Protein 4N0P (pdb70)

InterPro domains:
  IPR011006 CheY-like superfamily [SSF52172] (165-248)
  IPR025669 AAA domain [PF13614] (258-418)
  IPR027417 P-loop containing nucleoside triphosphate hydrolase [G3DSA:3.40.50.300] (256-497)
  IPR027417 P-loop containing nucleoside triphosphate hydrolase [SSF52540] (257-498)
  IPR050625 ParA/MinD ATPase [PTHR43384] (101-501)

Radius of gyration: 34.53 Å; Cα contacts (8 Å, |Δi|>4): 2065; chains: 8; bounding box: 75×79×106 Å

Structure (mmCIF, N/CA/C/O backbone):
data_4N0P
#
_entry.id   4N0P
#
_cell.length_a   65.600
_cell.length_b   112.780
_cell.length_c   73.880
_cell.angle_alpha   90.000
_cell.angle_beta   94.120
_cell.angle_gamma   90.000
#
_symmetry.space_group_name_H-M   'P 1 21 1'
#
loop_
_entity.id
_entity.type
_entity.pdbx_description
1 polymer 'Pilus assembly protein CpaE'
2 water water
#
loop_
_atom_site.group_PDB
_atom_site.id
_atom_site.type_symbol
_atom_site.label_atom_id
_atom_site.label_alt_id
_atom_site.label_comp_id
_atom_site.label_asym_id
_atom_site.label_entity_id
_atom_site.label_seq_id
_atom_site.pdbx_PDB_ins_code
_atom_site.Cartn_x
_atom_site.Cartn_y
_atom_site.Cartn_z
_atom_site.occupancy
_atom_site.B_iso_or_equiv
_atom_site.auth_seq_id
_atom_site.auth_comp_id
_atom_site.auth_asym_id
_atom_site.auth_atom_id
_atom_site.pdbx_PDB_model_num
ATOM 1 N N . HIS A 1 12 ? 43.713 -28.768 -16.066 1.00 55.61 -7 HIS A N 1
ATOM 2 C CA . HIS A 1 12 ? 43.278 -27.391 -16.293 1.00 54.16 -7 HIS A CA 1
ATOM 3 C C . HIS A 1 12 ? 44.473 -26.545 -16.734 1.00 52.54 -7 HIS A C 1
ATOM 4 O O . HIS A 1 12 ? 45.298 -26.138 -15.913 1.00 51.54 -7 HIS A O 1
ATOM 6 N N . GLU A 1 13 ? 44.581 -26.324 -18.047 1.00 45.38 -6 GLU A N 1
ATOM 7 C CA . GLU A 1 13 ? 45.675 -25.560 -18.660 1.00 43.09 -6 GLU A CA 1
ATOM 8 C C . GLU A 1 13 ? 45.211 -24.157 -19.079 1.00 37.11 -6 GLU A C 1
ATOM 9 O O . GLU A 1 13 ? 46.049 -23.292 -19.334 1.00 35.00 -6 GLU A O 1
ATOM 15 N N . ASN A 1 14 ? 43.893 -23.971 -19.233 1.00 29.18 -5 ASN A N 1
ATOM 16 C CA . ASN A 1 14 ? 43.273 -22.732 -19.701 1.00 26.52 -5 ASN A CA 1
ATOM 17 C C . ASN A 1 14 ? 43.788 -21.519 -18.906 1.00 26.91 -5 ASN A C 1
ATOM 18 O O . ASN A 1 14 ? 43.887 -21.543 -17.673 1.00 24.86 -5 ASN A O 1
ATOM 23 N N . LEU A 1 15 ? 44.154 -20.474 -19.642 1.00 21.69 -4 LEU A N 1
ATOM 24 C CA . LEU A 1 15 ? 44.693 -19.260 -19.051 1.00 21.15 -4 LEU A CA 1
ATOM 25 C C . LEU A 1 15 ? 43.600 -18.207 -18.770 1.00 22.29 -4 LEU A C 1
ATOM 26 O O . LEU A 1 15 ? 43.879 -17.173 -18.155 1.00 22.37 -4 LEU A O 1
ATOM 31 N N . TYR A 1 16 ? 42.388 -18.470 -19.244 1.00 18.49 -3 TYR A N 1
ATOM 32 C CA . TYR A 1 16 ? 41.217 -17.605 -19.032 1.00 19.86 -3 TYR A CA 1
ATOM 33 C C . TYR A 1 16 ? 41.464 -16.141 -19.440 1.00 22.89 -3 TYR A C 1
ATOM 34 O O . TYR A 1 16 ? 41.164 -15.210 -18.677 1.00 21.31 -3 TYR A O 1
ATOM 43 N N . PHE A 1 17 ? 41.945 -15.940 -20.688 1.00 20.97 -2 PHE A N 1
ATOM 44 C CA . PHE A 1 17 ? 42.122 -14.574 -21.199 1.00 20.24 -2 PHE A CA 1
ATOM 45 C C . PHE A 1 17 ? 40.814 -13.756 -21.117 1.00 21.16 -2 PHE A C 1
ATOM 46 O O . PHE A 1 17 ? 40.882 -12.561 -20.886 1.00 22.15 -2 PHE A O 1
ATOM 54 N N . GLN A 1 18 ? 39.658 -14.388 -21.386 1.00 20.21 -1 GLN A N 1
ATOM 55 C CA . GLN A 1 18 ? 38.334 -13.734 -21.368 1.00 20.50 -1 GLN A CA 1
ATOM 56 C C . GLN A 1 18 ? 37.853 -13.426 -19.928 1.00 24.99 -1 GLN A C 1
ATOM 57 O O . GLN A 1 18 ? 36.823 -12.788 -19.750 1.00 24.96 -1 GLN A O 1
ATOM 63 N N . GLY A 1 19 ? 38.565 -13.934 -18.949 1.00 21.33 0 GLY A N 1
ATOM 64 C CA . GLY A 1 19 ? 38.259 -13.687 -17.545 1.00 21.43 0 GLY A CA 1
ATOM 65 C C . GLY A 1 19 ? 37.077 -14.474 -17.014 1.00 26.37 0 GLY A C 1
ATOM 66 O O . GLY A 1 19 ? 36.384 -15.205 -17.739 1.00 26.29 0 GLY A O 1
ATOM 67 N N . ILE A 1 20 ? 36.838 -14.327 -15.717 1.00 23.82 124 ILE A N 1
ATOM 68 C CA . ILE A 1 20 ? 35.751 -15.049 -15.081 1.00 22.04 124 ILE A CA 1
ATOM 69 C C . ILE A 1 20 ? 34.473 -14.208 -15.294 1.00 24.72 124 ILE A C 1
ATOM 70 O O . ILE A 1 20 ? 34.560 -12.970 -15.398 1.00 21.71 124 ILE A O 1
ATOM 75 N N . PRO A 1 21 ? 33.279 -14.842 -15.422 1.00 25.22 125 PRO A N 1
ATOM 76 C CA . PRO A 1 21 ? 32.068 -14.050 -15.688 1.00 25.08 125 PRO A CA 1
ATOM 77 C C . PRO A 1 21 ? 31.617 -13.215 -14.499 1.00 27.44 125 PRO A C 1
ATOM 78 O O . PRO A 1 21 ? 32.234 -13.265 -13.435 1.00 24.54 125 PRO A O 1
ATOM 82 N N . ARG A 1 22 ? 30.605 -12.371 -14.696 1.00 24.99 126 ARG A N 1
ATOM 83 C CA . ARG A 1 22 ? 30.172 -11.497 -13.612 1.00 24.14 126 ARG A CA 1
ATOM 84 C C . ARG A 1 22 ? 29.392 -12.322 -12.588 1.00 27.45 126 ARG A C 1
ATOM 85 O O . ARG A 1 22 ? 28.267 -12.723 -12.813 1.00 25.61 126 ARG A O 1
ATOM 93 N N . ILE A 1 23 ? 30.040 -12.587 -11.479 1.00 22.47 127 ILE A N 1
ATOM 94 C CA . ILE A 1 23 ? 29.505 -13.379 -10.384 1.00 22.21 127 ILE A CA 1
ATOM 95 C C . ILE A 1 23 ? 29.860 -12.701 -9.069 1.00 25.87 127 ILE A C 1
ATOM 96 O O . ILE A 1 23 ? 30.711 -11.806 -9.021 1.00 24.73 127 ILE A O 1
ATOM 101 N N . THR A 1 24 ? 29.199 -13.136 -8.004 1.00 18.83 128 THR A N 1
ATOM 102 C CA . THR A 1 24 ? 29.507 -12.698 -6.641 1.00 18.41 128 THR A CA 1
ATOM 103 C C . THR A 1 24 ? 30.102 -13.894 -5.928 1.00 22.52 128 THR A C 1
ATOM 104 O O . THR A 1 24 ? 29.552 -15.007 -6.024 1.00 21.72 128 THR A O 1
ATOM 108 N N . ILE A 1 25 ? 31.248 -13.691 -5.265 1.00 18.32 129 ILE A N 1
ATOM 109 C CA . ILE A 1 25 ? 31.941 -14.740 -4.535 1.00 17.99 129 ILE A CA 1
ATOM 110 C C . ILE A 1 25 ? 32.061 -14.338 -3.074 1.00 20.41 129 ILE A C 1
ATOM 111 O O . ILE A 1 25 ? 32.554 -13.250 -2.809 1.00 22.58 129 ILE A O 1
ATOM 116 N N . HIS A 1 26 ? 31.639 -15.186 -2.149 1.00 18.53 130 HIS A N 1
ATOM 117 C CA . HIS A 1 26 ? 31.839 -14.946 -0.714 1.00 18.18 130 HIS A CA 1
ATOM 118 C C . HIS A 1 26 ? 32.787 -16.004 -0.216 1.00 23.28 130 HIS A C 1
ATOM 119 O O . HIS A 1 26 ? 32.475 -17.195 -0.339 1.00 22.39 130 HIS A O 1
ATOM 126 N N . ALA A 1 27 ? 33.959 -15.596 0.314 1.00 18.67 131 ALA A N 1
ATOM 127 C CA . ALA A 1 27 ? 34.903 -16.577 0.808 1.00 18.57 131 ALA A CA 1
ATOM 128 C C . ALA A 1 27 ? 34.957 -16.459 2.335 1.00 21.97 131 ALA A C 1
ATOM 129 O O . ALA A 1 27 ? 35.232 -15.394 2.862 1.00 23.44 131 ALA A O 1
ATOM 131 N N . PHE A 1 28 ? 34.629 -17.518 3.035 1.00 17.85 132 PHE A N 1
ATOM 132 C CA . PHE A 1 28 ? 34.683 -17.558 4.511 1.00 19.17 132 PHE A CA 1
ATOM 133 C C . PHE A 1 28 ? 35.873 -18.372 4.862 1.00 25.36 132 PHE A C 1
ATOM 134 O O . PHE A 1 28 ? 35.799 -19.602 4.812 1.00 23.40 132 PHE A O 1
ATOM 142 N N . CYS A 1 29 ? 37.005 -17.697 5.133 1.00 26.68 133 CYS A N 1
ATOM 143 C CA . CYS A 1 29 ? 38.286 -18.362 5.428 1.00 27.53 133 CYS A CA 1
ATOM 144 C C . CYS A 1 29 ? 38.471 -18.577 6.908 1.00 31.56 133 CYS A C 1
ATOM 145 O O . CYS A 1 29 ? 37.940 -17.831 7.727 1.00 31.61 133 CYS A O 1
ATOM 148 N N . ALA A 1 30 ? 39.290 -19.549 7.236 1.00 28.03 134 ALA A N 1
ATOM 149 C CA . ALA A 1 30 ? 39.620 -19.859 8.633 1.00 28.24 134 ALA A CA 1
ATOM 150 C C . ALA A 1 30 ? 41.115 -19.686 8.876 1.00 33.25 134 ALA A C 1
ATOM 151 O O . ALA A 1 30 ? 41.542 -19.627 10.041 1.00 33.71 134 ALA A O 1
ATOM 153 N N . ARG A 1 31 ? 41.926 -19.629 7.788 1.00 27.74 135 ARG A N 1
ATOM 154 C CA . ARG A 1 31 ? 43.381 -19.488 7.884 1.00 26.15 135 ARG A CA 1
ATOM 155 C C . ARG A 1 31 ? 43.848 -18.208 7.203 1.00 28.58 135 ARG A C 1
ATOM 156 O O . ARG A 1 31 ? 43.388 -17.912 6.093 1.00 25.03 135 ARG A O 1
ATOM 164 N N . PRO A 1 32 ? 44.797 -17.465 7.810 1.00 27.28 136 PRO A N 1
ATOM 165 C CA . PRO A 1 32 ? 45.276 -16.218 7.183 1.00 27.38 136 PRO A CA 1
ATOM 166 C C . PRO A 1 32 ? 45.910 -16.430 5.809 1.00 28.49 136 PRO A C 1
ATOM 167 O O . PRO A 1 32 ? 45.760 -15.574 4.937 1.00 25.86 136 PRO A O 1
ATOM 171 N N . GLU A 1 33 ? 46.592 -17.567 5.593 1.00 23.74 137 GLU A N 1
ATOM 172 C CA . GLU A 1 33 ? 47.217 -17.870 4.295 1.00 24.76 137 GLU A CA 1
ATOM 173 C C . GLU A 1 33 ? 46.147 -18.038 3.200 1.00 25.15 137 GLU A C 1
ATOM 174 O O . GLU A 1 33 ? 46.382 -17.651 2.057 1.00 24.04 137 GLU A O 1
ATOM 180 N N . THR A 1 34 ? 44.978 -18.604 3.557 1.00 22.38 138 THR A N 1
ATOM 181 C CA . THR A 1 34 ? 43.898 -18.793 2.587 1.00 21.93 138 THR A CA 1
ATOM 182 C C . THR A 1 34 ? 43.290 -17.431 2.230 1.00 23.99 138 THR A C 1
ATOM 183 O O . THR A 1 34 ? 43.063 -17.169 1.054 1.00 22.76 138 THR A O 1
ATOM 187 N N . ALA A 1 35 ? 43.037 -16.566 3.248 1.00 23.02 139 ALA A N 1
ATOM 188 C CA . ALA A 1 35 ? 42.470 -15.231 3.012 1.00 23.56 139 ALA A CA 1
ATOM 189 C C . ALA A 1 35 ? 43.380 -14.437 2.088 1.00 24.35 139 ALA A C 1
ATOM 190 O O . ALA A 1 35 ? 42.894 -13.875 1.123 1.00 24.10 139 ALA A O 1
ATOM 192 N N . ALA A 1 36 ? 44.700 -14.473 2.330 1.00 21.69 140 ALA A N 1
ATOM 193 C CA . ALA A 1 36 ? 45.695 -13.755 1.512 1.00 22.57 140 ALA A CA 1
ATOM 194 C C . ALA A 1 36 ? 45.722 -14.261 0.063 1.00 24.97 140 ALA A C 1
ATOM 195 O O . ALA A 1 36 ? 45.773 -13.458 -0.861 1.00 24.39 140 ALA A O 1
ATOM 197 N N . LEU A 1 37 ? 45.623 -15.580 -0.130 1.00 21.96 141 LEU A N 1
ATOM 198 C CA . LEU A 1 37 ? 45.609 -16.214 -1.440 1.00 22.55 141 LEU A CA 1
ATOM 199 C C . LEU A 1 37 ? 44.369 -15.801 -2.227 1.00 23.65 141 LEU A C 1
ATOM 200 O O . LEU A 1 37 ? 44.472 -15.490 -3.397 1.00 25.02 141 LEU A O 1
ATOM 205 N N . ILE A 1 38 ? 43.188 -15.826 -1.581 1.00 20.61 142 ILE A N 1
ATOM 206 C CA . ILE A 1 38 ? 41.941 -15.486 -2.275 1.00 19.59 142 ILE A CA 1
ATOM 207 C C . ILE A 1 38 ? 41.951 -13.990 -2.617 1.00 24.68 142 ILE A C 1
ATOM 208 O O . ILE A 1 38 ? 41.583 -13.623 -3.734 1.00 25.73 142 ILE A O 1
ATOM 213 N N . GLU A 1 39 ? 42.461 -13.145 -1.702 1.00 22.75 143 GLU A N 1
ATOM 214 C CA . GLU A 1 39 ? 42.563 -11.700 -1.975 1.00 22.85 143 GLU A CA 1
ATOM 215 C C . GLU A 1 39 ? 43.510 -11.431 -3.161 1.00 26.94 143 GLU A C 1
ATOM 216 O O . GLU A 1 39 ? 43.203 -10.606 -4.028 1.00 24.58 143 GLU A O 1
ATOM 222 N N . LYS A 1 40 ? 44.598 -12.202 -3.265 1.00 24.39 144 LYS A N 1
ATOM 223 C CA . LYS A 1 40 ? 45.540 -12.100 -4.386 1.00 23.74 144 LYS A CA 1
ATOM 224 C C . LYS A 1 40 ? 44.860 -12.520 -5.687 1.00 25.36 144 LYS A C 1
ATOM 225 O O . LYS A 1 40 ? 44.989 -11.829 -6.691 1.00 25.39 144 LYS A O 1
ATOM 231 N N . ALA A 1 41 ? 44.116 -13.642 -5.673 1.00 22.14 145 ALA A N 1
ATOM 232 C CA . ALA A 1 41 ? 43.358 -14.104 -6.839 1.00 22.07 145 ALA A CA 1
ATOM 233 C C . ALA A 1 41 ? 42.299 -13.049 -7.231 1.00 25.23 145 ALA A C 1
ATOM 234 O O . ALA A 1 41 ? 42.172 -12.724 -8.402 1.00 23.95 145 ALA A O 1
ATOM 236 N N . ALA A 1 42 ? 41.577 -12.482 -6.253 1.00 23.14 146 ALA A N 1
ATOM 237 C CA . ALA A 1 42 ? 40.527 -11.474 -6.506 1.00 23.10 146 ALA A CA 1
ATOM 238 C C . ALA A 1 42 ? 41.092 -10.207 -7.167 1.00 25.86 146 ALA A C 1
ATOM 239 O O . ALA A 1 42 ? 40.351 -9.523 -7.869 1.00 26.34 146 ALA A O 1
ATOM 241 N N . ALA A 1 43 ? 42.375 -9.866 -6.912 1.00 23.09 147 ALA A N 1
ATOM 242 C CA . ALA A 1 43 ? 43.039 -8.681 -7.481 1.00 23.91 147 ALA A CA 1
ATOM 243 C C . ALA A 1 43 ? 43.581 -8.936 -8.906 1.00 26.00 147 ALA A C 1
ATOM 244 O O . ALA A 1 43 ? 44.021 -7.986 -9.551 1.00 26.94 147 ALA A O 1
ATOM 246 N N . ASP A 1 44 ? 43.572 -10.207 -9.394 1.00 20.57 148 ASP A N 1
ATOM 247 C CA . ASP A 1 44 ? 44.021 -10.525 -10.754 1.00 19.16 148 ASP A CA 1
ATOM 248 C C . ASP A 1 44 ? 43.104 -9.843 -11.778 1.00 21.48 148 ASP A C 1
ATOM 249 O O . ASP A 1 44 ? 41.890 -9.772 -11.564 1.00 19.99 148 ASP A O 1
ATOM 254 N N . ARG A 1 45 ? 43.670 -9.322 -12.899 1.00 20.46 149 ARG A N 1
ATOM 255 C CA . ARG A 1 45 ? 42.828 -8.638 -13.884 1.00 20.04 149 ARG A CA 1
ATOM 256 C C . ARG A 1 45 ? 41.745 -9.534 -14.492 1.00 19.63 149 ARG A C 1
ATOM 257 O O . ARG A 1 45 ? 40.670 -9.040 -14.821 1.00 19.45 149 ARG A O 1
ATOM 265 N N . ARG A 1 46 ? 41.976 -10.858 -14.523 1.00 16.92 150 ARG A N 1
ATOM 266 C CA . ARG A 1 46 ? 40.968 -11.818 -15.029 1.00 16.07 150 ARG A CA 1
ATOM 267 C C . ARG A 1 46 ? 39.736 -11.925 -14.115 1.00 21.47 150 ARG A C 1
ATOM 268 O O . ARG A 1 46 ? 38.701 -12.464 -14.523 1.00 21.66 150 ARG A O 1
ATOM 276 N N . MET A 1 47 ? 39.865 -11.453 -12.871 1.00 19.38 151 MET A N 1
ATOM 277 C CA . MET A 1 47 ? 38.781 -11.578 -11.878 1.00 19.64 151 MET A CA 1
ATOM 278 C C . MET A 1 47 ? 38.046 -10.274 -11.654 1.00 21.66 151 MET A C 1
ATOM 279 O O . MET A 1 47 ? 37.219 -10.199 -10.713 1.00 22.37 151 MET A O 1
ATOM 284 N N . SER A 1 48 ? 38.303 -9.237 -12.504 1.00 20.10 152 SER A N 1
ATOM 285 C CA . SER A 1 48 ? 37.715 -7.928 -12.258 1.00 20.66 152 SER A CA 1
ATOM 286 C C . SER A 1 48 ? 36.176 -7.872 -12.407 1.00 26.74 152 SER A C 1
ATOM 287 O O . SER A 1 48 ? 35.595 -6.953 -11.831 1.00 27.99 152 SER A O 1
ATOM 290 N N . ARG A 1 49 ? 35.518 -8.820 -13.090 1.00 22.95 153 ARG A N 1
ATOM 291 C CA . ARG A 1 49 ? 34.026 -8.817 -13.150 1.00 23.61 153 ARG A CA 1
ATOM 292 C C . ARG A 1 49 ? 33.442 -9.570 -11.936 1.00 30.66 153 ARG A C 1
ATOM 293 O O . ARG A 1 49 ? 32.226 -9.541 -11.730 1.00 32.14 153 ARG A O 1
ATOM 301 N N . ALA A 1 50 ? 34.274 -10.323 -11.194 1.00 27.05 154 ALA A N 1
ATOM 302 C CA . ALA A 1 50 ? 33.785 -11.034 -10.012 1.00 27.87 154 ALA A CA 1
ATOM 303 C C . ALA A 1 50 ? 33.859 -10.128 -8.802 1.00 34.18 154 ALA A C 1
ATOM 304 O O . ALA A 1 50 ? 34.909 -9.530 -8.530 1.00 37.38 154 ALA A O 1
ATOM 306 N N . ALA A 1 51 ? 32.759 -9.992 -8.085 1.00 26.60 155 ALA A N 1
ATOM 307 C CA . ALA A 1 51 ? 32.785 -9.219 -6.842 1.00 25.25 155 ALA A CA 1
ATOM 308 C C . ALA A 1 51 ? 33.135 -10.221 -5.749 1.00 24.76 155 ALA A C 1
ATOM 309 O O . ALA A 1 51 ? 32.309 -11.085 -5.455 1.00 26.11 155 ALA A O 1
ATOM 311 N N . THR A 1 52 ? 34.371 -10.184 -5.216 1.00 18.54 156 THR A N 1
ATOM 312 C CA . THR A 1 52 ? 34.801 -11.173 -4.216 1.00 18.44 156 THR A CA 1
ATOM 313 C C . THR A 1 52 ? 34.926 -10.539 -2.845 1.00 23.06 156 THR A C 1
ATOM 314 O O . THR A 1 52 ? 35.670 -9.566 -2.700 1.00 24.81 156 THR A O 1
ATOM 318 N N . ILE A 1 53 ? 34.245 -11.099 -1.853 1.00 19.02 157 ILE A N 1
ATOM 319 C CA . ILE A 1 53 ? 34.288 -10.616 -0.470 1.00 17.87 157 ILE A CA 1
ATOM 320 C C . ILE A 1 53 ? 34.874 -11.706 0.390 1.00 23.40 157 ILE A C 1
ATOM 321 O O . ILE A 1 53 ? 34.347 -12.822 0.440 1.00 22.33 157 ILE A O 1
ATOM 326 N N . VAL A 1 54 ? 35.983 -11.374 1.094 1.00 21.35 158 VAL A N 1
ATOM 327 C CA . VAL A 1 54 ? 36.616 -12.334 1.978 1.00 23.86 158 VAL A CA 1
ATOM 328 C C . VAL A 1 54 ? 36.128 -12.040 3.440 1.00 29.72 158 VAL A C 1
ATOM 329 O O . VAL A 1 54 ? 36.099 -10.876 3.879 1.00 28.35 158 VAL A O 1
ATOM 333 N N . ARG A 1 55 ? 35.583 -13.065 4.105 1.00 25.31 159 ARG A N 1
ATOM 334 C CA . ARG A 1 55 ? 35.067 -12.935 5.474 1.00 27.23 159 ARG A CA 1
ATOM 335 C C . ARG A 1 55 ? 35.784 -13.920 6.404 1.00 33.49 159 ARG A C 1
ATOM 336 O O . ARG A 1 55 ? 36.394 -14.886 5.941 1.00 32.65 159 ARG A O 1
ATOM 344 N N . ASP A 1 56 ? 35.735 -13.647 7.725 1.00 33.54 160 ASP A N 1
ATOM 345 C CA A ASP A 1 56 ? 36.397 -14.505 8.707 0.50 33.67 160 ASP A CA 1
ATOM 346 C CA B ASP A 1 56 ? 36.391 -14.481 8.734 0.50 33.08 160 ASP A CA 1
ATOM 347 C C . ASP A 1 56 ? 35.379 -15.422 9.360 1.00 34.17 160 ASP A C 1
ATOM 348 O O . ASP A 1 56 ? 34.172 -15.245 9.169 1.00 33.18 160 ASP A O 1
ATOM 357 N N . GLY A 1 57 ? 35.870 -16.365 10.147 1.00 28.40 161 GLY A N 1
ATOM 358 C CA . GLY A 1 57 ? 35.014 -17.275 10.892 1.00 26.84 161 GLY A CA 1
ATOM 359 C C . GLY A 1 57 ? 34.710 -18.583 10.214 1.00 27.92 161 GLY A C 1
ATOM 360 O O . GLY A 1 57 ? 33.917 -19.364 10.751 1.00 25.87 161 GLY A O 1
ATOM 361 N N . GLY A 1 58 ? 35.294 -18.790 9.026 1.00 25.20 162 GLY A N 1
ATOM 362 C CA . GLY A 1 58 ? 35.165 -20.017 8.244 1.00 25.23 162 GLY A CA 1
ATOM 363 C C . GLY A 1 58 ? 33.762 -20.512 7.966 1.00 24.79 162 GLY A C 1
ATOM 364 O O . GLY A 1 58 ? 32.805 -19.735 7.988 1.00 22.78 162 GLY A O 1
ATOM 365 N N . LEU A 1 59 ? 33.633 -21.825 7.712 1.00 22.63 163 LEU A N 1
ATOM 366 C CA . LEU A 1 59 ? 32.353 -22.454 7.389 1.00 21.30 163 LEU A CA 1
ATOM 367 C C . LEU A 1 59 ? 31.297 -22.213 8.492 1.00 25.58 163 LEU A C 1
ATOM 368 O O . LEU A 1 59 ? 30.119 -22.002 8.188 1.00 25.25 163 LEU A O 1
ATOM 373 N N . GLU A 1 60 ? 31.721 -22.199 9.772 1.00 25.23 164 GLU A N 1
ATOM 374 C CA . GLU A 1 60 ? 30.792 -21.945 10.889 1.00 26.38 164 GLU A CA 1
ATOM 375 C C . GLU A 1 60 ? 30.113 -20.577 10.732 1.00 27.97 164 GLU A C 1
ATOM 376 O O . GLU A 1 60 ? 28.895 -20.486 10.848 1.00 27.15 164 GLU A O 1
ATOM 382 N N . ALA A 1 61 ? 30.898 -19.530 10.371 1.00 24.03 165 ALA A N 1
ATOM 383 C CA . ALA A 1 61 ? 30.336 -18.192 10.160 1.00 23.86 165 ALA A CA 1
ATOM 384 C C . ALA A 1 61 ? 29.482 -18.163 8.903 1.00 26.51 165 ALA A C 1
ATOM 385 O O . ALA A 1 61 ? 28.509 -17.417 8.848 1.00 26.32 165 ALA A O 1
ATOM 387 N N . ALA A 1 62 ? 29.842 -18.982 7.899 1.00 22.27 166 ALA A N 1
ATOM 388 C CA . ALA A 1 62 ? 29.060 -19.048 6.652 1.00 21.22 166 ALA A CA 1
ATOM 389 C C . ALA A 1 62 ? 27.650 -19.554 6.945 1.00 23.34 166 ALA A C 1
ATOM 390 O O . ALA A 1 62 ? 26.680 -18.941 6.512 1.00 23.06 166 ALA A O 1
ATOM 392 N N . VAL A 1 63 ? 27.530 -20.652 7.715 1.00 21.52 167 VAL A N 1
ATOM 393 C CA . VAL A 1 63 ? 26.232 -21.235 8.076 1.00 23.15 167 VAL A CA 1
ATOM 394 C C . VAL A 1 63 ? 25.377 -20.171 8.805 1.00 29.47 167 VAL A C 1
ATOM 395 O O . VAL A 1 63 ? 24.187 -20.021 8.499 1.00 30.00 167 VAL A O 1
ATOM 399 N N . ASP A 1 64 ? 25.992 -19.423 9.734 1.00 27.19 168 ASP A N 1
ATOM 400 C CA A ASP A 1 64 ? 25.290 -18.379 10.475 0.50 26.78 168 ASP A CA 1
ATOM 401 C CA B ASP A 1 64 ? 25.286 -18.382 10.474 0.50 27.15 168 ASP A CA 1
ATOM 402 C C . ASP A 1 64 ? 24.850 -17.236 9.548 1.00 30.43 168 ASP A C 1
ATOM 403 O O . ASP A 1 64 ? 23.699 -16.797 9.636 1.00 31.32 168 ASP A O 1
ATOM 412 N N . TYR A 1 65 ? 25.762 -16.766 8.655 1.00 25.92 169 TYR A N 1
ATOM 413 C CA . TYR A 1 65 ? 25.537 -15.658 7.702 1.00 24.30 169 TYR A CA 1
ATOM 414 C C . TYR A 1 65 ? 24.289 -15.886 6.831 1.00 27.81 169 TYR A C 1
ATOM 415 O O . TYR A 1 65 ? 23.535 -14.944 6.581 1.00 27.79 169 TYR A O 1
ATOM 424 N N . TYR A 1 66 ? 24.133 -17.113 6.301 1.00 23.53 170 TYR A N 1
ATOM 425 C CA . TYR A 1 66 ? 23.075 -17.402 5.330 1.00 23.55 170 TYR A CA 1
ATOM 426 C C . TYR A 1 66 ? 21.735 -17.807 5.945 1.00 29.64 170 TYR A C 1
ATOM 427 O O . TYR A 1 66 ? 20.788 -18.093 5.216 1.00 27.04 170 TYR A O 1
ATOM 436 N N . GLN A 1 67 ? 21.626 -17.747 7.289 1.00 31.09 171 GLN A N 1
ATOM 437 C CA . GLN A 1 67 ? 20.335 -17.989 7.937 1.00 32.65 171 GLN A CA 1
ATOM 438 C C . GLN A 1 67 ? 19.383 -16.873 7.540 1.00 42.47 171 GLN A C 1
ATOM 439 O O . GLN A 1 67 ? 18.213 -17.137 7.266 1.00 45.26 171 GLN A O 1
ATOM 445 N N . ASN A 1 68 ? 19.925 -15.643 7.445 1.00 39.93 172 ASN A N 1
ATOM 446 C CA . ASN A 1 68 ? 19.206 -14.418 7.111 1.00 41.34 172 ASN A CA 1
ATOM 447 C C . ASN A 1 68 ? 19.550 -13.796 5.723 1.00 43.27 172 ASN A C 1
ATOM 448 O O . ASN A 1 68 ? 18.698 -13.082 5.186 1.00 45.22 172 ASN A O 1
ATOM 453 N N . GLN A 1 69 ? 20.752 -14.040 5.147 1.00 34.04 173 GLN A N 1
ATOM 454 C CA . GLN A 1 69 ? 21.086 -13.491 3.826 1.00 31.38 173 GLN A CA 1
ATOM 455 C C . GLN A 1 69 ? 21.024 -14.577 2.724 1.00 28.46 173 GLN A C 1
ATOM 456 O O . GLN A 1 69 ? 21.351 -15.741 2.989 1.00 26.58 173 GLN A O 1
ATOM 462 N N . PRO A 1 70 ? 20.654 -14.218 1.480 1.00 24.59 174 PRO A N 1
ATOM 463 C CA . PRO A 1 70 ? 20.694 -15.228 0.398 1.00 24.86 174 PRO A CA 1
ATOM 464 C C . PRO A 1 70 ? 22.135 -15.539 -0.028 1.00 24.88 174 PRO A C 1
ATOM 465 O O . PRO A 1 70 ? 23.045 -14.716 0.193 1.00 23.66 174 PRO A O 1
ATOM 469 N N . THR A 1 71 ? 22.359 -16.756 -0.591 1.00 19.09 175 THR A N 1
ATOM 470 C CA . THR A 1 71 ? 23.711 -17.130 -0.994 1.00 19.28 175 THR A CA 1
ATOM 471 C C . THR A 1 71 ? 24.080 -16.485 -2.360 1.00 22.30 175 THR A C 1
ATOM 472 O O . THR A 1 71 ? 23.200 -16.354 -3.236 1.00 20.91 175 THR A O 1
ATOM 476 N N . PRO A 1 72 ? 25.392 -16.124 -2.548 1.00 21.56 176 PRO A N 1
ATOM 477 C CA . PRO A 1 72 ? 25.843 -15.541 -3.822 1.00 20.77 176 PRO A CA 1
ATOM 478 C C . PRO A 1 72 ? 26.057 -16.643 -4.882 1.00 21.78 176 PRO A C 1
ATOM 479 O O . PRO A 1 72 ? 25.805 -17.815 -4.610 1.00 19.84 176 PRO A O 1
ATOM 483 N N . SER A 1 73 ? 26.658 -16.293 -6.047 1.00 18.98 177 SER A N 1
ATOM 484 C CA . SER A 1 73 ? 26.938 -17.274 -7.095 1.00 18.78 177 SER A CA 1
ATOM 485 C C . SER A 1 73 ? 27.856 -18.394 -6.601 1.00 21.26 177 SER A C 1
ATOM 486 O O . SER A 1 73 ? 27.637 -19.562 -6.913 1.00 20.56 177 SER A O 1
ATOM 489 N N . LEU A 1 74 ? 28.877 -18.023 -5.791 1.00 17.47 178 LEU A N 1
ATOM 490 C CA . LEU A 1 74 ? 29.880 -18.955 -5.334 1.00 18.13 178 LEU A CA 1
ATOM 491 C C . LEU A 1 74 ? 30.236 -18.692 -3.877 1.00 20.36 178 LEU A C 1
ATOM 492 O O . LEU A 1 74 ? 30.483 -17.540 -3.506 1.00 20.52 178 LEU A O 1
ATOM 497 N N . VAL A 1 75 ? 30.199 -19.737 -3.066 1.00 17.00 179 VAL A N 1
ATOM 498 C CA . VAL A 1 75 ? 30.555 -19.697 -1.641 1.00 17.94 179 VAL A CA 1
ATOM 499 C C . VAL A 1 75 ? 31.826 -20.527 -1.477 1.00 22.77 179 VAL A C 1
ATOM 500 O O . VAL A 1 75 ? 31.835 -21.717 -1.816 1.00 21.04 179 VAL A O 1
ATOM 504 N N . MET A 1 76 ? 32.899 -19.913 -0.981 1.00 19.05 180 MET A N 1
ATOM 505 C CA . MET A 1 76 ? 34.152 -20.632 -0.719 1.00 18.49 180 MET A CA 1
ATOM 506 C C . MET A 1 76 ? 34.295 -20.759 0.787 1.00 21.94 180 MET A C 1
ATOM 507 O O . MET A 1 76 ? 34.096 -19.770 1.503 1.00 21.26 180 MET A O 1
ATOM 512 N N . VAL A 1 77 ? 34.517 -21.979 1.293 1.00 19.20 181 VAL A N 1
ATOM 513 C CA . VAL A 1 77 ? 34.552 -22.173 2.746 1.00 19.35 181 VAL A CA 1
ATOM 514 C C . VAL A 1 77 ? 35.774 -22.972 3.183 1.00 23.89 181 VAL A C 1
ATOM 515 O O . VAL A 1 77 ? 36.318 -23.787 2.441 1.00 23.27 181 VAL A O 1
ATOM 519 N N . GLU A 1 78 ? 36.132 -22.802 4.461 1.00 21.79 182 GLU A N 1
ATOM 520 C CA . GLU A 1 78 ? 37.258 -23.498 5.054 1.00 21.17 182 GLU A CA 1
ATOM 521 C C . GLU A 1 78 ? 36.950 -23.698 6.535 1.00 26.29 182 GLU A C 1
ATOM 522 O O . GLU A 1 78 ? 36.223 -22.896 7.123 1.00 26.04 182 GLU A O 1
ATOM 528 N N . THR A 1 79 ? 37.485 -24.752 7.137 1.00 26.55 183 THR A N 1
ATOM 529 C CA . THR A 1 79 ? 37.309 -24.965 8.586 1.00 28.18 183 THR A CA 1
ATOM 530 C C . THR A 1 79 ? 38.645 -25.400 9.202 1.00 33.96 183 THR A C 1
ATOM 531 O O . THR A 1 79 ? 39.450 -26.015 8.509 1.00 32.94 183 THR A O 1
ATOM 535 N N . LEU A 1 80 ? 38.861 -25.118 10.493 1.00 34.65 184 LEU A N 1
ATOM 536 C CA . LEU A 1 80 ? 40.051 -25.607 11.208 1.00 36.28 184 LEU A CA 1
ATOM 537 C C . LEU A 1 80 ? 39.755 -26.911 11.980 1.00 43.03 184 LEU A C 1
ATOM 538 O O . LEU A 1 80 ? 40.659 -27.472 12.600 1.00 43.34 184 LEU A O 1
ATOM 543 N N . ASP A 1 81 ? 38.489 -27.367 11.976 1.00 41.43 185 ASP A N 1
ATOM 544 C CA . ASP A 1 81 ? 38.051 -28.442 12.860 1.00 43.05 185 ASP A CA 1
ATOM 545 C C . ASP A 1 81 ? 38.048 -29.919 12.354 1.00 49.00 185 ASP A C 1
ATOM 546 O O . ASP A 1 81 ? 37.700 -30.801 13.145 1.00 50.15 185 ASP A O 1
ATOM 551 N N . GLY A 1 82 ? 38.492 -30.203 11.134 1.00 44.75 186 GLY A N 1
ATOM 552 C CA . GLY A 1 82 ? 38.577 -31.588 10.678 1.00 44.24 186 GLY A CA 1
ATOM 553 C C . GLY A 1 82 ? 37.424 -32.060 9.824 1.00 48.08 186 GLY A C 1
ATOM 554 O O . GLY A 1 82 ? 36.373 -31.416 9.775 1.00 46.57 186 GLY A O 1
ATOM 555 N N . ALA A 1 83 ? 37.611 -33.224 9.187 1.00 44.81 187 ALA A N 1
ATOM 556 C CA . ALA A 1 83 ? 36.674 -33.825 8.254 1.00 44.05 187 ALA A CA 1
ATOM 557 C C . ALA A 1 83 ? 35.256 -34.043 8.800 1.00 46.00 187 ALA A C 1
ATOM 558 O O . ALA A 1 83 ? 34.302 -33.666 8.111 1.00 44.59 187 ALA A O 1
ATOM 560 N N . GLN A 1 84 ? 35.096 -34.632 10.005 1.00 41.83 188 GLN A N 1
ATOM 561 C CA A GLN A 1 84 ? 33.758 -34.910 10.548 0.60 41.15 188 GLN A CA 1
ATOM 562 C CA B GLN A 1 84 ? 33.760 -34.914 10.543 0.40 40.94 188 GLN A CA 1
ATOM 563 C C . GLN A 1 84 ? 32.951 -33.624 10.776 1.00 42.18 188 GLN A C 1
ATOM 564 O O . GLN A 1 84 ? 31.781 -33.567 10.408 1.00 41.35 188 GLN A O 1
ATOM 575 N N . ARG A 1 85 ? 33.578 -32.589 11.356 1.00 36.41 189 ARG A N 1
ATOM 576 C CA . ARG A 1 85 ? 32.909 -31.316 11.617 1.00 34.48 189 ARG A CA 1
ATOM 577 C C . ARG A 1 85 ? 32.597 -30.596 10.286 1.00 33.81 189 ARG A C 1
ATOM 578 O O . ARG A 1 85 ? 31.522 -30.008 10.141 1.00 31.55 189 ARG A O 1
ATOM 586 N N . LEU A 1 86 ? 33.515 -30.699 9.309 1.00 29.01 190 LEU A N 1
ATOM 587 C CA . LEU A 1 86 ? 33.323 -30.110 7.978 1.00 27.75 190 LEU A CA 1
ATOM 588 C C . LEU A 1 86 ? 32.060 -30.700 7.332 1.00 31.44 190 LEU A C 1
ATOM 589 O O . LEU A 1 86 ? 31.190 -29.957 6.881 1.00 29.87 190 LEU A O 1
ATOM 594 N N . LEU A 1 87 ? 31.931 -32.022 7.325 1.00 31.26 191 LEU A N 1
ATOM 595 C CA . LEU A 1 87 ? 30.769 -32.639 6.685 1.00 30.80 191 LEU A CA 1
ATOM 596 C C . LEU A 1 87 ? 29.459 -32.287 7.374 1.00 37.59 191 LEU A C 1
ATOM 597 O O . LEU A 1 87 ? 28.494 -31.942 6.685 1.00 37.71 191 LEU A O 1
ATOM 602 N N . HIS A 1 88 ? 29.436 -32.279 8.715 1.00 37.01 192 HIS A N 1
ATOM 603 C CA . HIS A 1 88 ? 28.232 -31.899 9.455 1.00 38.73 192 HIS A CA 1
ATOM 604 C C . HIS A 1 88 ? 27.813 -30.438 9.139 1.00 39.27 192 HIS A C 1
ATOM 605 O O . HIS A 1 88 ? 26.638 -30.140 8.904 1.00 40.14 192 HIS A O 1
ATOM 612 N N . LEU A 1 89 ? 28.791 -29.536 9.104 1.00 33.03 193 LEU A N 1
ATOM 613 C CA . LEU A 1 89 ? 28.516 -28.132 8.814 1.00 31.03 193 LEU A CA 1
ATOM 614 C C . LEU A 1 89 ? 28.085 -27.939 7.364 1.00 31.95 193 LEU A C 1
ATOM 615 O O . LEU A 1 89 ? 27.264 -27.064 7.100 1.00 30.29 193 LEU A O 1
ATOM 620 N N . LEU A 1 90 ? 28.587 -28.777 6.433 1.00 29.11 194 LEU A N 1
ATOM 621 C CA . LEU A 1 90 ? 28.166 -28.689 5.021 1.00 29.28 194 LEU A CA 1
ATOM 622 C C . LEU A 1 90 ? 26.692 -29.080 4.866 1.00 34.72 194 LEU A C 1
ATOM 623 O O . LEU A 1 90 ? 25.985 -28.478 4.051 1.00 34.53 194 LEU A O 1
ATOM 628 N N . ASP A 1 91 ? 26.216 -30.037 5.691 1.00 33.29 195 ASP A N 1
ATOM 629 C CA . ASP A 1 91 ? 24.794 -30.425 5.730 1.00 33.32 195 ASP A CA 1
ATOM 630 C C . ASP A 1 91 ? 23.944 -29.200 6.151 1.00 36.47 195 ASP A C 1
ATOM 631 O O . ASP A 1 91 ? 22.938 -28.887 5.514 1.00 36.01 195 ASP A O 1
ATOM 636 N N . SER A 1 92 ? 24.402 -28.457 7.184 1.00 33.35 196 SER A N 1
ATOM 637 C CA . SER A 1 92 ? 23.733 -27.237 7.661 1.00 32.63 196 SER A CA 1
ATOM 638 C C . SER A 1 92 ? 23.771 -26.132 6.588 1.00 34.39 196 SER A C 1
ATOM 639 O O . SER A 1 92 ? 22.782 -25.420 6.396 1.00 33.84 196 SER A O 1
ATOM 642 N N . LEU A 1 93 ? 24.901 -26.004 5.876 1.00 29.47 197 LEU A N 1
ATOM 643 C CA . LEU A 1 93 ? 25.036 -25.004 4.810 1.00 29.03 197 LEU A CA 1
ATOM 644 C C . LEU A 1 93 ? 24.081 -25.320 3.665 1.00 32.49 197 LEU A C 1
ATOM 645 O O . LEU A 1 93 ? 23.417 -24.411 3.167 1.00 31.60 197 LEU A O 1
ATOM 650 N N . ALA A 1 94 ? 23.980 -26.598 3.281 1.00 31.22 198 ALA A N 1
ATOM 651 C CA . ALA A 1 94 ? 23.106 -27.030 2.168 1.00 32.24 198 ALA A CA 1
ATOM 652 C C . ALA A 1 94 ? 21.659 -26.630 2.406 1.00 36.15 198 ALA A C 1
ATOM 653 O O . ALA A 1 94 ? 20.965 -26.303 1.451 1.00 36.76 198 ALA A O 1
ATOM 655 N N . GLN A 1 95 ? 21.226 -26.577 3.678 1.00 32.87 199 GLN A N 1
ATOM 656 C CA . GLN A 1 95 ? 19.850 -26.200 4.030 1.00 33.64 199 GLN A CA 1
ATOM 657 C C . GLN A 1 95 ? 19.543 -24.727 3.735 1.00 37.42 199 GLN A C 1
ATOM 658 O O . GLN A 1 95 ? 18.376 -24.383 3.586 1.00 37.59 199 GLN A O 1
ATOM 664 N N . VAL A 1 96 ? 20.567 -23.861 3.657 1.00 31.26 200 VAL A N 1
ATOM 665 C CA . VAL A 1 96 ? 20.366 -22.423 3.433 1.00 31.42 200 VAL A CA 1
ATOM 666 C C . VAL A 1 96 ? 20.981 -21.975 2.082 1.00 37.83 200 VAL A C 1
ATOM 667 O O . VAL A 1 96 ? 21.184 -20.777 1.865 1.00 39.45 200 VAL A O 1
ATOM 671 N N . CYS A 1 97 ? 21.251 -22.939 1.193 1.00 34.50 201 CYS A N 1
ATOM 672 C CA A CYS A 1 97 ? 21.825 -22.628 -0.111 0.70 34.80 201 CYS A CA 1
ATOM 673 C CA B CYS A 1 97 ? 21.851 -22.741 -0.122 0.30 34.31 201 CYS A CA 1
ATOM 674 C C . CYS A 1 97 ? 20.760 -22.488 -1.141 1.00 37.36 201 CYS A C 1
ATOM 675 O O . CYS A 1 97 ? 19.862 -23.328 -1.281 1.00 37.99 201 CYS A O 1
ATOM 680 N N . ASP A 1 98 ? 20.856 -21.412 -1.868 1.00 30.26 202 ASP A N 1
ATOM 681 C CA . ASP A 1 98 ? 19.897 -21.111 -2.887 1.00 28.89 202 ASP A CA 1
ATOM 682 C C . ASP A 1 98 ? 20.262 -21.963 -4.134 1.00 25.60 202 ASP A C 1
ATOM 683 O O . ASP A 1 98 ? 21.448 -22.286 -4.295 1.00 22.82 202 ASP A O 1
ATOM 688 N N A PRO A 1 99 ? 19.268 -22.099 -5.051 0.50 22.30 203 PRO A N 1
ATOM 689 N N B PRO A 1 99 ? 19.309 -22.644 -4.837 0.50 22.22 203 PRO A N 1
ATOM 690 C CA A PRO A 1 99 ? 19.553 -22.666 -6.366 0.50 22.35 203 PRO A CA 1
ATOM 691 C CA B PRO A 1 99 ? 19.690 -23.711 -5.812 0.50 22.14 203 PRO A CA 1
ATOM 692 C C A PRO A 1 99 ? 20.507 -21.738 -7.086 0.50 26.62 203 PRO A C 1
ATOM 693 C C B PRO A 1 99 ? 20.833 -23.477 -6.833 0.50 26.18 203 PRO A C 1
ATOM 694 O O A PRO A 1 99 ? 20.458 -20.504 -6.902 0.50 24.40 203 PRO A O 1
ATOM 695 O O B PRO A 1 99 ? 21.474 -24.453 -7.248 0.50 26.91 203 PRO A O 1
ATOM 702 N N A GLY A 1 100 ? 21.409 -22.345 -7.838 0.50 24.48 204 GLY A N 1
ATOM 703 N N B GLY A 1 100 ? 21.065 -22.236 -7.240 0.50 22.08 204 GLY A N 1
ATOM 704 C CA A GLY A 1 100 ? 22.411 -21.619 -8.589 0.50 24.08 204 GLY A CA 1
ATOM 705 C CA B GLY A 1 100 ? 22.067 -21.901 -8.255 0.50 21.91 204 GLY A CA 1
ATOM 706 C C A GLY A 1 100 ? 23.680 -21.394 -7.799 0.50 26.75 204 GLY A C 1
ATOM 707 C C B GLY A 1 100 ? 23.494 -21.750 -7.760 0.50 25.71 204 GLY A C 1
ATOM 708 O O A GLY A 1 100 ? 24.693 -21.023 -8.400 0.50 27.40 204 GLY A O 1
ATOM 709 O O B GLY A 1 100 ? 24.434 -21.747 -8.559 0.50 27.27 204 GLY A O 1
ATOM 710 N N . THR A 1 101 ? 23.649 -21.575 -6.443 1.00 21.06 205 THR A N 1
ATOM 711 C CA . THR A 1 101 ? 24.889 -21.379 -5.691 1.00 18.96 205 THR A CA 1
ATOM 712 C C . THR A 1 101 ? 25.823 -22.597 -5.797 1.00 21.31 205 THR A C 1
ATOM 713 O O . THR A 1 101 ? 25.420 -23.740 -5.564 1.00 22.32 205 THR A O 1
ATOM 717 N N . LYS A 1 102 ? 27.081 -22.324 -6.091 1.00 17.79 206 LYS A N 1
ATOM 718 C CA . LYS A 1 102 ? 28.132 -23.359 -6.112 1.00 17.85 206 LYS A CA 1
ATOM 719 C C . LYS A 1 102 ? 28.933 -23.258 -4.824 1.00 22.47 206 LYS A C 1
ATOM 720 O O . LYS A 1 102 ? 29.112 -22.154 -4.297 1.00 21.13 206 LYS A O 1
ATOM 726 N N . VAL A 1 103 ? 29.427 -24.390 -4.331 1.00 20.18 207 VAL A N 1
ATOM 727 C CA . VAL A 1 103 ? 30.223 -24.392 -3.106 1.00 19.41 207 VAL A CA 1
ATOM 728 C C . VAL A 1 103 ? 31.600 -24.983 -3.396 1.00 22.69 207 VAL A C 1
ATOM 729 O O . VAL A 1 103 ? 31.720 -26.056 -3.998 1.00 22.84 207 VAL A O 1
ATOM 733 N N . VAL A 1 104 ? 32.646 -24.273 -2.952 1.00 19.68 208 VAL A N 1
ATOM 734 C CA . VAL A 1 104 ? 34.025 -24.730 -3.107 1.00 19.09 208 VAL A CA 1
ATOM 735 C C . VAL A 1 104 ? 34.600 -24.827 -1.692 1.00 22.68 208 VAL A C 1
ATOM 736 O O . VAL A 1 104 ? 34.448 -23.893 -0.916 1.00 20.34 208 VAL A O 1
ATOM 740 N N . VAL A 1 105 ? 35.283 -25.918 -1.387 1.00 19.45 209 VAL A N 1
ATOM 741 C CA . VAL A 1 105 ? 35.889 -26.106 -0.074 1.00 18.70 209 VAL A CA 1
ATOM 742 C C . VAL A 1 105 ? 37.398 -25.974 -0.215 1.00 22.63 209 VAL A C 1
ATOM 743 O O . VAL A 1 105 ? 37.976 -26.540 -1.129 1.00 21.21 209 VAL A O 1
ATOM 747 N N . VAL A 1 106 ? 38.031 -25.238 0.710 1.00 19.99 210 VAL A N 1
ATOM 748 C CA . VAL A 1 106 ? 39.485 -25.135 0.770 1.00 19.77 210 VAL A CA 1
ATOM 749 C C . VAL A 1 106 ? 39.897 -25.897 2.028 1.00 25.30 210 VAL A C 1
ATOM 750 O O . VAL A 1 106 ? 39.384 -25.607 3.100 1.00 26.19 210 VAL A O 1
ATOM 754 N N . GLY A 1 107 ? 40.767 -26.882 1.891 1.00 24.80 211 GLY A N 1
ATOM 755 C CA . GLY A 1 107 ? 41.195 -27.670 3.046 1.00 25.43 211 GLY A CA 1
ATOM 756 C C . GLY A 1 107 ? 42.691 -27.903 3.085 1.00 30.33 211 GLY A C 1
ATOM 757 O O . GLY A 1 107 ? 43.381 -27.575 2.131 1.00 28.75 211 GLY A O 1
ATOM 758 N N . GLN A 1 108 ? 43.217 -28.480 4.163 1.00 32.43 212 GLN A N 1
ATOM 759 C CA . GLN A 1 108 ? 44.667 -28.744 4.195 1.00 34.00 212 GLN A CA 1
ATOM 760 C C . GLN A 1 108 ? 44.941 -30.231 4.070 1.00 36.64 212 GLN A C 1
ATOM 761 O O . GLN A 1 108 ? 46.112 -30.619 4.051 1.00 37.73 212 GLN A O 1
ATOM 767 N N . THR A 1 109 ? 43.881 -31.062 3.996 1.00 30.13 213 THR A N 1
ATOM 768 C CA A THR A 1 109 ? 44.089 -32.503 3.939 0.50 30.05 213 THR A CA 1
ATOM 769 C CA B THR A 1 109 ? 43.971 -32.517 3.962 0.50 29.88 213 THR A CA 1
ATOM 770 C C . THR A 1 109 ? 43.949 -33.049 2.532 1.00 32.72 213 THR A C 1
ATOM 771 O O . THR A 1 109 ? 42.986 -32.783 1.798 1.00 31.02 213 THR A O 1
ATOM 778 N N . ASN A 1 110 ? 44.954 -33.846 2.173 1.00 27.82 214 ASN A N 1
ATOM 779 C CA . ASN A 1 110 ? 45.026 -34.506 0.887 1.00 27.05 214 ASN A CA 1
ATOM 780 C C . ASN A 1 110 ? 44.497 -35.917 1.115 1.00 30.37 214 ASN A C 1
ATOM 781 O O . ASN A 1 110 ? 45.284 -36.823 1.383 1.00 30.30 214 ASN A O 1
ATOM 786 N N . ASP A 1 111 ? 43.164 -36.077 1.129 1.00 27.21 215 ASP A N 1
ATOM 787 C CA . ASP A 1 111 ? 42.506 -37.338 1.464 1.00 26.73 215 ASP A CA 1
ATOM 788 C C . ASP A 1 111 ? 41.411 -37.682 0.476 1.00 27.81 215 ASP A C 1
ATOM 789 O O . ASP A 1 111 ? 40.442 -36.939 0.325 1.00 25.55 215 ASP A O 1
ATOM 794 N N . ILE A 1 112 ? 41.554 -38.839 -0.176 1.00 24.18 216 ILE A N 1
ATOM 795 C CA . ILE A 1 112 ? 40.582 -39.258 -1.205 1.00 22.53 216 ILE A CA 1
ATOM 796 C C . ILE A 1 112 ? 39.204 -39.536 -0.582 1.00 24.94 216 ILE A C 1
ATOM 797 O O . ILE A 1 112 ? 38.211 -39.160 -1.199 1.00 25.73 216 ILE A O 1
ATOM 802 N N . ALA A 1 113 ? 39.125 -40.143 0.616 1.00 24.49 217 ALA A N 1
ATOM 803 C CA . ALA A 1 113 ? 37.824 -40.454 1.232 1.00 24.86 217 ALA A CA 1
ATOM 804 C C . ALA A 1 113 ? 37.000 -39.160 1.448 1.00 28.03 217 ALA A C 1
ATOM 805 O O . ALA A 1 113 ? 35.815 -39.113 1.098 1.00 25.97 217 ALA A O 1
ATOM 807 N N . LEU A 1 114 ? 37.664 -38.099 1.922 1.00 26.58 218 LEU A N 1
ATOM 808 C CA . LEU A 1 114 ? 37.017 -36.802 2.111 1.00 26.04 218 LEU A CA 1
ATOM 809 C C . LEU A 1 114 ? 36.595 -36.234 0.755 1.00 26.40 218 LEU A C 1
ATOM 810 O O . LEU A 1 114 ? 35.466 -35.792 0.607 1.00 27.28 218 LEU A O 1
ATOM 815 N N . TYR A 1 115 ? 37.518 -36.222 -0.217 1.00 21.79 219 TYR A N 1
ATOM 816 C CA . TYR A 1 115 ? 37.266 -35.705 -1.553 1.00 21.27 219 TYR A CA 1
ATOM 817 C C . TYR A 1 115 ? 36.039 -36.395 -2.183 1.00 25.27 219 TYR A C 1
ATOM 818 O O . TYR A 1 115 ? 35.126 -35.720 -2.675 1.00 22.86 219 TYR A O 1
ATOM 827 N N . ARG A 1 116 ? 36.005 -37.731 -2.134 1.00 23.70 220 ARG A N 1
ATOM 828 C CA . ARG A 1 116 ? 34.904 -38.509 -2.700 1.00 24.83 220 ARG A CA 1
ATOM 829 C C . ARG A 1 116 ? 33.563 -38.111 -2.076 1.00 27.48 220 ARG A C 1
ATOM 830 O O . ARG A 1 116 ? 32.579 -37.921 -2.800 1.00 27.37 220 ARG A O 1
ATOM 838 N N . GLU A 1 117 ? 33.531 -37.993 -0.745 1.00 24.09 221 GLU A N 1
ATOM 839 C CA . GLU A 1 117 ? 32.328 -37.652 0.004 1.00 23.38 221 GLU A CA 1
ATOM 840 C C . GLU A 1 117 ? 31.845 -36.249 -0.388 1.00 26.79 221 GLU A C 1
ATOM 841 O O . GLU A 1 117 ? 30.651 -36.068 -0.628 1.00 27.08 221 GLU A O 1
ATOM 847 N N . LEU A 1 118 ? 32.772 -35.276 -0.473 1.00 22.32 222 LEU A N 1
ATOM 848 C CA . LEU A 1 118 ? 32.425 -33.901 -0.864 1.00 21.15 222 LEU A CA 1
ATOM 849 C C . LEU A 1 118 ? 31.807 -33.877 -2.265 1.00 25.32 222 LEU A C 1
ATOM 850 O O . LEU A 1 118 ? 30.776 -33.232 -2.464 1.00 25.85 222 LEU A O 1
ATOM 855 N N . MET A 1 119 ? 32.404 -34.612 -3.220 1.00 22.52 223 MET A N 1
ATOM 856 C CA . MET A 1 119 ? 31.917 -34.653 -4.605 1.00 23.58 223 MET A CA 1
ATOM 857 C C . MET A 1 119 ? 30.517 -35.281 -4.652 1.00 29.33 223 MET A C 1
ATOM 858 O O . MET A 1 119 ? 29.648 -34.762 -5.345 1.00 29.95 223 MET A O 1
ATOM 863 N N . ARG A 1 120 ? 30.284 -36.342 -3.857 1.00 28.11 224 ARG A N 1
ATOM 864 C CA . ARG A 1 120 ? 28.983 -37.007 -3.751 1.00 29.06 224 ARG A CA 1
ATOM 865 C C . ARG A 1 120 ? 27.907 -36.041 -3.201 1.00 34.86 224 ARG A C 1
ATOM 866 O O . ARG A 1 120 ? 26.742 -36.122 -3.626 1.00 34.42 224 ARG A O 1
ATOM 874 N N . ARG A 1 121 ? 28.298 -35.135 -2.274 1.00 31.02 225 ARG A N 1
ATOM 875 C CA . ARG A 1 121 ? 27.389 -34.152 -1.683 1.00 32.63 225 ARG A CA 1
ATOM 876 C C . ARG A 1 121 ? 27.093 -32.968 -2.620 1.00 37.42 225 ARG A C 1
ATOM 877 O O . ARG A 1 121 ? 26.254 -32.119 -2.283 1.00 38.91 225 ARG A O 1
ATOM 885 N N . GLY A 1 122 ? 27.764 -32.904 -3.771 1.00 31.33 226 GLY A N 1
ATOM 886 C CA . GLY A 1 122 ? 27.533 -31.827 -4.727 1.00 30.02 226 GLY A CA 1
ATOM 887 C C . GLY A 1 122 ? 28.451 -30.629 -4.596 1.00 32.09 226 GLY A C 1
ATOM 888 O O . GLY A 1 122 ? 28.217 -29.614 -5.252 1.00 31.19 226 GLY A O 1
ATOM 889 N N . VAL A 1 123 ? 29.517 -30.736 -3.764 1.00 26.25 227 VAL A N 1
ATOM 890 C CA . VAL A 1 123 ? 30.552 -29.697 -3.656 1.00 24.52 227 VAL A CA 1
ATOM 891 C C . VAL A 1 123 ? 31.221 -29.611 -5.038 1.00 27.16 227 VAL A C 1
ATOM 892 O O . VAL A 1 123 ? 31.548 -30.647 -5.631 1.00 24.83 227 VAL A O 1
ATOM 896 N N . SER A 1 124 ? 31.365 -28.369 -5.576 1.00 22.77 228 SER A N 1
ATOM 897 C CA . SER A 1 124 ? 31.879 -28.149 -6.922 1.00 23.03 228 SER A CA 1
ATOM 898 C C . SER A 1 124 ? 33.342 -28.450 -7.057 1.00 26.93 228 SER A C 1
ATOM 899 O O . SER A 1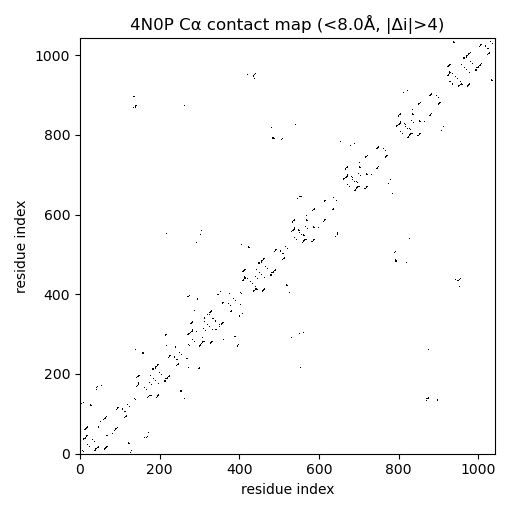 124 ? 33.745 -29.026 -8.066 1.00 24.68 228 SER A O 1
ATOM 902 N N . GLU A 1 125 ? 34.142 -28.104 -6.032 1.00 23.84 229 GLU A N 1
ATOM 903 C CA . GLU A 1 125 ? 35.575 -28.332 -6.086 1.00 22.93 229 GLU A CA 1
ATOM 904 C C . GLU A 1 125 ? 36.122 -28.369 -4.672 1.00 24.83 229 GLU A C 1
ATOM 905 O O . GLU A 1 125 ? 35.557 -27.761 -3.760 1.00 21.34 229 GLU A O 1
ATOM 911 N N . TYR A 1 126 ? 37.235 -29.061 -4.505 1.00 21.82 230 TYR A N 1
ATOM 912 C CA . TYR A 1 126 ? 37.946 -29.113 -3.233 1.00 22.10 230 TYR A CA 1
ATOM 913 C C . TYR A 1 126 ? 39.389 -28.718 -3.526 1.00 27.36 230 TYR A C 1
ATOM 914 O O . TYR A 1 126 ? 40.018 -29.350 -4.373 1.00 27.24 230 TYR A O 1
ATOM 923 N N . LEU A 1 127 ? 39.870 -27.620 -2.907 1.00 23.04 231 LEU A N 1
ATOM 924 C CA . LEU A 1 127 ? 41.222 -27.130 -3.152 1.00 24.30 231 LEU A CA 1
ATOM 925 C C . LEU A 1 127 ? 42.099 -27.403 -1.965 1.00 26.90 231 LEU A C 1
ATOM 926 O O . LEU A 1 127 ? 41.692 -27.148 -0.834 1.00 27.34 231 LEU A O 1
ATOM 931 N N . THR A 1 128 ? 43.290 -27.989 -2.221 1.00 25.85 232 THR A N 1
ATOM 932 C CA . THR A 1 128 ? 44.187 -28.353 -1.133 1.00 26.11 232 THR A CA 1
ATOM 933 C C . THR A 1 128 ? 45.351 -27.409 -1.107 1.00 32.37 232 THR A C 1
ATOM 934 O O . THR A 1 128 ? 46.099 -27.294 -2.085 1.00 30.57 232 THR A O 1
ATOM 938 N N . GLN A 1 129 ? 45.487 -26.728 0.009 1.00 33.44 233 GLN A N 1
ATOM 939 C CA . GLN A 1 129 ? 46.586 -25.825 0.245 1.00 36.08 233 GLN A CA 1
ATOM 940 C C . GLN A 1 129 ? 47.870 -26.657 0.401 1.00 44.47 233 GLN A C 1
ATOM 941 O O . GLN A 1 129 ? 47.785 -27.803 0.859 1.00 44.81 233 GLN A O 1
ATOM 947 N N . PRO A 1 130 ? 49.046 -26.165 -0.032 1.00 43.31 234 PRO A N 1
ATOM 948 C CA . PRO A 1 130 ? 49.316 -24.842 -0.622 1.00 43.30 234 PRO A CA 1
ATOM 949 C C . PRO A 1 130 ? 48.919 -24.760 -2.098 1.00 45.49 234 PRO A C 1
ATOM 950 O O . PRO A 1 130 ? 49.195 -25.649 -2.903 1.00 45.22 234 PRO A O 1
ATOM 954 N N . LEU A 1 131 ? 48.258 -23.657 -2.424 1.00 40.91 235 LEU A N 1
ATOM 955 C CA . LEU A 1 131 ? 47.763 -23.270 -3.743 1.00 39.86 235 LEU A CA 1
ATOM 956 C C . LEU A 1 131 ? 48.372 -21.966 -4.169 1.00 36.19 235 LEU A C 1
ATOM 957 O O . LEU A 1 131 ? 48.726 -21.162 -3.312 1.00 33.18 235 LEU A O 1
ATOM 962 N N . GLY A 1 132 ? 48.357 -21.702 -5.469 1.00 31.54 236 GLY A N 1
ATOM 963 C CA . GLY A 1 132 ? 48.742 -20.406 -6.008 1.00 30.34 236 GLY A CA 1
ATOM 964 C C . GLY A 1 132 ? 47.496 -19.674 -6.510 1.00 30.14 236 GLY A C 1
ATOM 965 O O . GLY A 1 132 ? 46.475 -20.311 -6.815 1.00 26.21 236 GLY A O 1
ATOM 966 N N . PRO A 1 133 ? 47.523 -18.330 -6.635 1.00 28.41 237 PRO A N 1
ATOM 967 C CA . PRO A 1 133 ? 46.331 -17.603 -7.124 1.00 27.54 237 PRO A CA 1
ATOM 968 C C . PRO A 1 133 ? 45.818 -18.100 -8.480 1.00 28.72 237 PRO A C 1
ATOM 969 O O . PRO A 1 133 ? 44.603 -18.150 -8.667 1.00 27.34 237 PRO A O 1
ATOM 973 N N . LEU A 1 134 ? 46.728 -18.489 -9.423 1.00 25.28 238 LEU A N 1
ATOM 974 C CA . LEU A 1 134 ? 46.303 -19.014 -10.737 1.00 26.55 238 LEU A CA 1
ATOM 975 C C . LEU A 1 134 ? 45.466 -20.305 -10.563 1.00 28.44 238 LEU A C 1
ATOM 976 O O . LEU A 1 134 ? 44.492 -20.512 -11.283 1.00 27.48 238 LEU A O 1
ATOM 981 N N . GLN A 1 135 ? 45.804 -21.142 -9.562 1.00 26.12 239 GLN A N 1
ATOM 982 C CA . GLN A 1 135 ? 45.027 -22.358 -9.328 1.00 26.07 239 GLN A CA 1
ATOM 983 C C . GLN A 1 135 ? 43.602 -22.008 -8.896 1.00 26.73 239 GLN A C 1
ATOM 984 O O . GLN A 1 135 ? 42.671 -22.684 -9.316 1.00 24.33 239 GLN A O 1
ATOM 990 N N . VAL A 1 136 ? 43.420 -20.938 -8.084 1.00 24.27 240 VAL A N 1
ATOM 991 C CA . VAL A 1 136 ? 42.097 -20.478 -7.646 1.00 22.46 240 VAL A CA 1
ATOM 992 C C . VAL A 1 136 ? 41.312 -19.945 -8.859 1.00 24.50 240 VAL A C 1
ATOM 993 O O . VAL A 1 136 ? 40.145 -20.299 -9.016 1.00 22.73 240 VAL A O 1
ATOM 997 N N . ILE A 1 137 ? 41.957 -19.099 -9.718 1.00 21.58 241 ILE A N 1
ATOM 998 C CA . ILE A 1 137 ? 41.330 -18.537 -10.904 1.00 21.55 241 ILE A CA 1
ATOM 999 C C . ILE A 1 137 ? 40.860 -19.678 -11.820 1.00 25.18 241 ILE A C 1
ATOM 1000 O O . ILE A 1 137 ? 39.728 -19.629 -12.308 1.00 22.33 241 ILE A O 1
ATOM 1005 N N . ARG A 1 138 ? 41.709 -20.700 -12.030 1.00 24.81 242 ARG A N 1
ATOM 1006 C CA . ARG A 1 138 ? 41.357 -21.847 -12.886 1.00 25.54 242 ARG A CA 1
ATOM 1007 C C . ARG A 1 138 ? 40.211 -22.657 -12.277 1.00 28.66 242 ARG A C 1
ATOM 1008 O O . ARG A 1 138 ? 39.341 -23.116 -13.003 1.00 27.81 242 ARG A O 1
ATOM 1016 N N . ALA A 1 139 ? 40.182 -22.825 -10.944 1.00 25.91 243 ALA A N 1
ATOM 1017 C CA . ALA A 1 139 ? 39.085 -23.551 -10.275 1.00 26.97 243 ALA A CA 1
ATOM 1018 C C . ALA A 1 139 ? 37.746 -22.833 -10.486 1.00 28.86 243 ALA A C 1
ATOM 1019 O O . ALA A 1 139 ? 36.757 -23.474 -10.861 1.00 30.63 243 ALA A O 1
ATOM 1021 N N . VAL A 1 140 ? 37.737 -21.497 -10.309 1.00 21.60 244 VAL A N 1
ATOM 1022 C CA . VAL A 1 140 ? 36.537 -20.676 -10.521 1.00 21.57 244 VAL A CA 1
ATOM 1023 C C . VAL A 1 140 ? 36.135 -20.702 -12.020 1.00 26.15 244 VAL A C 1
ATOM 1024 O O . VAL A 1 140 ? 34.973 -20.969 -12.341 1.00 25.82 244 VAL A O 1
ATOM 1028 N N . GLY A 1 141 ? 37.109 -20.474 -12.901 1.00 24.74 245 GLY A N 1
ATOM 1029 C CA . GLY A 1 141 ? 36.892 -20.477 -14.348 1.00 25.45 245 GLY A CA 1
ATOM 1030 C C . GLY A 1 141 ? 36.280 -21.767 -14.857 1.00 27.66 245 GLY A C 1
ATOM 1031 O O . GLY A 1 141 ? 35.334 -21.717 -15.633 1.00 27.27 245 GLY A O 1
ATOM 1032 N N . ALA A 1 142 ? 36.768 -22.922 -14.366 1.00 26.53 246 ALA A N 1
ATOM 1033 C CA . ALA A 1 142 ? 36.305 -24.271 -14.753 1.00 27.03 246 ALA A CA 1
ATOM 1034 C C . ALA A 1 142 ? 34.845 -24.529 -14.383 1.00 34.53 246 ALA A C 1
ATOM 1035 O O . ALA A 1 142 ? 34.186 -25.330 -15.047 1.00 36.09 246 ALA A O 1
ATOM 1037 N N . LEU A 1 143 ? 34.318 -23.839 -13.365 1.00 30.81 247 LEU A N 1
ATOM 1038 C CA . LEU A 1 143 ? 32.932 -24.027 -12.929 1.00 31.67 247 LEU A CA 1
ATOM 1039 C C . LEU A 1 143 ? 31.926 -23.391 -13.886 1.00 37.91 247 LEU A C 1
ATOM 1040 O O . LEU A 1 143 ? 30.746 -23.749 -13.857 1.00 37.54 247 LEU A O 1
ATOM 1045 N N . TYR A 1 144 ? 32.379 -22.450 -14.721 1.00 34.40 248 TYR A N 1
ATOM 1046 C CA . TYR A 1 144 ? 31.488 -21.741 -15.626 1.00 35.06 248 TYR A CA 1
ATOM 1047 C C . TYR A 1 144 ? 31.785 -22.053 -17.097 1.00 43.41 248 TYR A C 1
ATOM 1048 O O . TYR A 1 144 ? 30.986 -21.687 -17.956 1.00 44.53 248 TYR A O 1
ATOM 1057 N N . ALA A 1 145 ? 32.871 -22.803 -17.375 1.00 42.08 249 ALA A N 1
ATOM 1058 C CA . ALA A 1 145 ? 33.264 -23.211 -18.727 1.00 77.99 249 ALA A CA 1
ATOM 1059 C C . ALA A 1 145 ? 32.259 -24.200 -19.338 1.00 120.93 249 ALA A C 1
ATOM 1060 O O . ALA A 1 145 ? 31.742 -25.085 -18.654 1.00 87.73 249 ALA A O 1
ATOM 1062 N N . TYR B 1 16 ? 48.741 0.841 3.255 1.00 38.19 -3 TYR B N 1
ATOM 1063 C CA . TYR B 1 16 ? 49.721 0.411 4.271 1.00 36.08 -3 TYR B CA 1
ATOM 1064 C C . TYR B 1 16 ? 49.196 0.815 5.676 1.00 35.76 -3 TYR B C 1
ATOM 1065 O O . TYR B 1 16 ? 48.036 0.494 5.955 1.00 36.09 -3 TYR B O 1
ATOM 1074 N N . PHE B 1 17 ? 49.994 1.531 6.545 1.00 26.28 -2 PHE B N 1
ATOM 1075 C CA . PHE B 1 17 ? 49.507 1.955 7.865 1.00 26.40 -2 PHE B CA 1
ATOM 1076 C C . PHE B 1 17 ? 48.668 3.251 7.794 1.00 37.40 -2 PHE B C 1
ATOM 1077 O O . PHE B 1 17 ? 48.779 4.123 8.656 1.00 40.64 -2 PHE B O 1
ATOM 1085 N N . GLN B 1 18 ? 47.884 3.388 6.742 1.00 34.74 -1 GLN B N 1
ATOM 1086 C CA . GLN B 1 18 ? 46.972 4.504 6.440 1.00 36.08 -1 GLN B CA 1
ATOM 1087 C C . GLN B 1 18 ? 45.730 3.924 5.784 1.00 42.24 -1 GLN B C 1
ATOM 1088 O O . GLN B 1 18 ? 45.743 2.757 5.384 1.00 41.44 -1 GLN B O 1
ATOM 1094 N N . GLY B 1 19 ? 44.684 4.736 5.631 1.00 39.16 0 GLY B N 1
ATOM 1095 C CA . GLY B 1 19 ? 43.449 4.289 4.985 1.00 38.73 0 GLY B CA 1
ATOM 1096 C C . GLY B 1 19 ? 42.533 3.485 5.896 1.00 39.62 0 GLY B C 1
ATOM 1097 O O . GLY B 1 19 ? 42.274 3.910 7.026 1.00 41.52 0 GLY B O 1
ATOM 1098 N N . ILE B 1 20 ? 42.005 2.332 5.402 1.00 29.51 124 ILE B N 1
ATOM 1099 C CA . ILE B 1 20 ? 41.048 1.532 6.158 1.00 25.45 124 ILE B CA 1
ATOM 1100 C C . ILE B 1 20 ? 41.770 0.369 6.863 1.00 25.58 124 ILE B C 1
ATOM 1101 O O . ILE B 1 20 ? 42.198 -0.597 6.237 1.00 24.45 124 ILE B O 1
ATOM 1106 N N . PRO B 1 21 ? 41.856 0.465 8.194 1.00 22.82 125 PRO B N 1
ATOM 1107 C CA . PRO B 1 21 ? 42.528 -0.588 8.975 1.00 22.25 125 PRO B CA 1
ATOM 1108 C C . PRO B 1 21 ? 41.634 -1.823 9.161 1.00 22.66 125 PRO B C 1
ATOM 1109 O O . PRO B 1 21 ? 40.533 -1.901 8.610 1.00 21.16 125 PRO B O 1
ATOM 1113 N N . ARG B 1 22 ? 42.119 -2.814 9.966 1.00 19.42 126 ARG B N 1
ATOM 1114 C CA . ARG B 1 22 ? 41.331 -4.019 10.222 1.00 16.96 126 ARG B CA 1
ATOM 1115 C C . ARG B 1 22 ? 40.164 -3.639 11.134 1.00 19.95 126 ARG B C 1
ATOM 1116 O O . ARG B 1 22 ? 40.354 -3.224 12.296 1.00 20.37 126 ARG B O 1
ATOM 1124 N N . ILE B 1 23 ? 38.961 -3.674 10.574 1.00 17.15 127 ILE B N 1
ATOM 1125 C CA . ILE B 1 23 ? 37.762 -3.327 11.310 1.00 17.93 127 ILE B CA 1
ATOM 1126 C C . ILE B 1 23 ? 36.651 -4.317 10.969 1.00 20.76 127 ILE B C 1
ATOM 1127 O O . ILE B 1 23 ? 36.746 -5.081 9.989 1.00 20.57 127 ILE B O 1
ATOM 1132 N N . THR B 1 24 ? 35.613 -4.282 11.762 1.00 17.50 128 THR B N 1
ATOM 1133 C CA A THR B 1 24 ? 34.393 -5.036 11.492 0.50 17.40 128 THR B CA 1
ATOM 1134 C CA B THR B 1 24 ? 34.406 -5.048 11.478 0.50 17.76 128 THR B CA 1
ATOM 1135 C C . THR B 1 24 ? 33.311 -4.026 11.155 1.00 20.39 128 THR B C 1
ATOM 1136 O O . THR B 1 24 ? 33.174 -3.000 11.862 1.00 19.03 128 THR B O 1
ATOM 1143 N N . ILE B 1 25 ? 32.565 -4.283 10.073 1.00 15.95 129 ILE B N 1
ATOM 1144 C CA . ILE B 1 25 ? 31.457 -3.407 9.663 1.00 15.24 129 ILE B CA 1
ATOM 1145 C C . ILE B 1 25 ? 30.179 -4.226 9.631 1.00 20.34 129 ILE B C 1
ATOM 1146 O O . ILE B 1 25 ? 30.169 -5.287 9.012 1.00 19.35 129 ILE B O 1
ATOM 1151 N N . HIS B 1 26 ? 29.107 -3.731 10.264 1.00 16.28 130 HIS B N 1
ATOM 1152 C CA . HIS B 1 26 ? 27.789 -4.364 10.140 1.00 17.26 130 HIS B CA 1
ATOM 1153 C C . HIS B 1 26 ? 26.900 -3.357 9.441 1.00 21.63 130 HIS B C 1
ATOM 1154 O O . HIS B 1 26 ? 26.779 -2.220 9.915 1.00 19.21 130 HIS B O 1
ATOM 1161 N N . ALA B 1 27 ? 26.317 -3.742 8.308 1.00 18.77 131 ALA B N 1
ATOM 1162 C CA . ALA B 1 27 ? 25.443 -2.830 7.581 1.00 18.97 131 ALA B CA 1
ATOM 1163 C C . ALA B 1 27 ? 24.010 -3.396 7.657 1.00 23.40 131 ALA B C 1
ATOM 1164 O O . ALA B 1 27 ? 23.813 -4.575 7.352 1.00 25.23 131 ALA B O 1
ATOM 1166 N N . PHE B 1 28 ? 23.035 -2.589 8.134 1.00 17.45 132 PHE B N 1
ATOM 1167 C CA . PHE B 1 28 ? 21.606 -2.968 8.242 1.00 19.06 132 PHE B CA 1
ATOM 1168 C C . PHE B 1 28 ? 20.845 -2.154 7.218 1.00 24.92 132 PHE B C 1
ATOM 1169 O O . PHE B 1 28 ? 20.639 -0.948 7.418 1.00 21.47 132 PHE B O 1
ATOM 1177 N N . CYS B 1 29 ? 20.550 -2.790 6.079 1.00 24.79 133 CYS B N 1
ATOM 1178 C CA . CYS B 1 29 ? 19.934 -2.115 4.935 1.00 26.39 133 CYS B CA 1
ATOM 1179 C C . CYS B 1 29 ? 18.408 -2.204 4.961 1.00 30.06 133 CYS B C 1
ATOM 1180 O O . CYS B 1 29 ? 17.837 -3.137 5.529 1.00 30.53 133 CYS B O 1
ATOM 1183 N N . ALA B 1 30 ? 17.753 -1.182 4.375 1.00 26.48 134 ALA B N 1
ATOM 1184 C CA . ALA B 1 30 ? 16.284 -1.105 4.305 1.00 27.80 134 ALA B CA 1
ATOM 1185 C C . ALA B 1 30 ? 15.813 -1.239 2.844 1.00 32.75 134 ALA B C 1
ATOM 1186 O O . ALA B 1 30 ? 14.634 -1.505 2.605 1.00 31.65 134 ALA B O 1
ATOM 1188 N N . ARG B 1 31 ? 16.725 -1.002 1.888 1.00 30.29 135 ARG B N 1
ATOM 1189 C CA . ARG B 1 31 ? 16.469 -1.086 0.453 1.00 32.08 135 ARG B CA 1
ATOM 1190 C C . ARG B 1 31 ? 17.415 -2.088 -0.218 1.00 39.00 135 ARG B C 1
ATOM 1191 O O . ARG B 1 31 ? 18.623 -2.060 0.041 1.00 37.31 135 ARG B O 1
ATOM 1199 N N . PRO B 1 32 ? 16.909 -2.918 -1.153 1.00 40.15 136 PRO B N 1
ATOM 1200 C CA . PRO B 1 32 ? 17.801 -3.883 -1.838 1.00 40.41 136 PRO B CA 1
ATOM 1201 C C . PRO B 1 32 ? 18.930 -3.212 -2.631 1.00 41.32 136 PRO B C 1
ATOM 1202 O O . PRO B 1 32 ? 20.029 -3.767 -2.700 1.00 41.02 136 PRO B O 1
ATOM 1206 N N . GLU B 1 33 ? 18.686 -2.000 -3.179 1.00 35.29 137 GLU B N 1
ATOM 1207 C CA . GLU B 1 33 ? 19.725 -1.268 -3.923 1.00 34.83 137 GLU B CA 1
ATOM 1208 C C . GLU B 1 33 ? 20.889 -0.844 -2.995 1.00 35.59 137 GLU B C 1
ATOM 1209 O O . GLU B 1 33 ? 22.041 -0.786 -3.436 1.00 34.53 137 GLU B O 1
ATOM 1215 N N . THR B 1 34 ? 20.583 -0.542 -1.724 1.00 29.46 138 THR B N 1
ATOM 1216 C CA . THR B 1 34 ? 21.619 -0.162 -0.749 1.00 28.50 138 THR B CA 1
ATOM 1217 C C . THR B 1 34 ? 22.445 -1.386 -0.391 1.00 31.13 138 THR B C 1
ATOM 1218 O O . THR B 1 34 ? 23.669 -1.283 -0.338 1.00 28.26 138 THR B O 1
ATOM 1222 N N . ALA B 1 35 ? 21.795 -2.550 -0.160 1.00 29.29 139 ALA B N 1
ATOM 1223 C CA . ALA B 1 35 ? 22.511 -3.794 0.139 1.00 29.37 139 ALA B CA 1
ATOM 1224 C C . ALA B 1 35 ? 23.493 -4.133 -0.988 1.00 32.23 139 ALA B C 1
ATOM 1225 O O . ALA B 1 35 ? 24.653 -4.430 -0.715 1.00 29.60 139 ALA B O 1
ATOM 1227 N N . ALA B 1 36 ? 23.060 -3.993 -2.256 1.00 31.48 140 ALA B N 1
ATOM 1228 C CA . ALA B 1 36 ? 23.904 -4.260 -3.430 1.00 30.68 140 ALA B CA 1
ATOM 1229 C C . ALA B 1 36 ? 25.109 -3.312 -3.486 1.00 30.02 140 ALA B C 1
ATOM 1230 O O . ALA B 1 36 ? 26.216 -3.746 -3.777 1.00 26.52 140 ALA B O 1
ATOM 1232 N N . LEU B 1 37 ? 24.899 -2.032 -3.179 1.00 27.51 141 LEU B N 1
ATOM 1233 C CA . LEU B 1 37 ? 25.936 -1.005 -3.164 1.00 27.94 141 LEU B CA 1
ATOM 1234 C C . LEU B 1 37 ? 26.992 -1.316 -2.092 1.00 26.02 141 LEU B C 1
ATOM 1235 O O . LEU B 1 37 ? 28.195 -1.204 -2.365 1.00 25.75 141 LEU B O 1
ATOM 1240 N N . ILE B 1 38 ? 26.539 -1.670 -0.876 1.00 21.07 142 ILE B N 1
ATOM 1241 C CA A ILE B 1 38 ? 27.450 -2.005 0.229 0.50 20.66 142 ILE B CA 1
ATOM 1242 C CA B ILE B 1 38 ? 27.468 -1.976 0.215 0.50 20.23 142 ILE B CA 1
ATOM 1243 C C . ILE B 1 38 ? 28.240 -3.263 -0.125 1.00 24.29 142 ILE B C 1
ATOM 1244 O O . ILE B 1 38 ? 29.459 -3.307 0.082 1.00 24.70 142 ILE B O 1
ATOM 1253 N N . GLU B 1 39 ? 27.561 -4.271 -0.680 1.00 24.79 143 GLU B N 1
ATOM 1254 C CA . GLU B 1 39 ? 28.260 -5.516 -1.081 1.00 26.25 143 GLU B CA 1
ATOM 1255 C C . GLU B 1 39 ? 29.328 -5.218 -2.160 1.00 29.96 143 GLU B C 1
ATOM 1256 O O . GLU B 1 39 ? 30.442 -5.731 -2.090 1.00 29.33 143 GLU B O 1
ATOM 1262 N N . LYS B 1 40 ? 29.022 -4.294 -3.099 1.00 26.60 144 LYS B N 1
ATOM 1263 C CA . LYS B 1 40 ? 29.969 -3.889 -4.125 1.00 25.20 144 LYS B CA 1
ATOM 1264 C C . LYS B 1 40 ? 31.177 -3.168 -3.488 1.00 27.85 144 LYS B C 1
ATOM 1265 O O . LYS B 1 40 ? 32.329 -3.463 -3.829 1.00 26.89 144 LYS B O 1
ATOM 1271 N N . ALA B 1 41 ? 30.915 -2.243 -2.543 1.00 24.35 145 ALA B N 1
ATOM 1272 C CA . ALA B 1 41 ? 31.968 -1.543 -1.826 1.00 23.98 145 ALA B CA 1
ATOM 1273 C C . ALA B 1 41 ? 32.807 -2.537 -0.997 1.00 25.33 145 ALA B C 1
ATOM 1274 O O . ALA B 1 41 ? 34.030 -2.448 -1.025 1.00 25.26 145 ALA B O 1
ATOM 1276 N N . ALA B 1 42 ? 32.172 -3.516 -0.347 1.00 21.50 146 ALA B N 1
ATOM 1277 C CA . ALA B 1 42 ? 32.874 -4.509 0.499 1.00 21.63 146 ALA B CA 1
ATOM 1278 C C . ALA B 1 42 ? 33.838 -5.373 -0.329 1.00 26.37 146 ALA B C 1
ATOM 1279 O O . ALA B 1 42 ? 34.854 -5.820 0.195 1.00 26.56 146 ALA B O 1
ATOM 1281 N N . ALA B 1 43 ? 33.520 -5.589 -1.633 1.00 22.62 147 ALA B N 1
ATOM 1282 C CA . ALA B 1 43 ? 34.342 -6.388 -2.555 1.00 23.37 147 ALA B CA 1
ATOM 1283 C C . ALA B 1 43 ? 35.548 -5.598 -3.132 1.00 29.32 147 ALA B C 1
ATOM 1284 O O . ALA B 1 43 ? 36.447 -6.197 -3.713 1.00 30.55 147 ALA B O 1
ATOM 1286 N N . ASP B 1 44 ? 35.573 -4.261 -2.966 1.00 25.04 148 ASP B N 1
ATOM 1287 C CA . ASP B 1 44 ? 36.677 -3.444 -3.479 1.00 25.80 148 ASP B CA 1
ATOM 1288 C C . ASP B 1 44 ? 37.986 -3.748 -2.735 1.00 31.70 148 ASP B C 1
ATOM 1289 O O . ASP B 1 44 ? 37.953 -3.961 -1.518 1.00 31.69 148 ASP B O 1
ATOM 1294 N N . ARG B 1 45 ? 39.132 -3.778 -3.458 1.00 28.69 149 ARG B N 1
ATOM 1295 C CA . ARG B 1 45 ? 40.445 -4.058 -2.850 1.00 29.27 149 ARG B CA 1
ATOM 1296 C C . ARG B 1 45 ? 40.751 -3.099 -1.674 1.00 30.85 149 ARG B C 1
ATOM 1297 O O . ARG B 1 45 ? 41.393 -3.498 -0.707 1.00 28.96 149 ARG B O 1
ATOM 1305 N N . ARG B 1 46 ? 40.282 -1.849 -1.746 1.00 27.54 150 ARG B N 1
ATOM 1306 C CA . ARG B 1 46 ? 40.539 -0.869 -0.685 1.00 27.31 150 ARG B CA 1
ATOM 1307 C C . ARG B 1 46 ? 39.814 -1.202 0.615 1.00 28.02 150 ARG B C 1
ATOM 1308 O O . ARG B 1 46 ? 40.166 -0.644 1.647 1.00 27.90 150 ARG B O 1
ATOM 1316 N N . MET B 1 47 ? 38.814 -2.101 0.570 1.00 23.34 151 MET B N 1
ATOM 1317 C CA . MET B 1 47 ? 38.055 -2.531 1.758 1.00 22.45 151 MET B CA 1
ATOM 1318 C C . MET B 1 47 ? 38.465 -3.921 2.258 1.00 22.47 151 MET B C 1
ATOM 1319 O O . MET B 1 47 ? 37.769 -4.489 3.125 1.00 22.42 151 MET B O 1
ATOM 1324 N N . SER B 1 48 ? 39.604 -4.456 1.756 1.00 21.98 152 SER B N 1
ATOM 1325 C CA . SER B 1 48 ? 40.043 -5.825 2.099 1.00 22.36 152 SER B CA 1
ATOM 1326 C C . SER B 1 48 ? 40.330 -6.055 3.592 1.00 24.83 152 SER B C 1
ATOM 1327 O O . SER B 1 48 ? 40.225 -7.191 4.045 1.00 25.50 152 SER B O 1
ATOM 1330 N N . ARG B 1 49 ? 40.672 -4.999 4.365 1.00 20.92 153 ARG B N 1
ATOM 1331 C CA A ARG B 1 49 ? 40.954 -5.206 5.779 0.50 19.89 153 ARG B CA 1
ATOM 1332 C CA B ARG B 1 49 ? 40.947 -5.191 5.785 0.50 20.03 153 ARG B CA 1
ATOM 1333 C C . ARG B 1 49 ? 39.659 -5.165 6.609 1.00 23.78 153 ARG B C 1
ATOM 1334 O O . ARG B 1 49 ? 39.660 -5.551 7.774 1.00 24.58 153 ARG B O 1
ATOM 1349 N N . ALA B 1 50 ? 38.534 -4.739 5.998 1.00 20.50 154 ALA B N 1
ATOM 1350 C CA . ALA B 1 50 ? 37.267 -4.711 6.687 1.00 21.04 154 ALA B CA 1
ATOM 1351 C C . ALA B 1 50 ? 36.476 -6.013 6.513 1.00 26.50 154 ALA B C 1
ATOM 1352 O O . ALA B 1 50 ? 36.359 -6.492 5.388 1.00 26.21 154 ALA B O 1
ATOM 1354 N N . ALA B 1 51 ? 35.977 -6.591 7.614 1.00 23.78 155 ALA B N 1
ATOM 1355 C CA . ALA B 1 51 ? 35.102 -7.771 7.620 1.00 24.55 155 ALA B CA 1
ATOM 1356 C C . ALA B 1 51 ? 33.707 -7.208 7.655 1.00 25.72 155 ALA B C 1
ATOM 1357 O O . ALA B 1 51 ? 33.314 -6.611 8.660 1.00 27.81 155 ALA B O 1
ATOM 1359 N N A THR B 1 52 ? 32.950 -7.294 6.529 0.50 21.14 156 THR B N 1
ATOM 1360 N N B THR B 1 52 ? 32.975 -7.376 6.579 0.50 21.10 156 THR B N 1
ATOM 1361 C CA A THR B 1 52 ? 31.624 -6.666 6.403 0.50 20.01 156 THR B CA 1
ATOM 1362 C CA B THR B 1 52 ? 31.650 -6.826 6.533 0.50 20.05 156 THR B CA 1
ATOM 1363 C C A THR B 1 52 ? 30.452 -7.646 6.324 0.50 25.25 156 THR B C 1
ATOM 1364 C C B THR B 1 52 ? 30.619 -7.920 6.735 0.50 24.75 156 THR B C 1
ATOM 1365 O O A THR B 1 52 ? 30.367 -8.416 5.368 0.50 23.96 156 THR B O 1
ATOM 1366 O O B THR B 1 52 ? 30.846 -9.115 6.459 0.50 22.51 156 THR B O 1
ATOM 1373 N N . ILE B 1 53 ? 29.485 -7.504 7.250 1.00 21.40 157 ILE B N 1
ATOM 1374 C CA . ILE B 1 53 ? 28.303 -8.342 7.340 1.00 20.86 157 ILE B CA 1
ATOM 1375 C C . ILE B 1 53 ? 27.141 -7.471 6.913 1.00 24.84 157 ILE B C 1
ATOM 1376 O O . ILE B 1 53 ? 26.875 -6.439 7.534 1.00 23.19 157 ILE B O 1
ATOM 1381 N N . VAL B 1 54 ? 26.420 -7.899 5.884 1.00 22.19 158 VAL B N 1
ATOM 1382 C CA . VAL B 1 54 ? 25.242 -7.155 5.409 1.00 21.81 158 VAL B CA 1
ATOM 1383 C C . VAL B 1 54 ? 23.997 -7.881 5.946 1.00 27.60 158 VAL B C 1
ATOM 1384 O O . VAL B 1 54 ? 23.947 -9.128 5.985 1.00 27.15 158 VAL B O 1
ATOM 1388 N N . ARG B 1 55 ? 23.042 -7.112 6.480 1.00 22.93 159 ARG B N 1
ATOM 1389 C CA . ARG B 1 55 ? 21.786 -7.641 7.006 1.00 23.10 159 ARG B CA 1
ATOM 1390 C C . ARG B 1 55 ? 20.634 -6.752 6.533 1.00 27.31 159 ARG B C 1
ATOM 1391 O O . ARG B 1 55 ? 20.876 -5.618 6.106 1.00 27.56 159 ARG B O 1
ATOM 1399 N N . ASP B 1 56 ? 19.394 -7.263 6.584 1.00 27.02 160 ASP B N 1
ATOM 1400 C CA . ASP B 1 56 ? 18.227 -6.455 6.211 1.00 28.00 160 ASP B CA 1
ATOM 1401 C C . ASP B 1 56 ? 17.563 -5.895 7.467 1.00 29.51 160 ASP B C 1
ATOM 1402 O O . ASP B 1 56 ? 17.984 -6.223 8.577 1.00 29.74 160 ASP B O 1
ATOM 1407 N N . GLY B 1 57 ? 16.508 -5.104 7.295 1.00 25.24 161 GLY B N 1
ATOM 1408 C CA . GLY B 1 57 ? 15.693 -4.612 8.408 1.00 26.13 161 GLY B CA 1
ATOM 1409 C C . GLY B 1 57 ? 16.029 -3.234 8.935 1.00 28.98 161 GLY B C 1
ATOM 1410 O O . GLY B 1 57 ? 15.384 -2.756 9.874 1.00 26.78 161 GLY B O 1
ATOM 1411 N N . GLY B 1 58 ? 17.039 -2.617 8.341 1.00 25.56 162 GLY B N 1
ATOM 1412 C CA . GLY B 1 58 ? 17.475 -1.257 8.637 1.00 24.75 162 GLY B CA 1
ATOM 1413 C C . GLY B 1 58 ? 17.797 -0.961 10.080 1.00 26.46 162 GLY B C 1
ATOM 1414 O O . GLY B 1 58 ? 18.078 -1.857 10.881 1.00 22.59 162 GLY B O 1
ATOM 1415 N N . LEU B 1 59 ? 17.672 0.316 10.436 1.00 25.31 163 LEU B N 1
ATOM 1416 C CA . LEU B 1 59 ? 17.988 0.784 11.778 1.00 26.13 163 LEU B CA 1
ATOM 1417 C C . LEU B 1 59 ? 17.175 0.042 12.882 1.00 30.11 163 LEU B C 1
ATOM 1418 O O . LEU B 1 59 ? 17.725 -0.312 13.941 1.00 29.07 163 LEU B O 1
ATOM 1423 N N . GLU B 1 60 ? 15.897 -0.250 12.608 1.00 27.88 164 GLU B N 1
ATOM 1424 C CA A GLU B 1 60 ? 15.024 -0.967 13.537 0.70 28.47 164 GLU B CA 1
ATOM 1425 C CA B GLU B 1 60 ? 15.045 -0.973 13.562 0.30 27.64 164 GLU B CA 1
ATOM 1426 C C . GLU B 1 60 ? 15.627 -2.343 13.893 1.00 29.09 164 GLU B C 1
ATOM 1427 O O . GLU B 1 60 ? 15.680 -2.716 15.062 1.00 28.38 164 GLU B O 1
ATOM 1438 N N . ALA B 1 61 ? 16.110 -3.082 12.883 1.00 24.17 165 ALA B N 1
ATOM 1439 C CA . ALA B 1 61 ? 16.726 -4.397 13.108 1.00 25.13 165 ALA B CA 1
ATOM 1440 C C . ALA B 1 61 ? 18.047 -4.278 13.853 1.00 26.60 165 ALA B C 1
ATOM 1441 O O . ALA B 1 61 ? 18.374 -5.184 14.637 1.00 26.19 165 ALA B O 1
ATOM 1443 N N . ALA B 1 62 ? 18.813 -3.172 13.622 1.00 21.97 166 ALA B N 1
ATOM 1444 C CA . ALA B 1 62 ? 20.092 -2.974 14.314 1.00 21.38 166 ALA B CA 1
ATOM 1445 C C . ALA B 1 62 ? 19.849 -2.806 15.810 1.00 23.60 166 ALA B C 1
ATOM 1446 O O . ALA B 1 62 ? 20.523 -3.428 16.621 1.00 23.31 166 ALA B O 1
ATOM 1448 N N . VAL B 1 63 ? 18.859 -1.975 16.168 1.00 22.20 167 VAL B N 1
ATOM 1449 C CA . VAL B 1 63 ? 18.518 -1.736 17.579 1.00 22.62 167 VAL B CA 1
ATOM 1450 C C . VAL B 1 63 ? 18.170 -3.089 18.256 1.00 28.64 167 VAL B C 1
ATOM 1451 O O . VAL B 1 63 ? 18.673 -3.362 19.343 1.00 26.82 167 VAL B O 1
ATOM 1455 N N . ASP B 1 64 ? 17.349 -3.939 17.595 1.00 27.47 168 ASP B N 1
ATOM 1456 C CA A ASP B 1 64 ? 16.975 -5.251 18.134 0.50 27.41 168 ASP B CA 1
ATOM 1457 C CA B ASP B 1 64 ? 16.976 -5.244 18.144 0.50 26.82 168 ASP B CA 1
ATOM 1458 C C . ASP B 1 64 ? 18.190 -6.170 18.256 1.00 29.64 168 ASP B C 1
ATOM 1459 O O . ASP B 1 64 ? 18.382 -6.810 19.292 1.00 29.98 168 ASP B O 1
ATOM 1468 N N . TYR B 1 65 ? 19.017 -6.223 17.218 1.00 24.98 169 TYR B N 1
ATOM 1469 C CA . TYR B 1 65 ? 20.188 -7.079 17.188 1.00 23.58 169 TYR B CA 1
ATOM 1470 C C . TYR B 1 65 ? 21.184 -6.818 18.332 1.00 25.80 169 TYR B C 1
ATOM 1471 O O . TYR B 1 65 ? 21.662 -7.785 18.946 1.00 24.64 169 TYR B O 1
ATOM 1480 N N . TYR B 1 66 ? 21.499 -5.541 18.609 1.00 20.77 170 TYR B N 1
ATOM 1481 C CA . TYR B 1 66 ? 22.518 -5.207 19.602 1.00 19.75 170 TYR B CA 1
ATOM 1482 C C . TYR B 1 66 ? 22.012 -5.227 21.042 1.00 26.42 170 TYR B C 1
ATOM 1483 O O . TYR B 1 66 ? 22.801 -4.976 21.956 1.00 24.54 170 TYR B O 1
ATOM 1492 N N . GLN B 1 67 ? 20.749 -5.635 21.266 1.00 26.04 171 GLN B N 1
ATOM 1493 C CA . GLN B 1 67 ? 20.258 -5.774 22.646 1.00 26.30 171 GLN B CA 1
ATOM 1494 C C . GLN B 1 67 ? 21.103 -6.816 23.386 1.00 32.80 171 GLN B C 1
ATOM 1495 O O . GLN B 1 67 ? 21.433 -6.616 24.556 1.00 33.95 171 GLN B O 1
ATOM 1501 N N . ASN B 1 68 ? 21.527 -7.887 22.682 1.00 30.99 172 ASN B N 1
ATOM 1502 C CA . ASN B 1 68 ? 22.310 -8.978 23.287 1.00 31.53 172 ASN B CA 1
ATOM 1503 C C . ASN B 1 68 ? 23.589 -9.290 22.514 1.00 33.73 172 ASN B C 1
ATOM 1504 O O . ASN B 1 68 ? 24.148 -10.372 22.676 1.00 34.08 172 ASN B O 1
ATOM 1509 N N . GLN B 1 69 ? 24.070 -8.352 21.674 1.00 26.99 173 GLN B N 1
ATOM 1510 C CA . GLN B 1 69 ? 25.290 -8.578 20.898 1.00 24.02 173 GLN B CA 1
ATOM 1511 C C . GLN B 1 69 ? 26.187 -7.338 20.975 1.00 24.52 173 GLN B C 1
ATOM 1512 O O . GLN B 1 69 ? 25.652 -6.235 21.048 1.00 21.92 173 GLN B O 1
ATOM 1518 N N . PRO B 1 70 ? 27.533 -7.492 20.951 1.00 23.16 174 PRO B N 1
ATOM 1519 C CA . PRO B 1 70 ? 28.405 -6.302 20.976 1.00 24.00 174 PRO B CA 1
ATOM 1520 C C . PRO B 1 70 ? 28.368 -5.571 19.635 1.00 25.86 174 PRO B C 1
ATOM 1521 O O . PRO B 1 70 ? 28.122 -6.213 18.601 1.00 22.18 174 PRO B O 1
ATOM 1525 N N . THR B 1 71 ? 28.621 -4.254 19.636 1.00 20.17 175 THR B N 1
ATOM 1526 C CA . THR B 1 71 ? 28.642 -3.528 18.362 1.00 19.10 175 THR B CA 1
ATOM 1527 C C . THR B 1 71 ? 30.044 -3.673 17.749 1.00 22.84 175 THR B C 1
ATOM 1528 O O . THR B 1 71 ? 31.061 -3.731 18.468 1.00 25.18 175 THR B O 1
ATOM 1532 N N . PRO B 1 72 ? 30.125 -3.673 16.421 1.00 19.54 176 PRO B N 1
ATOM 1533 C CA . PRO B 1 72 ? 31.425 -3.763 15.758 1.00 19.76 176 PRO B CA 1
ATOM 1534 C C . PRO B 1 72 ? 32.093 -2.380 15.691 1.00 21.96 176 PRO B C 1
ATOM 1535 O O . PRO B 1 72 ? 31.532 -1.403 16.238 1.00 20.78 176 PRO B O 1
ATOM 1539 N N . SER B 1 73 ? 33.195 -2.259 14.922 1.00 17.63 177 SER B N 1
ATOM 1540 C CA . SER B 1 73 ? 33.894 -0.980 14.766 1.00 17.56 177 SER B CA 1
ATOM 1541 C C . SER B 1 73 ? 32.991 0.080 14.169 1.00 20.33 177 SER B C 1
ATOM 1542 O O . SER B 1 73 ? 33.004 1.239 14.588 1.00 17.95 177 SER B O 1
ATOM 1545 N N . LEU B 1 74 ? 32.219 -0.336 13.158 1.00 16.37 178 LEU B N 1
ATOM 1546 C CA . LEU B 1 74 ? 31.371 0.559 12.390 1.00 17.53 178 LEU B CA 1
ATOM 1547 C C . LEU B 1 74 ? 30.016 -0.073 12.129 1.00 19.75 178 LEU B C 1
ATOM 1548 O O . LEU B 1 74 ? 29.945 -1.199 11.662 1.00 17.79 178 LEU B O 1
ATOM 1553 N N . VAL B 1 75 ? 28.957 0.643 12.503 1.00 17.95 179 VAL B N 1
ATOM 1554 C CA . VAL B 1 75 ? 27.575 0.219 12.249 1.00 17.22 179 VAL B CA 1
ATOM 1555 C C . VAL B 1 75 ? 27.040 1.133 11.146 1.00 20.22 179 VAL B C 1
ATOM 1556 O O . VAL B 1 75 ? 27.043 2.351 11.325 1.00 19.65 179 VAL B O 1
ATOM 1560 N N . MET B 1 76 ? 26.572 0.564 10.026 1.00 17.89 180 MET B N 1
ATOM 1561 C CA . MET B 1 76 ? 25.949 1.353 8.952 1.00 16.89 180 MET B CA 1
ATOM 1562 C C . MET B 1 76 ? 24.469 1.038 8.984 1.00 19.90 180 MET B C 1
ATOM 1563 O O . MET B 1 76 ? 24.078 -0.147 8.981 1.00 20.88 180 MET B O 1
ATOM 1568 N N . VAL B 1 77 ? 23.635 2.051 9.087 1.00 16.63 181 VAL B N 1
ATOM 1569 C CA . VAL B 1 77 ? 22.199 1.782 9.215 1.00 17.47 181 VAL B CA 1
ATOM 1570 C C . VAL B 1 77 ? 21.419 2.578 8.192 1.00 24.03 181 VAL B C 1
ATOM 1571 O O . VAL B 1 77 ? 21.690 3.760 7.975 1.00 21.92 181 VAL B O 1
ATOM 1575 N N . GLU B 1 78 ? 20.451 1.939 7.569 1.00 21.43 182 GLU B N 1
ATOM 1576 C CA . GLU B 1 78 ? 19.646 2.648 6.606 1.00 21.50 182 GLU B CA 1
ATOM 1577 C C . GLU B 1 78 ? 18.256 2.859 7.165 1.00 26.54 182 GLU B C 1
ATOM 1578 O O . GLU B 1 78 ? 17.682 2.006 7.871 1.00 24.08 182 GLU B O 1
ATOM 1584 N N . THR B 1 79 ? 17.773 4.071 6.896 1.00 26.42 183 THR B N 1
ATOM 1585 C CA . THR B 1 79 ? 16.464 4.525 7.321 1.00 27.19 183 THR B CA 1
ATOM 1586 C C . THR B 1 79 ? 15.629 5.051 6.122 1.00 30.12 183 THR B C 1
ATOM 1587 O O . THR B 1 79 ? 16.161 5.664 5.193 1.00 27.09 183 THR B O 1
ATOM 1591 N N . LEU B 1 80 ? 14.329 4.780 6.168 1.00 27.90 184 LEU B N 1
ATOM 1592 C CA . LEU B 1 80 ? 13.383 5.299 5.176 1.00 29.25 184 LEU B CA 1
ATOM 1593 C C . LEU B 1 80 ? 12.444 6.290 5.886 1.00 30.66 184 LEU B C 1
ATOM 1594 O O . LEU B 1 80 ? 11.472 6.748 5.305 1.00 31.34 184 LEU B O 1
ATOM 1599 N N . ASP B 1 81 ? 12.721 6.597 7.161 1.00 25.44 185 ASP B N 1
ATOM 1600 C CA . ASP B 1 81 ? 11.872 7.434 8.010 1.00 25.74 185 ASP B CA 1
ATOM 1601 C C . ASP B 1 81 ? 12.189 8.922 7.936 1.00 29.93 185 ASP B C 1
ATOM 1602 O O . ASP B 1 81 ? 13.267 9.321 7.488 1.00 30.00 185 ASP B O 1
ATOM 1607 N N . GLY B 1 82 ? 11.268 9.719 8.462 1.00 25.90 186 GLY B N 1
ATOM 1608 C CA . GLY B 1 82 ? 11.466 11.150 8.647 1.00 26.64 186 GLY B CA 1
ATOM 1609 C C . GLY B 1 82 ? 12.367 11.395 9.850 1.00 32.46 186 GLY B C 1
ATOM 1610 O O . GLY B 1 82 ? 12.709 10.457 10.576 1.00 30.87 186 GLY B O 1
ATOM 1611 N N . ALA B 1 83 ? 12.744 12.657 10.082 1.00 31.87 187 ALA B N 1
ATOM 1612 C CA . ALA B 1 83 ? 13.693 13.052 11.122 1.00 33.09 187 ALA B CA 1
ATOM 1613 C C . ALA B 1 83 ? 13.301 12.594 12.520 1.00 38.58 187 ALA B C 1
ATOM 1614 O O . ALA B 1 83 ? 14.166 12.078 13.225 1.00 39.31 187 ALA B O 1
ATOM 1616 N N . GLN B 1 84 ? 12.033 12.762 12.927 1.00 35.51 188 GLN B N 1
ATOM 1617 C CA . GLN B 1 84 ? 11.558 12.412 14.269 1.00 35.93 188 GLN B CA 1
ATOM 1618 C C . GLN B 1 84 ? 11.761 10.923 14.589 1.00 37.83 188 GLN B C 1
ATOM 1619 O O . GLN B 1 84 ? 12.321 10.607 15.646 1.00 36.60 188 GLN B O 1
ATOM 1625 N N . ARG B 1 85 ? 11.300 10.014 13.710 1.00 32.31 189 ARG B N 1
ATOM 1626 C CA . ARG B 1 85 ? 11.445 8.577 13.949 1.00 31.66 189 ARG B CA 1
ATOM 1627 C C . ARG B 1 85 ? 12.924 8.165 13.857 1.00 32.21 189 ARG B C 1
ATOM 1628 O O . ARG B 1 85 ? 13.363 7.306 14.631 1.00 29.80 189 ARG B O 1
ATOM 1636 N N . LEU B 1 86 ? 13.683 8.768 12.913 1.00 26.22 190 LEU B N 1
ATOM 1637 C CA . LEU B 1 86 ? 15.111 8.480 12.781 1.00 25.73 190 LEU B CA 1
ATOM 1638 C C . LEU B 1 86 ? 15.841 8.830 14.088 1.00 28.10 190 LEU B C 1
ATOM 1639 O O . LEU B 1 86 ? 16.606 8.004 14.608 1.00 24.36 190 LEU B O 1
ATOM 1644 N N . LEU B 1 87 ? 15.588 10.044 14.624 1.00 25.82 191 LEU B N 1
ATOM 1645 C CA . LEU B 1 87 ? 16.252 10.484 15.857 1.00 27.76 191 LEU B CA 1
ATOM 1646 C C . LEU B 1 87 ? 15.857 9.622 17.071 1.00 31.36 191 LEU B C 1
ATOM 1647 O O . LEU B 1 87 ? 16.722 9.325 17.911 1.00 29.76 191 LEU B O 1
ATOM 1652 N N . HIS B 1 88 ? 14.592 9.177 17.145 1.00 26.17 192 HIS B N 1
ATOM 1653 C CA . HIS B 1 88 ? 14.134 8.281 18.202 1.00 27.85 192 HIS B CA 1
ATOM 1654 C C . HIS B 1 88 ? 14.898 6.944 18.140 1.00 29.92 192 HIS B C 1
ATOM 1655 O O . HIS B 1 88 ? 15.380 6.463 19.157 1.00 28.01 192 HIS B O 1
ATOM 1662 N N . LEU B 1 89 ? 15.011 6.355 16.942 1.00 23.89 193 LEU B N 1
ATOM 1663 C CA . LEU B 1 89 ? 15.699 5.087 16.773 1.00 22.18 193 LEU B CA 1
ATOM 1664 C C . LEU B 1 89 ? 17.205 5.234 17.035 1.00 23.62 193 LEU B C 1
ATOM 1665 O O . LEU B 1 89 ? 17.808 4.328 17.615 1.00 23.91 193 LEU B O 1
ATOM 1670 N N . LEU B 1 90 ? 17.798 6.382 16.670 1.00 20.48 194 LEU B N 1
ATOM 1671 C CA . LEU B 1 90 ? 19.235 6.593 16.939 1.00 20.96 194 LEU B CA 1
ATOM 1672 C C . LEU B 1 90 ? 19.501 6.686 18.440 1.00 24.74 194 LEU B C 1
ATOM 1673 O O . LEU B 1 90 ? 20.530 6.194 18.904 1.00 23.38 194 LEU B O 1
ATOM 1678 N N . ASP B 1 91 ? 18.558 7.276 19.196 1.00 22.32 195 ASP B N 1
ATOM 1679 C CA . ASP B 1 91 ? 18.643 7.336 20.665 1.00 23.59 195 ASP B CA 1
ATOM 1680 C C . ASP B 1 91 ? 18.673 5.893 21.222 1.00 27.77 195 ASP B C 1
ATOM 1681 O O . ASP B 1 91 ? 19.492 5.595 22.086 1.00 27.93 195 ASP B O 1
ATOM 1686 N N . SER B 1 92 ? 17.805 4.997 20.692 1.00 24.12 196 SER B N 1
ATOM 1687 C CA . SER B 1 92 ? 17.754 3.588 21.111 1.00 23.58 196 SER B CA 1
ATOM 1688 C C . SER B 1 92 ? 19.042 2.863 20.729 1.00 25.51 196 SER B C 1
ATOM 1689 O O . SER B 1 92 ? 19.557 2.061 21.513 1.00 24.04 196 SER B O 1
ATOM 1692 N N . LEU B 1 93 ? 19.578 3.160 19.532 1.00 20.16 197 LEU B N 1
ATOM 1693 C CA . LEU B 1 93 ? 20.825 2.516 19.100 1.00 19.68 197 LEU B CA 1
ATOM 1694 C C . LEU B 1 93 ? 21.989 2.931 20.009 1.00 22.58 197 LEU B C 1
ATOM 1695 O O . LEU B 1 93 ? 22.813 2.089 20.384 1.00 23.17 197 LEU B O 1
ATOM 1700 N N . ALA B 1 94 ? 22.051 4.243 20.359 1.00 20.78 198 ALA B N 1
ATOM 1701 C CA . ALA B 1 94 ? 23.152 4.773 21.185 1.00 21.06 198 ALA B CA 1
ATOM 1702 C C . ALA B 1 94 ? 23.223 4.058 22.539 1.00 23.72 198 ALA B C 1
ATOM 1703 O O . ALA B 1 94 ? 24.320 3.863 23.048 1.00 23.94 198 ALA B O 1
ATOM 1705 N N . GLN B 1 95 ? 22.087 3.592 23.059 1.00 22.46 199 GLN B N 1
ATOM 1706 C CA . GLN B 1 95 ? 22.012 2.899 24.344 1.00 24.75 199 GLN B CA 1
ATOM 1707 C C . GLN B 1 95 ? 22.690 1.521 24.309 1.00 30.76 199 GLN B C 1
ATOM 1708 O O . GLN B 1 95 ? 23.088 1.021 25.356 1.00 30.68 199 GLN B O 1
ATOM 1714 N N . VAL B 1 96 ? 22.825 0.918 23.110 1.00 24.99 200 VAL B N 1
ATOM 1715 C CA . VAL B 1 96 ? 23.429 -0.415 22.979 1.00 24.08 200 VAL B CA 1
ATOM 1716 C C . VAL B 1 96 ? 24.765 -0.363 22.203 1.00 27.53 200 VAL B C 1
ATOM 1717 O O . VAL B 1 96 ? 25.245 -1.380 21.710 1.00 29.24 200 VAL B O 1
ATOM 1721 N N . CYS B 1 97 ? 25.370 0.826 22.137 1.00 22.64 201 CYS B N 1
ATOM 1722 C CA A CYS B 1 97 ? 26.648 0.994 21.458 0.70 21.21 201 CYS B CA 1
ATOM 1723 C CA B CYS B 1 97 ? 26.624 1.103 21.456 0.30 22.57 201 CYS B CA 1
ATOM 1724 C C . CYS B 1 97 ? 27.787 0.855 22.425 1.00 26.24 201 CYS B C 1
ATOM 1725 O O . CYS B 1 97 ? 27.804 1.497 23.470 1.00 26.25 201 CYS B O 1
ATOM 1730 N N . ASP B 1 98 ? 28.750 0.001 22.066 1.00 21.02 202 ASP B N 1
ATOM 1731 C CA . ASP B 1 98 ? 29.928 -0.229 22.911 1.00 22.55 202 ASP B CA 1
ATOM 1732 C C . ASP B 1 98 ? 30.992 0.821 22.606 1.00 28.00 202 ASP B C 1
ATOM 1733 O O . ASP B 1 98 ? 30.993 1.388 21.518 1.00 26.39 202 ASP B O 1
ATOM 1738 N N . PRO B 1 99 ? 31.863 1.183 23.564 1.00 26.17 203 PRO B N 1
ATOM 1739 C CA . PRO B 1 99 ? 32.848 2.248 23.290 1.00 25.43 203 PRO B CA 1
ATOM 1740 C C . PRO B 1 99 ? 33.711 1.992 22.052 1.00 25.67 203 PRO B C 1
ATOM 1741 O O . PRO B 1 99 ? 34.096 0.858 21.791 1.00 23.21 203 PRO B O 1
ATOM 1745 N N . GLY B 1 100 ? 33.965 3.049 21.287 1.00 23.78 204 GLY B N 1
ATOM 1746 C CA . GLY B 1 100 ? 34.755 2.949 20.064 1.00 24.41 204 GLY B CA 1
ATOM 1747 C C . GLY B 1 100 ? 33.927 2.792 18.787 1.00 25.27 204 GLY B C 1
ATOM 1748 O O . GLY B 1 100 ? 34.425 3.068 17.702 1.00 27.14 204 GLY B O 1
ATOM 1749 N N . THR B 1 101 ? 32.658 2.411 18.909 1.00 20.33 205 THR B N 1
ATOM 1750 C CA . THR B 1 101 ? 31.798 2.195 17.732 1.00 20.12 205 THR B CA 1
ATOM 1751 C C . THR B 1 101 ? 31.441 3.534 17.041 1.00 24.77 205 THR B C 1
ATOM 1752 O O . THR B 1 101 ? 31.089 4.537 17.699 1.00 24.50 205 THR B O 1
ATOM 1756 N N . LYS B 1 102 ? 31.554 3.538 15.688 1.00 18.25 206 LYS B N 1
ATOM 1757 C CA . LYS B 1 102 ? 31.166 4.666 14.866 1.00 18.51 206 LYS B CA 1
ATOM 1758 C C . LYS B 1 102 ? 29.864 4.302 14.176 1.00 21.84 206 LYS B C 1
ATOM 1759 O O . LYS B 1 102 ? 29.647 3.127 13.855 1.00 20.32 206 LYS B O 1
ATOM 1765 N N . VAL B 1 103 ? 29.013 5.293 13.954 1.00 18.85 207 VAL B N 1
ATOM 1766 C CA . VAL B 1 103 ? 27.718 5.050 13.298 1.00 18.39 207 VAL B CA 1
ATOM 1767 C C . VAL B 1 103 ? 27.614 5.891 12.035 1.00 21.04 207 VAL B C 1
ATOM 1768 O O . VAL B 1 103 ? 27.829 7.123 12.077 1.00 18.64 207 VAL B O 1
ATOM 1772 N N . VAL B 1 104 ? 27.284 5.226 10.920 1.00 16.01 208 VAL B N 1
ATOM 1773 C CA . VAL B 1 104 ? 27.055 5.878 9.623 1.00 16.30 208 VAL B CA 1
ATOM 1774 C C . VAL B 1 104 ? 25.605 5.634 9.231 1.00 20.22 208 VAL B C 1
ATOM 1775 O O . VAL B 1 104 ? 25.147 4.498 9.310 1.00 18.55 208 VAL B O 1
ATOM 1779 N N . VAL B 1 105 ? 24.868 6.704 8.860 1.00 16.47 209 VAL B N 1
ATOM 1780 C CA . VAL B 1 105 ? 23.474 6.576 8.480 1.00 16.34 209 VAL B CA 1
ATOM 1781 C C . VAL B 1 105 ? 23.385 6.723 6.958 1.00 20.78 209 VAL B C 1
ATOM 1782 O O . VAL B 1 105 ? 24.011 7.603 6.380 1.00 20.04 209 VAL B O 1
ATOM 1786 N N . VAL B 1 106 ? 22.580 5.869 6.319 1.00 17.69 210 VAL B N 1
ATOM 1787 C CA . VAL B 1 106 ? 22.267 5.953 4.897 1.00 18.43 210 VAL B CA 1
ATOM 1788 C C . VAL B 1 106 ? 20.785 6.354 4.854 1.00 21.30 210 VAL B C 1
ATOM 1789 O O . VAL B 1 106 ? 19.943 5.685 5.462 1.00 21.25 210 VAL B O 1
ATOM 1793 N N . GLY B 1 107 ? 20.481 7.479 4.232 1.00 20.96 211 GLY B N 1
ATOM 1794 C CA . GLY B 1 107 ? 19.092 7.934 4.223 1.00 22.72 211 GLY B CA 1
ATOM 1795 C C . GLY B 1 107 ? 18.623 8.361 2.856 1.00 27.02 211 GLY B C 1
ATOM 1796 O O . GLY B 1 107 ? 19.401 8.392 1.893 1.00 27.11 211 GLY B O 1
ATOM 1797 N N . GLN B 1 108 ? 17.319 8.623 2.777 1.00 24.35 212 GLN B N 1
ATOM 1798 C CA . GLN B 1 108 ? 16.666 9.002 1.522 1.00 25.08 212 GLN B CA 1
ATOM 1799 C C . GLN B 1 108 ? 16.670 10.533 1.310 1.00 30.01 212 GLN B C 1
ATOM 1800 O O . GLN B 1 108 ? 16.568 10.981 0.171 1.00 32.67 212 GLN B O 1
ATOM 1806 N N . THR B 1 109 ? 16.739 11.329 2.388 1.00 25.79 213 THR B N 1
ATOM 1807 C CA . THR B 1 109 ? 16.611 12.800 2.295 1.00 25.49 213 THR B CA 1
ATOM 1808 C C . THR B 1 109 ? 17.957 13.497 2.084 1.00 28.39 213 THR B C 1
ATOM 1809 O O . THR B 1 109 ? 18.865 13.372 2.922 1.00 28.94 213 THR B O 1
ATOM 1813 N N . ASN B 1 110 ? 18.084 14.225 0.974 1.00 22.30 214 ASN B N 1
ATOM 1814 C CA . ASN B 1 110 ? 19.297 14.978 0.675 1.00 22.30 214 ASN B CA 1
ATOM 1815 C C . ASN B 1 110 ? 19.074 16.400 1.174 1.00 27.36 214 ASN B C 1
ATOM 1816 O O . ASN B 1 110 ? 18.522 17.229 0.442 1.00 29.59 214 ASN B O 1
ATOM 1821 N N . ASP B 1 111 ? 19.433 16.659 2.443 1.00 21.96 215 ASP B N 1
ATOM 1822 C CA . ASP B 1 111 ? 19.159 17.937 3.102 1.00 21.75 215 ASP B CA 1
ATOM 1823 C C . ASP B 1 111 ? 20.306 18.311 4.049 1.00 24.43 215 ASP B C 1
ATOM 1824 O O . ASP B 1 111 ? 20.635 17.535 4.954 1.00 22.41 215 ASP B O 1
ATOM 1829 N N . ILE B 1 112 ? 20.911 19.491 3.826 1.00 20.59 216 ILE B N 1
ATOM 1830 C CA . ILE B 1 112 ? 22.037 19.933 4.662 1.00 20.95 216 ILE B CA 1
ATOM 1831 C C . ILE B 1 112 ? 21.612 20.135 6.156 1.00 24.56 216 ILE B C 1
ATOM 1832 O O . ILE B 1 112 ? 22.379 19.754 7.054 1.00 22.48 216 ILE B O 1
ATOM 1837 N N . ALA B 1 113 ? 20.405 20.692 6.430 1.00 21.85 217 ALA B N 1
ATOM 1838 C CA . ALA B 1 113 ? 19.954 20.903 7.817 1.00 22.47 217 ALA B CA 1
ATOM 1839 C C . ALA B 1 113 ? 19.869 19.551 8.581 1.00 25.19 217 ALA B C 1
ATOM 1840 O O . ALA B 1 113 ? 20.304 19.470 9.735 1.00 24.33 217 ALA B O 1
ATOM 1842 N N . LEU B 1 114 ? 19.404 18.485 7.903 1.00 20.93 218 LEU B N 1
ATOM 1843 C CA . LEU B 1 114 ? 19.339 17.155 8.516 1.00 20.68 218 LEU B CA 1
ATOM 1844 C C . LEU B 1 114 ? 20.755 16.629 8.765 1.00 21.56 218 LEU B C 1
ATOM 1845 O O . LEU B 1 114 ? 21.031 16.112 9.845 1.00 21.41 218 LEU B O 1
ATOM 1850 N N . TYR B 1 115 ? 21.635 16.778 7.773 1.00 19.48 219 TYR B N 1
ATOM 1851 C CA . TYR B 1 115 ? 23.049 16.382 7.873 1.00 18.80 219 TYR B CA 1
ATOM 1852 C C . TYR B 1 115 ? 23.685 17.032 9.108 1.00 21.73 219 TYR B C 1
ATOM 1853 O O . TYR B 1 115 ? 24.305 16.353 9.923 1.00 19.54 219 TYR B O 1
ATOM 1862 N N . ARG B 1 116 ? 23.546 18.359 9.233 1.00 19.80 220 ARG B N 1
ATOM 1863 C CA . ARG B 1 116 ? 24.109 19.102 10.368 1.00 20.73 220 ARG B CA 1
ATOM 1864 C C . ARG B 1 116 ? 23.560 18.587 11.720 1.00 22.10 220 ARG B C 1
ATOM 1865 O O . ARG B 1 116 ? 24.334 18.434 12.678 1.00 23.90 220 ARG B O 1
ATOM 1873 N N . GLU B 1 117 ? 22.261 18.321 11.805 1.00 18.77 221 GLU B N 1
ATOM 1874 C CA . GLU B 1 117 ? 21.630 17.818 13.033 1.00 20.96 221 GLU B CA 1
ATOM 1875 C C . GLU B 1 117 ? 22.196 16.437 13.405 1.00 23.83 221 GLU B C 1
ATOM 1876 O O . GLU B 1 117 ? 22.550 16.218 14.564 1.00 22.18 221 GLU B O 1
ATOM 1882 N N . LEU B 1 118 ? 22.349 15.547 12.405 1.00 19.14 222 LEU B N 1
ATOM 1883 C CA . LEU B 1 118 ? 22.933 14.212 12.645 1.00 18.77 222 LEU B CA 1
ATOM 1884 C C . LEU B 1 118 ? 24.381 14.318 13.127 1.00 21.54 222 LEU B C 1
ATOM 1885 O O . LEU B 1 118 ? 24.744 13.613 14.069 1.00 22.88 222 LEU B O 1
ATOM 1890 N N . MET B 1 119 ? 25.183 15.225 12.550 1.00 20.00 223 MET B N 1
ATOM 1891 C CA . MET B 1 119 ? 26.583 15.444 12.984 1.00 20.80 223 MET B CA 1
ATOM 1892 C C . MET B 1 119 ? 26.604 15.919 14.430 1.00 22.72 223 MET B C 1
ATOM 1893 O O . MET B 1 119 ? 27.409 15.429 15.212 1.00 21.84 223 MET B O 1
ATOM 1898 N N . ARG B 1 120 ? 25.696 16.830 14.801 1.00 20.78 224 ARG B N 1
ATOM 1899 C CA . ARG B 1 120 ? 25.588 17.328 16.180 1.00 21.00 224 ARG B CA 1
ATOM 1900 C C . ARG B 1 120 ? 25.220 16.198 17.168 1.00 25.65 224 ARG B C 1
ATOM 1901 O O . ARG B 1 120 ? 25.651 16.212 18.331 1.00 25.59 224 ARG B O 1
ATOM 1909 N N . ARG B 1 121 ? 24.420 15.220 16.715 1.00 23.40 225 ARG B N 1
ATOM 1910 C CA . ARG B 1 121 ? 24.000 14.075 17.535 1.00 23.14 225 ARG B CA 1
ATOM 1911 C C . ARG B 1 121 ? 25.098 13.003 17.664 1.00 24.62 225 ARG B C 1
ATOM 1912 O O . ARG B 1 121 ? 24.881 12.031 18.377 1.00 26.12 225 ARG B O 1
ATOM 1920 N N . GLY B 1 122 ? 26.231 13.183 17.003 1.00 18.91 226 GLY B N 1
ATOM 1921 C CA . GLY B 1 122 ? 27.336 12.230 17.103 1.00 20.64 226 GLY B CA 1
ATOM 1922 C C . GLY B 1 122 ? 27.431 11.178 16.008 1.00 24.13 226 GLY B C 1
ATOM 1923 O O . GLY B 1 122 ? 28.320 10.315 16.047 1.00 23.86 226 GLY B O 1
ATOM 1924 N N . VAL B 1 123 ? 26.563 11.270 14.983 1.00 20.43 227 VAL B N 1
ATOM 1925 C CA . VAL B 1 123 ? 26.615 10.361 13.822 1.00 19.15 227 VAL B CA 1
ATOM 1926 C C . VAL B 1 123 ? 27.902 10.687 13.058 1.00 21.35 227 VAL B C 1
ATOM 1927 O O . VAL B 1 123 ? 28.205 11.858 12.865 1.00 22.25 227 VAL B O 1
ATOM 1931 N N . SER B 1 124 ? 28.692 9.686 12.649 1.00 17.61 228 SER B N 1
ATOM 1932 C CA . SER B 1 124 ? 29.980 9.953 12.008 1.00 18.21 228 SER B CA 1
ATOM 1933 C C . SER B 1 124 ? 29.849 10.443 10.579 1.00 21.91 228 SER B C 1
ATOM 1934 O O . SER B 1 124 ? 30.654 11.240 10.139 1.00 22.61 228 SER B O 1
ATOM 1937 N N . GLU B 1 125 ? 28.859 9.939 9.839 1.00 18.77 229 GLU B N 1
ATOM 1938 C CA . GLU B 1 125 ? 28.640 10.350 8.449 1.00 19.49 229 GLU B CA 1
ATOM 1939 C C . GLU B 1 125 ? 27.219 10.045 8.069 1.00 20.58 229 GLU B C 1
ATOM 1940 O O . GLU B 1 125 ? 26.613 9.129 8.623 1.00 19.94 229 GLU B O 1
ATOM 1946 N N . TYR B 1 126 ? 26.699 10.794 7.118 1.00 17.67 230 TYR B N 1
ATOM 1947 C CA . TYR B 1 126 ? 25.351 10.597 6.606 1.00 18.62 230 TYR B CA 1
ATOM 1948 C C . TYR B 1 126 ? 25.459 10.571 5.105 1.00 23.13 230 TYR B C 1
ATOM 1949 O O . TYR B 1 126 ? 25.982 11.517 4.516 1.00 22.94 230 TYR B O 1
ATOM 1958 N N . LEU B 1 127 ? 25.052 9.451 4.492 1.00 19.48 231 LEU B N 1
ATOM 1959 C CA . LEU B 1 127 ? 25.140 9.258 3.050 1.00 19.84 231 LEU B CA 1
ATOM 1960 C C . LEU B 1 127 ? 23.753 9.214 2.438 1.00 24.54 231 LEU B C 1
ATOM 1961 O O . LEU B 1 127 ? 22.841 8.639 3.028 1.00 25.84 231 LEU B O 1
ATOM 1966 N N . THR B 1 128 ? 23.601 9.755 1.235 1.00 22.74 232 THR B N 1
ATOM 1967 C CA . THR B 1 128 ? 22.311 9.707 0.566 1.00 23.77 232 THR B CA 1
ATOM 1968 C C . THR B 1 128 ? 22.515 9.468 -0.955 1.00 34.04 232 THR B C 1
ATOM 1969 O O . THR B 1 128 ? 23.633 9.651 -1.453 1.00 35.59 232 THR B O 1
ATOM 1973 N N . GLN B 1 129 ? 21.431 9.115 -1.689 1.00 34.21 233 GLN B N 1
ATOM 1974 C CA A GLN B 1 129 ? 21.502 8.913 -3.146 0.50 35.30 233 GLN B CA 1
ATOM 1975 C CA B GLN B 1 129 ? 21.525 8.906 -3.141 0.50 34.99 233 GLN B CA 1
ATOM 1976 C C . GLN B 1 129 ? 21.734 10.265 -3.866 1.00 41.84 233 GLN B C 1
ATOM 1977 O O . GLN B 1 129 ? 21.259 11.285 -3.373 1.00 41.71 233 GLN B O 1
ATOM 1988 N N . PRO B 1 130 ? 22.465 10.354 -5.019 1.00 41.98 234 PRO B N 1
ATOM 1989 C CA . PRO B 1 130 ? 23.145 9.294 -5.797 1.00 42.52 234 PRO B CA 1
ATOM 1990 C C . PRO B 1 130 ? 24.371 8.783 -5.047 1.00 45.55 234 PRO B C 1
ATOM 1991 O O . PRO B 1 130 ? 25.265 9.553 -4.677 1.00 43.95 234 PRO B O 1
ATOM 1995 N N . LEU B 1 131 ? 24.347 7.477 -4.758 1.00 43.19 235 LEU B N 1
ATOM 1996 C CA . LEU B 1 131 ? 25.369 6.772 -3.992 1.00 43.31 235 LEU B CA 1
ATOM 1997 C C . LEU B 1 131 ? 26.004 5.680 -4.827 1.00 45.36 235 LEU B C 1
ATOM 1998 O O . LEU B 1 131 ? 25.318 4.865 -5.450 1.00 43.84 235 LEU B O 1
ATOM 2003 N N . GLY B 1 132 ? 27.319 5.702 -4.838 1.00 40.64 236 GLY B N 1
ATOM 2004 C CA . GLY B 1 132 ? 28.160 4.752 -5.546 1.00 39.56 236 GLY B CA 1
ATOM 2005 C C . GLY B 1 132 ? 29.153 4.113 -4.593 1.00 39.81 236 GLY B C 1
ATOM 2006 O O . GLY B 1 132 ? 29.391 4.635 -3.499 1.00 37.05 236 GLY B O 1
ATOM 2007 N N . PRO B 1 133 ? 29.717 2.945 -4.951 1.00 35.28 237 PRO B N 1
ATOM 2008 C CA . PRO B 1 133 ? 30.656 2.266 -4.034 1.00 33.77 237 PRO B CA 1
ATOM 2009 C C . PRO B 1 133 ? 31.847 3.123 -3.609 1.00 33.88 237 PRO B C 1
ATOM 2010 O O . PRO B 1 133 ? 32.250 3.043 -2.450 1.00 29.03 237 PRO B O 1
ATOM 2014 N N . LEU B 1 134 ? 32.379 3.980 -4.508 1.00 32.16 238 LEU B N 1
ATOM 2015 C CA . LEU B 1 134 ? 33.514 4.852 -4.187 1.00 33.60 238 LEU B CA 1
ATOM 2016 C C . LEU B 1 134 ? 33.171 5.851 -3.060 1.00 33.29 238 LEU B C 1
ATOM 2017 O O . LEU B 1 134 ? 34.020 6.110 -2.207 1.00 31.74 238 LEU B O 1
ATOM 2022 N N . GLN B 1 135 ? 31.922 6.350 -3.013 1.00 27.93 239 GLN B N 1
ATOM 2023 C CA . GLN B 1 135 ? 31.492 7.275 -1.961 1.00 28.42 239 GLN B CA 1
ATOM 2024 C C . GLN B 1 135 ? 31.472 6.562 -0.610 1.00 29.26 239 GLN B C 1
ATOM 2025 O O . GLN B 1 135 ? 31.819 7.165 0.403 1.00 29.68 239 GLN B O 1
ATOM 2031 N N . VAL B 1 136 ? 31.102 5.273 -0.598 1.00 23.35 240 VAL B N 1
ATOM 2032 C CA . VAL B 1 136 ? 31.097 4.475 0.634 1.00 23.28 240 VAL B CA 1
ATOM 2033 C C . VAL B 1 136 ? 32.550 4.285 1.088 1.00 26.10 240 VAL B C 1
ATOM 2034 O O . VAL B 1 136 ? 32.848 4.485 2.265 1.00 25.34 240 VAL B O 1
ATOM 2038 N N . ILE B 1 137 ? 33.455 3.913 0.152 1.00 22.70 241 ILE B N 1
ATOM 2039 C CA . ILE B 1 137 ? 34.865 3.658 0.486 1.00 22.46 241 ILE B CA 1
ATOM 2040 C C . ILE B 1 137 ? 35.517 4.931 1.054 1.00 26.89 241 ILE B C 1
ATOM 2041 O O . ILE B 1 137 ? 36.212 4.872 2.082 1.00 26.15 241 ILE B O 1
ATOM 2046 N N . ARG B 1 138 ? 35.262 6.078 0.401 1.00 24.15 242 ARG B N 1
ATOM 2047 C CA . ARG B 1 138 ? 35.797 7.369 0.867 1.00 24.60 242 ARG B CA 1
ATOM 2048 C C . ARG B 1 138 ? 35.243 7.743 2.236 1.00 26.96 242 ARG B C 1
ATOM 2049 O O . ARG B 1 138 ? 36.004 8.231 3.074 1.00 27.39 242 ARG B O 1
ATOM 2057 N N . ALA B 1 139 ? 33.933 7.486 2.481 1.00 24.26 243 ALA B N 1
ATOM 2058 C CA . ALA B 1 139 ? 33.301 7.766 3.783 1.00 25.33 243 ALA B CA 1
ATOM 2059 C C . ALA B 1 139 ? 33.953 6.935 4.893 1.00 27.30 243 ALA B C 1
ATOM 2060 O O . ALA B 1 139 ? 34.279 7.467 5.953 1.00 26.43 243 ALA B O 1
ATOM 2062 N N . VAL B 1 140 ? 34.199 5.637 4.626 1.00 21.44 244 VAL B N 1
ATOM 2063 C CA . VAL B 1 140 ? 34.838 4.755 5.612 1.00 20.53 244 VAL B CA 1
ATOM 2064 C C . VAL B 1 140 ? 36.297 5.210 5.838 1.00 24.20 244 VAL B C 1
ATOM 2065 O O . VAL B 1 140 ? 36.709 5.346 6.982 1.00 24.01 244 VAL B O 1
ATOM 2069 N N . GLY B 1 141 ? 37.024 5.478 4.755 1.00 24.58 245 GLY B N 1
ATOM 2070 C CA . GLY B 1 141 ? 38.410 5.961 4.815 1.00 24.86 245 GLY B CA 1
ATOM 2071 C C . GLY B 1 141 ? 38.587 7.221 5.650 1.00 29.34 245 GLY B C 1
ATOM 2072 O O . GLY B 1 141 ? 39.489 7.296 6.496 1.00 27.82 245 GLY B O 1
ATOM 2073 N N . ALA B 1 142 ? 37.672 8.192 5.474 1.00 26.21 246 ALA B N 1
ATOM 2074 C CA . ALA B 1 142 ? 37.683 9.474 6.200 1.00 26.52 246 ALA B CA 1
ATOM 2075 C C . ALA B 1 142 ? 37.498 9.312 7.723 1.00 32.26 246 ALA B C 1
ATOM 2076 O O . ALA B 1 142 ? 38.016 10.125 8.500 1.00 32.68 246 ALA B O 1
ATOM 2078 N N . LEU B 1 143 ? 36.801 8.249 8.159 1.00 27.39 247 LEU B N 1
ATOM 2079 C CA . LEU B 1 143 ? 36.577 8.007 9.585 1.00 27.94 247 LEU B CA 1
ATOM 2080 C C . LEU B 1 143 ? 37.843 7.537 10.320 1.00 29.69 247 LEU B C 1
ATOM 2081 O O . LEU B 1 143 ? 37.940 7.720 11.541 1.00 28.93 247 LEU B O 1
ATOM 2086 N N . TYR B 1 144 ? 38.803 6.962 9.590 1.00 27.24 248 TYR B N 1
ATOM 2087 C CA . TYR B 1 144 ? 40.020 6.421 10.208 1.00 28.59 248 TYR B CA 1
ATOM 2088 C C . TYR B 1 144 ? 41.275 7.209 9.843 1.00 37.41 248 TYR B C 1
ATOM 2089 O O . TYR B 1 144 ? 42.348 6.909 10.380 1.00 37.67 248 TYR B O 1
ATOM 2098 N N . ALA B 1 145 ? 41.127 8.268 9.042 1.00 38.19 249 ALA B N 1
ATOM 2099 C CA . ALA B 1 145 ? 42.245 9.143 8.668 1.00 41.41 249 ALA B CA 1
ATOM 2100 C C . ALA B 1 145 ? 42.689 9.954 9.898 1.00 52.46 249 ALA B C 1
ATOM 2101 O O . ALA B 1 145 ? 41.841 10.579 10.546 1.00 53.69 249 ALA B O 1
ATOM 2103 N N . ASP B 1 146 ? 43.983 9.859 10.277 1.00 51.29 250 ASP B N 1
ATOM 2104 C CA . ASP B 1 146 ? 44.523 10.581 11.437 1.00 83.72 250 ASP B CA 1
ATOM 2105 C C . ASP B 1 146 ? 45.158 11.902 11.002 1.00 116.97 250 ASP B C 1
ATOM 2106 O O . ASP B 1 146 ? 44.688 12.534 10.056 1.00 79.74 250 ASP B O 1
ATOM 2108 N N . HIS C 1 12 ? 23.335 20.488 24.418 1.00 48.80 -7 HIS C N 1
ATOM 2109 C CA . HIS C 1 12 ? 23.964 19.169 24.424 1.00 47.55 -7 HIS C CA 1
ATOM 2110 C C . HIS C 1 12 ? 23.087 18.167 23.660 1.00 45.99 -7 HIS C C 1
ATOM 2111 O O . HIS C 1 12 ? 22.102 17.658 24.203 1.00 46.81 -7 HIS C O 1
ATOM 2113 N N . GLU C 1 13 ? 23.402 17.938 22.378 1.00 37.27 -6 GLU C N 1
ATOM 2114 C CA . GLU C 1 13 ? 22.615 17.026 21.536 1.00 35.54 -6 GLU C CA 1
ATOM 2115 C C . GLU C 1 13 ? 23.341 15.708 21.273 1.00 32.04 -6 GLU C C 1
ATOM 2116 O O . GLU C 1 13 ? 22.720 14.743 20.829 1.00 31.41 -6 GLU C O 1
ATOM 2118 N N . ASN C 1 14 ? 24.648 15.679 21.526 1.00 26.60 -5 ASN C N 1
ATOM 2119 C CA . ASN C 1 14 ? 25.489 14.512 21.255 1.00 26.69 -5 ASN C CA 1
ATOM 2120 C C . ASN C 1 14 ? 24.940 13.244 21.957 1.00 31.77 -5 ASN C C 1
ATOM 2121 O O . ASN C 1 14 ? 24.511 13.302 23.120 1.00 31.15 -5 ASN C O 1
ATOM 2126 N N . LEU C 1 15 ? 24.876 12.126 21.208 1.00 25.22 -4 LEU C N 1
ATOM 2127 C CA . LEU C 1 15 ? 24.395 10.859 21.765 1.00 25.17 -4 LEU C CA 1
ATOM 2128 C C . LEU C 1 15 ? 25.549 9.989 22.306 1.00 28.50 -4 LEU C C 1
ATOM 2129 O O . LEU C 1 15 ? 25.300 8.920 22.876 1.00 27.57 -4 LEU C O 1
ATOM 2134 N N . TYR C 1 16 ? 26.793 10.431 22.096 1.00 26.32 -3 TYR C N 1
ATOM 2135 C CA . TYR C 1 16 ? 28.019 9.776 22.570 1.00 26.53 -3 TYR C CA 1
ATOM 2136 C C . TYR C 1 16 ? 28.089 8.301 22.140 1.00 28.47 -3 TYR C C 1
ATOM 2137 O O . TYR C 1 16 ? 28.351 7.422 22.975 1.00 26.33 -3 TYR C O 1
ATOM 2146 N N . PHE C 1 17 ? 27.910 8.011 20.820 1.00 23.04 -2 PHE C N 1
ATOM 2147 C CA . PHE C 1 17 ? 28.020 6.614 20.358 1.00 22.18 -2 PHE C CA 1
ATOM 2148 C C . PHE C 1 17 ? 29.399 5.988 20.698 1.00 27.02 -2 PHE C C 1
ATOM 2149 O O . PHE C 1 17 ? 29.471 4.806 21.001 1.00 27.49 -2 PHE C O 1
ATOM 2157 N N . GLN C 1 18 ? 30.466 6.790 20.621 1.00 25.16 -1 GLN C N 1
ATOM 2158 C CA . GLN C 1 18 ? 31.857 6.393 20.897 1.00 26.43 -1 GLN C CA 1
ATOM 2159 C C . GLN C 1 18 ? 32.083 6.102 22.394 1.00 30.50 -1 GLN C C 1
ATOM 2160 O O . GLN C 1 18 ? 33.111 5.507 22.749 1.00 30.66 -1 GLN C O 1
ATOM 2166 N N . GLY C 1 19 ? 31.153 6.565 23.235 1.00 25.77 0 GLY C N 1
ATOM 2167 C CA . GLY C 1 19 ? 31.214 6.372 24.688 1.00 25.84 0 GLY C CA 1
ATOM 2168 C C . GLY C 1 19 ? 32.049 7.402 25.432 1.00 28.48 0 GLY C C 1
ATOM 2169 O O . GLY C 1 19 ? 32.814 8.169 24.840 1.00 29.77 0 GLY C O 1
ATOM 2170 N N . ILE C 1 20 ? 31.882 7.438 26.753 1.00 24.11 124 ILE C N 1
ATOM 2171 C CA . ILE C 1 20 ? 32.590 8.362 27.644 1.00 24.52 124 ILE C CA 1
ATOM 2172 C C . ILE C 1 20 ? 34.056 7.859 27.784 1.00 27.42 124 ILE C C 1
ATOM 2173 O O . ILE C 1 20 ? 34.264 6.648 27.679 1.00 24.65 124 ILE C O 1
ATOM 2178 N N . PRO C 1 21 ? 35.077 8.737 27.981 1.00 27.29 125 PRO C N 1
ATOM 2179 C CA . PRO C 1 21 ? 36.458 8.224 28.113 1.00 28.06 125 PRO C CA 1
ATOM 2180 C C . PRO C 1 21 ? 36.697 7.438 29.407 1.00 30.78 125 PRO C C 1
ATOM 2181 O O . PRO C 1 21 ? 35.803 7.339 30.257 1.00 29.02 125 PRO C O 1
ATOM 2185 N N . ARG C 1 22 ? 37.893 6.849 29.534 1.00 27.35 126 ARG C N 1
ATOM 2186 C CA . ARG C 1 22 ? 38.238 6.039 30.691 1.00 27.39 126 ARG C CA 1
ATOM 2187 C C . ARG C 1 22 ? 38.468 6.953 31.885 1.00 31.47 126 ARG C C 1
ATOM 2188 O O . ARG C 1 22 ? 39.434 7.714 31.927 1.00 32.08 126 ARG C O 1
ATOM 2196 N N . ILE C 1 23 ? 37.508 6.947 32.799 1.00 25.04 127 ILE C N 1
ATOM 2197 C CA . ILE C 1 23 ? 37.511 7.785 34.005 1.00 23.33 127 ILE C CA 1
ATOM 2198 C C . ILE C 1 23 ? 36.947 6.996 35.172 1.00 25.25 127 ILE C C 1
ATOM 2199 O O . ILE C 1 23 ? 36.371 5.923 34.983 1.00 23.42 127 ILE C O 1
ATOM 2204 N N . THR C 1 24 ? 37.137 7.523 36.393 1.00 20.89 128 THR C N 1
ATOM 2205 C CA A THR C 1 24 ? 36.559 6.954 37.606 0.50 19.99 128 THR C CA 1
ATOM 2206 C CA B THR C 1 24 ? 36.556 6.937 37.595 0.50 19.99 128 THR C CA 1
ATOM 2207 C C . THR C 1 24 ? 35.526 7.932 38.111 1.00 20.78 128 THR C C 1
ATOM 2208 O O . THR C 1 24 ? 35.798 9.141 38.173 1.00 19.87 128 THR C O 1
ATOM 2215 N N . ILE C 1 25 ? 34.331 7.436 38.409 1.00 18.33 129 ILE C N 1
ATOM 2216 C CA . ILE C 1 25 ? 33.233 8.258 38.923 1.00 18.85 129 ILE C CA 1
ATOM 2217 C C . ILE C 1 25 ? 32.807 7.732 40.280 1.00 20.81 129 ILE C C 1
ATOM 2218 O O . ILE C 1 25 ? 32.535 6.548 40.404 1.00 20.03 129 ILE C O 1
ATOM 2223 N N . HIS C 1 26 ? 32.693 8.601 41.283 1.00 18.33 130 HIS C N 1
ATOM 2224 C CA . HIS C 1 26 ? 32.118 8.215 42.574 1.00 17.16 130 HIS C CA 1
ATOM 2225 C C . HIS C 1 26 ? 30.849 9.031 42.746 1.00 21.97 130 HIS C C 1
ATOM 2226 O O . HIS C 1 26 ? 30.911 10.266 42.702 1.00 20.67 130 HIS C O 1
ATOM 2233 N N . ALA C 1 27 ? 29.705 8.371 42.927 1.00 19.08 131 ALA C N 1
ATOM 2234 C CA . ALA C 1 27 ? 28.457 9.109 43.165 1.00 20.64 131 ALA C CA 1
ATOM 2235 C C . ALA C 1 27 ? 27.996 8.854 44.595 1.00 25.80 131 ALA C C 1
ATOM 2236 O O . ALA C 1 27 ? 27.962 7.689 45.027 1.00 27.12 131 ALA C O 1
ATOM 2238 N N . PHE C 1 28 ? 27.711 9.926 45.352 1.00 20.18 132 PHE C N 1
ATOM 2239 C CA . PHE C 1 28 ? 27.234 9.818 46.747 1.00 19.46 132 PHE C C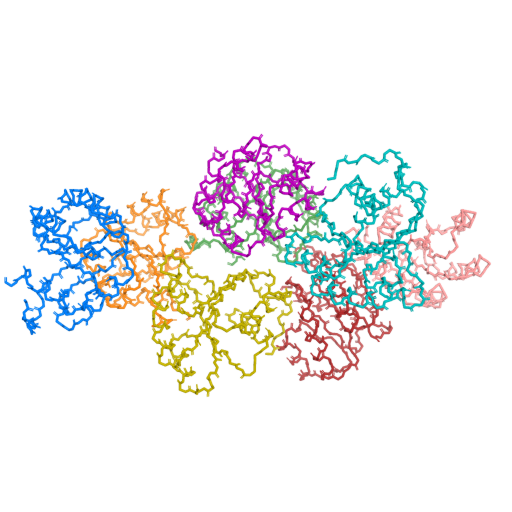A 1
ATOM 2240 C C . PHE C 1 28 ? 25.813 10.341 46.790 1.00 26.00 132 PHE C C 1
ATOM 2241 O O . PHE C 1 28 ? 25.600 11.558 46.760 1.00 25.36 132 PHE C O 1
ATOM 2249 N N . CYS C 1 29 ? 24.856 9.428 46.753 1.00 24.39 133 CYS C N 1
ATOM 2250 C CA . CYS C 1 29 ? 23.432 9.786 46.678 1.00 26.11 133 CYS C CA 1
ATOM 2251 C C . CYS C 1 29 ? 22.789 9.875 48.046 1.00 30.14 133 CYS C C 1
ATOM 2252 O O . CYS C 1 29 ? 23.213 9.205 48.986 1.00 29.59 133 CYS C O 1
ATOM 2255 N N . ALA C 1 30 ? 21.738 10.686 48.137 1.00 27.63 134 ALA C N 1
ATOM 2256 C CA . ALA C 1 30 ? 20.981 10.865 49.376 1.00 27.51 134 ALA C CA 1
ATOM 2257 C C . ALA C 1 30 ? 19.545 10.348 49.212 1.00 30.58 134 ALA C C 1
ATOM 2258 O O . ALA C 1 30 ? 18.878 10.108 50.212 1.00 32.11 134 ALA C O 1
ATOM 2260 N N . ARG C 1 31 ? 19.069 10.207 47.972 1.00 27.41 135 ARG C N 1
ATOM 2261 C CA . ARG C 1 31 ? 17.685 9.777 47.688 1.00 26.88 135 ARG C CA 1
ATOM 2262 C C . ARG C 1 31 ? 17.672 8.501 46.858 1.00 31.30 135 ARG C C 1
ATOM 2263 O O . ARG C 1 31 ? 18.480 8.392 45.920 1.00 28.81 135 ARG C O 1
ATOM 2271 N N . PRO C 1 32 ? 16.734 7.559 47.137 1.00 30.36 136 PRO C N 1
ATOM 2272 C CA . PRO C 1 32 ? 16.694 6.309 46.353 1.00 30.49 136 PRO C CA 1
ATOM 2273 C C . PRO C 1 32 ? 16.453 6.531 44.860 1.00 32.04 136 PRO C C 1
ATOM 2274 O O . PRO C 1 32 ? 17.009 5.788 44.065 1.00 31.10 136 PRO C O 1
ATOM 2278 N N . GLU C 1 33 ? 15.647 7.527 44.475 1.00 28.13 137 GLU C N 1
ATOM 2279 C CA . GLU C 1 33 ? 15.379 7.816 43.061 1.00 29.10 137 GLU C CA 1
ATOM 2280 C C . GLU C 1 33 ? 16.663 8.248 42.323 1.00 30.01 137 GLU C C 1
ATOM 2281 O O . GLU C 1 33 ? 16.852 7.895 41.150 1.00 28.31 137 GLU C O 1
ATOM 2287 N N . THR C 1 34 ? 17.533 9.011 43.014 1.00 25.07 138 THR C N 1
ATOM 2288 C CA . THR C 1 34 ? 18.797 9.469 42.424 1.00 24.10 138 THR C CA 1
ATOM 2289 C C . THR C 1 34 ? 19.753 8.297 42.255 1.00 26.95 138 THR C C 1
ATOM 2290 O O . THR C 1 34 ? 20.364 8.187 41.193 1.00 27.37 138 THR C O 1
ATOM 2294 N N . ALA C 1 35 ? 19.876 7.431 43.280 1.00 24.51 139 ALA C N 1
ATOM 2295 C CA . ALA C 1 35 ? 20.755 6.248 43.220 1.00 25.62 139 ALA C CA 1
ATOM 2296 C C . ALA C 1 35 ? 20.322 5.362 42.066 1.00 29.43 139 ALA C C 1
ATOM 2297 O O . ALA C 1 35 ? 21.170 4.963 41.274 1.00 26.76 139 ALA C O 1
ATOM 2299 N N . ALA C 1 36 ? 18.993 5.157 41.888 1.00 27.62 140 ALA C N 1
ATOM 2300 C CA . ALA C 1 36 ? 18.461 4.313 40.806 1.00 27.72 140 ALA C CA 1
ATOM 2301 C C . ALA C 1 36 ? 18.769 4.885 39.423 1.00 28.52 140 ALA C C 1
ATOM 2302 O O . ALA C 1 36 ? 19.149 4.135 38.531 1.00 27.03 140 ALA C O 1
ATOM 2304 N N . LEU C 1 37 ? 18.639 6.205 39.259 1.00 21.64 141 LEU C N 1
ATOM 2305 C CA . LEU C 1 37 ? 18.928 6.928 38.020 1.00 23.42 141 LEU C CA 1
ATOM 2306 C C . LEU C 1 37 ? 20.418 6.818 37.659 1.00 24.95 141 LEU C C 1
ATOM 2307 O O . LEU C 1 37 ? 20.767 6.538 36.506 1.00 24.18 141 LEU C O 1
ATOM 2312 N N . ILE C 1 38 ? 21.294 7.065 38.644 1.00 20.57 142 ILE C N 1
ATOM 2313 C CA . ILE C 1 38 ? 22.741 7.000 38.399 1.00 20.30 142 ILE C CA 1
ATOM 2314 C C . ILE C 1 38 ? 23.149 5.544 38.109 1.00 22.89 142 ILE C C 1
ATOM 2315 O O . ILE C 1 38 ? 23.957 5.317 37.214 1.00 22.36 142 ILE C O 1
ATOM 2320 N N . GLU C 1 39 ? 22.550 4.562 38.805 1.00 22.34 143 GLU C N 1
ATOM 2321 C CA . GLU C 1 39 ? 22.859 3.147 38.539 1.00 23.25 143 GLU C CA 1
ATOM 2322 C C . GLU C 1 39 ? 22.454 2.779 37.117 1.00 26.62 143 GLU C C 1
ATOM 2323 O O . GLU C 1 39 ? 23.207 2.091 36.428 1.00 26.63 143 GLU C O 1
ATOM 2329 N N . LYS C 1 40 ? 21.327 3.320 36.645 1.00 23.43 144 LYS C N 1
ATOM 2330 C CA . LYS C 1 40 ? 20.867 3.086 35.286 1.00 23.06 144 LYS C CA 1
ATOM 2331 C C . LYS C 1 40 ? 21.839 3.697 34.282 1.00 25.56 144 LYS C C 1
ATOM 2332 O O . LYS C 1 40 ? 22.203 3.019 33.321 1.00 24.63 144 LYS C O 1
ATOM 2338 N N . ALA C 1 41 ? 22.292 4.961 34.513 1.00 21.17 145 ALA C N 1
ATOM 2339 C CA . ALA C 1 41 ? 23.276 5.634 33.670 1.00 20.50 145 ALA C CA 1
ATOM 2340 C C . ALA C 1 41 ? 24.601 4.865 33.671 1.00 25.33 145 ALA C C 1
ATOM 2341 O O . ALA C 1 41 ? 25.180 4.652 32.619 1.00 25.65 145 ALA C O 1
ATOM 2343 N N . ALA C 1 42 ? 25.055 4.412 34.840 1.00 21.95 146 ALA C N 1
ATOM 2344 C CA . ALA C 1 42 ? 26.332 3.703 34.973 1.00 22.30 146 ALA C CA 1
ATOM 2345 C C . ALA C 1 42 ? 26.350 2.391 34.191 1.00 25.78 146 ALA C C 1
ATOM 2346 O O . ALA C 1 42 ? 27.410 1.982 33.724 1.00 26.02 146 ALA C O 1
ATOM 2348 N N . ALA C 1 43 ? 25.171 1.738 34.067 1.00 23.47 147 ALA C N 1
ATOM 2349 C CA . ALA C 1 43 ? 25.026 0.450 33.383 1.00 23.62 147 ALA C CA 1
ATOM 2350 C C . ALA C 1 43 ? 24.849 0.621 31.854 1.00 25.60 147 ALA C C 1
ATOM 2351 O O . ALA C 1 43 ? 24.816 -0.376 31.143 1.00 24.88 147 ALA C O 1
ATOM 2353 N N . ASP C 1 44 ? 24.756 1.867 31.349 1.00 21.27 148 ASP C N 1
ATOM 2354 C CA . ASP C 1 44 ? 24.594 2.132 29.916 1.00 21.49 148 ASP C CA 1
ATOM 2355 C C . ASP C 1 44 ? 25.888 1.735 29.206 1.00 24.46 148 ASP C C 1
ATOM 2356 O O . ASP C 1 44 ? 26.971 1.958 29.734 1.00 21.63 148 ASP C O 1
ATOM 2361 N N . ARG C 1 45 ? 25.798 1.125 28.033 1.00 22.31 149 ARG C N 1
ATOM 2362 C CA . ARG C 1 45 ? 27.019 0.683 27.349 1.00 21.46 149 ARG C CA 1
ATOM 2363 C C . ARG C 1 45 ? 27.923 1.846 26.933 1.00 20.99 149 ARG C C 1
ATOM 2364 O O . ARG C 1 45 ? 29.138 1.649 26.806 1.00 21.77 149 ARG C O 1
ATOM 2372 N N . ARG C 1 46 ? 27.387 3.087 26.835 1.00 18.23 150 ARG C N 1
ATOM 2373 C CA . ARG C 1 46 ? 28.229 4.248 26.539 1.00 18.72 150 ARG C CA 1
ATOM 2374 C C . ARG C 1 46 ? 29.139 4.592 27.731 1.00 22.87 150 ARG C C 1
ATOM 2375 O O . ARG C 1 46 ? 30.097 5.373 27.575 1.00 21.48 150 ARG C O 1
ATOM 2383 N N . MET C 1 47 ? 28.826 4.031 28.905 1.00 19.24 151 MET C N 1
ATOM 2384 C CA . MET C 1 47 ? 29.606 4.313 30.136 1.00 20.49 151 MET C CA 1
ATOM 2385 C C . MET C 1 47 ? 30.556 3.148 30.492 1.00 23.49 151 MET C C 1
ATOM 2386 O O . MET C 1 47 ? 31.141 3.142 31.594 1.00 20.94 151 MET C O 1
ATOM 2391 N N . SER C 1 48 ? 30.732 2.176 29.571 1.00 20.60 152 SER C N 1
ATOM 2392 C CA . SER C 1 48 ? 31.561 0.983 29.834 1.00 20.17 152 SER C CA 1
ATOM 2393 C C . SER C 1 48 ? 33.052 1.272 30.107 1.00 24.85 152 SER C C 1
ATOM 2394 O O . SER C 1 48 ? 33.687 0.438 30.769 1.00 24.86 152 SER C O 1
ATOM 2397 N N . ARG C 1 49 ? 33.610 2.397 29.634 1.00 22.29 153 ARG C N 1
ATOM 2398 C CA . ARG C 1 49 ? 35.022 2.718 29.953 1.00 23.39 153 ARG C CA 1
ATOM 2399 C C . ARG C 1 49 ? 35.142 3.374 31.352 1.00 29.92 153 ARG C C 1
ATOM 2400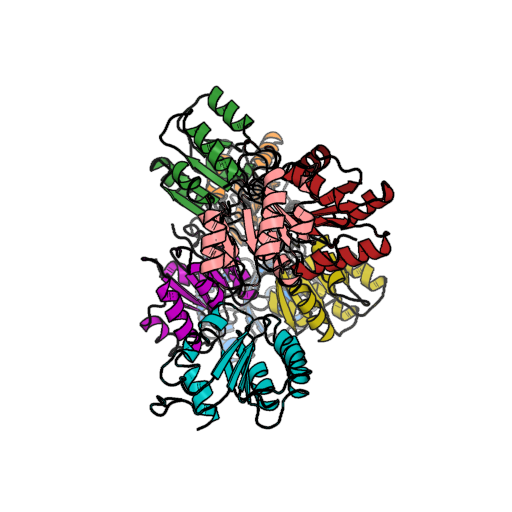 O O . ARG C 1 49 ? 36.259 3.501 31.874 1.00 32.76 153 ARG C O 1
ATOM 2408 N N . ALA C 1 50 ? 34.016 3.834 31.919 1.00 24.08 154 ALA C N 1
ATOM 2409 C CA . ALA C 1 50 ? 34.013 4.498 33.234 1.00 25.31 154 ALA C CA 1
ATOM 2410 C C . ALA C 1 50 ? 33.838 3.490 34.361 1.00 29.93 154 ALA C C 1
ATOM 2411 O O . ALA C 1 50 ? 32.978 2.593 34.287 1.00 29.94 154 ALA C O 1
ATOM 2413 N N . ALA C 1 51 ? 34.655 3.622 35.412 1.00 24.28 155 ALA C N 1
ATOM 2414 C CA . ALA C 1 51 ? 34.461 2.793 36.602 1.00 23.13 155 ALA C CA 1
ATOM 2415 C C . ALA C 1 51 ? 33.593 3.623 37.525 1.00 25.26 155 ALA C C 1
ATOM 2416 O O . ALA C 1 51 ? 34.070 4.648 38.032 1.00 24.04 155 ALA C O 1
ATOM 2418 N N . THR C 1 52 ? 32.284 3.290 37.613 1.00 20.21 156 THR C N 1
ATOM 2419 C CA . THR C 1 52 ? 31.331 4.107 38.392 1.00 19.51 156 THR C CA 1
ATOM 2420 C C . THR C 1 52 ? 30.895 3.400 39.677 1.00 23.18 156 THR C C 1
ATOM 2421 O O . THR C 1 52 ? 30.318 2.308 39.607 1.00 22.93 156 THR C O 1
ATOM 2425 N N . ILE C 1 53 ? 31.139 4.027 40.834 1.00 20.25 157 ILE C N 1
ATOM 2426 C CA . ILE C 1 53 ? 30.774 3.480 42.139 1.00 20.83 157 ILE C CA 1
ATOM 2427 C C . ILE C 1 53 ? 29.686 4.365 42.704 1.00 23.53 157 ILE C C 1
ATOM 2428 O O . ILE C 1 53 ? 29.908 5.571 42.894 1.00 21.01 157 ILE C O 1
ATOM 2433 N N . VAL C 1 54 ? 28.535 3.773 42.985 1.00 21.18 158 VAL C N 1
ATOM 2434 C CA . VAL C 1 54 ? 27.397 4.496 43.549 1.00 22.63 158 VAL C CA 1
ATOM 2435 C C . VAL C 1 54 ? 27.292 4.114 45.025 1.00 28.74 158 VAL C C 1
ATOM 2436 O O . VAL C 1 54 ? 27.207 2.924 45.347 1.00 27.83 158 VAL C O 1
ATOM 2440 N N . ARG C 1 55 ? 27.359 5.115 45.901 1.00 24.32 159 ARG C N 1
ATOM 2441 C CA . ARG C 1 55 ? 27.320 4.981 47.354 1.00 25.75 159 ARG C CA 1
ATOM 2442 C C . ARG C 1 55 ? 26.175 5.822 47.912 1.00 31.55 159 ARG C C 1
ATOM 2443 O O . ARG C 1 55 ? 25.690 6.745 47.249 1.00 31.42 159 ARG C O 1
ATOM 2451 N N . ASP C 1 56 ? 25.745 5.510 49.126 1.00 28.49 160 ASP C N 1
ATOM 2452 C CA . ASP C 1 56 ? 24.714 6.301 49.777 1.00 28.41 160 ASP C CA 1
ATOM 2453 C C . ASP C 1 56 ? 25.413 7.268 50.742 1.00 29.48 160 ASP C C 1
ATOM 2454 O O . ASP C 1 56 ? 26.648 7.292 50.822 1.00 29.79 160 ASP C O 1
ATOM 2459 N N . GLY C 1 57 ? 24.634 8.033 51.489 1.00 26.66 161 GLY C N 1
ATOM 2460 C CA . GLY C 1 57 ? 25.184 8.944 52.494 1.00 26.96 161 GLY C CA 1
ATOM 2461 C C . GLY C 1 57 ? 25.385 10.370 52.037 1.00 27.98 161 GLY C C 1
ATOM 2462 O O . GLY C 1 57 ? 25.756 11.230 52.855 1.00 26.28 161 GLY C O 1
ATOM 2463 N N . GLY C 1 58 ? 25.160 10.599 50.742 1.00 23.56 162 GLY C N 1
ATOM 2464 C CA . GLY C 1 58 ? 25.211 11.930 50.144 1.00 22.74 162 GLY C CA 1
ATOM 2465 C C . GLY C 1 58 ? 26.508 12.682 50.272 1.00 22.34 162 GLY C C 1
ATOM 2466 O O . GLY C 1 58 ? 27.555 12.090 50.548 1.00 21.19 162 GLY C O 1
ATOM 2467 N N . LEU C 1 59 ? 26.439 14.004 50.107 1.00 20.42 163 LEU C N 1
ATOM 2468 C CA . LEU C 1 59 ? 27.592 14.883 50.175 1.00 19.39 163 LEU C CA 1
ATOM 2469 C C . LEU C 1 59 ? 28.303 14.777 51.548 1.00 23.20 163 LEU C C 1
ATOM 2470 O O . LEU C 1 59 ? 29.530 14.794 51.589 1.00 21.79 163 LEU C O 1
ATOM 2475 N N . GLU C 1 60 ? 27.556 14.589 52.650 1.00 22.21 164 GLU C N 1
ATOM 2476 C CA . GLU C 1 60 ? 28.152 14.420 53.976 1.00 21.56 164 GLU C CA 1
ATOM 2477 C C . GLU C 1 60 ? 29.102 13.216 53.997 1.00 23.28 164 GLU C C 1
ATOM 2478 O O . GLU C 1 60 ? 30.218 13.338 54.499 1.00 23.87 164 GLU C O 1
ATOM 2484 N N . ALA C 1 61 ? 28.686 12.064 53.420 1.00 21.11 165 ALA C N 1
ATOM 2485 C CA . ALA C 1 61 ? 29.556 10.881 53.344 1.00 22.22 165 ALA C CA 1
ATOM 2486 C C . ALA C 1 61 ? 30.772 11.143 52.432 1.00 24.45 165 ALA C C 1
ATOM 2487 O O . ALA C 1 61 ? 31.857 10.641 52.710 1.00 23.90 165 ALA C O 1
ATOM 2489 N N . ALA C 1 62 ? 30.595 11.934 51.336 1.00 21.37 166 ALA C N 1
ATOM 2490 C CA . ALA C 1 62 ? 31.702 12.232 50.418 1.00 19.28 166 ALA C CA 1
ATOM 2491 C C . ALA C 1 62 ? 32.782 13.038 51.142 1.00 22.99 166 ALA C C 1
ATOM 2492 O O . ALA C 1 62 ? 33.956 12.705 51.048 1.00 21.96 166 ALA C O 1
ATOM 2494 N N . VAL C 1 63 ? 32.379 14.077 51.888 1.00 22.30 167 VAL C N 1
ATOM 2495 C CA . VAL C 1 63 ? 33.316 14.927 52.632 1.00 21.88 167 VAL C CA 1
ATOM 2496 C C . VAL C 1 63 ? 34.139 14.054 53.593 1.00 26.51 167 VAL C C 1
ATOM 2497 O O . VAL C 1 63 ? 35.359 14.215 53.646 1.00 26.51 167 VAL C O 1
ATOM 2501 N N . ASP C 1 64 ? 33.474 13.128 54.316 1.00 24.25 168 ASP C N 1
ATOM 2502 C CA A ASP C 1 64 ? 34.147 12.227 55.264 0.50 24.16 168 ASP C CA 1
ATOM 2503 C CA B ASP C 1 64 ? 34.152 12.235 55.264 0.50 23.83 168 ASP C CA 1
ATOM 2504 C C . ASP C 1 64 ? 35.097 11.288 54.530 1.00 27.74 168 ASP C C 1
ATOM 2505 O O . ASP C 1 64 ? 36.248 11.115 54.941 1.00 25.81 168 ASP C O 1
ATOM 2514 N N . TYR C 1 65 ? 34.617 10.679 53.433 1.00 25.12 169 TYR C N 1
ATOM 2515 C CA . TYR C 1 65 ? 35.388 9.715 52.664 1.00 23.88 169 TYR C CA 1
ATOM 2516 C C . TYR C 1 65 ? 36.721 10.283 52.151 1.00 25.20 169 TYR C C 1
ATOM 2517 O O . TYR C 1 65 ? 37.735 9.610 52.277 1.00 25.96 169 TYR C O 1
ATOM 2526 N N . TYR C 1 66 ? 36.726 11.501 51.594 1.00 19.56 170 TYR C N 1
ATOM 2527 C CA . TYR C 1 66 ? 37.924 12.074 50.962 1.00 19.15 170 TYR C CA 1
ATOM 2528 C C . TYR C 1 66 ? 38.884 12.750 51.941 1.00 23.64 170 TYR C C 1
ATOM 2529 O O . TYR C 1 66 ? 39.939 13.222 51.521 1.00 23.08 170 TYR C O 1
ATOM 2538 N N . GLN C 1 67 ? 38.607 12.669 53.257 1.00 22.81 171 GLN C N 1
ATOM 2539 C CA . GLN C 1 67 ? 39.574 13.202 54.220 1.00 23.71 171 GLN C CA 1
ATOM 2540 C C . GLN C 1 67 ? 40.894 12.431 54.112 1.00 29.21 171 GLN C C 1
ATOM 2541 O O . GLN C 1 67 ? 41.954 13.057 54.150 1.00 30.79 171 GLN C O 1
ATOM 2547 N N . ASN C 1 68 ? 40.825 11.098 53.894 1.00 25.69 172 ASN C N 1
ATOM 2548 C CA . ASN C 1 68 ? 42.008 10.240 53.799 1.00 26.91 172 ASN C CA 1
ATOM 2549 C C . ASN C 1 68 ? 42.063 9.421 52.510 1.00 32.60 172 ASN C C 1
ATOM 2550 O O . ASN C 1 68 ? 42.829 8.450 52.443 1.00 32.87 172 ASN C O 1
ATOM 2555 N N . GLN C 1 69 ? 41.264 9.793 51.488 1.00 26.82 173 GLN C N 1
ATOM 2556 C CA . GLN C 1 69 ? 41.258 9.069 50.214 1.00 24.52 173 GLN C CA 1
ATOM 2557 C C . GLN C 1 69 ? 41.367 10.069 49.081 1.00 23.24 173 GLN C C 1
ATOM 2558 O O . GLN C 1 69 ? 40.813 11.168 49.211 1.00 21.48 173 GLN C O 1
ATOM 2564 N N . PRO C 1 70 ? 42.050 9.730 47.968 1.00 21.61 174 PRO C N 1
ATOM 2565 C CA . PRO C 1 70 ? 42.135 10.700 46.848 1.00 21.27 174 PRO C CA 1
ATOM 2566 C C . PRO C 1 70 ? 40.813 10.789 46.089 1.00 23.32 174 PRO C C 1
ATOM 2567 O O . PRO C 1 70 ? 40.047 9.829 46.076 1.00 21.71 174 PRO C O 1
ATOM 2571 N N . THR C 1 71 ? 40.530 11.944 45.471 1.00 19.45 175 THR C N 1
ATOM 2572 C CA . THR C 1 71 ? 39.288 12.078 44.707 1.00 18.76 175 THR C CA 1
ATOM 2573 C C . THR C 1 71 ? 39.471 11.463 43.287 1.00 23.67 175 THR C C 1
ATOM 2574 O O . THR C 1 71 ? 40.556 11.569 42.684 1.00 22.14 175 THR C O 1
ATOM 2578 N N . PRO C 1 72 ? 38.385 10.886 42.722 1.00 20.13 176 PRO C N 1
ATOM 2579 C CA . PRO C 1 72 ? 38.454 10.320 41.367 1.00 19.83 176 PRO C CA 1
ATOM 2580 C C . PRO C 1 72 ? 38.314 11.420 40.301 1.00 21.39 176 PRO C C 1
ATOM 2581 O O . PRO C 1 72 ? 38.230 12.608 40.653 1.00 19.71 176 PRO C O 1
ATOM 2585 N N . SER C 1 73 ? 38.146 11.035 39.014 1.00 17.08 177 SER C N 1
ATOM 2586 C CA . SER C 1 73 ? 37.981 12.007 37.933 1.00 16.16 177 SER C CA 1
ATOM 2587 C C . SER C 1 73 ? 36.730 12.874 38.155 1.00 19.69 177 SER C C 1
ATOM 2588 O O . SER C 1 73 ? 36.749 14.080 37.938 1.00 20.95 177 SER C O 1
ATOM 2591 N N . LEU C 1 74 ? 35.652 12.241 38.602 1.00 16.04 178 LEU C N 1
ATOM 2592 C CA . LEU C 1 74 ? 34.382 12.903 38.764 1.00 16.59 178 LEU C CA 1
ATOM 2593 C C . LEU C 1 74 ? 33.687 12.459 40.058 1.00 18.95 178 LEU C C 1
ATOM 2594 O O . LEU C 1 74 ? 33.568 11.261 40.328 1.00 19.48 178 LEU C O 1
ATOM 2599 N N . VAL C 1 75 ? 33.276 13.423 40.861 1.00 17.32 179 VAL C N 1
ATOM 2600 C CA . VAL C 1 75 ? 32.523 13.197 42.096 1.00 16.31 179 VAL C CA 1
ATOM 2601 C C . VAL C 1 75 ? 31.101 13.735 41.878 1.00 20.62 179 VAL C C 1
ATOM 2602 O O . VAL C 1 75 ? 30.930 14.923 41.547 1.00 21.12 179 VAL C O 1
ATOM 2606 N N . MET C 1 76 ? 30.094 12.874 42.029 1.00 16.96 180 MET C N 1
ATOM 2607 C CA . MET C 1 76 ? 28.683 13.287 41.909 1.00 16.19 180 MET C CA 1
ATOM 2608 C C . MET C 1 76 ? 28.093 13.288 43.321 1.00 21.04 180 MET C C 1
ATOM 2609 O O . MET C 1 76 ? 28.260 12.311 44.051 1.00 19.85 180 MET C O 1
ATOM 2614 N N . VAL C 1 77 ? 27.458 14.377 43.728 1.00 16.52 181 VAL C N 1
ATOM 2615 C CA . VAL C 1 77 ? 26.966 14.452 45.104 1.00 16.76 181 VAL C CA 1
ATOM 2616 C C . VAL C 1 77 ? 25.521 14.963 45.171 1.00 21.69 181 VAL C C 1
ATOM 2617 O O . VAL C 1 77 ? 25.066 15.739 44.319 1.00 19.53 181 VAL C O 1
ATOM 2621 N N . GLU C 1 78 ? 24.839 14.578 46.259 1.00 20.22 182 GLU C N 1
ATOM 2622 C CA . GLU C 1 78 ? 23.452 14.974 46.519 1.00 19.63 182 GLU C CA 1
ATOM 2623 C C . GLU C 1 78 ? 23.299 15.212 48.028 1.00 24.59 182 GLU C C 1
ATOM 2624 O O . GLU C 1 78 ? 23.951 14.513 48.778 1.00 22.88 182 GLU C O 1
ATOM 2630 N N . THR C 1 79 ? 22.389 16.087 48.486 1.00 23.23 183 THR C N 1
ATOM 2631 C CA . THR C 1 79 ? 22.116 16.226 49.930 1.00 24.14 183 THR C CA 1
ATOM 2632 C C . THR C 1 79 ? 20.604 16.333 50.159 1.00 29.32 183 THR C C 1
ATOM 2633 O O . THR C 1 79 ? 19.905 16.822 49.273 1.00 28.63 183 THR C O 1
ATOM 2637 N N . LEU C 1 80 ? 20.116 15.952 51.346 1.00 28.70 184 LEU C N 1
ATOM 2638 C CA . LEU C 1 80 ? 18.700 16.148 51.719 1.00 30.84 184 LEU C CA 1
ATOM 2639 C C . LEU C 1 80 ? 18.460 17.458 52.486 1.00 37.26 184 LEU C C 1
ATOM 2640 O O . LEU C 1 80 ? 17.303 17.839 52.707 1.00 38.22 184 LEU C O 1
ATOM 2645 N N A ASP C 1 81 ? 19.538 18.146 52.852 0.50 33.88 185 ASP C N 1
ATOM 2646 N N B ASP C 1 81 ? 19.541 18.124 52.937 0.50 34.06 185 ASP C N 1
ATOM 2647 C CA A ASP C 1 81 ? 19.412 19.426 53.528 0.50 33.92 185 ASP C CA 1
ATOM 2648 C CA B ASP C 1 81 ? 19.498 19.224 53.905 0.50 34.08 185 ASP C CA 1
ATOM 2649 C C A ASP C 1 81 ? 19.217 20.511 52.474 0.50 36.18 185 ASP C C 1
ATOM 2650 C C B ASP C 1 81 ? 19.318 20.713 53.436 0.50 37.02 185 ASP C C 1
ATOM 2651 O O A ASP C 1 81 ? 19.279 20.229 51.276 0.50 35.82 185 ASP C O 1
ATOM 2652 O O B ASP C 1 81 ? 19.297 21.586 54.313 0.50 36.87 185 ASP C O 1
ATOM 2661 N N A GLY C 1 82 ? 18.941 21.729 52.919 0.50 32.38 186 GLY C N 1
ATOM 2662 N N B GLY C 1 82 ? 19.121 20.997 52.143 0.50 32.39 186 GLY C N 1
ATOM 2663 C CA A GLY C 1 82 ? 18.729 22.845 52.014 0.50 32.00 186 GLY C CA 1
ATOM 2664 C CA B GLY C 1 82 ? 18.880 22.376 51.689 0.50 32.12 186 GLY C CA 1
ATOM 2665 C C A GLY C 1 82 ? 20.006 23.391 51.414 0.50 36.05 186 GLY C C 1
ATOM 2666 C C B GLY C 1 82 ? 20.069 23.127 51.109 0.50 36.12 186 GLY C C 1
ATOM 2667 O O A GLY C 1 82 ? 21.111 22.937 51.737 0.50 34.62 186 GLY C O 1
ATOM 2668 O O B GLY C 1 82 ? 21.198 22.649 51.248 0.50 34.66 186 GLY C O 1
ATOM 2669 N N . ALA C 1 83 ? 19.828 24.340 50.490 1.00 33.60 187 ALA C N 1
ATOM 2670 C CA . ALA C 1 83 ? 20.855 25.152 49.792 1.00 33.14 187 ALA C CA 1
ATOM 2671 C C . ALA C 1 83 ? 22.011 25.654 50.697 1.00 35.51 187 ALA C C 1
ATOM 2672 O O . ALA C 1 83 ? 23.178 25.529 50.314 1.00 32.73 187 ALA C O 1
ATOM 2674 N N . GLN C 1 84 ? 21.674 26.195 51.891 1.00 31.24 188 GLN C N 1
ATOM 2675 C CA A GLN C 1 84 ? 22.665 26.706 52.839 0.50 30.95 188 GLN C CA 1
ATOM 2676 C CA B GLN C 1 84 ? 22.634 26.705 52.863 0.50 30.75 188 GLN C CA 1
ATOM 2677 C C . GLN C 1 84 ? 23.618 25.603 53.304 1.00 31.75 188 GLN C C 1
ATOM 2678 O O . GLN C 1 84 ? 24.822 25.812 53.275 1.00 31.14 188 GLN C O 1
ATOM 2689 N N . ARG C 1 85 ? 23.095 24.435 53.708 1.00 28.47 189 ARG C N 1
ATOM 2690 C CA . ARG C 1 85 ? 23.916 23.324 54.160 1.00 27.66 189 ARG C CA 1
ATOM 2691 C C . ARG C 1 85 ? 24.694 22.740 52.961 1.00 27.96 189 ARG C C 1
ATOM 2692 O O . ARG C 1 85 ? 25.851 22.371 53.135 1.00 25.36 189 ARG C O 1
ATOM 2700 N N . LEU C 1 86 ? 24.086 22.678 51.760 1.00 24.33 190 LEU C N 1
ATOM 2701 C CA . LEU C 1 86 ? 24.780 22.213 50.546 1.00 23.05 190 LEU C CA 1
ATOM 2702 C C . LEU C 1 86 ? 26.034 23.075 50.304 1.00 26.85 190 LEU C C 1
ATOM 2703 O O . LEU C 1 86 ? 27.121 22.527 50.114 1.00 25.45 190 LEU C O 1
ATOM 2708 N N . LEU C 1 87 ? 25.886 24.408 50.348 1.00 24.10 191 LEU C N 1
ATOM 2709 C CA . LEU C 1 87 ? 27.007 25.317 50.092 1.00 25.29 191 LEU C CA 1
ATOM 2710 C C . LEU C 1 87 ? 28.127 25.196 51.154 1.00 28.00 191 LEU C C 1
ATOM 2711 O O . LEU C 1 87 ? 29.311 25.214 50.783 1.00 26.82 191 LEU C O 1
ATOM 2716 N N . HIS C 1 88 ? 27.769 24.990 52.441 1.00 26.16 192 HIS C N 1
ATOM 2717 C CA . HIS C 1 88 ? 28.759 24.786 53.512 1.00 27.18 192 HIS C CA 1
ATOM 2718 C C . HIS C 1 88 ? 29.508 23.471 53.286 1.00 28.57 192 HIS C C 1
ATOM 2719 O O . HIS C 1 88 ? 30.727 23.440 53.373 1.00 28.00 192 HIS C O 1
ATOM 2726 N N . LEU C 1 89 ? 28.784 22.389 52.976 1.00 22.83 193 LEU C N 1
ATOM 2727 C CA . LEU C 1 89 ? 29.423 21.102 52.725 1.00 22.58 193 LEU C CA 1
ATOM 2728 C C . LEU C 1 89 ? 30.299 21.120 51.455 1.00 23.99 193 LEU C C 1
ATOM 2729 O O . LEU C 1 89 ? 31.340 20.463 51.441 1.00 22.08 193 LEU C O 1
ATOM 2734 N N . LEU C 1 90 ? 29.916 21.898 50.430 1.00 21.48 194 LEU C N 1
ATOM 2735 C CA . LEU C 1 90 ? 30.731 22.008 49.213 1.00 21.65 194 LEU C CA 1
ATOM 2736 C C . LEU C 1 90 ? 32.049 22.721 49.517 1.00 26.56 194 LEU C C 1
ATOM 2737 O O . LEU C 1 90 ? 33.087 22.366 48.939 1.00 26.05 194 LEU C O 1
ATOM 2742 N N . ASP C 1 91 ? 32.018 23.677 50.458 1.00 24.86 195 ASP C N 1
ATOM 2743 C CA . ASP C 1 91 ? 33.257 24.355 50.892 1.00 26.83 195 ASP C CA 1
ATOM 2744 C C . ASP C 1 91 ? 34.213 23.296 51.531 1.00 27.89 195 ASP C C 1
ATOM 2745 O O . ASP C 1 91 ? 35.400 23.273 51.206 1.00 28.37 195 ASP C O 1
ATOM 2750 N N . SER C 1 92 ? 33.665 22.384 52.369 1.00 23.12 196 SER C N 1
ATOM 2751 C CA . SER C 1 92 ? 34.430 21.299 53.001 1.00 22.60 196 SER C CA 1
ATOM 2752 C C . SER C 1 92 ? 34.951 20.310 51.956 1.00 23.97 196 SER C C 1
ATOM 2753 O O . SER C 1 92 ? 36.089 19.856 52.043 1.00 25.10 196 SER C O 1
ATOM 2756 N N . LEU C 1 93 ? 34.116 19.982 50.957 1.00 19.38 197 LEU C N 1
ATOM 2757 C CA . LEU C 1 93 ? 34.533 19.072 49.884 1.00 17.36 197 LEU C CA 1
ATOM 2758 C C . LEU C 1 93 ? 35.697 19.693 49.062 1.00 21.15 197 LEU C C 1
ATOM 2759 O O . LEU C 1 93 ? 36.657 19.001 48.720 1.00 21.49 197 LEU C O 1
ATOM 2764 N N . ALA C 1 94 ? 35.600 20.997 48.755 1.00 18.72 198 ALA C N 1
ATOM 2765 C CA . ALA C 1 94 ? 36.632 21.673 47.955 1.00 19.69 198 ALA C CA 1
ATOM 2766 C C . ALA C 1 94 ? 38.014 21.582 48.625 1.00 22.98 198 ALA C C 1
ATOM 2767 O O . ALA C 1 94 ? 39.031 21.557 47.923 1.00 24.69 198 ALA C O 1
ATOM 2769 N N . GLN C 1 95 ? 38.048 21.509 49.961 1.00 20.66 199 GLN C N 1
ATOM 2770 C CA . GLN C 1 95 ? 39.319 21.409 50.696 1.00 22.45 199 GLN C CA 1
ATOM 2771 C C . GLN C 1 95 ? 40.034 20.077 50.441 1.00 26.31 199 GLN C C 1
ATOM 2772 O O . GLN C 1 95 ? 41.257 20.026 50.586 1.00 26.24 199 GLN C O 1
ATOM 2778 N N . VAL C 1 96 ? 39.287 19.019 50.030 1.00 21.80 200 VAL C N 1
ATOM 2779 C CA . VAL C 1 96 ? 39.861 17.686 49.875 1.00 21.34 200 VAL C CA 1
ATOM 2780 C C . VAL C 1 96 ? 39.819 17.212 48.417 1.00 26.48 200 VAL C C 1
ATOM 2781 O O . VAL C 1 96 ? 39.995 16.005 48.179 1.00 26.56 200 VAL C O 1
ATOM 2785 N N . CYS C 1 97 ? 39.638 18.143 47.447 1.00 24.27 201 CYS C N 1
ATOM 2786 C CA . CYS C 1 97 ? 39.619 17.783 46.031 1.00 23.63 201 CYS C CA 1
ATOM 2787 C C . CYS C 1 97 ? 41.005 17.881 45.427 1.00 25.49 201 CYS C C 1
ATOM 2788 O O . CYS C 1 97 ? 41.601 18.935 45.513 1.00 22.13 201 CYS C O 1
ATOM 2791 N N . ASP C 1 98 ? 41.465 16.789 44.797 1.00 22.09 202 ASP C N 1
ATOM 2792 C CA . ASP C 1 98 ? 42.781 16.668 44.187 1.00 20.69 202 ASP C CA 1
ATOM 2793 C C . ASP C 1 98 ? 42.783 17.229 42.743 1.00 24.55 202 ASP C C 1
ATOM 2794 O O . ASP C 1 98 ? 41.714 17.426 42.162 1.00 23.70 202 ASP C O 1
ATOM 2799 N N . PRO C 1 99 ? 43.967 17.478 42.125 1.00 22.18 203 PRO C N 1
ATOM 2800 C CA . PRO C 1 99 ? 43.979 18.006 40.752 1.00 22.00 203 PRO C CA 1
ATOM 2801 C C . PRO C 1 99 ? 43.197 17.150 39.763 1.00 26.44 203 PRO C C 1
ATOM 2802 O O . PRO C 1 99 ? 43.244 15.911 39.816 1.00 25.58 203 PRO C O 1
ATOM 2806 N N . GLY C 1 100 ? 42.475 17.827 38.887 1.00 24.33 204 GLY C N 1
ATOM 2807 C CA . GLY C 1 100 ? 41.734 17.184 37.808 1.00 24.91 204 GLY C CA 1
ATOM 2808 C C . GLY C 1 100 ? 40.322 16.784 38.171 1.00 27.93 204 GLY C C 1
ATOM 2809 O O . GLY C 1 100 ? 39.527 16.492 37.278 1.00 27.99 204 GLY C O 1
ATOM 2810 N N . THR C 1 101 ? 39.990 16.749 39.467 1.00 21.35 205 THR C N 1
ATOM 2811 C CA . THR C 1 101 ? 38.644 16.317 39.884 1.00 20.37 205 THR C CA 1
ATOM 2812 C C . THR C 1 101 ? 37.581 17.350 39.540 1.00 22.66 205 THR C C 1
ATOM 2813 O O . THR C 1 101 ? 37.757 18.544 39.800 1.00 21.40 205 THR C O 1
ATOM 2817 N N . LYS C 1 102 ? 36.473 16.868 38.941 1.00 19.58 206 LYS C N 1
ATOM 2818 C CA . LYS C 1 102 ? 35.296 17.652 38.610 1.00 19.73 206 LYS C CA 1
ATOM 2819 C C . LYS C 1 102 ? 34.184 17.254 39.569 1.00 20.47 206 LYS C C 1
ATOM 2820 O O . LYS C 1 102 ? 34.113 16.087 39.989 1.00 19.08 206 LYS C O 1
ATOM 2826 N N . VAL C 1 103 ? 33.333 18.207 39.912 1.00 18.57 207 VAL C N 1
ATOM 2827 C CA . VAL C 1 103 ? 32.220 17.957 40.836 1.00 17.48 207 VAL C CA 1
ATOM 2828 C C . VAL C 1 103 ? 30.899 18.275 40.141 1.00 20.85 207 VAL C C 1
ATOM 2829 O O . VAL C 1 103 ? 30.737 19.344 39.533 1.00 20.60 207 VAL C O 1
ATOM 2833 N N . VAL C 1 104 ? 29.959 17.342 40.252 1.00 16.98 208 VAL C N 1
ATOM 2834 C CA . VAL C 1 104 ? 28.601 17.495 39.686 1.00 17.52 208 VAL C CA 1
ATOM 2835 C C . VAL C 1 104 ? 27.620 17.366 40.865 1.00 21.38 208 VAL C C 1
ATOM 2836 O O . VAL C 1 104 ? 27.721 16.420 41.652 1.00 20.98 208 VAL C O 1
ATOM 2840 N N . VAL C 1 105 ? 26.692 18.314 40.984 1.00 17.39 209 VAL C N 1
ATOM 2841 C CA . VAL C 1 105 ? 25.703 18.290 42.067 1.00 16.78 209 VAL C CA 1
ATOM 2842 C C . VAL C 1 105 ? 24.351 17.882 41.491 1.00 20.12 209 VAL C C 1
ATOM 2843 O O . VAL C 1 105 ? 23.957 18.384 40.438 1.00 18.04 209 VAL C O 1
ATOM 2847 N N . VAL C 1 106 ? 23.646 16.978 42.198 1.00 18.41 210 VAL C N 1
ATOM 2848 C CA . VAL C 1 106 ? 22.280 16.582 41.857 1.00 19.51 210 VAL C CA 1
ATOM 2849 C C . VAL C 1 106 ? 21.398 17.178 42.943 1.00 24.42 210 VAL C C 1
ATOM 2850 O O . VAL C 1 106 ? 21.654 16.980 44.129 1.00 22.58 210 VAL C O 1
ATOM 2854 N N . GLY C 1 107 ? 20.399 17.956 42.548 1.00 23.01 211 GLY C N 1
ATOM 2855 C CA . GLY C 1 107 ? 19.547 18.562 43.556 1.00 22.90 211 GLY C CA 1
ATOM 2856 C C . GLY C 1 107 ? 18.084 18.561 43.199 1.00 24.10 211 GLY C C 1
ATOM 2857 O O . GLY C 1 107 ? 17.716 18.230 42.078 1.00 24.47 211 GLY C O 1
ATOM 2858 N N . GLN C 1 108 ? 17.251 18.929 44.163 1.00 21.91 212 GLN C N 1
ATOM 2859 C CA . GLN C 1 108 ? 15.800 18.997 43.928 1.00 22.36 212 GLN C CA 1
ATOM 2860 C C . GLN C 1 108 ? 15.379 20.382 43.505 1.00 28.10 212 GLN C C 1
ATOM 2861 O O . GLN C 1 108 ? 14.396 20.542 42.775 1.00 30.76 212 GLN C O 1
ATOM 2867 N N . THR C 1 109 ? 16.110 21.384 43.983 1.00 24.36 213 THR C N 1
ATOM 2868 C CA . THR C 1 109 ? 15.748 22.795 43.899 1.00 25.14 213 THR C CA 1
ATOM 2869 C C . THR C 1 109 ? 15.993 23.396 42.509 1.00 27.27 213 THR C C 1
ATOM 2870 O O . THR C 1 109 ? 17.090 23.346 41.953 1.00 28.88 213 THR C O 1
ATOM 2874 N N . ASN C 1 110 ? 14.946 24.004 41.986 1.00 21.40 214 ASN C N 1
ATOM 2875 C CA . ASN C 1 110 ? 14.986 24.673 40.695 1.00 22.58 214 ASN C CA 1
ATOM 2876 C C . ASN C 1 110 ? 15.121 26.166 40.981 1.00 27.69 214 ASN C C 1
ATOM 2877 O O . ASN C 1 110 ? 14.127 26.871 41.016 1.00 31.16 214 ASN C O 1
ATOM 2882 N N . ASP C 1 111 ? 16.327 26.620 41.314 1.00 22.70 215 ASP C N 1
ATOM 2883 C CA . ASP C 1 111 ? 16.545 28.003 41.754 1.00 21.94 215 ASP C CA 1
ATOM 2884 C C . ASP C 1 111 ? 17.765 28.593 41.072 1.00 23.47 215 ASP C C 1
ATOM 2885 O O . ASP C 1 111 ? 18.861 28.060 41.213 1.00 21.19 215 ASP C O 1
ATOM 2890 N N . ILE C 1 112 ? 17.571 29.706 40.347 1.00 21.12 216 ILE C N 1
ATOM 2891 C CA . ILE C 1 112 ? 18.679 30.320 39.613 1.00 20.72 216 ILE C CA 1
ATOM 2892 C C . ILE C 1 112 ? 19.768 30.843 40.557 1.00 22.40 216 ILE C C 1
ATOM 2893 O O . ILE C 1 112 ? 20.951 30.714 40.221 1.00 23.08 216 ILE C O 1
ATOM 2898 N N . ALA C 1 113 ? 19.402 31.413 41.730 1.00 21.98 217 ALA C N 1
ATOM 2899 C CA . ALA C 1 113 ? 20.425 31.942 42.657 1.00 23.28 217 ALA C CA 1
ATOM 2900 C C . ALA C 1 113 ? 21.365 30.818 43.116 1.00 25.39 217 ALA C C 1
ATOM 2901 O O . ALA C 1 113 ? 22.573 31.015 43.131 1.00 24.82 217 ALA C O 1
ATOM 2903 N N . LEU C 1 114 ? 20.817 29.615 43.398 1.00 20.89 218 LEU C N 1
ATOM 2904 C CA . LEU C 1 114 ? 21.644 28.467 43.788 1.00 19.78 218 LEU C CA 1
ATOM 2905 C C . LEU C 1 114 ? 22.527 28.057 42.627 1.00 22.60 218 LEU C C 1
ATOM 2906 O O . LEU C 1 114 ? 23.732 27.865 42.792 1.00 21.48 218 LEU C O 1
ATOM 2911 N N . TYR C 1 115 ? 21.927 27.906 41.448 1.00 20.20 219 TYR C N 1
ATOM 2912 C CA . TYR C 1 115 ? 22.658 27.519 40.237 1.00 19.61 219 TYR C CA 1
ATOM 2913 C C . TYR C 1 115 ? 23.840 28.477 39.978 1.00 22.14 219 TYR C C 1
ATOM 2914 O O . TYR C 1 115 ? 24.963 28.041 39.762 1.00 21.20 219 TYR C O 1
ATOM 2923 N N . ARG C 1 116 ? 23.583 29.784 40.023 1.00 18.92 220 ARG C N 1
ATOM 2924 C CA . ARG C 1 116 ? 24.636 30.780 39.793 1.00 20.12 220 ARG C CA 1
ATOM 2925 C C . ARG C 1 116 ? 25.785 30.626 40.800 1.00 23.93 220 ARG C C 1
ATOM 2926 O O . ARG C 1 116 ? 26.952 30.672 40.388 1.00 23.06 220 ARG C O 1
ATOM 2934 N N . GLU C 1 117 ? 25.460 30.432 42.086 1.00 19.46 221 GLU C N 1
ATOM 2935 C CA . GLU C 1 117 ? 26.442 30.292 43.162 1.00 20.35 221 GLU C CA 1
ATOM 2936 C C . GLU C 1 117 ? 27.290 29.049 42.928 1.00 23.51 221 GLU C C 1
ATOM 2937 O O . GLU C 1 117 ? 28.521 29.138 43.008 1.00 23.17 221 GLU C O 1
ATOM 2943 N N . LEU C 1 118 ? 26.649 27.917 42.557 1.00 19.07 222 LEU C N 1
ATOM 2944 C CA . LEU C 1 118 ? 27.394 26.679 42.297 1.00 18.96 222 LEU C CA 1
ATOM 2945 C C . LEU C 1 118 ? 28.370 26.872 41.137 1.00 20.83 222 LEU C C 1
ATOM 2946 O O . LEU C 1 118 ? 29.529 26.478 41.251 1.00 22.91 222 LEU C O 1
ATOM 2951 N N . MET C 1 119 ? 27.924 27.503 40.044 1.00 19.20 223 MET C N 1
ATOM 2952 C CA . MET C 1 119 ? 28.787 27.736 38.869 1.00 20.92 223 MET C CA 1
ATOM 2953 C C . MET C 1 119 ? 29.956 28.654 39.239 1.00 26.35 223 MET C C 1
ATOM 2954 O O . MET C 1 119 ? 31.091 28.381 38.831 1.00 26.50 223 MET C O 1
ATOM 2959 N N . ARG C 1 120 ? 29.695 29.681 40.055 1.00 24.23 224 ARG C N 1
ATOM 2960 C CA . ARG C 1 120 ? 30.718 30.623 40.518 1.00 25.40 224 ARG C CA 1
ATOM 2961 C C . ARG C 1 120 ? 31.795 29.904 41.339 1.00 28.74 224 ARG C C 1
ATOM 2962 O O . ARG C 1 120 ? 32.972 30.269 41.222 1.00 29.04 224 ARG C O 1
ATOM 2970 N N . ARG C 1 121 ? 31.398 28.879 42.125 1.00 23.11 225 ARG C N 1
ATOM 2971 C CA . ARG C 1 121 ? 32.300 28.086 42.963 1.00 23.68 225 ARG C CA 1
ATOM 2972 C C . ARG C 1 121 ? 33.083 27.042 42.164 1.00 26.75 225 ARG C C 1
ATOM 2973 O O . ARG C 1 121 ? 33.913 26.364 42.739 1.00 28.49 225 ARG C O 1
ATOM 2981 N N . GLY C 1 122 ? 32.803 26.899 40.870 1.00 22.90 226 GLY C N 1
ATOM 2982 C CA . GLY C 1 122 ? 33.511 25.940 40.031 1.00 22.46 226 GLY C CA 1
ATOM 2983 C C . GLY C 1 122 ? 32.903 24.554 39.973 1.00 23.37 226 GLY C C 1
ATOM 2984 O O . GLY C 1 122 ? 33.552 23.615 39.505 1.00 20.62 226 GLY C O 1
ATOM 2985 N N . VAL C 1 123 ? 31.628 24.407 40.422 1.00 19.51 227 VAL C N 1
ATOM 2986 C CA . VAL C 1 123 ? 30.895 23.143 40.239 1.00 18.18 227 VAL C CA 1
ATOM 2987 C C . VAL C 1 123 ? 30.697 22.993 38.724 1.00 22.59 227 VAL C C 1
ATOM 2988 O O . VAL C 1 123 ? 30.348 23.971 38.056 1.00 24.07 227 VAL C O 1
ATOM 2992 N N . SER C 1 124 ? 30.971 21.785 38.175 1.00 18.04 228 SER C N 1
ATOM 2993 C CA . SER C 1 124 ? 30.948 21.557 36.721 1.00 19.70 228 SER C CA 1
ATOM 2994 C C . SER C 1 124 ? 29.548 21.543 36.146 1.00 25.70 228 SER C C 1
ATOM 2995 O O . SER C 1 124 ? 29.348 21.990 35.019 1.00 25.15 228 SER C O 1
ATOM 2998 N N . GLU C 1 125 ? 28.580 21.015 36.895 1.00 22.11 229 GLU C N 1
ATOM 2999 C CA . GLU C 1 125 ? 27.215 20.936 36.420 1.00 22.34 229 GLU C CA 1
ATOM 3000 C C . GLU C 1 125 ? 26.290 20.767 37.607 1.00 24.46 229 GLU C C 1
ATOM 3001 O O . GLU C 1 125 ? 26.685 20.200 38.629 1.00 22.17 229 GLU C O 1
ATOM 3007 N N . TYR C 1 126 ? 25.045 21.238 37.444 1.00 21.40 230 TYR C N 1
ATOM 3008 C CA . TYR C 1 126 ? 24.000 21.036 38.442 1.00 20.96 230 TYR C CA 1
ATOM 3009 C C . TYR C 1 126 ? 22.827 20.383 37.746 1.00 25.10 230 TYR C C 1
ATOM 3010 O O . TYR C 1 126 ? 22.325 20.928 36.766 1.00 25.29 230 TYR C O 1
ATOM 3019 N N . LEU C 1 127 ? 22.446 19.186 38.193 1.00 19.82 231 LEU C N 1
ATOM 3020 C CA . LEU C 1 127 ? 21.350 18.435 37.579 1.00 20.38 231 LEU C CA 1
ATOM 3021 C C . LEU C 1 127 ? 20.125 18.432 38.481 1.00 22.84 231 LEU C C 1
ATOM 3022 O O . LEU C 1 127 ? 20.243 18.195 39.680 1.00 22.74 231 LEU C O 1
ATOM 3027 N N . THR C 1 128 ? 18.946 18.697 37.899 1.00 22.19 232 THR C N 1
ATOM 3028 C CA . THR C 1 128 ? 17.693 18.657 38.669 1.00 22.22 232 THR C CA 1
ATOM 3029 C C . THR C 1 128 ? 16.600 18.034 37.788 1.00 27.20 232 THR C C 1
ATOM 3030 O O . THR C 1 128 ? 16.775 17.890 36.572 1.00 24.03 232 THR C O 1
ATOM 3034 N N . GLN C 1 129 ? 15.460 17.716 38.401 1.00 27.77 233 GLN C N 1
ATOM 3035 C CA . GLN C 1 129 ? 14.315 17.090 37.724 1.00 30.01 233 GLN C CA 1
ATOM 3036 C C . GLN C 1 129 ? 13.674 18.057 36.686 1.00 33.39 233 GLN C C 1
ATOM 3037 O O . GLN C 1 129 ? 13.692 19.271 36.923 1.00 31.32 233 GLN C O 1
ATOM 3043 N N . PRO C 1 130 ? 13.186 17.581 35.504 1.00 32.63 234 PRO C N 1
ATOM 3044 C CA . PRO C 1 130 ? 13.134 16.172 35.042 1.00 32.70 234 PRO C CA 1
ATOM 3045 C C . PRO C 1 130 ? 14.528 15.674 34.619 1.00 35.94 234 PRO C C 1
ATOM 3046 O O . PRO C 1 130 ? 15.236 16.322 33.830 1.00 32.88 234 PRO C O 1
ATOM 3050 N N . LEU C 1 131 ? 14.901 14.517 35.155 1.00 33.04 235 LEU C N 1
ATOM 3051 C CA . LEU C 1 131 ? 16.198 13.932 34.924 1.00 33.48 235 LEU C CA 1
ATOM 3052 C C . LEU C 1 131 ? 16.070 12.468 34.557 1.00 34.57 235 LEU C C 1
ATOM 3053 O O . LEU C 1 131 ? 15.424 11.703 35.260 1.00 33.96 235 LEU C O 1
ATOM 3058 N N . GLY C 1 132 ? 16.668 12.118 33.441 1.00 27.87 236 GLY C N 1
ATOM 3059 C CA . GLY C 1 132 ? 16.767 10.750 32.964 1.00 27.53 236 GLY C CA 1
ATOM 3060 C C . GLY C 1 132 ? 18.228 10.322 32.812 1.00 29.05 236 GLY C C 1
ATOM 3061 O O . GLY C 1 132 ? 19.146 11.155 32.892 1.00 25.97 236 GLY C O 1
ATOM 3062 N N . PRO C 1 133 ? 18.491 9.010 32.623 1.00 27.47 237 PRO C N 1
ATOM 3063 C CA . PRO C 1 133 ? 19.891 8.553 32.492 1.00 26.69 237 PRO C CA 1
ATOM 3064 C C . PRO C 1 133 ? 20.657 9.231 31.350 1.00 28.40 237 PRO C C 1
ATOM 3065 O O . PRO C 1 133 ? 21.842 9.501 31.513 1.00 27.96 237 PRO C O 1
ATOM 3069 N N . LEU C 1 134 ? 19.993 9.564 30.220 1.00 26.29 238 LEU C N 1
ATOM 3070 C CA . LEU C 1 134 ? 20.657 10.223 29.097 1.00 26.64 238 LEU C CA 1
ATOM 3071 C C . LEU C 1 134 ? 21.210 11.594 29.499 1.00 29.41 238 LEU C C 1
ATOM 3072 O O . LEU C 1 134 ? 22.305 11.945 29.067 1.00 25.12 238 LEU C O 1
ATOM 3077 N N . GLN C 1 135 ? 20.482 12.363 30.344 1.00 26.11 239 GLN C N 1
ATOM 3078 C CA . GLN C 1 135 ? 20.978 13.657 30.826 1.00 26.14 239 GLN C CA 1
ATOM 3079 C C . GLN C 1 135 ? 22.235 13.494 31.672 1.00 26.65 239 GLN C C 1
ATOM 3080 O O . GLN C 1 135 ? 23.128 14.343 31.612 1.00 26.46 239 GLN C O 1
ATOM 3086 N N . VAL C 1 136 ? 22.329 12.401 32.437 1.00 22.19 240 VAL C N 1
ATOM 3087 C CA . VAL C 1 136 ? 23.519 12.143 33.247 1.00 21.61 240 VAL C CA 1
ATOM 3088 C C . VAL C 1 136 ? 24.698 11.812 32.289 1.00 24.68 240 VAL C C 1
ATOM 3089 O O . VAL C 1 136 ? 25.785 12.372 32.446 1.00 24.06 240 VAL C O 1
ATOM 3093 N N . ILE C 1 137 ? 24.459 10.944 31.289 1.00 21.55 241 ILE C N 1
ATOM 3094 C CA . ILE C 1 137 ? 25.495 10.540 30.320 1.00 22.23 241 ILE C CA 1
ATOM 3095 C C . ILE C 1 137 ? 25.981 11.776 29.552 1.00 28.20 241 ILE C C 1
ATOM 3096 O O . ILE C 1 137 ? 27.187 11.969 29.419 1.00 27.77 241 ILE C O 1
ATOM 3101 N N . ARG C 1 138 ? 25.053 12.648 29.106 1.00 25.52 242 ARG C N 1
ATOM 3102 C CA . ARG C 1 138 ? 25.427 13.870 28.390 1.00 26.85 242 ARG C CA 1
ATOM 3103 C C . ARG C 1 138 ? 26.199 14.834 29.283 1.00 32.44 242 ARG C C 1
ATOM 3104 O O . ARG C 1 138 ? 27.149 15.447 28.804 1.00 32.84 242 ARG C O 1
ATOM 3112 N N . ALA C 1 139 ? 25.836 14.948 30.580 1.00 27.57 243 ALA C N 1
ATOM 3113 C CA . ALA C 1 139 ? 26.542 15.821 31.522 1.00 28.31 243 ALA C CA 1
ATOM 3114 C C . ALA C 1 139 ? 27.980 15.335 31.686 1.00 31.84 243 ALA C C 1
ATOM 3115 O O . ALA C 1 139 ? 28.891 16.145 31.600 1.00 32.49 243 ALA C O 1
ATOM 3117 N N . VAL C 1 140 ? 28.193 14.005 31.854 1.00 25.40 244 VAL C N 1
ATOM 3118 C CA . VAL C 1 140 ? 29.537 13.434 31.985 1.00 24.45 244 VAL C CA 1
ATOM 3119 C C . VAL C 1 140 ? 30.316 13.618 30.662 1.00 28.02 244 VAL C C 1
ATOM 3120 O O . VAL C 1 140 ? 31.437 14.123 30.684 1.00 27.12 244 VAL C O 1
ATOM 3124 N N . GLY C 1 141 ? 29.699 13.246 29.540 1.00 26.76 245 GLY C N 1
ATOM 3125 C CA . GLY C 1 141 ? 30.305 13.373 28.217 1.00 27.25 245 GLY C CA 1
ATOM 3126 C C . GLY C 1 141 ? 30.765 14.778 27.878 1.00 32.83 245 GLY C C 1
ATOM 3127 O O . GLY C 1 141 ? 31.876 14.961 27.374 1.00 31.63 245 GLY C O 1
ATOM 3128 N N . ALA C 1 142 ? 29.935 15.786 28.202 1.00 32.37 246 ALA C N 1
ATOM 3129 C CA . ALA C 1 142 ? 30.213 17.205 27.940 1.00 34.00 246 ALA C CA 1
ATOM 3130 C C . ALA C 1 142 ? 31.424 17.731 28.703 1.00 39.86 246 ALA C C 1
ATOM 3131 O O . ALA C 1 142 ? 32.093 18.653 28.232 1.00 39.00 246 ALA C O 1
ATOM 3133 N N . LEU C 1 143 ? 31.728 17.136 29.862 1.00 36.69 247 LEU C N 1
ATOM 3134 C CA . LEU C 1 143 ? 32.847 17.584 30.685 1.00 37.22 247 LEU C CA 1
ATOM 3135 C C . LEU C 1 143 ? 34.191 17.197 30.096 1.00 42.11 247 LEU C C 1
ATOM 3136 O O . LEU C 1 143 ? 35.198 17.796 30.461 1.00 43.08 247 LEU C O 1
ATOM 3141 N N . TYR C 1 144 ? 34.217 16.220 29.171 1.00 39.58 248 TYR C N 1
ATOM 3142 C CA . TYR C 1 144 ? 35.473 15.751 28.565 1.00 49.70 248 TYR C CA 1
ATOM 3143 C C . TYR C 1 144 ? 35.549 16.019 27.059 1.00 88.53 248 TYR C C 1
ATOM 3144 O O . TYR C 1 144 ? 34.631 15.695 26.317 1.00 56.50 248 TYR C O 1
ATOM 3153 N N . ASN D 1 14 ? 43.218 27.746 49.617 1.00 57.25 -5 ASN D N 1
ATOM 3154 C CA . ASN D 1 14 ? 42.426 28.426 48.590 1.00 56.59 -5 ASN D CA 1
ATOM 3155 C C . ASN D 1 14 ? 40.959 28.043 48.702 1.00 59.88 -5 ASN D C 1
ATOM 3156 O O . ASN D 1 14 ? 40.657 27.008 49.292 1.00 58.95 -5 ASN D O 1
ATOM 3161 N N . LEU D 1 15 ? 40.042 28.896 48.204 1.00 55.95 -4 LEU D N 1
ATOM 3162 C CA . LEU D 1 15 ? 38.604 28.647 48.300 1.00 55.32 -4 LEU D CA 1
ATOM 3163 C C . LEU D 1 15 ? 38.007 28.214 46.962 1.00 56.02 -4 LEU D C 1
ATOM 3164 O O . LEU D 1 15 ? 38.419 28.701 45.911 1.00 58.14 -4 LEU D O 1
ATOM 3169 N N . TYR D 1 16 ? 36.995 27.317 47.036 1.00 46.05 -3 TYR D N 1
ATOM 3170 C CA . TYR D 1 16 ? 36.138 26.749 45.997 1.00 41.53 -3 TYR D CA 1
ATOM 3171 C C . TYR D 1 16 ? 36.889 25.803 45.054 1.00 37.94 -3 TYR D C 1
ATOM 3172 O O . TYR D 1 16 ? 38.030 25.419 45.327 1.00 38.00 -3 TYR D O 1
ATOM 3181 N N . PHE D 1 17 ? 36.198 25.302 44.011 1.00 26.68 -2 PHE D N 1
ATOM 3182 C CA . PHE D 1 17 ? 36.762 24.256 43.163 1.00 26.06 -2 PHE D CA 1
ATOM 3183 C C . PHE D 1 17 ? 37.814 24.803 42.165 1.00 36.81 -2 PHE D C 1
ATOM 3184 O O . PHE D 1 17 ? 38.509 24.023 41.533 1.00 40.05 -2 PHE D O 1
ATOM 3192 N N . GLN D 1 18 ? 38.010 26.116 42.117 1.00 37.35 -1 GLN D N 1
ATOM 3193 C CA . GLN D 1 18 ? 39.076 26.749 41.322 1.00 38.36 -1 GLN D CA 1
ATOM 3194 C C . GLN D 1 18 ? 40.335 26.890 42.202 1.00 43.42 -1 GLN D C 1
ATOM 3195 O O . GLN D 1 18 ? 40.341 26.480 43.366 1.00 43.17 -1 GLN D O 1
ATOM 3201 N N . GLY D 1 19 ? 41.379 27.520 41.660 1.00 40.60 0 GLY D N 1
ATOM 3202 C CA . GLY D 1 19 ? 42.604 27.774 42.414 1.00 39.53 0 GLY D CA 1
ATOM 3203 C C . GLY D 1 19 ? 43.456 26.545 42.643 1.00 41.13 0 GLY D C 1
ATOM 3204 O O . GLY D 1 19 ? 43.407 25.602 41.844 1.00 43.23 0 GLY D O 1
ATOM 3205 N N . ILE D 1 20 ? 44.232 26.553 43.740 1.00 31.94 124 ILE D N 1
ATOM 3206 C CA . ILE D 1 20 ? 45.177 25.511 44.108 1.00 29.07 124 ILE D CA 1
ATOM 3207 C C . ILE D 1 20 ? 44.447 24.398 44.895 1.00 28.36 124 ILE D C 1
ATOM 3208 O O . ILE D 1 20 ? 44.056 24.540 46.059 1.00 27.35 124 ILE D O 1
ATOM 3213 N N . PRO D 1 21 ? 44.389 23.229 44.263 1.00 25.02 125 PRO D N 1
ATOM 3214 C CA . PRO D 1 21 ? 43.734 22.073 44.882 1.00 24.19 125 PRO D CA 1
ATOM 3215 C C . PRO D 1 21 ? 44.617 21.404 45.929 1.00 26.69 125 PRO D C 1
ATOM 3216 O O . PRO D 1 21 ? 45.726 21.869 46.222 1.00 26.53 125 PRO D O 1
ATOM 3220 N N . ARG D 1 22 ? 44.119 20.279 46.492 1.00 22.91 126 ARG D N 1
ATOM 3221 C CA . ARG D 1 22 ? 44.878 19.524 47.489 1.00 21.21 126 ARG D CA 1
ATOM 3222 C C . ARG D 1 22 ? 46.080 18.854 46.790 1.00 23.47 126 ARG D C 1
ATOM 3223 O O . ARG D 1 22 ? 45.901 18.000 45.914 1.00 23.03 126 ARG D O 1
ATOM 3231 N N . ILE D 1 23 ? 47.288 19.339 47.102 1.00 18.33 127 ILE D N 1
ATOM 3232 C CA . ILE D 1 23 ? 48.501 18.811 46.474 1.00 18.28 127 ILE D CA 1
ATOM 3233 C C . ILE D 1 23 ? 49.596 18.707 47.514 1.00 23.20 127 ILE D C 1
ATOM 3234 O O . ILE D 1 23 ? 49.492 19.301 48.597 1.00 21.94 127 ILE D O 1
ATOM 3239 N N . THR D 1 24 ? 50.654 17.977 47.160 1.00 19.17 128 THR D N 1
ATOM 3240 C CA . THR D 1 24 ? 51.868 17.908 47.958 1.00 18.46 128 THR D CA 1
ATOM 3241 C C . THR D 1 24 ? 52.973 18.627 47.162 1.00 19.94 128 THR D C 1
ATOM 3242 O O . THR D 1 24 ? 53.095 18.410 45.952 1.00 19.20 128 THR D O 1
ATOM 3246 N N . ILE D 1 25 ? 53.760 19.485 47.837 1.00 17.30 129 ILE D N 1
ATOM 3247 C CA . ILE D 1 25 ? 54.879 20.213 47.246 1.00 16.78 129 ILE D CA 1
ATOM 3248 C C . ILE D 1 25 ? 56.158 19.877 47.994 1.00 20.96 129 ILE D C 1
ATOM 3249 O O . ILE D 1 25 ? 56.191 19.973 49.225 1.00 20.49 129 ILE D O 1
ATOM 3254 N N . HIS D 1 26 ? 57.201 19.483 47.262 1.00 16.14 130 HIS D N 1
ATOM 3255 C CA . HIS D 1 26 ? 58.527 19.291 47.865 1.00 15.63 130 HIS D CA 1
ATOM 3256 C C . HIS D 1 26 ? 59.436 20.331 47.230 1.00 19.17 130 HIS D C 1
ATOM 3257 O O . HIS D 1 26 ? 59.583 20.325 45.997 1.00 17.05 130 HIS D O 1
ATOM 3264 N N . ALA D 1 27 ? 60.050 21.206 48.028 1.00 15.94 131 ALA D N 1
ATOM 3265 C CA . ALA D 1 27 ? 60.978 22.202 47.475 1.00 15.89 131 ALA D CA 1
ATOM 3266 C C . ALA D 1 27 ? 62.410 21.907 47.950 1.00 19.78 131 ALA D C 1
ATOM 3267 O O . ALA D 1 27 ? 62.621 21.584 49.112 1.00 18.45 131 ALA D O 1
ATOM 3269 N N . PHE D 1 28 ? 63.380 21.925 47.022 1.00 16.75 132 PHE D N 1
ATOM 3270 C CA . PHE D 1 28 ? 64.796 21.638 47.330 1.00 17.95 132 PHE D CA 1
ATOM 3271 C C . PHE D 1 28 ? 65.570 22.924 46.999 1.00 21.22 132 PHE D C 1
ATOM 3272 O O . PHE D 1 28 ? 65.740 23.269 45.835 1.00 20.53 132 PHE D O 1
ATOM 3280 N N . CYS D 1 29 ? 65.916 23.693 48.026 1.00 19.94 133 CYS D N 1
ATOM 3281 C CA . CYS D 1 29 ? 66.535 25.014 47.907 1.00 22.32 133 CYS D CA 1
ATOM 3282 C C . CYS D 1 29 ? 68.072 24.972 47.805 1.00 23.09 133 CYS D C 1
ATOM 3283 O O . CYS D 1 29 ? 68.697 24.000 48.177 1.00 21.91 133 CYS D O 1
ATOM 3286 N N . ALA D 1 30 ? 68.660 26.037 47.268 1.00 20.80 134 ALA D N 1
ATOM 3287 C CA . ALA D 1 30 ? 70.114 26.144 47.109 1.00 22.30 134 ALA D CA 1
ATOM 3288 C C . ALA D 1 30 ? 70.643 27.398 47.810 1.00 27.79 134 ALA D C 1
ATOM 3289 O O . ALA D 1 30 ? 71.850 27.538 47.984 1.00 29.67 134 ALA D O 1
ATOM 3291 N N . ARG D 1 31 ? 69.750 28.332 48.169 1.00 24.55 135 ARG D N 1
ATOM 3292 C CA . ARG D 1 31 ? 70.071 29.569 48.898 1.00 25.21 135 ARG D CA 1
ATOM 3293 C C . ARG D 1 31 ? 69.268 29.615 50.204 1.00 30.97 135 ARG D C 1
ATOM 3294 O O . ARG D 1 31 ? 68.068 29.297 50.198 1.00 27.55 135 ARG D O 1
ATOM 3302 N N . PRO D 1 32 ? 69.875 30.060 51.321 1.00 32.91 136 PRO D N 1
ATOM 3303 C CA . PRO D 1 32 ? 69.126 30.074 52.597 1.00 34.01 136 PRO D CA 1
ATOM 3304 C C . PRO D 1 32 ? 67.874 30.946 52.566 1.00 37.01 136 PRO D C 1
ATOM 3305 O O . PRO D 1 32 ? 66.874 30.581 53.196 1.00 38.70 136 PRO D O 1
ATOM 3309 N N . GLU D 1 33 ? 67.893 32.040 51.788 1.00 29.58 137 GLU D N 1
ATOM 3310 C CA . GLU D 1 33 ? 66.759 32.966 51.716 1.00 30.67 137 GLU D CA 1
ATOM 3311 C C . GLU D 1 33 ? 65.551 32.353 51.028 1.00 32.97 137 GLU D C 1
ATOM 3312 O O . GLU D 1 33 ? 64.424 32.750 51.317 1.00 31.31 137 GLU D O 1
ATOM 3318 N N . THR D 1 34 ? 65.797 31.415 50.092 1.00 27.82 138 THR D N 1
ATOM 3319 C CA . THR D 1 34 ? 64.758 30.808 49.264 1.00 26.40 138 THR D CA 1
ATOM 3320 C C . THR D 1 34 ? 63.783 30.012 50.118 1.00 29.59 138 THR D C 1
ATOM 3321 O O . THR D 1 34 ? 62.574 30.098 49.851 1.00 26.38 138 THR D O 1
ATOM 3325 N N . ALA D 1 35 ? 64.258 29.249 51.139 1.00 29.06 139 ALA D N 1
ATOM 3326 C CA . ALA D 1 35 ? 63.333 28.469 51.973 1.00 29.14 139 ALA D CA 1
ATOM 3327 C C . ALA D 1 35 ? 62.325 29.382 52.620 1.00 32.67 139 ALA D C 1
ATOM 3328 O O . ALA D 1 35 ? 61.135 29.071 52.591 1.00 29.89 139 ALA D O 1
ATOM 3330 N N . ALA D 1 36 ? 62.776 30.546 53.168 1.00 29.82 140 ALA D N 1
ATOM 3331 C CA . ALA D 1 36 ? 61.885 31.503 53.821 1.00 30.42 140 ALA D CA 1
ATOM 3332 C C . ALA D 1 36 ? 60.839 32.063 52.850 1.00 34.20 140 ALA D C 1
ATOM 3333 O O . ALA D 1 36 ? 59.682 32.230 53.240 1.00 35.12 140 ALA D O 1
ATOM 3335 N N . LEU D 1 37 ? 61.222 32.319 51.592 1.00 26.89 141 LEU D N 1
ATOM 3336 C CA . LEU D 1 37 ? 60.294 32.838 50.587 1.00 27.22 141 LEU D CA 1
ATOM 3337 C C . LEU D 1 37 ? 59.214 31.795 50.222 1.00 28.31 141 LEU D C 1
ATOM 3338 O O . LEU D 1 37 ? 58.024 32.124 50.108 1.00 28.45 141 LEU D O 1
ATOM 3343 N N . ILE D 1 38 ? 59.639 30.533 50.018 1.00 24.35 142 ILE D N 1
ATOM 3344 C CA . ILE D 1 38 ? 58.699 29.459 49.674 1.00 26.42 142 ILE D CA 1
ATOM 3345 C C . ILE D 1 38 ? 57.814 29.188 50.898 1.00 37.52 142 ILE D C 1
ATOM 3346 O O . ILE D 1 38 ? 56.604 29.035 50.724 1.00 35.08 142 ILE D O 1
ATOM 3351 N N . GLU D 1 39 ? 58.401 29.195 52.128 1.00 39.89 143 GLU D N 1
ATOM 3352 C CA . GLU D 1 39 ? 57.620 29.021 53.360 1.00 42.18 143 GLU D CA 1
ATOM 3353 C C . GLU D 1 39 ? 56.603 30.112 53.498 1.00 51.00 143 GLU D C 1
ATOM 3354 O O . GLU D 1 39 ? 55.498 29.816 53.906 1.00 53.25 143 GLU D O 1
ATOM 3360 N N . LYS D 1 40 ? 56.941 31.363 53.141 1.00 49.03 144 LYS D N 1
ATOM 3361 C CA . LYS D 1 40 ? 56.008 32.483 53.200 1.00 49.97 144 LYS D CA 1
ATOM 3362 C C . LYS D 1 40 ? 54.840 32.213 52.270 1.00 55.18 144 LYS D C 1
ATOM 3363 O O . LYS D 1 40 ? 53.699 32.340 52.699 1.00 56.60 144 LYS D O 1
ATOM 3369 N N . ALA D 1 41 ? 55.119 31.778 51.030 1.00 50.32 145 ALA D N 1
ATOM 3370 C CA . ALA D 1 41 ? 54.078 31.426 50.074 1.00 49.63 145 ALA D CA 1
ATOM 3371 C C . ALA D 1 41 ? 53.244 30.228 50.599 1.00 51.26 145 ALA D C 1
ATOM 3372 O O . ALA D 1 41 ? 52.029 30.294 50.617 1.00 51.34 145 ALA D O 1
ATOM 3374 N N . ALA D 1 42 ? 53.913 29.167 51.071 1.00 48.52 146 ALA D N 1
ATOM 3375 C CA . ALA D 1 42 ? 53.281 27.933 51.564 1.00 48.99 146 ALA D CA 1
ATOM 3376 C C . ALA D 1 42 ? 52.419 28.148 52.799 1.00 56.18 146 ALA D C 1
ATOM 3377 O O . ALA D 1 42 ? 51.445 27.424 52.990 1.00 55.85 146 ALA D O 1
ATOM 3379 N N . ALA D 1 43 ? 52.801 29.108 53.651 1.00 54.47 147 ALA D N 1
ATOM 3380 C CA . ALA D 1 43 ? 52.105 29.423 54.895 1.00 54.70 147 ALA D CA 1
ATOM 3381 C C . ALA D 1 43 ? 50.905 30.338 54.673 1.00 58.11 147 ALA D C 1
ATOM 3382 O O . ALA D 1 43 ? 50.112 30.513 55.603 1.00 59.09 147 ALA D O 1
ATOM 3384 N N . ASP D 1 44 ? 50.752 30.895 53.455 1.00 52.31 148 ASP D N 1
ATOM 3385 C CA . ASP D 1 44 ? 49.641 31.786 53.126 1.00 51.24 148 ASP D CA 1
ATOM 3386 C C . ASP D 1 44 ? 48.329 31.025 53.111 1.00 55.85 148 ASP D C 1
ATOM 3387 O O . ASP D 1 44 ? 48.294 29.862 52.694 1.00 54.71 148 ASP D O 1
ATOM 3392 N N . ARG D 1 45 ? 47.239 31.686 53.545 1.00 53.51 149 ARG D N 1
ATOM 3393 C CA . ARG D 1 45 ? 45.894 31.102 53.542 1.00 53.53 149 ARG D CA 1
ATOM 3394 C C . ARG D 1 45 ? 45.471 30.640 52.112 1.00 56.25 149 ARG D C 1
ATOM 3395 O O . ARG D 1 45 ? 44.721 29.671 52.013 1.00 57.35 149 ARG D O 1
ATOM 3397 N N . ARG D 1 46 ? 45.985 31.291 51.026 1.00 49.39 150 ARG D N 1
ATOM 3398 C CA A ARG D 1 46 ? 45.676 30.936 49.630 0.50 47.97 150 ARG D CA 1
ATOM 3399 C CA B ARG D 1 46 ? 45.693 30.944 49.623 0.50 47.77 150 ARG D CA 1
ATOM 3400 C C . ARG D 1 46 ? 46.295 29.574 49.216 1.00 49.04 150 ARG D C 1
ATOM 3401 O O . ARG D 1 46 ? 45.898 28.985 48.206 1.00 47.49 150 ARG D O 1
ATOM 3416 N N . MET D 1 47 ? 47.259 29.080 49.972 1.00 43.47 151 MET D N 1
ATOM 3417 C CA . MET D 1 47 ? 47.944 27.816 49.682 1.00 41.31 151 MET D CA 1
ATOM 3418 C C . MET D 1 47 ? 47.596 26.734 50.685 1.00 39.56 151 MET D C 1
ATOM 3419 O O . MET D 1 47 ? 48.303 25.728 50.764 1.00 36.79 151 MET D O 1
ATOM 3424 N N . SER D 1 48 ? 46.489 26.934 51.471 1.00 35.28 152 SER D N 1
ATOM 3425 C CA . SER D 1 48 ? 46.096 26.043 52.575 1.00 34.61 152 SER D CA 1
ATOM 3426 C C . SER D 1 48 ? 45.849 24.622 52.177 1.00 32.41 152 SER D C 1
ATOM 3427 O O . SER D 1 48 ? 45.979 23.748 53.039 1.00 33.12 152 SER D O 1
ATOM 3430 N N . ARG D 1 49 ? 45.502 24.369 50.895 1.00 28.10 153 ARG D N 1
ATOM 3431 C CA A ARG D 1 49 ? 45.237 22.992 50.465 0.50 26.13 153 ARG D CA 1
ATOM 3432 C CA B ARG D 1 49 ? 45.244 22.993 50.449 0.50 26.22 153 ARG D CA 1
ATOM 3433 C C . ARG D 1 49 ? 46.540 22.277 50.098 1.00 29.38 153 ARG D C 1
ATOM 3434 O O . ARG D 1 49 ? 46.549 21.060 49.952 1.00 27.00 153 ARG D O 1
ATOM 3449 N N . ALA D 1 50 ? 47.655 23.018 50.010 1.00 26.62 154 ALA D N 1
ATOM 3450 C CA . ALA D 1 50 ? 48.962 22.397 49.701 1.00 27.11 154 ALA D CA 1
ATOM 3451 C C . ALA D 1 50 ? 49.766 22.016 50.962 1.00 31.04 154 ALA D C 1
ATOM 3452 O O . ALA D 1 50 ? 49.855 22.813 51.894 1.00 32.99 154 ALA D O 1
ATOM 3454 N N . ALA D 1 51 ? 50.285 20.789 51.010 1.00 25.47 155 ALA D N 1
ATOM 3455 C CA . ALA D 1 51 ? 51.195 20.284 52.049 1.00 25.54 155 ALA D CA 1
ATOM 3456 C C . ALA D 1 51 ? 52.595 20.507 51.505 1.00 29.25 155 ALA D C 1
ATOM 3457 O O . ALA D 1 51 ? 52.935 19.930 50.465 1.00 30.53 155 ALA D O 1
ATOM 3459 N N . THR D 1 52 ? 53.417 21.309 52.187 1.00 22.64 156 THR D N 1
ATOM 3460 C CA A THR D 1 52 ? 54.738 21.629 51.642 0.60 21.12 156 THR D CA 1
ATOM 3461 C CA B THR D 1 52 ? 54.750 21.606 51.667 0.40 21.80 156 THR D CA 1
ATOM 3462 C C . THR D 1 52 ? 55.863 21.117 52.566 1.00 24.08 156 THR D C 1
ATOM 3463 O O . THR D 1 52 ? 55.759 21.143 53.798 1.00 22.05 156 THR D O 1
ATOM 3470 N N . ILE D 1 53 ? 56.934 20.644 51.952 1.00 17.45 157 ILE D N 1
ATOM 3471 C CA . ILE D 1 53 ? 58.146 20.230 52.672 1.00 16.65 157 ILE D CA 1
ATOM 3472 C C . ILE D 1 53 ? 59.290 20.963 51.974 1.00 20.32 157 ILE D C 1
ATOM 3473 O O . ILE D 1 53 ? 59.504 20.733 50.792 1.00 19.19 157 ILE D O 1
ATOM 3478 N N . VAL D 1 54 ? 59.973 21.848 52.671 1.00 15.95 158 VAL D N 1
ATOM 3479 C CA . VAL D 1 54 ? 61.086 22.584 52.099 1.00 16.05 158 VAL D CA 1
ATOM 3480 C C . VAL D 1 54 ? 62.381 22.083 52.754 1.00 19.37 158 VAL D C 1
ATOM 3481 O O . VAL D 1 54 ? 62.450 21.958 53.993 1.00 19.69 158 VAL D O 1
ATOM 3485 N N . ARG D 1 55 ? 63.404 21.821 51.936 1.00 17.35 159 ARG D N 1
ATOM 3486 C CA . ARG D 1 55 ? 64.714 21.384 52.456 1.00 18.16 159 ARG D CA 1
ATOM 3487 C C . ARG D 1 55 ? 65.832 21.943 51.577 1.00 22.83 159 ARG D C 1
ATOM 3488 O O . ARG D 1 55 ? 65.537 22.494 50.527 1.00 22.84 159 ARG D O 1
ATOM 3496 N N . ASP D 1 56 ? 67.093 21.884 52.034 1.00 23.42 160 ASP D N 1
ATOM 3497 C CA . ASP D 1 56 ? 68.226 22.376 51.231 1.00 24.97 160 ASP D CA 1
ATOM 3498 C C . ASP D 1 56 ? 68.794 21.269 50.286 1.00 26.54 160 ASP D C 1
ATOM 3499 O O . ASP D 1 56 ? 68.323 20.118 50.283 1.00 26.36 160 ASP D O 1
ATOM 3504 N N . GLY D 1 57 ? 69.823 21.621 49.515 1.00 21.06 161 GLY D N 1
ATOM 3505 C CA . GLY D 1 57 ? 70.520 20.646 48.693 1.00 21.67 161 GLY D CA 1
ATOM 3506 C C . GLY D 1 57 ? 70.221 20.652 47.212 1.00 25.74 161 GLY D C 1
ATOM 3507 O O . GLY D 1 57 ? 70.824 19.858 46.474 1.00 24.12 161 GLY D O 1
ATOM 3508 N N . GLY D 1 58 ? 69.281 21.498 46.789 1.00 21.59 162 GLY D N 1
ATOM 3509 C CA . GLY D 1 58 ? 68.924 21.695 45.378 1.00 20.71 162 GLY D CA 1
ATOM 3510 C C . GLY D 1 58 ? 68.632 20.430 44.580 1.00 22.33 162 GLY D C 1
ATOM 3511 O O . GLY D 1 58 ? 68.138 19.437 45.130 1.00 21.88 162 GLY D O 1
ATOM 3512 N N . LEU D 1 59 ? 68.913 20.482 43.249 1.00 19.78 163 LEU D N 1
ATOM 3513 C CA A LEU D 1 59 ? 68.630 19.376 42.341 0.50 20.78 163 LEU D CA 1
ATOM 3514 C CA B LEU D 1 59 ? 68.620 19.365 42.358 0.50 19.64 163 LEU D CA 1
ATOM 3515 C C . LEU D 1 59 ? 69.310 18.093 42.771 1.00 23.87 163 LEU D C 1
ATOM 3516 O O . LEU D 1 59 ? 68.698 17.056 42.662 1.00 22.37 163 LEU D O 1
ATOM 3525 N N . GLU D 1 60 ? 70.589 18.152 43.231 1.00 21.80 164 GLU D N 1
ATOM 3526 C CA . GLU D 1 60 ? 71.303 16.916 43.640 1.00 22.69 164 GLU D CA 1
ATOM 3527 C C . GLU D 1 60 ? 70.583 16.207 44.776 1.00 26.52 164 GLU D C 1
ATOM 3528 O O . GLU D 1 60 ? 70.456 14.978 44.726 1.00 25.28 164 GLU D O 1
ATOM 3534 N N . ALA D 1 61 ? 70.054 16.958 45.769 1.00 20.47 165 ALA D N 1
ATOM 3535 C CA . ALA D 1 61 ? 69.341 16.328 46.866 1.00 21.97 165 ALA D CA 1
ATOM 3536 C C . ALA D 1 61 ? 68.017 15.708 46.362 1.00 25.50 165 ALA D C 1
ATOM 3537 O O . ALA D 1 61 ? 67.635 14.610 46.811 1.00 24.34 165 ALA D O 1
ATOM 3539 N N . ALA D 1 62 ? 67.339 16.388 45.401 1.00 21.84 166 ALA D N 1
ATOM 3540 C CA . ALA D 1 62 ? 66.071 15.881 44.860 1.00 21.46 166 ALA D CA 1
ATOM 3541 C C . ALA D 1 62 ? 66.295 14.545 44.130 1.00 23.71 166 ALA D C 1
ATOM 3542 O O . ALA D 1 62 ? 65.605 13.562 44.400 1.00 22.36 166 ALA D O 1
ATOM 3544 N N . VAL D 1 63 ? 67.323 14.499 43.276 1.00 22.49 167 VAL D N 1
ATOM 3545 C CA . VAL D 1 63 ? 67.697 13.297 42.515 1.00 22.32 167 VAL D CA 1
ATOM 3546 C C . VAL D 1 63 ? 67.984 12.141 43.487 1.00 26.39 167 VAL D C 1
ATOM 3547 O O . VAL D 1 63 ? 67.483 11.047 43.276 1.00 26.94 167 VAL D O 1
ATOM 3551 N N . ASP D 1 64 ? 68.747 12.384 44.554 1.00 23.95 168 ASP D N 1
ATOM 3552 C CA . ASP D 1 64 ? 69.061 11.336 45.539 1.00 25.15 168 ASP D CA 1
ATOM 3553 C C . ASP D 1 64 ? 67.821 10.877 46.277 1.00 28.13 168 ASP D C 1
ATOM 3554 O O . ASP D 1 64 ? 67.604 9.672 46.399 1.00 29.51 168 ASP D O 1
ATOM 3559 N N . TYR D 1 65 ? 67.005 11.828 46.751 1.00 22.91 169 TYR D N 1
ATOM 3560 C CA . TYR D 1 65 ? 65.812 11.542 47.528 1.00 23.23 169 TYR D CA 1
ATOM 3561 C C . TYR D 1 65 ? 64.830 10.627 46.766 1.00 25.13 169 TYR D C 1
ATOM 3562 O O . TYR D 1 65 ? 64.338 9.660 47.338 1.00 25.78 169 TYR D O 1
ATOM 3571 N N . TYR D 1 66 ? 64.558 10.924 45.484 1.00 20.13 170 TYR D N 1
ATOM 3572 C CA . TYR D 1 66 ? 63.537 10.193 44.731 1.00 19.50 170 TYR D CA 1
ATOM 3573 C C . TYR D 1 66 ? 64.029 8.852 44.151 1.00 25.99 170 TYR D C 1
ATOM 3574 O O . TYR D 1 66 ? 63.235 8.147 43.528 1.00 24.40 170 TYR D O 1
ATOM 3583 N N . GLN D 1 67 ? 65.269 8.451 44.441 1.00 26.36 171 GLN D N 1
ATOM 3584 C CA . GLN D 1 67 ? 65.732 7.126 43.986 1.00 27.90 171 GLN D CA 1
ATOM 3585 C C . GLN D 1 67 ? 64.853 6.027 44.599 1.00 34.42 171 GLN D C 1
ATOM 3586 O O . GLN D 1 67 ? 64.480 5.093 43.892 1.00 35.60 171 GLN D O 1
ATOM 3592 N N . ASN D 1 68 ? 64.440 6.192 45.871 1.00 31.95 172 ASN D N 1
ATOM 3593 C CA . ASN D 1 68 ? 63.619 5.197 46.580 1.00 32.78 172 ASN D CA 1
ATOM 3594 C C . ASN D 1 68 ? 62.348 5.789 47.190 1.00 34.13 172 ASN D C 1
ATOM 3595 O O . ASN D 1 68 ? 61.737 5.161 48.054 1.00 33.68 172 ASN D O 1
ATOM 3600 N N . GLN D 1 69 ? 61.946 7.000 46.768 1.00 28.46 173 GLN D N 1
ATOM 3601 C CA . GLN D 1 69 ? 60.743 7.634 47.284 1.00 25.56 173 GLN D CA 1
ATOM 3602 C C . GLN D 1 69 ? 59.884 8.146 46.151 1.00 27.11 173 GLN D C 1
ATOM 3603 O O . GLN D 1 69 ? 60.442 8.591 45.142 1.00 26.25 173 GLN D O 1
ATOM 3609 N N . PRO D 1 70 ? 58.541 8.108 46.275 1.00 24.56 174 PRO D N 1
ATOM 3610 C CA . PRO D 1 70 ? 57.707 8.617 45.177 1.00 24.23 174 PRO D CA 1
ATOM 3611 C C . PRO D 1 70 ? 57.731 10.138 45.105 1.00 25.24 174 PRO D C 1
ATOM 3612 O O . PRO D 1 70 ? 57.953 10.791 46.129 1.00 23.37 174 PRO D O 1
ATOM 3616 N N . THR D 1 71 ? 57.518 10.703 43.897 1.00 21.72 175 THR D N 1
ATOM 3617 C CA . THR D 1 71 ? 57.497 12.159 43.752 1.00 19.48 175 THR D CA 1
ATOM 3618 C C . THR D 1 71 ? 56.114 12.678 44.136 1.00 23.88 175 THR D C 1
ATOM 3619 O O . THR D 1 71 ? 55.092 12.011 43.939 1.00 23.48 175 THR D O 1
ATOM 3623 N N . PRO D 1 72 ? 56.067 13.909 44.676 1.00 19.31 176 PRO D N 1
ATOM 3624 C CA . PRO D 1 72 ? 54.775 14.506 45.040 1.00 19.83 176 PRO D CA 1
ATOM 3625 C C . PRO D 1 72 ? 54.105 15.145 43.817 1.00 18.92 176 PRO D C 1
ATOM 3626 O O . PRO D 1 72 ? 54.631 15.035 42.693 1.00 19.44 176 PRO D O 1
ATOM 3630 N N . SER D 1 73 ? 53.021 15.908 44.039 1.00 16.97 177 SER D N 1
ATOM 3631 C CA . SER D 1 73 ? 52.335 16.581 42.923 1.00 16.96 177 SER D CA 1
ATOM 3632 C C . SER D 1 73 ? 53.234 17.577 42.210 1.00 17.14 177 SER D C 1
ATOM 3633 O O . SER D 1 73 ? 53.222 17.688 40.983 1.00 18.21 177 SER D O 1
ATOM 3636 N N . LEU D 1 74 ? 54.056 18.297 43.017 1.00 15.04 178 LEU D N 1
ATOM 3637 C CA A LEU D 1 74 ? 54.912 19.353 42.506 0.50 14.71 178 LEU D CA 1
ATOM 3638 C CA B LEU D 1 74 ? 54.914 19.335 42.487 0.50 16.55 178 LEU D CA 1
ATOM 3639 C C . LEU D 1 74 ? 56.293 19.321 43.175 1.00 17.86 178 LEU D C 1
ATOM 3640 O O . LEU D 1 74 ? 56.388 19.298 44.398 1.00 17.62 178 LEU D O 1
ATOM 3649 N N . VAL D 1 75 ? 57.348 19.294 42.364 1.00 16.32 179 VAL D N 1
ATOM 3650 C CA . VAL D 1 75 ? 58.743 19.324 42.831 1.00 14.86 179 VAL D CA 1
ATOM 3651 C C . VAL D 1 75 ? 59.297 20.702 42.459 1.00 19.45 179 VAL D C 1
ATOM 3652 O O . VAL D 1 75 ? 59.269 21.061 41.286 1.00 18.28 179 VAL D O 1
ATOM 3656 N N . MET D 1 76 ? 59.792 21.475 43.449 1.00 16.94 180 MET D N 1
ATOM 3657 C CA . MET D 1 76 ? 60.392 22.794 43.157 1.00 16.25 180 MET D CA 1
ATOM 3658 C C . MET D 1 76 ? 61.866 22.634 43.413 1.00 18.56 180 MET D C 1
ATOM 3659 O O . MET D 1 76 ? 62.234 22.140 44.482 1.00 18.81 180 MET D O 1
ATOM 3664 N N . VAL D 1 77 ? 62.710 22.963 42.450 1.00 14.72 181 VAL D N 1
ATOM 3665 C CA . VAL D 1 77 ? 64.152 22.780 42.646 1.00 15.09 181 VAL D CA 1
ATOM 3666 C C . VAL D 1 77 ? 64.866 24.091 42.343 1.00 20.27 181 VAL D C 1
ATOM 3667 O O . VAL D 1 77 ? 64.525 24.772 41.376 1.00 20.10 181 VAL D O 1
ATOM 3671 N N . GLU D 1 78 ? 65.816 24.482 43.194 1.00 16.94 182 GLU D N 1
ATOM 3672 C CA . GLU D 1 78 ? 66.555 25.718 42.941 1.00 17.15 182 GLU D CA 1
ATOM 3673 C C . GLU D 1 78 ? 67.919 25.362 42.455 1.00 22.70 182 GLU D C 1
ATOM 3674 O O . GLU D 1 78 ? 68.518 24.410 42.955 1.00 21.32 182 GLU D O 1
ATOM 3680 N N . THR D 1 79 ? 68.416 26.141 41.478 1.00 20.99 183 THR D N 1
ATOM 3681 C CA . THR D 1 79 ? 69.724 25.895 40.894 1.00 21.12 183 THR D CA 1
ATOM 3682 C C . THR D 1 79 ? 70.561 27.180 40.891 1.00 23.67 183 THR D C 1
ATOM 3683 O O . THR D 1 79 ? 70.026 28.288 40.748 1.00 21.72 183 THR D O 1
ATOM 3687 N N . LEU D 1 80 ? 71.871 27.012 41.078 1.00 22.00 184 LEU D N 1
ATOM 3688 C CA . LEU D 1 80 ? 72.808 28.112 41.011 1.00 23.51 184 LEU D CA 1
ATOM 3689 C C . LEU D 1 80 ? 73.725 27.868 39.808 1.00 27.62 184 LEU D C 1
ATOM 3690 O O . LEU D 1 80 ? 74.663 28.637 39.600 1.00 25.84 184 LEU D O 1
ATOM 3695 N N . ASP D 1 81 ? 73.468 26.776 39.033 1.00 23.44 185 ASP D N 1
ATOM 3696 C CA . ASP D 1 81 ? 74.319 26.319 37.930 1.00 23.40 185 ASP D CA 1
ATOM 3697 C C . ASP D 1 81 ? 74.006 26.937 36.576 1.00 26.58 185 ASP D C 1
ATOM 3698 O O . ASP D 1 81 ? 72.933 27.519 36.372 1.00 27.55 185 ASP D O 1
ATOM 3703 N N . GLY D 1 82 ? 74.950 26.785 35.658 1.00 21.25 186 GLY D N 1
ATOM 3704 C CA . GLY D 1 82 ? 74.781 27.147 34.254 1.00 23.76 186 GLY D CA 1
ATOM 3705 C C . GLY D 1 82 ? 73.955 26.074 33.571 1.00 30.87 186 GLY D C 1
ATOM 3706 O O . GLY D 1 82 ? 73.639 25.040 34.178 1.00 28.53 186 GLY D O 1
ATOM 3707 N N . ALA D 1 83 ? 73.583 26.330 32.308 1.00 31.25 187 ALA D N 1
ATOM 3708 C CA . ALA D 1 83 ? 72.696 25.489 31.531 1.00 32.22 187 ALA D CA 1
ATOM 3709 C C . ALA D 1 83 ? 73.131 24.026 31.470 1.00 37.97 187 ALA D C 1
ATOM 3710 O O . ALA D 1 83 ? 72.285 23.168 31.682 1.00 36.47 187 ALA D O 1
ATOM 3712 N N . GLN D 1 84 ? 74.411 23.729 31.181 1.00 36.43 188 GLN D N 1
ATOM 3713 C CA . GLN D 1 84 ? 74.907 22.357 31.013 1.00 36.81 188 GLN D CA 1
ATOM 3714 C C . GLN D 1 84 ? 74.670 21.479 32.247 1.00 37.50 188 GLN D C 1
ATOM 3715 O O . GLN D 1 84 ? 74.083 20.396 32.124 1.00 36.60 188 GLN D O 1
ATOM 3721 N N . ARG D 1 85 ? 75.093 21.940 33.431 1.00 32.01 189 ARG D N 1
ATOM 3722 C CA . ARG D 1 85 ? 74.899 21.176 34.659 1.00 29.42 189 ARG D CA 1
ATOM 3723 C C . ARG D 1 85 ? 73.407 21.086 35.025 1.00 27.12 189 ARG D C 1
ATOM 3724 O O . ARG D 1 85 ? 72.954 20.023 35.470 1.00 24.97 189 ARG D O 1
ATOM 3732 N N . LEU D 1 86 ? 72.671 22.195 34.860 1.00 21.77 190 LEU D N 1
ATOM 3733 C CA . LEU D 1 86 ? 71.235 22.211 35.151 1.00 20.04 190 LEU D CA 1
ATOM 3734 C C . LEU D 1 86 ? 70.518 21.140 34.288 1.00 22.69 190 LEU D C 1
ATOM 3735 O O . LEU D 1 86 ? 69.766 20.324 34.815 1.00 22.52 190 LEU D O 1
ATOM 3740 N N . LEU D 1 87 ? 70.780 21.136 32.971 1.00 21.44 191 LEU D N 1
ATOM 3741 C CA . LEU D 1 87 ? 70.136 20.194 32.055 1.00 23.44 191 LEU D CA 1
ATOM 3742 C C . LEU D 1 87 ? 70.512 18.739 32.345 1.00 26.23 191 LEU D C 1
ATOM 3743 O O . LEU D 1 87 ? 69.644 17.869 32.239 1.00 25.47 191 LEU D O 1
ATOM 3748 N N . HIS D 1 88 ? 71.758 18.482 32.781 1.00 23.33 192 HIS D N 1
ATOM 3749 C CA . HIS D 1 88 ? 72.191 17.147 33.171 1.00 25.04 192 HIS D CA 1
ATOM 3750 C C . HIS D 1 88 ? 71.417 16.669 34.409 1.00 26.83 192 HIS D C 1
ATOM 3751 O O . HIS D 1 88 ? 70.924 15.537 34.444 1.00 24.82 192 HIS D O 1
ATOM 3758 N N . LEU D 1 89 ? 71.281 17.530 35.418 1.00 21.63 193 LEU D N 1
ATOM 3759 C CA . LEU D 1 89 ? 70.584 17.163 36.646 1.00 21.46 193 LEU D CA 1
ATOM 3760 C C . LEU D 1 89 ? 69.085 17.000 36.415 1.00 22.52 193 LEU D C 1
ATOM 3761 O O . LEU D 1 89 ? 68.466 16.103 37.010 1.00 20.51 193 LEU D O 1
ATOM 3766 N N . LEU D 1 90 ? 68.511 17.811 35.499 1.00 20.93 194 LEU D N 1
ATOM 3767 C CA . LEU D 1 90 ? 67.064 17.675 35.191 1.00 20.39 194 LEU D CA 1
ATOM 3768 C C . LEU D 1 90 ? 66.789 16.347 34.491 1.00 24.27 194 LEU D C 1
ATOM 3769 O O . LEU D 1 90 ? 65.745 15.742 34.723 1.00 22.61 194 LEU D O 1
ATOM 3774 N N . ASP D 1 91 ? 67.735 15.886 33.653 1.00 23.30 195 ASP D N 1
ATOM 3775 C CA . ASP D 1 91 ? 67.643 14.577 32.999 1.00 24.28 195 ASP D CA 1
ATOM 3776 C C . ASP D 1 91 ? 67.604 13.482 34.083 1.00 27.74 195 ASP D C 1
ATOM 3777 O O . ASP D 1 91 ? 66.771 12.587 34.001 1.00 29.26 195 ASP D O 1
ATOM 3782 N N . SER D 1 92 ? 68.473 13.577 35.110 1.00 23.83 196 SER D N 1
ATOM 3783 C CA . SER D 1 92 ? 68.540 12.609 36.214 1.00 23.91 196 SER D CA 1
ATOM 3784 C C . SER D 1 92 ? 67.248 12.637 37.027 1.00 26.09 196 SER D C 1
ATOM 3785 O O . SER D 1 92 ? 66.729 11.579 37.406 1.00 26.01 196 SER D O 1
ATOM 3788 N N . LEU D 1 93 ? 66.709 13.848 37.265 1.00 21.69 197 LEU D N 1
ATOM 3789 C CA . LEU D 1 93 ? 65.454 13.970 38.019 1.00 21.20 197 LEU D CA 1
ATOM 3790 C C . LEU D 1 93 ? 64.292 13.335 37.260 1.00 22.55 197 LEU D C 1
ATOM 3791 O O . LEU D 1 93 ? 63.467 12.629 37.866 1.00 22.66 197 LEU D O 1
ATOM 3796 N N . ALA D 1 94 ? 64.226 13.586 35.942 1.00 20.06 198 ALA D N 1
ATOM 3797 C CA . ALA D 1 94 ? 63.135 13.075 35.093 1.00 19.64 198 ALA D CA 1
ATOM 3798 C C . ALA D 1 94 ? 63.058 11.548 35.156 1.00 25.42 198 ALA D C 1
ATOM 3799 O O . ALA D 1 94 ? 61.951 11.009 35.124 1.00 25.34 198 ALA D O 1
ATOM 3801 N N . GLN D 1 95 ? 64.201 10.874 35.335 1.00 25.52 199 GLN D N 1
ATOM 3802 C CA . GLN D 1 95 ? 64.271 9.406 35.420 1.00 27.57 199 GLN D CA 1
ATOM 3803 C C . GLN D 1 95 ? 63.562 8.851 36.662 1.00 31.99 199 GLN D C 1
ATOM 3804 O O . GLN D 1 95 ? 63.137 7.690 36.656 1.00 32.43 199 GLN D O 1
ATOM 3810 N N . VAL D 1 96 ? 63.421 9.669 37.721 1.00 25.47 200 VAL D N 1
ATOM 3811 C CA . VAL D 1 96 ? 62.790 9.207 38.961 1.00 24.14 200 VAL D CA 1
ATOM 3812 C C . VAL D 1 96 ? 61.461 9.953 39.256 1.00 27.20 200 VAL D C 1
ATOM 3813 O O . VAL D 1 96 ? 60.967 9.965 40.389 1.00 28.19 200 VAL D O 1
ATOM 3817 N N . CYS D 1 97 ? 60.880 10.527 38.219 1.00 22.81 201 CYS D N 1
ATOM 3818 C CA A CYS D 1 97 ? 59.614 11.216 38.365 0.70 21.78 201 CYS D CA 1
ATOM 3819 C CA B CYS D 1 97 ? 59.632 11.257 38.269 0.30 23.09 201 CYS D CA 1
ATOM 3820 C C . CYS D 1 97 ? 58.462 10.281 38.071 1.00 27.50 201 CYS D C 1
ATOM 3821 O O . CYS D 1 97 ? 58.438 9.609 37.032 1.00 28.53 201 CYS D O 1
ATOM 3826 N N . ASP D 1 98 ? 57.500 10.236 39.005 1.00 22.45 202 ASP D N 1
ATOM 3827 C CA . ASP D 1 98 ? 56.318 9.398 38.866 1.00 21.60 202 ASP D CA 1
ATOM 3828 C C . ASP D 1 98 ? 55.261 10.145 38.045 1.00 27.71 202 ASP D C 1
ATOM 3829 O O . ASP D 1 98 ? 55.246 11.373 38.042 1.00 25.22 202 ASP D O 1
ATOM 3834 N N . PRO D 1 99 ? 54.380 9.439 37.304 1.00 25.99 203 PRO D N 1
ATOM 3835 C CA . PRO D 1 99 ? 53.401 10.140 36.466 1.00 25.38 203 PRO D CA 1
ATOM 3836 C C . PRO D 1 99 ? 52.546 11.141 37.222 1.00 26.32 203 PRO D C 1
ATOM 3837 O O . PRO D 1 99 ? 52.146 10.901 38.359 1.00 25.96 203 PRO D O 1
ATOM 3841 N N . GLY D 1 100 ? 52.304 12.264 36.570 1.00 23.23 204 GLY D N 1
ATOM 3842 C CA . GLY D 1 100 ? 51.516 13.378 37.091 1.00 23.60 204 GLY D CA 1
ATOM 3843 C C . GLY D 1 100 ? 52.326 14.459 37.805 1.00 26.03 204 GLY D C 1
ATOM 3844 O O . GLY D 1 100 ? 51.829 15.560 38.021 1.00 27.86 204 GLY D O 1
ATOM 3845 N N . THR D 1 101 ? 53.597 14.189 38.108 1.00 21.21 205 THR D N 1
ATOM 3846 C CA . THR D 1 101 ? 54.438 15.156 38.815 1.00 20.10 205 THR D CA 1
ATOM 3847 C C . THR D 1 101 ? 54.822 16.336 37.895 1.00 21.93 205 THR D C 1
ATOM 3848 O O . THR D 1 101 ? 55.212 16.138 36.741 1.00 23.02 205 THR D O 1
ATOM 3852 N N . LYS D 1 102 ? 54.709 17.564 38.427 1.00 18.08 206 LYS D N 1
ATOM 3853 C CA . LYS D 1 102 ? 55.106 18.798 37.758 1.00 16.91 206 LYS D CA 1
ATOM 3854 C C . LYS D 1 102 ? 56.420 19.272 38.353 1.00 19.92 206 LYS D C 1
ATOM 3855 O O . LYS D 1 102 ? 56.648 19.081 39.544 1.00 19.66 206 LYS D O 1
ATOM 3861 N N . VAL D 1 103 ? 57.260 19.893 37.534 1.00 16.79 207 VAL D N 1
ATOM 3862 C CA . VAL D 1 103 ? 58.575 20.364 38.013 1.00 16.45 207 VAL D CA 1
ATOM 3863 C C . VAL D 1 103 ? 58.679 21.869 37.773 1.00 19.88 207 VAL D C 1
ATOM 3864 O O . VAL D 1 103 ? 58.438 22.336 36.656 1.00 18.75 207 VAL D O 1
ATOM 3868 N N . VAL D 1 104 ? 59.044 22.621 38.826 1.00 16.63 208 VAL D N 1
ATOM 3869 C CA . VAL D 1 104 ? 59.239 24.057 38.757 1.00 15.03 208 VAL D CA 1
ATOM 3870 C C . VAL D 1 104 ? 60.693 24.328 39.124 1.00 18.10 208 VAL D C 1
ATOM 3871 O O . VAL D 1 104 ? 61.168 23.818 40.153 1.00 18.31 208 VAL D O 1
ATOM 3875 N N . VAL D 1 105 ? 61.386 25.112 38.311 1.00 15.80 209 VAL D N 1
ATOM 3876 C CA . VAL D 1 105 ? 62.804 25.437 38.565 1.00 15.76 209 VAL D CA 1
ATOM 3877 C C . VAL D 1 105 ? 62.856 26.877 39.057 1.00 17.74 209 VAL D C 1
ATOM 3878 O O . VAL D 1 105 ? 62.213 27.744 38.474 1.00 17.56 209 VAL D O 1
ATOM 3882 N N . VAL D 1 106 ? 63.645 27.123 40.099 1.00 15.36 210 VAL D N 1
ATOM 3883 C CA . VAL D 1 106 ? 63.934 28.465 40.615 1.00 16.29 210 VAL D CA 1
ATOM 3884 C C . VAL D 1 106 ? 65.415 28.711 40.288 1.00 18.76 210 VAL D C 1
ATOM 3885 O O . VAL D 1 106 ? 66.262 27.901 40.655 1.00 18.71 210 VAL D O 1
ATOM 3889 N N . GLY D 1 107 ? 65.708 29.746 39.550 1.00 19.45 211 GLY D N 1
ATOM 3890 C CA . GLY D 1 107 ? 67.090 29.992 39.136 1.00 20.71 211 GLY D CA 1
ATOM 3891 C C . GLY D 1 107 ? 67.529 31.415 39.364 1.00 24.90 211 GLY D C 1
ATOM 3892 O O . GLY D 1 107 ? 66.726 32.262 39.747 1.00 24.53 211 GLY D O 1
ATOM 3893 N N . GLN D 1 108 ? 68.815 31.668 39.116 1.00 23.18 212 GLN D N 1
ATOM 3894 C CA . GLN D 1 108 ? 69.442 32.991 39.294 1.00 24.65 212 GLN D CA 1
ATOM 3895 C C . GLN D 1 108 ? 69.430 33.816 38.013 1.00 30.74 212 GLN D C 1
ATOM 3896 O O . GLN D 1 108 ? 69.500 35.048 38.081 1.00 33.25 212 GLN D O 1
ATOM 3902 N N . THR D 1 109 ? 69.422 33.141 36.851 1.00 25.67 213 THR D N 1
ATOM 3903 C CA . THR D 1 109 ? 69.529 33.825 35.553 1.00 25.00 213 THR D CA 1
ATOM 3904 C C . THR D 1 109 ? 68.165 34.258 35.034 1.00 26.76 213 THR D C 1
ATOM 3905 O O . THR D 1 109 ? 67.289 33.420 34.812 1.00 26.02 213 THR D O 1
ATOM 3909 N N . ASN D 1 110 ? 67.996 35.562 34.815 1.00 22.74 214 ASN D N 1
ATOM 3910 C CA . ASN D 1 110 ? 66.773 36.113 34.269 1.00 22.15 214 ASN D CA 1
ATOM 3911 C C . ASN D 1 110 ? 66.976 36.265 32.755 1.00 28.03 214 ASN D C 1
ATOM 3912 O O . ASN D 1 110 ? 67.488 37.296 32.299 1.00 26.12 214 ASN D O 1
ATOM 3917 N N . ASP D 1 111 ? 66.681 35.194 31.992 1.00 22.82 215 ASP D N 1
ATOM 3918 C CA . ASP D 1 111 ? 66.937 35.161 30.551 1.00 21.96 215 ASP D CA 1
ATOM 3919 C C . ASP D 1 111 ? 65.800 34.460 29.805 1.00 23.90 215 ASP D C 1
ATOM 3920 O O . ASP D 1 111 ? 65.470 33.312 30.111 1.00 22.33 215 ASP D O 1
ATOM 3925 N N . ILE D 1 112 ? 65.224 35.139 28.799 1.00 21.89 216 ILE D N 1
ATOM 3926 C CA . ILE D 1 112 ? 64.098 34.565 28.038 1.00 22.33 216 ILE D CA 1
ATOM 3927 C C . ILE D 1 112 ? 64.523 33.295 27.255 1.00 24.77 216 ILE D C 1
ATOM 3928 O O . ILE D 1 112 ? 63.759 32.324 27.220 1.00 23.36 216 ILE D O 1
ATOM 3933 N N . ALA D 1 113 ? 65.723 33.284 26.632 1.00 23.87 217 ALA D N 1
ATOM 3934 C CA . ALA D 1 113 ? 66.171 32.102 25.876 1.00 24.81 217 ALA D CA 1
ATOM 3935 C C . ALA D 1 113 ? 66.249 30.863 26.792 1.00 27.38 217 ALA D C 1
ATOM 3936 O O . ALA D 1 113 ? 65.827 29.772 26.394 1.00 26.22 217 ALA D O 1
ATOM 3938 N N . LEU D 1 114 ? 66.739 31.034 28.025 1.00 22.67 218 LEU D N 1
ATOM 3939 C CA . LEU D 1 114 ? 66.809 29.933 28.994 1.00 23.46 218 LEU D CA 1
ATOM 3940 C C . LEU D 1 114 ? 65.393 29.483 29.379 1.00 23.42 218 LEU D C 1
ATOM 3941 O O . LEU D 1 114 ? 65.126 28.287 29.428 1.00 22.97 218 LEU D O 1
ATOM 3946 N N . TYR D 1 115 ? 64.507 30.444 29.637 1.00 19.43 219 TYR D N 1
ATOM 3947 C CA . TYR D 1 115 ? 63.099 30.176 29.966 1.00 19.60 219 TYR D CA 1
ATOM 3948 C C . TYR D 1 115 ? 62.476 29.294 28.876 1.00 22.40 219 TYR D C 1
ATOM 3949 O O . TYR D 1 115 ? 61.886 28.245 29.173 1.00 21.57 219 TYR D O 1
ATOM 3958 N N . ARG D 1 116 ? 62.605 29.732 27.611 1.00 20.31 220 ARG D N 1
ATOM 3959 C CA . ARG D 1 116 ? 62.050 28.976 26.458 1.00 20.60 220 ARG D CA 1
ATOM 3960 C C . ARG D 1 116 ? 62.624 27.547 26.366 1.00 25.23 220 ARG D C 1
ATOM 3961 O O . ARG D 1 116 ? 61.864 26.599 26.135 1.00 26.55 220 ARG D O 1
ATOM 3969 N N . GLU D 1 117 ? 63.943 27.386 26.572 1.00 23.47 221 GLU D N 1
ATOM 3970 C CA . GLU D 1 117 ? 64.599 26.076 26.537 1.00 24.84 221 GLU D CA 1
ATOM 3971 C C . GLU D 1 117 ? 64.044 25.160 27.632 1.00 26.03 221 GLU D C 1
ATOM 3972 O O . GLU D 1 117 ? 63.728 23.999 27.362 1.00 24.61 221 GLU D O 1
ATOM 3978 N N . LEU D 1 118 ? 63.894 25.697 28.876 1.00 19.29 222 LEU D N 1
ATOM 3979 C CA . LEU D 1 118 ? 63.336 24.906 29.986 1.00 19.28 222 LEU D CA 1
ATOM 3980 C C . LEU D 1 118 ? 61.898 24.482 29.688 1.00 21.44 222 LEU D C 1
ATOM 3981 O O . LEU D 1 118 ? 61.560 23.317 29.923 1.00 22.99 222 LEU D O 1
ATOM 3986 N N . MET D 1 119 ? 61.081 25.372 29.109 1.00 19.14 223 MET D N 1
ATOM 3987 C CA . MET D 1 119 ? 59.688 25.024 28.725 1.00 20.94 223 MET D CA 1
ATOM 3988 C C . MET D 1 119 ? 59.691 23.893 27.688 1.00 26.44 223 MET D C 1
ATOM 3989 O O . MET D 1 119 ? 58.912 22.951 27.817 1.00 25.16 223 MET D O 1
ATOM 3994 N N . ARG D 1 120 ? 60.614 23.945 26.721 1.00 25.56 224 ARG D N 1
ATOM 3995 C CA . ARG D 1 120 ? 60.754 22.898 25.688 1.00 26.34 224 ARG D CA 1
ATOM 3996 C C . ARG D 1 120 ? 61.166 21.544 26.295 1.00 29.06 224 ARG D C 1
ATOM 3997 O O . ARG D 1 120 ? 60.792 20.486 25.779 1.00 28.33 224 ARG D O 1
ATOM 4005 N N . ARG D 1 121 ? 61.912 21.563 27.418 1.00 24.47 225 ARG D N 1
ATOM 4006 C CA . ARG D 1 121 ? 62.352 20.348 28.102 1.00 24.23 225 ARG D CA 1
ATOM 4007 C C . ARG D 1 121 ? 61.236 19.755 28.988 1.00 26.89 225 ARG D C 1
ATOM 4008 O O . ARG D 1 121 ? 61.404 18.678 29.555 1.00 26.91 225 ARG D O 1
ATOM 4016 N N . GLY D 1 122 ? 60.117 20.456 29.110 1.00 22.59 226 GLY D N 1
ATOM 4017 C CA . GLY D 1 122 ? 58.993 19.945 29.902 1.00 23.40 226 GLY D CA 1
ATOM 4018 C C . GLY D 1 122 ? 58.888 20.476 31.321 1.00 25.02 226 GLY D C 1
ATOM 4019 O O . GLY D 1 122 ? 58.021 20.030 32.083 1.00 23.33 226 GLY D O 1
ATOM 4020 N N . VAL D 1 123 ? 59.767 21.453 31.683 1.00 20.31 227 VAL D N 1
ATOM 4021 C CA . VAL D 1 123 ? 59.699 22.117 32.989 1.00 18.89 227 VAL D CA 1
ATOM 4022 C C . VAL D 1 123 ? 58.382 22.923 32.994 1.00 22.41 227 VAL D C 1
ATOM 4023 O O . VAL D 1 123 ? 58.074 23.579 31.992 1.00 21.96 227 VAL D O 1
ATOM 4027 N N . SER D 1 124 ? 57.586 22.853 34.083 1.00 19.06 228 SER D N 1
ATOM 4028 C CA . SER D 1 124 ? 56.290 23.549 34.102 1.00 19.10 228 SER D CA 1
ATOM 4029 C C . SER D 1 124 ? 56.392 25.047 34.237 1.00 22.44 228 SER D C 1
ATOM 4030 O O . SER D 1 124 ? 55.558 25.767 33.696 1.00 21.68 228 SER D O 1
ATOM 4033 N N . GLU D 1 125 ? 57.384 25.532 35.005 1.00 19.53 229 GLU D N 1
ATOM 4034 C CA . GLU D 1 125 ? 57.584 26.966 35.176 1.00 18.89 229 GLU D CA 1
ATOM 4035 C C . GLU D 1 125 ? 59.018 27.216 35.591 1.00 20.14 229 GLU D C 1
ATOM 4036 O O . GLU D 1 125 ? 59.643 26.345 36.196 1.00 17.91 229 GLU D O 1
ATOM 4042 N N . TYR D 1 126 ? 59.506 28.414 35.300 1.00 18.32 230 TYR D N 1
ATOM 4043 C CA . TYR D 1 126 ? 60.863 28.823 35.707 1.00 18.89 230 TYR D CA 1
ATOM 4044 C C . TYR D 1 126 ? 60.728 30.162 36.365 1.00 23.47 230 TYR D C 1
ATOM 4045 O O . TYR D 1 126 ? 60.201 31.099 35.750 1.00 23.53 230 TYR D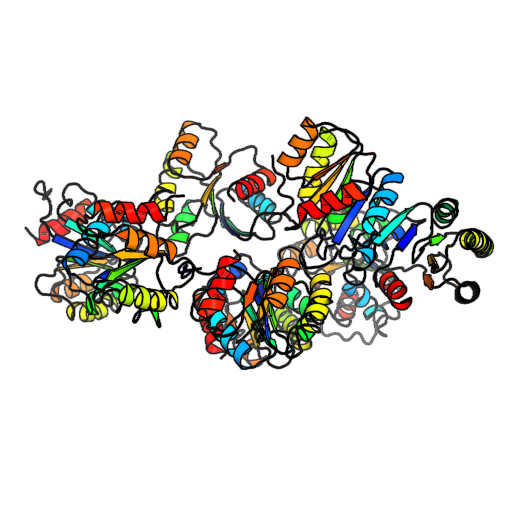 O 1
ATOM 4054 N N . LEU D 1 127 ? 61.120 30.243 37.642 1.00 18.39 231 LEU D N 1
ATOM 4055 C CA . LEU D 1 127 ? 61.016 31.464 38.441 1.00 19.48 231 LEU D CA 1
ATOM 4056 C C . LEU D 1 127 ? 62.386 32.026 38.727 1.00 24.59 231 LEU D C 1
ATOM 4057 O O . LEU D 1 127 ? 63.319 31.263 38.951 1.00 25.49 231 LEU D O 1
ATOM 4062 N N . THR D 1 128 ? 62.520 33.340 38.769 1.00 22.67 232 THR D N 1
ATOM 4063 C CA . THR D 1 128 ? 63.852 33.799 39.075 1.00 24.57 232 THR D CA 1
ATOM 4064 C C . THR D 1 128 ? 63.877 34.723 40.277 1.00 33.05 232 THR D C 1
ATOM 4065 O O . THR D 1 128 ? 62.922 35.436 40.584 1.00 33.00 232 THR D O 1
ATOM 4069 N N . GLN D 1 129 ? 64.993 34.602 40.996 1.00 36.65 233 GLN D N 1
ATOM 4070 C CA . GLN D 1 129 ? 65.352 35.360 42.192 1.00 38.77 233 GLN D CA 1
ATOM 4071 C C . GLN D 1 129 ? 65.558 36.843 41.806 1.00 46.57 233 GLN D C 1
ATOM 4072 O O . GLN D 1 129 ? 66.064 37.082 40.714 1.00 46.00 233 GLN D O 1
ATOM 4078 N N . PRO D 1 130 ? 65.144 37.852 42.603 1.00 47.66 234 PRO D N 1
ATOM 4079 C CA . PRO D 1 130 ? 64.485 37.756 43.921 1.00 48.46 234 PRO D CA 1
ATOM 4080 C C . PRO D 1 130 ? 63.033 37.308 43.756 1.00 52.74 234 PRO D C 1
ATOM 4081 O O . PRO D 1 130 ? 62.227 37.915 43.047 1.00 51.83 234 PRO D O 1
ATOM 4085 N N . LEU D 1 131 ? 62.741 36.172 44.362 1.00 49.96 235 LEU D N 1
ATOM 4086 C CA . LEU D 1 131 ? 61.435 35.543 44.339 1.00 49.92 235 LEU D CA 1
ATOM 4087 C C . LEU D 1 131 ? 60.517 36.269 45.342 1.00 52.97 235 LEU D C 1
ATOM 4088 O O . LEU D 1 131 ? 60.983 36.636 46.425 1.00 52.23 235 LEU D O 1
ATOM 4093 N N . GLY D 1 132 ? 59.277 36.566 44.947 1.00 48.33 236 GLY D N 1
ATOM 4094 C CA . GLY D 1 132 ? 58.310 37.171 45.862 1.00 47.71 236 GLY D CA 1
ATOM 4095 C C . GLY D 1 132 ? 57.235 36.133 46.137 1.00 50.34 236 GLY D C 1
ATOM 4096 O O . GLY D 1 132 ? 56.961 35.345 45.226 1.00 48.50 236 GLY D O 1
ATOM 4097 N N . PRO D 1 133 ? 56.616 36.052 47.347 1.00 47.89 237 PRO D N 1
ATOM 4098 C CA . PRO D 1 133 ? 55.616 34.986 47.583 1.00 47.74 237 PRO D CA 1
ATOM 4099 C C . PRO D 1 133 ? 54.451 34.986 46.595 1.00 50.72 237 PRO D C 1
ATOM 4100 O O . PRO D 1 133 ? 54.004 33.911 46.197 1.00 50.16 237 PRO D O 1
ATOM 4104 N N . LEU D 1 134 ? 54.001 36.170 46.152 1.00 46.09 238 LEU D N 1
ATOM 4105 C CA . LEU D 1 134 ? 52.885 36.272 45.211 1.00 45.36 238 LEU D CA 1
ATOM 4106 C C . LEU D 1 134 ? 53.221 35.633 43.850 1.00 43.99 238 LEU D C 1
ATOM 4107 O O . LEU D 1 134 ? 52.351 34.993 43.256 1.00 42.83 238 LEU D O 1
ATOM 4112 N N . GLN D 1 135 ? 54.483 35.747 43.388 1.00 36.68 239 GLN D N 1
ATOM 4113 C CA . GLN D 1 135 ? 54.910 35.135 42.132 1.00 34.51 239 GLN D CA 1
ATOM 4114 C C . GLN D 1 135 ? 54.850 33.603 42.239 1.00 33.94 239 GLN D C 1
ATOM 4115 O O . GLN D 1 135 ? 54.504 32.938 41.258 1.00 33.49 239 GLN D O 1
ATOM 4121 N N . VAL D 1 136 ? 55.166 33.061 43.431 1.00 28.15 240 VAL D N 1
ATOM 4122 C CA . VAL D 1 136 ? 55.115 31.612 43.668 1.00 27.04 240 VAL D CA 1
ATOM 4123 C C . VAL D 1 136 ? 53.647 31.172 43.638 1.00 31.57 240 VAL D C 1
ATOM 4124 O O . VAL D 1 136 ? 53.320 30.197 42.964 1.00 28.91 240 VAL D O 1
ATOM 4128 N N . ILE D 1 137 ? 52.763 31.920 44.316 1.00 31.26 241 ILE D N 1
ATOM 4129 C CA . ILE D 1 137 ? 51.327 31.588 44.381 1.00 31.83 241 ILE D CA 1
ATOM 4130 C C . ILE D 1 137 ? 50.716 31.599 42.981 1.00 35.78 241 ILE D C 1
ATOM 4131 O O . ILE D 1 137 ? 50.002 30.654 42.607 1.00 35.97 241 ILE D O 1
ATOM 4136 N N . ARG D 1 138 ? 51.035 32.636 42.187 1.00 31.92 242 ARG D N 1
ATOM 4137 C CA . ARG D 1 138 ? 50.524 32.753 40.822 1.00 32.47 242 ARG D CA 1
ATOM 4138 C C . ARG D 1 138 ? 51.029 31.631 39.932 1.00 35.40 242 ARG D C 1
ATOM 4139 O O . ARG D 1 138 ? 50.260 31.118 39.103 1.00 33.13 242 ARG D O 1
ATOM 4147 N N . ALA D 1 139 ? 52.324 31.249 40.095 1.00 31.37 243 ALA D N 1
ATOM 4148 C CA . ALA D 1 139 ? 52.928 30.171 39.320 1.00 29.94 243 ALA D CA 1
ATOM 4149 C C . ALA D 1 139 ? 52.247 28.851 39.634 1.00 30.03 243 ALA D C 1
ATOM 4150 O O . ALA D 1 139 ? 51.905 28.121 38.705 1.00 29.31 243 ALA D O 1
ATOM 4152 N N . VAL D 1 140 ? 52.008 28.555 40.924 1.00 26.07 244 VAL D N 1
ATOM 4153 C CA . VAL D 1 140 ? 51.356 27.318 41.341 1.00 24.91 244 VAL D CA 1
ATOM 4154 C C . VAL D 1 140 ? 49.891 27.328 40.839 1.00 29.32 244 VAL D C 1
ATOM 4155 O O . VAL D 1 140 ? 49.450 26.347 40.243 1.00 27.80 244 VAL D O 1
ATOM 4159 N N . GLY D 1 141 ? 49.187 28.443 41.023 1.00 28.42 245 GLY D N 1
ATOM 4160 C CA . GLY D 1 141 ? 47.806 28.605 40.551 1.00 28.57 245 GLY D CA 1
ATOM 4161 C C . GLY D 1 141 ? 47.646 28.331 39.069 1.00 32.10 245 GLY D C 1
ATOM 4162 O O . GLY D 1 141 ? 46.732 27.609 38.675 1.00 31.49 245 GLY D O 1
ATOM 4163 N N . ALA D 1 142 ? 48.569 28.858 38.230 1.00 29.04 246 ALA D N 1
ATOM 4164 C CA . ALA D 1 142 ? 48.567 28.711 36.774 1.00 30.00 246 ALA D CA 1
ATOM 4165 C C . ALA D 1 142 ? 48.759 27.255 36.317 1.00 31.26 246 ALA D C 1
ATOM 4166 O O . ALA D 1 142 ? 48.254 26.881 35.267 1.00 32.05 246 ALA D O 1
ATOM 4168 N N . LEU D 1 143 ? 49.451 26.425 37.119 1.00 27.64 247 LEU D N 1
ATOM 4169 C CA . LEU D 1 143 ? 49.670 25.013 36.766 1.00 26.69 247 LEU D CA 1
ATOM 4170 C C . LEU D 1 143 ? 48.403 24.163 36.898 1.00 29.31 247 LEU D C 1
ATOM 4171 O O . LEU D 1 143 ? 48.327 23.099 36.286 1.00 29.02 247 LEU D O 1
ATOM 4176 N N . TYR D 1 144 ? 47.444 24.603 37.714 1.00 27.13 248 TYR D N 1
ATOM 4177 C CA . TYR D 1 144 ? 46.222 23.831 37.962 1.00 27.45 248 TYR D CA 1
ATOM 4178 C C . TYR D 1 144 ? 44.975 24.528 37.422 1.00 36.96 248 TYR D C 1
ATOM 4179 O O . TYR D 1 144 ? 43.869 23.997 37.571 1.00 39.83 248 TYR D O 1
ATOM 4188 N N . ALA D 1 145 ? 45.142 25.682 36.756 1.00 33.54 249 ALA D N 1
ATOM 4189 C CA . ALA D 1 145 ? 44.022 26.422 36.154 1.00 48.50 249 ALA D CA 1
ATOM 4190 C C . ALA D 1 145 ? 43.520 25.714 34.895 1.00 95.02 249 ALA D C 1
ATOM 4191 O O . ALA D 1 145 ? 44.321 25.201 34.115 1.00 71.31 249 ALA D O 1
ATOM 4193 N N . ARG E 1 22 ? 25.013 -3.565 41.724 1.00 29.75 126 ARG E N 1
ATOM 4194 C CA . ARG E 1 22 ? 26.330 -3.264 41.163 1.00 27.94 126 ARG E CA 1
ATOM 4195 C C . ARG E 1 22 ? 27.446 -3.853 42.009 1.00 30.45 126 ARG E C 1
ATOM 4196 O O . ARG E 1 22 ? 27.257 -4.108 43.200 1.00 29.31 126 ARG E O 1
ATOM 4204 N N . ILE E 1 23 ? 28.624 -4.026 41.418 1.00 26.43 127 ILE E N 1
ATOM 4205 C CA . ILE E 1 23 ? 29.762 -4.508 42.186 1.00 25.21 127 ILE E CA 1
ATOM 4206 C C . ILE E 1 23 ? 30.997 -3.691 41.866 1.00 25.27 127 ILE E C 1
ATOM 4207 O O . ILE E 1 23 ? 31.062 -3.018 40.829 1.00 25.37 127 ILE E O 1
ATOM 4212 N N . THR E 1 24 ? 31.961 -3.736 42.785 1.00 18.82 128 THR E N 1
ATOM 4213 C CA A THR E 1 24 ? 33.252 -3.110 42.609 0.50 17.58 128 THR E CA 1
ATOM 4214 C CA B THR E 1 24 ? 33.259 -3.105 42.613 0.50 18.19 128 THR E CA 1
ATOM 4215 C C . THR E 1 24 ? 34.280 -4.224 42.550 1.00 21.65 128 THR E C 1
ATOM 4216 O O . THR E 1 24 ? 34.216 -5.157 43.353 1.00 19.00 128 THR E O 1
ATOM 4223 N N . ILE E 1 25 ? 35.176 -4.146 41.581 1.00 18.01 129 ILE E N 1
ATOM 4224 C CA . ILE E 1 25 ? 36.246 -5.137 41.391 1.00 17.63 129 ILE E CA 1
ATOM 4225 C C . ILE E 1 25 ? 37.572 -4.440 41.521 1.00 20.29 129 ILE E C 1
ATOM 4226 O O . ILE E 1 25 ? 37.786 -3.403 40.872 1.00 20.76 129 ILE E O 1
ATOM 4231 N N . HIS E 1 26 ? 38.486 -5.001 42.339 1.00 17.54 130 HIS E N 1
ATOM 4232 C CA . HIS E 1 26 ? 39.862 -4.526 42.386 1.00 18.16 130 HIS E CA 1
ATOM 4233 C C . HIS E 1 26 ? 40.729 -5.635 41.866 1.00 23.68 130 HIS E C 1
ATOM 4234 O O . HIS E 1 26 ? 40.679 -6.750 42.419 1.00 20.43 130 HIS E O 1
ATOM 4241 N N . ALA E 1 27 ? 41.492 -5.366 40.819 1.00 19.06 131 ALA E N 1
ATOM 4242 C CA . ALA E 1 27 ? 42.409 -6.374 40.275 1.00 19.50 131 ALA E CA 1
ATOM 4243 C C . ALA E 1 27 ? 43.852 -5.955 40.577 1.00 23.95 131 ALA E C 1
ATOM 4244 O O . ALA E 1 27 ? 44.210 -4.791 40.368 1.00 24.80 131 ALA E O 1
ATOM 4246 N N . PHE E 1 28 ? 44.660 -6.867 41.154 1.00 19.51 132 PHE E N 1
ATOM 4247 C CA . PHE E 1 28 ? 46.085 -6.633 41.476 1.00 19.07 132 PHE E CA 1
ATOM 4248 C C . PHE E 1 28 ? 46.878 -7.558 40.631 1.00 26.13 132 PHE E C 1
ATOM 4249 O O . PHE E 1 28 ? 46.917 -8.765 40.889 1.00 23.11 132 PHE E O 1
ATOM 4257 N N . CYS E 1 29 ? 47.455 -7.010 39.556 1.00 25.50 133 CYS E N 1
ATOM 4258 C CA . CYS E 1 29 ? 48.167 -7.803 38.566 1.00 26.14 133 CYS E CA 1
ATOM 4259 C C . CYS E 1 29 ? 49.671 -7.864 38.818 1.00 28.15 133 CYS E C 1
ATOM 4260 O O . CYS E 1 29 ? 50.251 -6.937 39.382 1.00 28.96 133 CYS E O 1
ATOM 4263 N N . ALA E 1 30 ? 50.302 -8.982 38.406 1.00 24.40 134 ALA E N 1
ATOM 4264 C CA . ALA E 1 30 ? 51.738 -9.212 38.557 1.00 24.81 134 ALA E CA 1
ATOM 4265 C C . ALA E 1 30 ? 52.450 -9.153 37.188 1.00 31.42 134 ALA E C 1
ATOM 4266 O O . ALA E 1 30 ? 53.681 -9.029 37.130 1.00 32.27 134 ALA E O 1
ATOM 4268 N N . ARG E 1 31 ? 51.670 -9.263 36.109 1.00 26.32 135 ARG E N 1
ATOM 4269 C CA . ARG E 1 31 ? 52.168 -9.227 34.728 1.00 26.71 135 ARG E CA 1
ATOM 4270 C C . ARG E 1 31 ? 51.465 -8.124 33.933 1.00 29.46 135 ARG E C 1
ATOM 4271 O O . ARG E 1 31 ? 50.235 -7.999 34.010 1.00 26.28 135 ARG E O 1
ATOM 4279 N N . PRO E 1 32 ? 52.211 -7.355 33.106 1.00 28.84 136 PRO E N 1
ATOM 4280 C CA . PRO E 1 32 ? 51.563 -6.289 32.304 1.00 28.18 136 PRO E CA 1
ATOM 4281 C C . PRO E 1 32 ? 50.508 -6.847 31.341 1.00 27.95 136 PRO E C 1
ATOM 4282 O O . PRO E 1 32 ? 49.499 -6.185 31.089 1.00 26.92 136 PRO E O 1
ATOM 4286 N N . GLU E 1 33 ? 50.720 -8.074 30.812 1.00 23.61 137 GLU E N 1
ATOM 4287 C CA . GLU E 1 33 ? 49.724 -8.694 29.920 1.00 24.34 137 GLU E CA 1
ATOM 4288 C C . GLU E 1 33 ? 48.387 -8.922 30.626 1.00 26.84 137 GLU E C 1
ATOM 4289 O O . GLU E 1 33 ? 47.336 -8.758 30.010 1.00 24.96 137 GLU E O 1
ATOM 4295 N N . THR E 1 34 ? 48.438 -9.280 31.923 1.00 22.66 138 THR E N 1
ATOM 4296 C CA . THR E 1 34 ? 47.200 -9.504 32.694 1.00 23.08 138 THR E CA 1
ATOM 4297 C C . THR E 1 34 ? 46.494 -8.164 32.948 1.00 24.37 138 THR E C 1
ATOM 4298 O O . THR E 1 34 ? 45.285 -8.086 32.812 1.00 25.18 138 THR E O 1
ATOM 4302 N N . ALA E 1 35 ? 47.252 -7.107 33.293 1.00 25.61 139 ALA E N 1
ATOM 4303 C CA . ALA E 1 35 ? 46.637 -5.788 33.525 1.00 26.43 139 ALA E CA 1
ATOM 4304 C C . ALA E 1 35 ? 45.873 -5.305 32.278 1.00 29.40 139 ALA E C 1
ATOM 4305 O O . ALA E 1 35 ? 44.705 -4.880 32.362 1.00 29.93 139 ALA E O 1
ATOM 4307 N N . ALA E 1 36 ? 46.515 -5.451 31.112 1.00 27.74 140 ALA E N 1
ATOM 4308 C CA . ALA E 1 36 ? 45.925 -5.045 29.825 1.00 27.99 140 ALA E CA 1
ATOM 4309 C C . ALA E 1 36 ? 44.637 -5.822 29.508 1.00 30.25 140 ALA E C 1
ATOM 4310 O O . ALA E 1 36 ? 43.638 -5.250 29.043 1.00 29.52 140 ALA E O 1
ATOM 4312 N N . LEU E 1 37 ? 44.673 -7.147 29.759 1.00 26.96 141 LEU E N 1
ATOM 4313 C CA . LEU E 1 37 ? 43.547 -8.048 29.537 1.00 26.70 141 LEU E CA 1
ATOM 4314 C C . LEU E 1 37 ? 42.357 -7.671 30.426 1.00 28.93 141 LEU E C 1
ATOM 4315 O O . LEU E 1 37 ? 41.213 -7.692 29.967 1.00 28.45 141 LEU E O 1
ATOM 4320 N N . ILE E 1 38 ? 42.605 -7.399 31.717 1.00 25.63 142 ILE E N 1
ATOM 4321 C CA . ILE E 1 38 ? 41.513 -7.104 32.621 1.00 24.90 142 ILE E CA 1
ATOM 4322 C C . ILE E 1 38 ? 40.870 -5.759 32.228 1.00 30.11 142 ILE E C 1
ATOM 4323 O O . ILE E 1 38 ? 39.632 -5.652 32.217 1.00 29.59 142 ILE E O 1
ATOM 4328 N N . GLU E 1 39 ? 41.702 -4.785 31.836 1.00 30.30 143 GLU E N 1
ATOM 4329 C CA . GLU E 1 39 ? 41.197 -3.483 31.392 1.00 32.89 143 GLU E CA 1
ATOM 4330 C C . GLU E 1 39 ? 40.262 -3.659 30.173 1.00 37.63 143 GLU E C 1
ATOM 4331 O O . GLU E 1 39 ? 39.176 -3.057 30.136 1.00 36.84 143 GLU E O 1
ATOM 4337 N N . LYS E 1 40 ? 40.642 -4.548 29.233 1.00 33.68 144 LYS E N 1
ATOM 4338 C CA . LYS E 1 40 ? 39.834 -4.888 28.056 1.00 33.25 144 LYS E CA 1
ATOM 4339 C C . LYS E 1 40 ? 38.480 -5.527 28.473 1.00 36.31 144 LYS E C 1
ATOM 4340 O O . LYS E 1 40 ? 37.410 -5.133 27.987 1.00 35.92 144 LYS E O 1
ATOM 4346 N N . ALA E 1 41 ? 38.539 -6.504 29.395 1.00 29.99 145 ALA E N 1
ATOM 4347 C CA . ALA E 1 41 ? 37.371 -7.203 29.911 1.00 30.60 145 ALA E CA 1
ATOM 4348 C C . ALA E 1 41 ? 36.409 -6.235 30.601 1.00 32.14 145 ALA E C 1
ATOM 4349 O O . ALA E 1 41 ? 35.192 -6.377 30.434 1.00 32.17 145 ALA E O 1
ATOM 4351 N N . ALA E 1 42 ? 36.957 -5.254 31.347 1.00 29.94 146 ALA E N 1
ATOM 4352 C CA . ALA E 1 42 ? 36.173 -4.280 32.115 1.00 30.14 146 ALA E CA 1
ATOM 4353 C C . ALA E 1 42 ? 35.183 -3.506 31.214 1.00 31.73 146 ALA E C 1
ATOM 4354 O O . ALA E 1 42 ? 34.089 -3.172 31.671 1.00 31.05 146 ALA E O 1
ATOM 4356 N N . ALA E 1 43 ? 35.544 -3.304 29.940 1.00 28.09 147 ALA E N 1
ATOM 4357 C CA . ALA E 1 43 ? 34.731 -2.526 28.988 1.00 28.65 147 ALA E CA 1
ATOM 4358 C C . ALA E 1 43 ? 33.669 -3.346 28.264 1.00 31.92 147 ALA E C 1
ATOM 4359 O O . ALA E 1 43 ? 32.871 -2.775 27.511 1.00 30.00 147 ALA E O 1
ATOM 4361 N N . ASP E 1 44 ? 33.608 -4.669 28.496 1.00 26.95 148 ASP E N 1
ATOM 4362 C CA . ASP E 1 44 ? 32.608 -5.502 27.824 1.00 27.06 148 ASP E CA 1
ATOM 4363 C C . ASP E 1 44 ? 31.167 -5.195 28.328 1.00 30.15 148 ASP E C 1
ATOM 4364 O O . ASP E 1 44 ? 31.002 -4.872 29.506 1.00 27.76 148 ASP E O 1
ATOM 4369 N N . ARG E 1 45 ? 30.124 -5.333 27.432 1.00 26.09 149 ARG E N 1
ATOM 4370 C CA A ARG E 1 45 ? 28.712 -5.086 27.768 0.60 25.83 149 ARG E CA 1
ATOM 4371 C CA B ARG E 1 45 ? 28.734 -5.037 27.804 0.40 25.75 149 ARG E CA 1
ATOM 4372 C C . ARG E 1 45 ? 28.253 -5.916 28.971 1.00 29.70 149 ARG E C 1
ATOM 4373 O O . ARG E 1 45 ? 27.406 -5.483 29.742 1.00 30.14 149 ARG E O 1
ATOM 4388 N N . ARG E 1 46 ? 28.810 -7.130 29.114 1.00 27.85 150 ARG E N 1
ATOM 4389 C CA . ARG E 1 46 ? 28.444 -8.074 30.172 1.00 27.57 150 ARG E CA 1
ATOM 4390 C C . ARG E 1 46 ? 29.000 -7.644 31.538 1.00 31.36 150 ARG E C 1
ATOM 4391 O O . ARG E 1 46 ? 28.585 -8.189 32.565 1.00 34.92 150 ARG E O 1
ATOM 4399 N N . MET E 1 47 ? 29.907 -6.655 31.552 1.00 24.51 151 MET E N 1
ATOM 4400 C CA . MET E 1 47 ? 30.510 -6.115 32.778 1.00 25.10 151 MET E CA 1
ATOM 4401 C C . MET E 1 47 ? 29.887 -4.745 33.152 1.00 28.19 151 MET E C 1
ATOM 4402 O O . MET E 1 47 ? 30.450 -4.017 33.972 1.00 26.62 151 MET E O 1
ATOM 4407 N N . SER E 1 48 ? 28.721 -4.396 32.558 1.00 26.87 152 SER E N 1
ATOM 4408 C CA . SER E 1 48 ? 28.080 -3.071 32.804 1.00 27.02 152 SER E CA 1
ATOM 4409 C C . SER E 1 48 ? 27.683 -2.836 34.291 1.00 30.49 152 SER E C 1
ATOM 4410 O O . SER E 1 48 ? 27.558 -1.686 34.704 1.00 31.19 152 SER E O 1
ATOM 4413 N N . ARG E 1 49 ? 27.448 -3.905 35.061 1.00 27.28 153 ARG E N 1
ATOM 4414 C CA . ARG E 1 49 ? 27.100 -3.751 36.478 1.00 26.93 153 ARG E CA 1
ATOM 4415 C C . ARG E 1 49 ? 28.366 -3.617 37.346 1.00 29.49 153 ARG E C 1
ATOM 4416 O O . ARG E 1 49 ? 28.251 -3.429 38.547 1.00 30.62 153 ARG E O 1
ATOM 4424 N N . ALA E 1 50 ? 29.549 -3.669 36.768 1.00 26.17 154 ALA E N 1
ATOM 4425 C CA . ALA E 1 50 ? 30.783 -3.607 37.549 1.00 26.53 154 ALA E CA 1
ATOM 4426 C C . ALA E 1 50 ? 31.595 -2.344 37.322 1.00 28.38 154 ALA E C 1
ATOM 4427 O O . ALA E 1 50 ? 31.639 -1.827 36.203 1.00 27.59 154 ALA E O 1
ATOM 4429 N N . ALA E 1 51 ? 32.236 -1.851 38.398 1.00 23.20 155 ALA E N 1
ATOM 4430 C CA . ALA E 1 51 ? 33.242 -0.803 38.393 1.00 23.03 155 ALA E CA 1
ATOM 4431 C C . ALA E 1 51 ? 34.578 -1.510 38.642 1.00 26.90 155 ALA E C 1
ATOM 4432 O O . ALA E 1 51 ? 34.751 -2.094 39.709 1.00 27.08 155 ALA E O 1
ATOM 4434 N N . THR E 1 52 ? 35.509 -1.503 37.674 1.00 23.25 156 THR E N 1
ATOM 4435 C CA . THR E 1 52 ? 36.767 -2.240 37.819 1.00 22.25 156 THR E CA 1
ATOM 4436 C C . THR E 1 52 ? 37.975 -1.314 37.904 1.00 26.40 156 THR E C 1
ATOM 4437 O O . THR E 1 52 ? 38.177 -0.464 37.007 1.00 25.07 156 THR E O 1
ATOM 4441 N N . ILE E 1 53 ? 38.799 -1.514 38.963 1.00 21.80 157 ILE E N 1
ATOM 4442 C CA A ILE E 1 53 ? 40.026 -0.761 39.229 0.60 22.28 157 ILE E CA 1
ATOM 4443 C CA B ILE E 1 53 ? 40.022 -0.752 39.222 0.40 22.12 157 ILE E CA 1
ATOM 4444 C C . ILE E 1 53 ? 41.223 -1.709 39.095 1.00 26.88 157 ILE E C 1
ATOM 4445 O O . ILE E 1 53 ? 41.293 -2.712 39.812 1.00 24.49 157 ILE E O 1
ATOM 4454 N N . VAL E 1 54 ? 42.145 -1.409 38.178 1.00 23.75 158 VAL E N 1
ATOM 4455 C CA . VAL E 1 54 ? 43.304 -2.286 37.963 1.00 24.51 158 VAL E CA 1
ATOM 4456 C C . VAL E 1 54 ? 44.580 -1.674 38.540 1.00 29.48 158 VAL E C 1
ATOM 4457 O O . VAL E 1 54 ? 44.900 -0.532 38.250 1.00 29.80 158 VAL E O 1
ATOM 4461 N N . ARG E 1 55 ? 45.306 -2.443 39.364 1.00 26.47 159 ARG E N 1
ATOM 4462 C CA . ARG E 1 55 ? 46.544 -2.022 40.014 1.00 27.67 159 ARG E CA 1
ATOM 4463 C C . ARG E 1 55 ? 47.673 -3.040 39.788 1.00 31.31 159 ARG E C 1
ATOM 4464 O O . ARG E 1 55 ? 47.391 -4.170 39.421 1.00 29.69 159 ARG E O 1
ATOM 4472 N N . ASP E 1 56 ? 48.932 -2.650 39.998 1.00 30.80 160 ASP E N 1
ATOM 4473 C CA . ASP E 1 56 ? 50.056 -3.593 39.867 1.00 32.24 160 ASP E CA 1
ATOM 4474 C C . ASP E 1 56 ? 50.431 -4.151 41.248 1.00 33.17 160 ASP E C 1
ATOM 4475 O O . ASP E 1 56 ? 49.855 -3.738 42.259 1.00 33.58 160 ASP E O 1
ATOM 4480 N N . GLY E 1 57 ? 51.404 -5.054 41.300 1.00 26.94 161 GLY E N 1
ATOM 4481 C CA . GLY E 1 57 ? 51.909 -5.538 42.582 1.00 25.86 161 GLY E CA 1
ATOM 4482 C C . GLY E 1 57 ? 51.425 -6.908 43.032 1.00 27.78 161 GLY E C 1
ATOM 4483 O O . GLY E 1 57 ? 51.918 -7.460 44.026 1.00 26.73 161 GLY E O 1
ATOM 4484 N N . GLY E 1 58 ? 50.457 -7.441 42.298 1.00 23.31 162 GLY E N 1
ATOM 4485 C CA . GLY E 1 58 ? 49.903 -8.774 42.527 1.00 22.76 162 GLY E CA 1
ATOM 4486 C C . GLY E 1 58 ? 49.304 -9.008 43.898 1.00 22.60 162 GLY E C 1
ATOM 4487 O O . GLY E 1 58 ? 48.959 -8.063 44.616 1.00 19.34 162 GLY E O 1
ATOM 4488 N N . LEU E 1 59 ? 49.227 -10.299 44.292 1.00 19.59 163 LEU E N 1
ATOM 4489 C CA . LEU E 1 59 ? 48.663 -10.716 45.592 1.00 19.49 163 LEU E CA 1
ATOM 4490 C C . LEU E 1 59 ? 49.381 -10.048 46.780 1.00 23.08 163 LEU E C 1
ATOM 4491 O O . LEU E 1 59 ? 48.728 -9.580 47.707 1.00 20.71 163 LEU E O 1
ATOM 4496 N N . GLU E 1 60 ? 50.696 -9.926 46.700 1.00 22.58 164 GLU E N 1
ATOM 4497 C CA . GLU E 1 60 ? 51.472 -9.293 47.763 1.00 23.29 164 GLU E CA 1
ATOM 4498 C C . GLU E 1 60 ? 51.034 -7.829 47.973 1.00 26.36 164 GLU E C 1
ATOM 4499 O O . GLU E 1 60 ? 50.836 -7.429 49.128 1.00 25.87 164 GLU E O 1
ATOM 4505 N N . ALA E 1 61 ? 50.781 -7.063 46.876 1.00 23.46 165 ALA E N 1
ATOM 4506 C CA . ALA E 1 61 ? 50.317 -5.673 47.034 1.00 23.55 165 ALA E CA 1
ATOM 4507 C C . ALA E 1 61 ? 48.880 -5.623 47.557 1.00 24.94 165 ALA E C 1
ATOM 4508 O O . ALA E 1 61 ? 48.526 -4.683 48.271 1.00 23.99 165 ALA E O 1
ATOM 4510 N N . ALA E 1 62 ? 48.049 -6.630 47.224 1.00 20.04 166 ALA E N 1
ATOM 4511 C CA . ALA E 1 62 ? 46.663 -6.648 47.720 1.00 20.03 166 ALA E CA 1
ATOM 4512 C C . ALA E 1 62 ? 46.660 -6.829 49.242 1.00 23.48 166 ALA E C 1
ATOM 4513 O O . ALA E 1 62 ? 45.971 -6.097 49.954 1.00 22.88 166 ALA E O 1
ATOM 4515 N N . VAL E 1 63 ? 47.479 -7.762 49.750 1.00 20.54 167 VAL E N 1
ATOM 4516 C CA . VAL E 1 63 ? 47.592 -8.002 51.198 1.00 20.80 167 VAL E CA 1
ATOM 4517 C C . VAL E 1 63 ? 47.986 -6.683 51.890 1.00 26.26 167 VAL E C 1
ATOM 4518 O O . VAL E 1 63 ? 47.382 -6.316 52.895 1.00 22.79 167 VAL E O 1
ATOM 4522 N N . ASP E 1 64 ? 48.966 -5.962 51.335 1.00 23.42 168 ASP E N 1
ATOM 4523 C CA . ASP E 1 64 ? 49.429 -4.700 51.930 1.00 24.76 168 ASP E CA 1
ATOM 4524 C C . ASP E 1 64 ? 48.353 -3.627 51.860 1.00 27.07 168 ASP E C 1
ATOM 4525 O O . ASP E 1 64 ? 48.094 -2.981 52.863 1.00 27.97 168 ASP E O 1
ATOM 4530 N N . TYR E 1 65 ? 47.698 -3.481 50.713 1.00 23.51 169 TYR E N 1
ATOM 4531 C CA . TYR E 1 65 ? 46.664 -2.479 50.490 1.00 22.93 169 TYR E CA 1
ATOM 4532 C C . TYR E 1 65 ? 45.481 -2.605 51.461 1.00 24.82 169 TYR E C 1
ATOM 4533 O O . TYR E 1 65 ? 45.057 -1.597 52.004 1.00 24.56 169 TYR E O 1
ATOM 4542 N N . TYR E 1 66 ? 44.980 -3.825 51.717 1.00 18.80 170 TYR E N 1
ATOM 4543 C CA . TYR E 1 66 ? 43.792 -3.993 52.545 1.00 17.62 170 TYR E CA 1
ATOM 4544 C C . TYR E 1 66 ? 44.094 -3.986 54.064 1.00 21.47 170 TYR E C 1
ATOM 4545 O O . TYR E 1 66 ? 43.162 -4.096 54.852 1.00 21.28 170 TYR E O 1
ATOM 4554 N N . GLN E 1 67 ? 45.351 -3.751 54.469 1.00 21.81 171 GLN E N 1
ATOM 4555 C CA . GLN E 1 67 ? 45.647 -3.612 55.893 1.00 23.74 171 GLN E CA 1
ATOM 4556 C C . GLN E 1 67 ? 44.866 -2.420 56.471 1.00 28.90 171 GLN E C 1
ATOM 4557 O O . GLN E 1 67 ? 44.347 -2.521 57.581 1.00 30.33 171 GLN E O 1
ATOM 4563 N N . ASN E 1 68 ? 44.726 -1.327 55.689 1.00 26.39 172 ASN E N 1
ATOM 4564 C CA . ASN E 1 68 ? 44.037 -0.100 56.125 1.00 28.42 172 ASN E CA 1
ATOM 4565 C C . ASN E 1 68 ? 42.932 0.356 55.172 1.00 32.08 172 ASN E C 1
ATOM 4566 O O . ASN E 1 68 ? 42.517 1.511 55.220 1.00 33.28 172 ASN E O 1
ATOM 4571 N N . GLN E 1 69 ? 42.471 -0.524 54.282 1.00 26.17 173 GLN E N 1
ATOM 4572 C CA . GLN E 1 69 ? 41.402 -0.196 53.350 1.00 24.83 173 GLN E CA 1
ATOM 4573 C C . GLN E 1 69 ? 40.372 -1.320 53.315 1.00 23.92 173 GLN E C 1
ATOM 4574 O O . GLN E 1 69 ? 40.769 -2.478 53.428 1.00 23.06 173 GLN E O 1
ATOM 4580 N N . PRO E 1 70 ? 39.077 -1.022 53.125 1.00 23.06 174 PRO E N 1
ATOM 4581 C CA . PRO E 1 70 ? 38.090 -2.101 53.045 1.00 23.37 174 PRO E CA 1
ATOM 4582 C C . PRO E 1 70 ? 38.166 -2.839 51.706 1.00 23.66 174 PRO E C 1
ATOM 4583 O O . PRO E 1 70 ? 38.571 -2.250 50.701 1.00 21.11 174 PRO E O 1
ATOM 4587 N N . THR E 1 71 ? 37.795 -4.128 51.687 1.00 18.96 175 THR E N 1
ATOM 4588 C CA . THR E 1 71 ? 37.806 -4.883 50.421 1.00 16.53 175 THR E CA 1
ATOM 4589 C C . THR E 1 71 ? 36.535 -4.595 49.634 1.00 22.09 175 THR E C 1
ATOM 4590 O O . THR E 1 71 ? 35.453 -4.388 50.224 1.00 22.23 175 THR E O 1
ATOM 4594 N N . PRO E 1 72 ? 36.632 -4.628 48.281 1.00 19.52 176 PRO E N 1
ATOM 4595 C CA . PRO E 1 72 ? 35.438 -4.429 47.440 1.00 20.44 176 PRO E CA 1
ATOM 4596 C C . PRO E 1 72 ? 34.632 -5.741 47.302 1.00 22.46 176 PRO E C 1
ATOM 4597 O O . PRO E 1 72 ? 34.991 -6.757 47.914 1.00 19.97 176 PRO E O 1
ATOM 4601 N N . SER E 1 73 ? 33.627 -5.766 46.416 1.00 19.01 177 SER E N 1
ATOM 4602 C CA . SER E 1 73 ? 32.831 -6.958 46.192 1.00 17.89 177 SER E CA 1
ATOM 4603 C C . SER E 1 73 ? 33.668 -8.144 45.695 1.00 20.96 177 SER E C 1
ATOM 4604 O O . SER E 1 73 ? 33.439 -9.289 46.087 1.00 20.04 177 SER E O 1
ATOM 4607 N N . LEU E 1 74 ? 34.651 -7.843 44.835 1.00 17.96 178 LEU E N 1
ATOM 4608 C CA A LEU E 1 74 ? 35.473 -8.877 44.222 0.50 17.06 178 LEU E CA 1
ATOM 4609 C CA B LEU E 1 74 ? 35.470 -8.886 44.246 0.50 18.18 178 LEU E CA 1
ATOM 4610 C C . LEU E 1 74 ? 36.927 -8.429 44.157 1.00 19.72 178 LEU E C 1
ATOM 4611 O O . LEU E 1 74 ? 37.220 -7.321 43.692 1.00 18.61 178 LEU E O 1
ATOM 4620 N N . VAL E 1 75 ? 37.829 -9.276 44.652 1.00 15.86 179 VAL E N 1
ATOM 4621 C CA . VAL E 1 75 ? 39.262 -8.994 44.601 1.00 14.77 179 VAL E CA 1
ATOM 4622 C C . VAL E 1 75 ? 39.867 -10.006 43.634 1.00 21.19 179 VAL E C 1
ATOM 4623 O O . VAL E 1 75 ? 39.694 -11.218 43.838 1.00 18.73 179 VAL E O 1
ATOM 4627 N N . MET E 1 76 ? 40.546 -9.524 42.572 1.00 18.81 180 MET E N 1
ATOM 4628 C CA . MET E 1 76 ? 41.237 -10.398 41.610 1.00 17.77 180 MET E CA 1
ATOM 4629 C C . MET E 1 76 ? 42.703 -10.249 41.861 1.00 21.35 180 MET E C 1
ATOM 4630 O O . MET E 1 76 ? 43.210 -9.117 41.912 1.00 20.36 180 MET E O 1
ATOM 4635 N N . VAL E 1 77 ? 43.392 -11.358 42.112 1.00 18.04 181 VAL E N 1
ATOM 4636 C CA . VAL E 1 77 ? 44.802 -11.258 42.482 1.00 16.34 181 VAL E CA 1
ATOM 4637 C C . VAL E 1 77 ? 45.632 -12.170 41.645 1.00 21.18 181 VAL E C 1
ATOM 4638 O O . VAL E 1 77 ? 45.295 -13.335 41.464 1.00 21.88 181 VAL E O 1
ATOM 4642 N N . GLU E 1 78 ? 46.750 -11.651 41.147 1.00 19.44 182 GLU E N 1
ATOM 4643 C CA . GLU E 1 78 ? 47.627 -12.491 40.352 1.00 19.50 182 GLU E CA 1
ATOM 4644 C C . GLU E 1 78 ? 48.866 -12.824 41.149 1.00 22.28 182 GLU E C 1
ATOM 4645 O O . GLU E 1 78 ? 49.405 -11.993 41.888 1.00 20.51 182 GLU E O 1
ATOM 4651 N N . THR E 1 79 ? 49.266 -14.082 41.021 1.00 20.98 183 THR E N 1
ATOM 4652 C CA . THR E 1 79 ? 50.403 -14.678 41.683 1.00 22.57 183 THR E CA 1
ATOM 4653 C C . THR E 1 79 ? 51.271 -15.451 40.702 1.00 27.33 183 THR E C 1
ATOM 4654 O O . THR E 1 79 ? 50.761 -16.043 39.766 1.00 30.27 183 THR E O 1
ATOM 4658 N N . LEU E 1 80 ? 52.576 -15.416 40.890 1.00 24.72 184 LEU E N 1
ATOM 4659 C CA . LEU E 1 80 ? 53.501 -16.201 40.059 1.00 26.30 184 LEU E CA 1
ATOM 4660 C C . LEU E 1 80 ? 54.136 -17.288 40.962 1.00 28.29 184 LEU E C 1
ATOM 4661 O O . LEU E 1 80 ? 55.112 -17.911 40.579 1.00 27.60 184 LEU E O 1
ATOM 4666 N N . ASP E 1 81 ? 53.585 -17.489 42.166 1.00 23.60 185 ASP E N 1
ATOM 4667 C CA . ASP E 1 81 ? 54.127 -18.410 43.172 1.00 23.91 185 ASP E CA 1
ATOM 4668 C C . ASP E 1 81 ? 53.636 -19.839 43.053 1.00 27.72 185 ASP E C 1
ATOM 4669 O O . ASP E 1 81 ? 52.626 -20.102 42.399 1.00 28.11 185 ASP E O 1
ATOM 4674 N N . GLY E 1 82 ? 54.346 -20.734 43.745 1.00 24.66 186 GLY E N 1
ATOM 4675 C CA . GLY E 1 82 ? 53.971 -22.135 43.887 1.00 24.83 186 GLY E CA 1
ATOM 4676 C C . GLY E 1 82 ? 52.828 -22.253 44.882 1.00 29.75 186 GLY E C 1
ATOM 4677 O O . GLY E 1 82 ? 52.480 -21.272 45.545 1.00 26.91 186 GLY E O 1
ATOM 4678 N N . ALA E 1 83 ? 52.239 -23.442 45.002 1.00 29.16 187 ALA E N 1
ATOM 4679 C CA . ALA E 1 83 ? 51.083 -23.685 45.889 1.00 29.22 187 ALA E CA 1
ATOM 4680 C C . ALA E 1 83 ? 51.299 -23.239 47.348 1.00 30.15 187 ALA E C 1
ATOM 4681 O O . ALA E 1 83 ? 50.415 -22.592 47.901 1.00 27.71 187 ALA E O 1
ATOM 4683 N N . GLN E 1 84 ? 52.454 -23.580 47.966 1.00 27.33 188 GLN E N 1
ATOM 4684 C CA . GLN E 1 84 ? 52.734 -23.285 49.372 1.00 27.62 188 GLN E CA 1
ATOM 4685 C C . GLN E 1 84 ? 52.695 -21.782 49.666 1.00 28.22 188 GLN E C 1
ATOM 4686 O O . GLN E 1 84 ? 52.005 -21.361 50.603 1.00 26.61 188 GLN E O 1
ATOM 4692 N N . ARG E 1 85 ? 53.446 -20.978 48.888 1.00 21.64 189 ARG E N 1
ATOM 4693 C CA . ARG E 1 85 ? 53.477 -19.528 49.103 1.00 21.51 189 ARG E CA 1
ATOM 4694 C C . ARG E 1 85 ? 52.115 -18.925 48.744 1.00 22.45 189 ARG E C 1
ATOM 4695 O O . ARG E 1 85 ? 51.675 -18.008 49.429 1.00 23.14 189 ARG E O 1
ATOM 4703 N N . LEU E 1 86 ? 51.458 -19.437 47.685 1.00 20.77 190 LEU E N 1
ATOM 4704 C CA . LEU E 1 86 ? 50.132 -18.911 47.305 1.00 20.25 190 LEU E CA 1
ATOM 4705 C C . LEU E 1 86 ? 49.143 -19.097 48.471 1.00 25.24 190 LEU E C 1
ATOM 4706 O O . LEU E 1 86 ? 48.456 -18.149 48.849 1.00 21.83 190 LEU E O 1
ATOM 4711 N N . LEU E 1 87 ? 49.102 -20.315 49.061 1.00 22.79 191 LEU E N 1
ATOM 4712 C CA . LEU E 1 87 ? 48.168 -20.611 50.155 1.00 23.06 191 LEU E CA 1
ATOM 4713 C C . LEU E 1 87 ? 48.477 -19.767 51.411 1.00 26.09 191 LEU E C 1
ATOM 4714 O O . LEU E 1 87 ? 47.553 -19.287 52.067 1.00 22.55 191 LEU E O 1
ATOM 4719 N N . HIS E 1 88 ? 49.761 -19.524 51.697 1.00 23.54 192 HIS E N 1
ATOM 4720 C CA . HIS E 1 88 ? 50.173 -18.678 52.795 1.00 24.75 192 HIS E CA 1
ATOM 4721 C C . HIS E 1 88 ? 49.707 -17.226 52.557 1.00 23.76 192 HIS E C 1
ATOM 4722 O O . HIS E 1 88 ? 49.144 -16.622 53.467 1.00 22.44 192 HIS E O 1
ATOM 4729 N N . LEU E 1 89 ? 49.933 -16.664 51.350 1.00 19.04 193 LEU E N 1
ATOM 4730 C CA . LEU E 1 89 ? 49.503 -15.289 51.059 1.00 19.11 193 LEU E CA 1
ATOM 4731 C C . LEU E 1 89 ? 47.973 -15.181 51.071 1.00 20.14 193 LEU E C 1
ATOM 4732 O O . LEU E 1 89 ? 47.446 -14.169 51.509 1.00 20.37 193 LEU E O 1
ATOM 4737 N N . LEU E 1 90 ? 47.263 -16.229 50.623 1.00 17.49 194 LEU E N 1
ATOM 4738 C CA . LEU E 1 90 ? 45.778 -16.208 50.656 1.00 17.52 194 LEU E CA 1
ATOM 4739 C C . LEU E 1 90 ? 45.273 -16.200 52.106 1.00 20.70 194 LEU E C 1
ATOM 4740 O O . LEU E 1 90 ? 44.286 -15.532 52.381 1.00 20.27 194 LEU E O 1
ATOM 4745 N N . ASP E 1 91 ? 45.986 -16.881 53.026 1.00 18.20 195 ASP E N 1
ATOM 4746 C CA . ASP E 1 91 ? 45.663 -16.859 54.469 1.00 20.01 195 ASP E CA 1
ATOM 4747 C C . ASP E 1 91 ? 45.795 -15.417 54.978 1.00 23.25 195 ASP E C 1
ATOM 4748 O O . ASP E 1 91 ? 44.890 -14.942 55.656 1.00 22.70 195 ASP E O 1
ATOM 4753 N N . SER E 1 92 ? 46.870 -14.701 54.586 1.00 20.81 196 SER E N 1
ATOM 4754 C CA . SER E 1 92 ? 47.098 -13.281 54.954 1.00 21.13 196 SER E CA 1
ATOM 4755 C C . SER E 1 92 ? 46.021 -12.386 54.365 1.00 22.80 196 SER E C 1
ATOM 4756 O O . SER E 1 92 ? 45.532 -11.480 55.053 1.00 21.42 196 SER E O 1
ATOM 4759 N N . LEU E 1 93 ? 45.628 -12.640 53.103 1.00 19.46 197 LEU E N 1
ATOM 4760 C CA . LEU E 1 93 ? 44.562 -11.850 52.471 1.00 17.91 197 LEU E CA 1
ATOM 4761 C C . LEU E 1 93 ? 43.224 -12.066 53.199 1.00 21.04 197 LEU E C 1
ATOM 4762 O O . LEU E 1 93 ? 42.488 -11.107 53.444 1.00 20.73 197 LEU E O 1
ATOM 4767 N N . ALA E 1 94 ? 42.918 -13.324 53.547 1.00 17.94 198 ALA E N 1
ATOM 4768 C CA . ALA E 1 94 ? 41.630 -13.640 54.200 1.00 19.02 198 ALA E CA 1
ATOM 4769 C C . ALA E 1 94 ? 41.476 -12.883 55.541 1.00 21.58 198 ALA E C 1
ATOM 4770 O O . ALA E 1 94 ? 40.351 -12.514 55.887 1.00 21.32 198 ALA E O 1
ATOM 4772 N N . GLN E 1 95 ? 42.587 -12.579 56.225 1.00 21.04 199 GLN E N 1
ATOM 4773 C CA . GLN E 1 95 ? 42.594 -11.832 57.486 1.00 21.17 199 GLN E CA 1
ATOM 4774 C C . GLN E 1 95 ? 42.162 -10.374 57.300 1.00 26.07 199 GLN E C 1
ATOM 4775 O O . GLN E 1 95 ? 41.743 -9.724 58.262 1.00 27.42 199 GLN E O 1
ATOM 4781 N N . VAL E 1 96 ? 42.251 -9.845 56.068 1.00 20.85 200 VAL E N 1
ATOM 4782 C CA . VAL E 1 96 ? 41.861 -8.459 55.819 1.00 20.59 200 VAL E CA 1
ATOM 4783 C C . VAL E 1 96 ? 40.679 -8.367 54.837 1.00 25.67 200 VAL E C 1
ATOM 4784 O O . VAL E 1 96 ? 40.431 -7.307 54.273 1.00 26.07 200 VAL E O 1
ATOM 4788 N N . CYS E 1 97 ? 39.901 -9.458 54.697 1.00 21.83 201 CYS E N 1
ATOM 4789 C CA . CYS E 1 97 ? 38.722 -9.442 53.846 1.00 21.07 201 CYS E CA 1
ATOM 4790 C C . CYS E 1 97 ? 37.516 -9.106 54.672 1.00 23.89 201 CYS E C 1
ATOM 4791 O O . CYS E 1 97 ? 37.266 -9.754 55.698 1.00 23.33 201 CYS E O 1
ATOM 4794 N N . ASP E 1 98 ? 36.752 -8.132 54.189 1.00 21.10 202 ASP E N 1
ATOM 4795 C CA . ASP E 1 98 ? 35.503 -7.703 54.795 1.00 21.94 202 ASP E CA 1
ATOM 4796 C C . ASP E 1 98 ? 34.341 -8.546 54.270 1.00 25.46 202 ASP E C 1
ATOM 4797 O O . ASP E 1 98 ? 34.404 -9.067 53.155 1.00 24.85 202 ASP E O 1
ATOM 4802 N N . PRO E 1 99 ? 33.263 -8.705 55.057 1.00 23.20 203 PRO E N 1
ATOM 4803 C CA . PRO E 1 99 ? 32.181 -9.608 54.642 1.00 23.36 203 PRO E CA 1
ATOM 4804 C C . PRO E 1 99 ? 31.602 -9.308 53.264 1.00 24.33 203 PRO E C 1
ATOM 4805 O O . PRO E 1 99 ? 31.488 -8.154 52.848 1.00 25.36 203 PRO E O 1
ATOM 4809 N N . GLY E 1 100 ? 31.306 -10.388 52.561 1.00 21.05 204 GLY E N 1
ATOM 4810 C CA . GLY E 1 100 ? 30.737 -10.363 51.227 1.00 21.73 204 GLY E CA 1
ATOM 4811 C C . GLY E 1 100 ? 31.758 -10.423 50.103 1.00 26.32 204 GLY E C 1
ATOM 4812 O O . GLY E 1 100 ? 31.384 -10.654 48.946 1.00 28.07 204 GLY E O 1
ATOM 4813 N N . THR E 1 101 ? 33.052 -10.266 50.428 1.00 20.26 205 THR E N 1
ATOM 4814 C CA . THR E 1 101 ? 34.103 -10.243 49.413 1.00 18.82 205 THR E CA 1
ATOM 4815 C C . THR E 1 101 ? 34.342 -11.647 48.808 1.00 22.88 205 THR E C 1
ATOM 4816 O O . THR E 1 101 ? 34.421 -12.649 49.526 1.00 22.37 205 THR E O 1
ATOM 4820 N N . LYS E 1 102 ? 34.423 -11.701 47.471 1.00 17.41 206 LYS E N 1
ATOM 4821 C CA . LYS E 1 102 ? 34.794 -12.902 46.713 1.00 17.45 206 LYS E CA 1
ATOM 4822 C C . LYS E 1 102 ? 36.229 -12.718 46.229 1.00 21.47 206 LYS E C 1
ATOM 4823 O O . LYS E 1 102 ? 36.647 -11.595 45.962 1.00 20.54 206 LYS E O 1
ATOM 4829 N N . VAL E 1 103 ? 36.978 -13.818 46.118 1.00 18.73 207 VAL E N 1
ATOM 4830 C CA . VAL E 1 103 ? 38.371 -13.755 45.684 1.00 17.93 207 VAL E CA 1
ATOM 4831 C C . VAL E 1 103 ? 38.550 -14.631 44.426 1.00 21.27 207 VAL E C 1
ATOM 4832 O O . VAL E 1 103 ? 38.134 -15.792 44.408 1.00 20.70 207 VAL E O 1
ATOM 4836 N N . VAL E 1 104 ? 39.169 -14.057 43.385 1.00 18.47 208 VAL E N 1
ATOM 4837 C CA . VAL E 1 104 ? 39.519 -14.752 42.140 1.00 16.47 208 VAL E CA 1
ATOM 4838 C C . VAL E 1 104 ? 41.035 -14.707 42.004 1.00 18.57 208 VAL E C 1
ATOM 4839 O O . VAL E 1 104 ? 41.607 -13.641 42.156 1.00 19.20 208 VAL E O 1
ATOM 4843 N N . VAL E 1 105 ? 41.670 -15.854 41.764 1.00 15.55 209 VAL E N 1
ATOM 4844 C CA . VAL E 1 105 ? 43.115 -15.932 41.667 1.00 15.54 209 VAL E CA 1
ATOM 4845 C C . VAL E 1 105 ? 43.473 -16.150 40.199 1.00 19.06 209 VAL E C 1
ATOM 4846 O O . VAL E 1 105 ? 42.874 -16.967 39.518 1.00 19.24 209 VAL E O 1
ATOM 4850 N N . VAL E 1 106 ? 44.501 -15.441 39.731 1.00 18.13 210 VAL E N 1
ATOM 4851 C CA . VAL E 1 106 ? 45.068 -15.634 38.405 1.00 17.68 210 VAL E CA 1
ATOM 4852 C C . VAL E 1 106 ? 46.469 -16.203 38.663 1.00 19.96 210 VAL E C 1
ATOM 4853 O O . VAL E 1 106 ? 47.249 -15.557 39.360 1.00 21.01 210 VAL E O 1
ATOM 4857 N N . GLY E 1 107 ? 46.750 -17.405 38.202 1.00 17.72 211 GLY E N 1
ATOM 4858 C CA . GLY E 1 107 ? 48.039 -18.019 38.507 1.00 20.79 211 GLY E CA 1
ATOM 4859 C C . GLY E 1 107 ? 48.751 -18.590 37.310 1.00 26.79 211 GLY E C 1
ATOM 4860 O O . GLY E 1 107 ? 48.241 -18.540 36.197 1.00 26.69 211 GLY E O 1
ATOM 4861 N N . GLN E 1 108 ? 49.946 -19.113 37.550 1.00 26.53 212 GLN E N 1
ATOM 4862 C CA . GLN E 1 108 ? 50.796 -19.667 36.502 1.00 26.68 212 GLN E CA 1
ATOM 4863 C C . GLN E 1 108 ? 50.555 -21.169 36.318 1.00 29.81 212 GLN E C 1
ATOM 4864 O O . GLN E 1 108 ? 50.725 -21.662 35.207 1.00 31.74 212 GLN E O 1
ATOM 4870 N N . THR E 1 109 ? 50.234 -21.908 37.403 1.00 24.81 213 THR E N 1
ATOM 4871 C CA . THR E 1 109 ? 50.139 -23.378 37.318 1.00 23.14 213 THR E CA 1
ATOM 4872 C C . THR E 1 109 ? 48.782 -23.834 36.798 1.00 25.33 213 THR E C 1
ATOM 4873 O O . THR E 1 109 ? 47.759 -23.554 37.429 1.00 25.16 213 THR E O 1
ATOM 4877 N N . ASN E 1 110 ? 48.775 -24.552 35.673 1.00 19.23 214 ASN E N 1
ATOM 4878 C CA . ASN E 1 110 ? 47.535 -25.052 35.075 1.00 19.14 214 ASN E CA 1
ATOM 4879 C C . ASN E 1 110 ? 47.376 -26.489 35.534 1.00 24.72 214 ASN E C 1
ATOM 4880 O O . ASN E 1 110 ? 47.911 -27.399 34.900 1.00 24.24 214 ASN E O 1
ATOM 4885 N N . ASP E 1 111 ? 46.744 -26.679 36.696 1.00 20.82 215 ASP E N 1
ATOM 4886 C CA . ASP E 1 111 ? 46.595 -28.001 37.314 1.00 18.74 215 ASP E CA 1
ATOM 4887 C C . ASP E 1 111 ? 45.208 -28.150 37.955 1.00 22.47 215 ASP E C 1
ATOM 4888 O O . ASP E 1 111 ? 44.835 -27.336 38.804 1.00 19.83 215 ASP E O 1
ATOM 4893 N N . ILE E 1 112 ? 44.453 -29.179 37.560 1.00 19.15 216 ILE E N 1
ATOM 4894 C CA . ILE E 1 112 ? 43.102 -29.384 38.118 1.00 19.86 216 ILE E CA 1
ATOM 4895 C C . ILE E 1 112 ? 43.158 -29.702 39.648 1.00 23.06 216 ILE E C 1
ATOM 4896 O O . ILE E 1 112 ? 42.298 -29.217 40.397 1.00 22.57 216 ILE E O 1
ATOM 4901 N N . ALA E 1 113 ? 44.141 -30.480 40.122 1.00 20.50 217 ALA E N 1
ATOM 4902 C CA . ALA E 1 113 ? 44.218 -30.767 41.562 1.00 22.88 217 ALA E CA 1
ATOM 4903 C C . ALA E 1 113 ? 44.392 -29.458 42.385 1.00 26.06 217 ALA E C 1
ATOM 4904 O O . ALA E 1 113 ? 43.750 -29.298 43.433 1.00 23.63 217 ALA E O 1
ATOM 4906 N N . LEU E 1 114 ? 45.221 -28.505 41.878 1.00 23.22 218 LEU E N 1
ATOM 4907 C CA . LEU E 1 114 ? 45.404 -27.198 42.540 1.00 22.72 218 LEU E CA 1
ATOM 4908 C C . LEU E 1 114 ? 44.088 -26.417 42.493 1.00 22.80 218 LEU E C 1
ATOM 4909 O O . LEU E 1 114 ? 43.699 -25.833 43.493 1.00 22.78 218 LEU E O 1
ATOM 4914 N N . TYR E 1 115 ? 43.418 -26.398 41.326 1.00 18.80 219 TYR E N 1
ATOM 4915 C CA . TYR E 1 115 ? 42.101 -25.767 41.172 1.00 17.78 219 TYR E CA 1
ATOM 4916 C C . TYR E 1 115 ? 41.122 -26.274 42.243 1.00 22.74 219 TYR E C 1
ATOM 4917 O O . TYR E 1 115 ? 40.489 -25.466 42.927 1.00 20.23 219 TYR E O 1
ATOM 4926 N N . ARG E 1 116 ? 41.003 -27.606 42.396 1.00 20.69 220 ARG E N 1
ATOM 4927 C CA A ARG E 1 116 ? 40.087 -28.179 43.394 0.60 21.58 220 ARG E CA 1
ATOM 4928 C CA B ARG E 1 116 ? 40.119 -28.230 43.398 0.40 21.22 220 ARG E CA 1
ATOM 4929 C C . ARG E 1 116 ? 40.450 -27.778 44.827 1.00 24.96 220 ARG E C 1
ATOM 4930 O O . ARG E 1 116 ? 39.554 -27.442 45.615 1.00 25.83 220 ARG E O 1
ATOM 4945 N N . GLU E 1 117 ? 41.741 -27.762 45.163 1.00 23.29 221 GLU E N 1
ATOM 4946 C CA . GLU E 1 117 ? 42.217 -27.353 46.485 1.00 23.36 221 GLU E CA 1
ATOM 4947 C C . GLU E 1 117 ? 41.857 -25.879 46.749 1.00 24.11 221 GLU E C 1
ATOM 4948 O O . GLU E 1 117 ? 41.357 -25.554 47.834 1.00 23.66 221 GLU E O 1
ATOM 4954 N N . LEU E 1 118 ? 42.062 -25.003 45.755 1.00 17.80 222 LEU E N 1
ATOM 4955 C CA . LEU E 1 118 ? 41.703 -23.581 45.896 1.00 17.95 222 LEU E CA 1
ATOM 4956 C C . LEU E 1 118 ? 40.203 -23.411 46.117 1.00 19.02 222 LEU E C 1
ATOM 4957 O O . LEU E 1 118 ? 39.823 -22.628 46.985 1.00 19.39 222 LEU E O 1
ATOM 4962 N N . MET E 1 119 ? 39.358 -24.188 45.409 1.00 19.23 223 MET E N 1
ATOM 4963 C CA . MET E 1 119 ? 37.894 -24.135 45.587 1.00 20.81 223 MET E CA 1
ATOM 4964 C C . MET E 1 119 ? 37.533 -24.532 47.024 1.00 26.24 223 MET E C 1
ATOM 4965 O O . MET E 1 119 ? 36.746 -23.842 47.663 1.00 24.52 223 MET E O 1
ATOM 4970 N N . ARG E 1 120 ? 38.179 -25.574 47.552 1.00 25.34 224 ARG E N 1
ATOM 4971 C CA . ARG E 1 120 ? 37.966 -26.034 48.937 1.00 25.99 224 ARG E CA 1
ATOM 4972 C C . ARG E 1 120 ? 38.362 -24.957 49.964 1.00 29.65 224 ARG E C 1
ATOM 4973 O O . ARG E 1 120 ? 37.748 -24.853 51.027 1.00 29.70 224 ARG E O 1
ATOM 4981 N N . ARG E 1 121 ? 39.389 -24.150 49.645 1.00 24.19 225 ARG E N 1
ATOM 4982 C CA . ARG E 1 121 ? 39.871 -23.062 50.506 1.00 23.60 225 ARG E CA 1
ATOM 4983 C C . ARG E 1 121 ?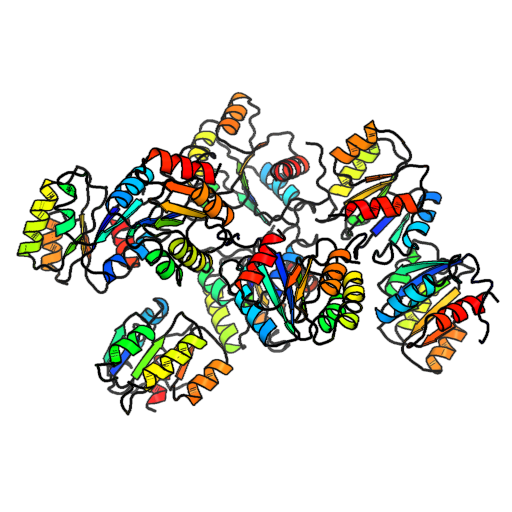 38.975 -21.810 50.436 1.00 23.86 225 ARG E C 1
ATOM 4984 O O . ARG E 1 121 ? 39.192 -20.882 51.194 1.00 25.70 225 ARG E O 1
ATOM 4992 N N . GLY E 1 122 ? 37.978 -21.806 49.570 1.00 20.36 226 GLY E N 1
ATOM 4993 C CA . GLY E 1 122 ? 37.044 -20.679 49.484 1.00 20.76 226 GLY E CA 1
ATOM 4994 C C . GLY E 1 122 ? 37.327 -19.674 48.378 1.00 23.91 226 GLY E C 1
ATOM 4995 O O . GLY E 1 122 ? 36.625 -18.661 48.269 1.00 21.79 226 GLY E O 1
ATOM 4996 N N . VAL E 1 123 ? 38.344 -19.958 47.522 1.00 17.64 227 VAL E N 1
ATOM 4997 C CA . VAL E 1 123 ? 38.605 -19.106 46.342 1.00 17.91 227 VAL E CA 1
ATOM 4998 C C . VAL E 1 123 ? 37.430 -19.283 45.366 1.00 22.51 227 VAL E C 1
ATOM 4999 O O . VAL E 1 123 ? 37.009 -20.412 45.136 1.00 22.35 227 VAL E O 1
ATOM 5003 N N . SER E 1 124 ? 36.872 -18.207 44.801 1.00 18.66 228 SER E N 1
ATOM 5004 C CA . SER E 1 124 ? 35.699 -18.335 43.932 1.00 19.33 228 SER E CA 1
ATOM 5005 C C . SER E 1 124 ? 36.013 -18.872 42.529 1.00 23.43 228 SER E C 1
ATOM 5006 O O . SER E 1 124 ? 35.198 -19.566 41.950 1.00 21.42 228 SER E O 1
ATOM 5009 N N . GLU E 1 125 ? 37.177 -18.522 41.974 1.00 19.32 229 GLU E N 1
ATOM 5010 C CA . GLU E 1 125 ? 37.580 -18.982 40.659 1.00 18.44 229 GLU E CA 1
ATOM 5011 C C . GLU E 1 125 ? 39.090 -18.906 40.554 1.00 20.97 229 GLU E C 1
ATOM 5012 O O . GLU E 1 125 ? 39.709 -18.080 41.229 1.00 18.47 229 GLU E O 1
ATOM 5018 N N . TYR E 1 126 ? 39.666 -19.773 39.727 1.00 18.38 230 TYR E N 1
ATOM 5019 C CA . TYR E 1 126 ? 41.114 -19.767 39.518 1.00 18.37 230 TYR E CA 1
ATOM 5020 C C . TYR E 1 126 ? 41.347 -19.788 38.017 1.00 21.32 230 TYR E C 1
ATOM 5021 O O . TYR E 1 126 ? 40.823 -20.660 37.331 1.00 22.01 230 TYR E O 1
ATOM 5030 N N . LEU E 1 127 ? 42.027 -18.761 37.504 1.00 18.48 231 LEU E N 1
ATOM 5031 C CA . LEU E 1 127 ? 42.276 -18.632 36.060 1.00 19.62 231 LEU E CA 1
ATOM 5032 C C . LEU E 1 127 ? 43.777 -18.781 35.760 1.00 22.94 231 LEU E C 1
ATOM 5033 O O . LEU E 1 127 ? 44.596 -18.329 36.553 1.00 22.48 231 LEU E O 1
ATOM 5038 N N . THR E 1 128 ? 44.155 -19.382 34.624 1.00 22.07 232 THR E N 1
ATOM 5039 C CA A THR E 1 128 ? 45.570 -19.458 34.267 0.50 22.60 232 THR E CA 1
ATOM 5040 C CA B THR E 1 128 ? 45.583 -19.454 34.250 0.50 22.29 232 THR E CA 1
ATOM 5041 C C . THR E 1 128 ? 45.759 -19.090 32.780 1.00 27.31 232 THR E C 1
ATOM 5042 O O . THR E 1 128 ? 44.787 -19.109 32.024 1.00 25.35 232 THR E O 1
ATOM 5049 N N . GLN E 1 129 ? 47.028 -18.831 32.344 1.00 29.79 233 GLN E N 1
ATOM 5050 C CA . GLN E 1 129 ? 47.321 -18.549 30.923 1.00 32.31 233 GLN E CA 1
ATOM 5051 C C . GLN E 1 129 ? 47.135 -19.866 30.106 1.00 38.36 233 GLN E C 1
ATOM 5052 O O . GLN E 1 129 ? 47.367 -20.936 30.684 1.00 38.30 233 GLN E O 1
ATOM 5058 N N . PRO E 1 130 ? 46.668 -19.864 28.826 1.00 37.02 234 PRO E N 1
ATOM 5059 C CA . PRO E 1 130 ? 46.293 -18.711 27.980 1.00 37.56 234 PRO E CA 1
ATOM 5060 C C . PRO E 1 130 ? 44.998 -18.069 28.481 1.00 43.63 234 PRO E C 1
ATOM 5061 O O . PRO E 1 130 ? 43.978 -18.744 28.645 1.00 42.81 234 PRO E O 1
ATOM 5065 N N . LEU E 1 131 ? 45.077 -16.779 28.804 1.00 41.87 235 LEU E N 1
ATOM 5066 C CA . LEU E 1 131 ? 43.969 -16.020 29.363 1.00 42.44 235 LEU E CA 1
ATOM 5067 C C . LEU E 1 131 ? 43.505 -14.927 28.406 1.00 46.47 235 LEU E C 1
ATOM 5068 O O . LEU E 1 131 ? 44.323 -14.115 27.951 1.00 45.07 235 LEU E O 1
ATOM 5073 N N . GLY E 1 132 ? 42.206 -14.956 28.107 1.00 43.22 236 GLY E N 1
ATOM 5074 C CA . GLY E 1 132 ? 41.521 -13.998 27.244 1.00 43.28 236 GLY E CA 1
ATOM 5075 C C . GLY E 1 132 ? 40.468 -13.202 28.014 1.00 45.36 236 GLY E C 1
ATOM 5076 O O . GLY E 1 132 ? 40.030 -13.641 29.099 1.00 40.41 236 GLY E O 1
ATOM 5077 N N . PRO E 1 133 ? 40.038 -12.002 27.488 1.00 43.88 237 PRO E N 1
ATOM 5078 C CA . PRO E 1 133 ? 39.027 -11.212 28.218 1.00 43.05 237 PRO E CA 1
ATOM 5079 C C . PRO E 1 133 ? 37.741 -11.996 28.473 1.00 43.22 237 PRO E C 1
ATOM 5080 O O . PRO E 1 133 ? 37.146 -11.811 29.528 1.00 41.99 237 PRO E O 1
ATOM 5084 N N . LEU E 1 134 ? 37.337 -12.892 27.550 1.00 38.78 238 LEU E N 1
ATOM 5085 C CA . LEU E 1 134 ? 36.114 -13.683 27.695 1.00 39.40 238 LEU E CA 1
ATOM 5086 C C . LEU E 1 134 ? 36.162 -14.582 28.948 1.00 41.89 238 LEU E C 1
ATOM 5087 O O . LEU E 1 134 ? 35.144 -14.718 29.619 1.00 42.09 238 LEU E O 1
ATOM 5092 N N . GLN E 1 135 ? 37.342 -15.131 29.302 1.00 36.82 239 GLN E N 1
ATOM 5093 C CA . GLN E 1 135 ? 37.472 -15.963 30.507 1.00 34.86 239 GLN E CA 1
ATOM 5094 C C . GLN E 1 135 ? 37.252 -15.129 31.761 1.00 36.17 239 GLN E C 1
ATOM 5095 O O . GLN E 1 135 ? 36.624 -15.600 32.710 1.00 36.28 239 GLN E O 1
ATOM 5101 N N . VAL E 1 136 ? 37.717 -13.867 31.752 1.00 31.30 240 VAL E N 1
ATOM 5102 C CA . VAL E 1 136 ? 37.511 -12.963 32.885 1.00 31.04 240 VAL E CA 1
ATOM 5103 C C . VAL E 1 136 ? 36.005 -12.631 33.015 1.00 34.76 240 VAL E C 1
ATOM 5104 O O . VAL E 1 136 ? 35.438 -12.696 34.118 1.00 33.85 240 VAL E O 1
ATOM 5108 N N . ILE E 1 137 ? 35.356 -12.299 31.882 1.00 30.48 241 ILE E N 1
ATOM 5109 C CA . ILE E 1 137 ? 33.927 -11.954 31.864 1.00 29.32 241 ILE E CA 1
ATOM 5110 C C . ILE E 1 137 ? 33.085 -13.124 32.366 1.00 34.22 241 ILE E C 1
ATOM 5111 O O . ILE E 1 137 ? 32.188 -12.933 33.195 1.00 34.15 241 ILE E O 1
ATOM 5116 N N . ARG E 1 138 ? 33.386 -14.340 31.877 1.00 31.69 242 ARG E N 1
ATOM 5117 C CA . ARG E 1 138 ? 32.642 -15.525 32.284 1.00 33.37 242 ARG E CA 1
ATOM 5118 C C . ARG E 1 138 ? 32.847 -15.815 33.759 1.00 37.39 242 ARG E C 1
ATOM 5119 O O . ARG E 1 138 ? 31.881 -16.199 34.414 1.00 36.66 242 ARG E O 1
ATOM 5127 N N . ALA E 1 139 ? 34.073 -15.578 34.285 1.00 34.68 243 ALA E N 1
ATOM 5128 C CA . ALA E 1 139 ? 34.385 -15.788 35.698 1.00 33.68 243 ALA E CA 1
ATOM 5129 C C . ALA E 1 139 ? 33.555 -14.868 36.542 1.00 39.51 243 ALA E C 1
ATOM 5130 O O . ALA E 1 139 ? 32.910 -15.341 37.461 1.00 41.45 243 ALA E O 1
ATOM 5132 N N . VAL E 1 140 ? 33.501 -13.567 36.206 1.00 37.50 244 VAL E N 1
ATOM 5133 C CA . VAL E 1 140 ? 32.714 -12.585 36.950 1.00 37.97 244 VAL E CA 1
ATOM 5134 C C . VAL E 1 140 ? 31.208 -12.941 36.872 1.00 42.53 244 VAL E C 1
ATOM 5135 O O . VAL E 1 140 ? 30.550 -13.024 37.913 1.00 42.35 244 VAL E O 1
ATOM 5139 N N . GLY E 1 141 ? 30.716 -13.195 35.656 1.00 38.11 245 GLY E N 1
ATOM 5140 C CA . GLY E 1 141 ? 29.321 -13.551 35.424 1.00 38.01 245 GLY E CA 1
ATOM 5141 C C . GLY E 1 141 ? 28.839 -14.746 36.224 1.00 42.64 245 GLY E C 1
ATOM 5142 O O . GLY E 1 141 ? 27.781 -14.693 36.864 1.00 42.60 245 GLY E O 1
ATOM 5143 N N . ALA E 1 142 ? 29.651 -15.813 36.238 1.00 39.11 246 ALA E N 1
ATOM 5144 C CA . ALA E 1 142 ? 29.350 -17.069 36.932 1.00 39.73 246 ALA E CA 1
ATOM 5145 C C . ALA E 1 142 ? 29.220 -16.902 38.454 1.00 46.11 246 ALA E C 1
ATOM 5146 O O . ALA E 1 142 ? 28.474 -17.659 39.086 1.00 46.83 246 ALA E O 1
ATOM 5148 N N . LEU E 1 143 ? 29.932 -15.925 39.041 1.00 43.31 247 LEU E N 1
ATOM 5149 C CA . LEU E 1 143 ? 29.910 -15.713 40.493 1.00 43.45 247 LEU E CA 1
ATOM 5150 C C . LEU E 1 143 ? 28.608 -15.089 40.985 1.00 49.14 247 LEU E C 1
ATOM 5151 O O . LEU E 1 143 ? 28.303 -15.187 42.173 1.00 49.86 247 LEU E O 1
ATOM 5156 N N . TYR E 1 144 ? 27.856 -14.439 40.087 1.00 46.77 248 TYR E N 1
ATOM 5157 C CA . TYR E 1 144 ? 26.612 -13.750 40.441 1.00 56.86 248 TYR E CA 1
ATOM 5158 C C . TYR E 1 144 ? 25.412 -14.334 39.705 1.00 107.37 248 TYR E C 1
ATOM 5159 O O . TYR E 1 144 ? 24.277 -14.139 40.126 1.00 82.77 248 TYR E O 1
ATOM 5168 N N . HIS F 1 12 ? 61.914 -28.736 57.580 1.00 51.41 -7 HIS F N 1
ATOM 5169 C CA . HIS F 1 12 ? 62.310 -28.322 58.927 1.00 49.92 -7 HIS F CA 1
ATOM 5170 C C . HIS F 1 12 ? 61.095 -28.349 59.867 1.00 48.98 -7 HIS F C 1
ATOM 5171 O O . HIS F 1 12 ? 60.267 -27.427 59.889 1.00 48.03 -7 HIS F O 1
ATOM 5173 N N . GLU F 1 13 ? 60.987 -29.448 60.613 1.00 42.47 -6 GLU F N 1
ATOM 5174 C CA . GLU F 1 13 ? 59.918 -29.698 61.570 1.00 40.28 -6 GLU F CA 1
ATOM 5175 C C . GLU F 1 13 ? 60.401 -29.513 63.016 1.00 36.98 -6 GLU F C 1
ATOM 5176 O O . GLU F 1 13 ? 59.567 -29.378 63.914 1.00 36.00 -6 GLU F O 1
ATOM 5178 N N . ASN F 1 14 ? 61.723 -29.518 63.239 1.00 30.91 -5 ASN F N 1
ATOM 5179 C CA . ASN F 1 14 ? 62.325 -29.426 64.565 1.00 29.66 -5 ASN F CA 1
ATOM 5180 C C . ASN F 1 14 ? 61.764 -28.232 65.346 1.00 30.07 -5 ASN F C 1
ATOM 5181 O O . ASN F 1 14 ? 61.606 -27.138 64.790 1.00 27.86 -5 ASN F O 1
ATOM 5186 N N . LEU F 1 15 ? 61.444 -28.470 66.638 1.00 23.99 -4 LEU F N 1
ATOM 5187 C CA . LEU F 1 15 ? 60.862 -27.419 67.476 1.00 23.58 -4 LEU F CA 1
ATOM 5188 C C . LEU F 1 15 ? 61.922 -26.691 68.296 1.00 25.80 -4 LEU F C 1
ATOM 5189 O O . LEU F 1 15 ? 61.625 -25.674 68.935 1.00 26.27 -4 LEU F O 1
ATOM 5194 N N . TYR F 1 16 ? 63.146 -27.210 68.271 1.00 21.32 -3 TYR F N 1
ATOM 5195 C CA . TYR F 1 16 ? 64.305 -26.633 68.971 1.00 22.52 -3 TYR F CA 1
ATOM 5196 C C . TYR F 1 16 ? 64.032 -26.377 70.467 1.00 25.43 -3 TYR F C 1
ATOM 5197 O O . TYR F 1 16 ? 64.268 -25.283 70.987 1.00 23.27 -3 TYR F O 1
ATOM 5206 N N . PHE F 1 17 ? 63.582 -27.422 71.171 1.00 21.30 -2 PHE F N 1
ATOM 5207 C CA . PHE F 1 17 ? 63.382 -27.307 72.621 1.00 20.80 -2 PHE F CA 1
ATOM 5208 C C . PHE F 1 17 ? 64.673 -26.889 73.333 1.00 25.06 -2 PHE F C 1
ATOM 5209 O O . PHE F 1 17 ? 64.615 -26.144 74.304 1.00 24.54 -2 PHE F O 1
ATOM 5217 N N . GLN F 1 18 ? 65.845 -27.383 72.857 1.00 23.11 -1 GLN F N 1
ATOM 5218 C CA . GLN F 1 18 ? 67.136 -27.073 73.470 1.00 24.61 -1 GLN F CA 1
ATOM 5219 C C . GLN F 1 18 ? 67.584 -25.634 73.168 1.00 27.95 -1 GLN F C 1
ATOM 5220 O O . GLN F 1 18 ? 68.565 -25.182 73.733 1.00 27.92 -1 GLN F O 1
ATOM 5226 N N . GLY F 1 19 ? 66.883 -24.965 72.257 1.00 23.05 0 GLY F N 1
ATOM 5227 C CA . GLY F 1 19 ? 67.192 -23.605 71.853 1.00 21.95 0 GLY F CA 1
ATOM 5228 C C . GLY F 1 19 ? 68.368 -23.471 70.902 1.00 24.79 0 GLY F C 1
ATOM 5229 O O . GLY F 1 19 ? 69.067 -24.437 70.577 1.00 25.53 0 GLY F O 1
ATOM 5230 N N . ILE F 1 20 ? 68.589 -22.257 70.462 1.00 22.21 124 ILE F N 1
ATOM 5231 C CA . ILE F 1 20 ? 69.680 -21.942 69.541 1.00 22.49 124 ILE F CA 1
ATOM 5232 C C . ILE F 1 20 ? 70.959 -21.782 70.399 1.00 26.83 124 ILE F C 1
ATOM 5233 O O . ILE F 1 20 ? 70.855 -21.354 71.563 1.00 26.05 124 ILE F O 1
ATOM 5238 N N . PRO F 1 21 ? 72.159 -22.173 69.898 1.00 25.12 125 PRO F N 1
ATOM 5239 C CA . PRO F 1 21 ? 73.367 -22.065 70.745 1.00 25.37 125 PRO F CA 1
ATOM 5240 C C . PRO F 1 21 ? 73.806 -20.622 70.994 1.00 27.10 125 PRO F C 1
ATOM 5241 O O . PRO F 1 21 ? 73.183 -19.691 70.481 1.00 24.10 125 PRO F O 1
ATOM 5245 N N . ARG F 1 22 ? 74.845 -20.428 71.837 1.00 26.56 126 ARG F N 1
ATOM 5246 C CA . ARG F 1 22 ? 75.313 -19.089 72.149 1.00 25.78 126 ARG F CA 1
ATOM 5247 C C . ARG F 1 22 ? 76.080 -18.539 70.939 1.00 27.03 126 ARG F C 1
ATOM 5248 O O . ARG F 1 22 ? 77.183 -18.975 70.647 1.00 26.94 126 ARG F O 1
ATOM 5256 N N . ILE F 1 23 ? 75.444 -17.644 70.227 1.00 24.47 127 ILE F N 1
ATOM 5257 C CA . ILE F 1 23 ? 75.953 -16.994 69.031 1.00 23.89 127 ILE F CA 1
ATOM 5258 C C . ILE F 1 23 ? 75.626 -15.516 69.095 1.00 27.58 127 ILE F C 1
ATOM 5259 O O . ILE F 1 23 ? 74.810 -15.082 69.914 1.00 30.33 127 ILE F O 1
ATOM 5264 N N . THR F 1 24 ? 76.253 -14.745 68.217 1.00 22.81 128 THR F N 1
ATOM 5265 C CA . THR F 1 24 ? 75.980 -13.328 68.053 1.00 21.45 128 THR F CA 1
ATOM 5266 C C . THR F 1 24 ? 75.333 -13.171 66.681 1.00 26.37 128 THR F C 1
ATOM 5267 O O . THR F 1 24 ? 75.842 -13.716 65.700 1.00 26.67 128 THR F O 1
ATOM 5271 N N . ILE F 1 25 ? 74.205 -12.465 66.619 1.00 23.67 129 ILE F N 1
ATOM 5272 C CA . ILE F 1 25 ? 73.468 -12.222 65.381 1.00 24.06 129 ILE F CA 1
ATOM 5273 C C . ILE F 1 25 ? 73.380 -10.729 65.137 1.00 29.92 129 ILE F C 1
ATOM 5274 O O . ILE F 1 25 ? 72.902 -10.013 66.009 1.00 30.45 129 ILE F O 1
ATOM 5279 N N . HIS F 1 26 ? 73.760 -10.267 63.946 1.00 27.72 130 HIS F N 1
ATOM 5280 C CA . HIS F 1 26 ? 73.556 -8.873 63.541 1.00 28.11 130 HIS F CA 1
ATOM 5281 C C . HIS F 1 26 ? 72.594 -8.891 62.390 1.00 28.99 130 HIS F C 1
ATOM 5282 O O . HIS F 1 26 ? 72.880 -9.545 61.389 1.00 28.95 130 HIS F O 1
ATOM 5289 N N . ALA F 1 27 ? 71.451 -8.221 62.523 1.00 24.80 131 ALA F N 1
ATOM 5290 C CA . ALA F 1 27 ? 70.473 -8.120 61.450 1.00 24.85 131 ALA F CA 1
ATOM 5291 C C . ALA F 1 27 ? 70.443 -6.674 60.900 1.00 35.08 131 ALA F C 1
ATOM 5292 O O . ALA F 1 27 ? 70.303 -5.735 61.695 1.00 36.33 131 ALA F O 1
ATOM 5294 N N . PHE F 1 28 ? 70.674 -6.497 59.576 1.00 32.77 132 PHE F N 1
ATOM 5295 C CA . PHE F 1 28 ? 70.649 -5.181 58.894 1.00 34.00 132 PHE F CA 1
ATOM 5296 C C . PHE F 1 28 ? 69.430 -5.193 58.017 1.00 36.02 132 PHE F C 1
ATOM 5297 O O . PHE F 1 28 ? 69.439 -5.786 56.937 1.00 33.83 132 PHE F O 1
ATOM 5305 N N . CYS F 1 29 ? 68.384 -4.595 58.519 1.00 35.29 133 CYS F N 1
ATOM 5306 C CA A CYS F 1 29 ? 67.085 -4.592 57.864 0.80 35.18 133 CYS F CA 1
ATOM 5307 C CA B CYS F 1 29 ? 67.071 -4.568 57.916 0.20 35.79 133 CYS F CA 1
ATOM 5308 C C . CYS F 1 29 ? 66.864 -3.357 57.006 1.00 40.65 133 CYS F C 1
ATOM 5309 O O . CYS F 1 29 ? 67.426 -2.289 57.265 1.00 40.00 133 CYS F O 1
ATOM 5314 N N . ALA F 1 30 ? 66.031 -3.519 55.974 1.00 38.16 134 ALA F N 1
ATOM 5315 C CA . ALA F 1 30 ? 65.699 -2.441 55.056 1.00 38.57 134 ALA F CA 1
ATOM 5316 C C . ALA F 1 30 ? 64.209 -2.070 55.168 1.00 43.61 134 ALA F C 1
ATOM 5317 O O . ALA F 1 30 ? 63.821 -0.986 54.731 1.00 45.13 134 ALA F O 1
ATOM 5319 N N . ARG F 1 31 ? 63.384 -2.969 55.727 1.00 39.23 135 ARG F N 1
ATOM 5320 C CA . ARG F 1 31 ? 61.939 -2.782 55.874 1.00 39.77 135 ARG F CA 1
ATOM 5321 C C . ARG F 1 31 ? 61.522 -2.861 57.337 1.00 45.63 135 ARG F C 1
ATOM 5322 O O . ARG F 1 31 ? 61.973 -3.770 58.040 1.00 43.97 135 ARG F O 1
ATOM 5330 N N . PRO F 1 32 ? 60.632 -1.958 57.818 1.00 44.64 136 PRO F N 1
ATOM 5331 C CA . PRO F 1 32 ? 60.225 -2.015 59.236 1.00 44.96 136 PRO F CA 1
ATOM 5332 C C . PRO F 1 32 ? 59.558 -3.335 59.614 1.00 48.54 136 PRO F C 1
ATOM 5333 O O . PRO F 1 32 ? 59.746 -3.781 60.742 1.00 48.27 136 PRO F O 1
ATOM 5337 N N . GLU F 1 33 ? 58.821 -3.975 58.680 1.00 44.56 137 GLU F N 1
ATOM 5338 C CA . GLU F 1 33 ? 58.157 -5.256 58.955 1.00 43.60 137 GLU F CA 1
ATOM 5339 C C . GLU F 1 33 ? 59.186 -6.376 59.221 1.00 42.61 137 GLU F C 1
ATOM 5340 O O . GLU F 1 33 ? 58.935 -7.241 60.057 1.00 41.16 137 GLU F O 1
ATOM 5346 N N . THR F 1 34 ? 60.333 -6.345 58.526 1.00 36.44 138 THR F N 1
ATOM 5347 C CA . THR F 1 34 ? 61.392 -7.336 58.713 1.00 35.32 138 THR F CA 1
ATOM 5348 C C . THR F 1 34 ? 62.046 -7.127 60.084 1.00 37.68 138 THR F C 1
ATOM 5349 O O . THR F 1 34 ? 62.250 -8.104 60.804 1.00 35.55 138 THR F O 1
ATOM 5353 N N . ALA F 1 35 ? 62.355 -5.852 60.446 1.00 34.38 139 ALA F N 1
ATOM 5354 C CA . ALA F 1 35 ? 62.964 -5.534 61.746 1.00 35.17 139 ALA F CA 1
ATOM 5355 C C . ALA F 1 35 ? 62.074 -6.021 62.885 1.00 38.74 139 ALA F C 1
ATOM 5356 O O . ALA F 1 35 ? 62.572 -6.669 63.805 1.00 39.58 139 ALA F O 1
ATOM 5358 N N . ALA F 1 36 ? 60.755 -5.790 62.783 1.00 34.97 140 ALA F N 1
ATOM 5359 C CA . ALA F 1 36 ? 59.777 -6.211 63.799 1.00 34.33 140 ALA F CA 1
ATOM 5360 C C . ALA F 1 36 ? 59.728 -7.731 63.933 1.00 36.67 140 ALA F C 1
ATOM 5361 O O . ALA F 1 36 ? 59.656 -8.233 65.049 1.00 37.63 140 ALA F O 1
ATOM 5363 N N . LEU F 1 37 ? 59.769 -8.460 62.803 1.00 31.88 141 LEU F N 1
ATOM 5364 C CA . LEU F 1 37 ? 59.749 -9.924 62.780 1.00 32.49 141 LEU F CA 1
ATOM 5365 C C . LEU F 1 37 ? 60.990 -10.507 63.462 1.00 33.50 141 LEU F C 1
ATOM 5366 O O . LEU F 1 37 ? 60.864 -11.452 64.257 1.00 34.39 141 LEU F O 1
ATOM 5371 N N . ILE F 1 38 ? 62.179 -9.937 63.142 1.00 28.64 142 ILE F N 1
ATOM 5372 C CA A ILE F 1 38 ? 63.448 -10.397 63.720 0.50 28.70 142 ILE F CA 1
ATOM 5373 C CA B ILE F 1 38 ? 63.436 -10.425 63.717 0.50 27.80 142 ILE F CA 1
ATOM 5374 C C . ILE F 1 38 ? 63.457 -10.110 65.228 1.00 32.98 142 ILE F C 1
ATOM 5375 O O . ILE F 1 38 ? 63.846 -10.974 66.015 1.00 32.15 142 ILE F O 1
ATOM 5384 N N . GLU F 1 39 ? 62.981 -8.920 65.637 1.00 31.39 143 GLU F N 1
ATOM 5385 C CA A GLU F 1 39 ? 62.937 -8.582 67.064 0.50 31.66 143 GLU F CA 1
ATOM 5386 C CA B GLU F 1 39 ? 62.910 -8.555 67.059 0.50 31.77 143 GLU F CA 1
ATOM 5387 C C . GLU F 1 39 ? 62.007 -9.543 67.797 1.00 35.46 143 GLU F C 1
ATOM 5388 O O . GLU F 1 39 ? 62.332 -9.971 68.908 1.00 35.01 143 GLU F O 1
ATOM 5399 N N . LYS F 1 40 ? 60.894 -9.945 67.163 1.00 33.29 144 LYS F N 1
ATOM 5400 C CA . LYS F 1 40 ? 59.957 -10.899 67.754 1.00 33.53 144 LYS F CA 1
ATOM 5401 C C . LYS F 1 40 ? 60.624 -12.273 67.911 1.00 35.15 144 LYS F C 1
ATOM 5402 O O . LYS F 1 40 ? 60.535 -12.876 68.985 1.00 34.16 144 LYS F O 1
ATOM 5408 N N . ALA F 1 41 ? 61.348 -12.741 66.870 1.00 29.24 145 ALA F N 1
ATOM 5409 C CA . ALA F 1 41 ? 62.086 -13.997 66.917 1.00 27.98 145 ALA F CA 1
ATOM 5410 C C . ALA F 1 41 ? 63.188 -13.934 67.997 1.00 30.20 145 ALA F C 1
ATOM 5411 O O . ALA F 1 41 ? 63.323 -14.877 68.771 1.00 29.24 145 ALA F O 1
ATOM 5413 N N . ALA F 1 42 ? 63.917 -12.805 68.097 1.00 26.27 146 ALA F N 1
ATOM 5414 C CA . ALA F 1 42 ? 64.999 -12.618 69.082 1.00 26.77 146 ALA F CA 1
ATOM 5415 C C . ALA F 1 42 ? 64.476 -12.680 70.525 1.00 32.00 146 ALA F C 1
ATOM 5416 O O . ALA F 1 42 ? 65.225 -13.056 71.419 1.00 30.93 146 ALA F O 1
ATOM 5418 N N . ALA F 1 43 ? 63.215 -12.302 70.749 1.00 30.51 147 ALA F N 1
ATOM 5419 C CA . ALA F 1 43 ? 62.593 -12.303 72.080 1.00 32.01 147 ALA F CA 1
ATOM 5420 C C . ALA F 1 43 ? 62.007 -13.677 72.461 1.00 33.98 147 ALA F C 1
ATOM 5421 O O . ALA F 1 43 ? 61.626 -13.855 73.622 1.00 35.10 147 ALA F O 1
ATOM 5423 N N . ASP F 1 44 ? 61.969 -14.659 71.518 1.00 28.53 148 ASP F N 1
ATOM 5424 C CA . ASP F 1 44 ? 61.473 -16.023 71.805 1.00 26.93 148 ASP F CA 1
ATOM 5425 C C . ASP F 1 44 ? 62.377 -16.674 72.858 1.00 28.41 148 ASP F C 1
ATOM 5426 O O . ASP F 1 44 ? 63.591 -16.460 72.834 1.00 26.16 148 ASP F O 1
ATOM 5431 N N . ARG F 1 45 ? 61.791 -17.479 73.772 1.00 26.45 149 ARG F N 1
ATOM 5432 C CA . ARG F 1 45 ? 62.572 -18.125 74.847 1.00 25.18 149 ARG F CA 1
ATOM 5433 C C . ARG F 1 45 ? 63.697 -19.002 74.295 1.00 24.30 149 ARG F C 1
ATOM 5434 O O . ARG F 1 45 ? 64.735 -19.134 74.933 1.00 23.22 149 ARG F O 1
ATOM 5442 N N . ARG F 1 46 ? 63.491 -19.605 73.109 1.00 21.99 150 ARG F N 1
ATOM 5443 C CA . ARG F 1 46 ? 64.494 -20.500 72.494 1.00 21.01 150 ARG F CA 1
ATOM 5444 C C . ARG F 1 46 ? 65.722 -19.728 71.990 1.00 23.68 150 ARG F C 1
ATOM 5445 O O . ARG F 1 46 ? 66.747 -20.339 71.718 1.00 23.47 150 ARG F O 1
ATOM 5453 N N . MET F 1 47 ? 65.607 -18.403 71.853 1.00 22.92 151 MET F N 1
ATOM 5454 C CA . MET F 1 47 ? 66.691 -17.554 71.332 1.00 21.42 151 MET F CA 1
ATOM 5455 C C . MET F 1 47 ? 67.427 -16.780 72.429 1.00 25.54 151 MET F C 1
ATOM 5456 O O . MET F 1 47 ? 68.250 -15.902 72.095 1.00 25.71 151 MET F O 1
ATOM 5461 N N . SER F 1 48 ? 67.176 -17.105 73.719 1.00 23.47 152 SER F N 1
ATOM 5462 C CA . SER F 1 48 ? 67.758 -16.311 74.802 1.00 25.09 152 SER F CA 1
ATOM 5463 C C . SER F 1 48 ? 69.307 -16.420 74.902 1.00 31.44 152 SER F C 1
ATOM 5464 O O . SER F 1 48 ? 69.913 -15.517 75.477 1.00 33.03 152 SER F O 1
ATOM 5467 N N . ARG F 1 49 ? 69.945 -17.454 74.323 1.00 27.14 153 ARG F N 1
ATOM 5468 C CA . ARG F 1 49 ? 71.425 -17.556 74.335 1.00 29.17 153 ARG F CA 1
ATOM 5469 C C . ARG F 1 49 ? 72.040 -16.717 73.223 1.00 35.86 153 ARG F C 1
ATOM 5470 O O . ARG F 1 49 ? 73.246 -16.455 73.261 1.00 38.58 153 ARG F O 1
ATOM 5478 N N . ALA F 1 50 ? 71.245 -16.349 72.212 1.00 30.81 154 ALA F N 1
ATOM 5479 C CA . ALA F 1 50 ? 71.737 -15.573 71.078 1.00 30.83 154 ALA F CA 1
ATOM 5480 C C . ALA F 1 50 ? 71.697 -14.101 71.397 1.00 38.39 154 ALA F C 1
ATOM 5481 O O . ALA F 1 50 ? 70.655 -13.598 71.834 1.00 40.68 154 ALA F O 1
ATOM 5483 N N . ALA F 1 51 ? 72.818 -13.401 71.194 1.00 33.47 155 ALA F N 1
ATOM 5484 C CA . ALA F 1 51 ? 72.864 -11.948 71.379 1.00 32.61 155 ALA F CA 1
ATOM 5485 C C . ALA F 1 51 ? 72.503 -11.342 70.027 1.00 36.63 155 ALA F C 1
ATOM 5486 O O . ALA F 1 51 ? 73.287 -11.476 69.084 1.00 36.95 155 ALA F O 1
ATOM 5488 N N . THR F 1 52 ? 71.289 -10.801 69.887 1.00 32.23 156 THR F N 1
ATOM 5489 C CA . THR F 1 52 ? 70.810 -10.277 68.609 1.00 33.30 156 THR F CA 1
ATOM 5490 C C . THR F 1 52 ? 70.755 -8.743 68.606 1.00 40.00 156 THR F C 1
ATOM 5491 O O . THR F 1 52 ? 70.135 -8.152 69.489 1.00 40.50 156 THR F O 1
ATOM 5495 N N . ILE F 1 53 ? 71.374 -8.122 67.578 1.00 36.02 157 ILE F N 1
ATOM 5496 C CA . ILE F 1 53 ? 71.360 -6.670 67.370 1.00 36.26 157 ILE F CA 1
ATOM 5497 C C . ILE F 1 53 ? 70.675 -6.404 66.051 1.00 39.83 157 ILE F C 1
ATOM 5498 O O . ILE F 1 53 ? 71.161 -6.850 65.014 1.00 40.41 157 ILE F O 1
ATOM 5503 N N . VAL F 1 54 ? 69.557 -5.676 66.084 1.00 37.70 158 VAL F N 1
ATOM 5504 C CA . VAL F 1 54 ? 68.823 -5.336 64.869 1.00 38.12 158 VAL F CA 1
ATOM 5505 C C . VAL F 1 54 ? 69.120 -3.877 64.520 1.00 43.43 158 VAL F C 1
ATOM 5506 O O . VAL F 1 54 ? 68.901 -2.997 65.338 1.00 43.13 158 VAL F O 1
ATOM 5510 N N . ARG F 1 55 ? 69.665 -3.647 63.328 1.00 42.19 159 ARG F N 1
ATOM 5511 C CA . ARG F 1 55 ? 70.019 -2.325 62.804 1.00 43.05 159 ARG F CA 1
ATOM 5512 C C . ARG F 1 55 ? 69.285 -2.069 61.494 1.00 48.41 159 ARG F C 1
ATOM 5513 O O . ARG F 1 55 ? 68.825 -3.010 60.837 1.00 47.75 159 ARG F O 1
ATOM 5521 N N . ASP F 1 56 ? 69.195 -0.800 61.097 1.00 45.35 160 ASP F N 1
ATOM 5522 C CA . ASP F 1 56 ? 68.573 -0.467 59.825 1.00 45.28 160 ASP F CA 1
ATOM 5523 C C . ASP F 1 56 ? 69.677 -0.235 58.780 1.00 47.37 160 ASP F C 1
ATOM 5524 O O . ASP F 1 56 ? 70.865 -0.378 59.084 1.00 47.86 160 ASP F O 1
ATOM 5529 N N . GLY F 1 57 ? 69.285 0.126 57.571 1.00 41.73 161 GLY F N 1
ATOM 5530 C CA . GLY F 1 57 ? 70.235 0.438 56.510 1.00 40.66 161 GLY F CA 1
ATOM 5531 C C . GLY F 1 57 ? 70.543 -0.682 55.550 1.00 41.66 161 GLY F C 1
ATOM 5532 O O . GLY F 1 57 ? 71.301 -0.472 54.598 1.00 40.74 161 GLY F O 1
ATOM 5533 N N . GLY F 1 58 ? 69.988 -1.867 55.823 1.00 37.00 162 GLY F N 1
ATOM 5534 C CA . GLY F 1 58 ? 70.123 -3.048 54.987 1.00 35.61 162 GLY F CA 1
ATOM 5535 C C . GLY F 1 58 ? 71.530 -3.513 54.699 1.00 38.46 162 GLY F C 1
ATOM 5536 O O . GLY F 1 58 ? 72.477 -3.146 55.400 1.00 38.25 162 GLY F O 1
ATOM 5537 N N . LEU F 1 59 ? 71.676 -4.292 53.645 1.00 35.63 163 LEU F N 1
ATOM 5538 C CA . LEU F 1 59 ? 72.949 -4.855 53.212 1.00 35.36 163 LEU F CA 1
ATOM 5539 C C . LEU F 1 59 ? 73.994 -3.743 52.941 1.00 43.13 163 LEU F C 1
ATOM 5540 O O . LEU F 1 59 ? 75.165 -3.924 53.266 1.00 43.35 163 LEU F O 1
ATOM 5545 N N . GLU F 1 60 ? 73.564 -2.587 52.400 1.00 41.20 164 GLU F N 1
ATOM 5546 C CA . GLU F 1 60 ? 74.460 -1.447 52.138 1.00 41.59 164 GLU F CA 1
ATOM 5547 C C . GLU F 1 60 ? 75.156 -1.007 53.431 1.00 43.72 164 GLU F C 1
ATOM 5548 O O . GLU F 1 60 ? 76.385 -0.893 53.432 1.00 44.80 164 GLU F O 1
ATOM 5554 N N . ALA F 1 61 ? 74.391 -0.855 54.545 1.00 38.28 165 ALA F N 1
ATOM 5555 C CA . ALA F 1 61 ? 74.947 -0.497 55.851 1.00 37.19 165 ALA F CA 1
ATOM 5556 C C . ALA F 1 61 ? 75.859 -1.607 56.393 1.00 43.13 165 ALA F C 1
ATOM 5557 O O . ALA F 1 61 ? 76.861 -1.307 57.046 1.00 41.86 165 ALA F O 1
ATOM 5559 N N . ALA F 1 62 ? 75.521 -2.885 56.122 1.00 40.53 166 ALA F N 1
ATOM 5560 C CA . ALA F 1 62 ? 76.337 -4.008 56.597 1.00 40.48 166 ALA F CA 1
ATOM 5561 C C . ALA F 1 62 ? 77.719 -3.971 55.959 1.00 44.11 166 ALA F C 1
ATOM 5562 O O . ALA F 1 62 ? 78.704 -4.076 56.684 1.00 42.48 166 ALA F O 1
ATOM 5564 N N . VAL F 1 63 ? 77.791 -3.784 54.614 1.00 42.32 167 VAL F N 1
ATOM 5565 C CA . VAL F 1 63 ? 79.050 -3.728 53.862 1.00 43.08 167 VAL F CA 1
ATOM 5566 C C . VAL F 1 63 ? 79.934 -2.621 54.444 1.00 52.15 167 VAL F C 1
ATOM 5567 O O . VAL F 1 63 ? 81.119 -2.868 54.700 1.00 51.53 167 VAL F O 1
ATOM 5571 N N . ASP F 1 64 ? 79.341 -1.436 54.719 1.00 51.76 168 ASP F N 1
ATOM 5572 C CA . ASP F 1 64 ? 80.073 -0.308 55.297 1.00 52.95 168 ASP F CA 1
ATOM 5573 C C . ASP F 1 64 ? 80.553 -0.630 56.705 1.00 56.65 168 ASP F C 1
ATOM 5574 O O . ASP F 1 64 ? 81.722 -0.394 57.016 1.00 56.46 168 ASP F O 1
ATOM 5579 N N . TYR F 1 65 ? 79.661 -1.184 57.542 1.00 52.15 169 TYR F N 1
ATOM 5580 C CA . TYR F 1 65 ? 79.957 -1.497 58.935 1.00 51.06 169 TYR F CA 1
ATOM 5581 C C . TYR F 1 65 ? 81.151 -2.461 59.090 1.00 51.38 169 TYR F C 1
ATOM 5582 O O . TYR F 1 65 ? 82.022 -2.209 59.920 1.00 51.53 169 TYR F O 1
ATOM 5591 N N . TYR F 1 66 ? 81.208 -3.533 58.290 1.00 44.70 170 TYR F N 1
ATOM 5592 C CA . TYR F 1 66 ? 82.251 -4.543 58.454 1.00 43.00 170 TYR F CA 1
ATOM 5593 C C . TYR F 1 66 ? 83.589 -4.191 57.780 1.00 46.79 170 TYR F C 1
ATOM 5594 O O . TYR F 1 66 ? 84.527 -4.983 57.876 1.00 45.84 170 TYR F O 1
ATOM 5603 N N . GLN F 1 67 ? 83.724 -2.981 57.200 1.00 43.30 171 GLN F N 1
ATOM 5604 C CA . GLN F 1 67 ? 85.013 -2.563 56.648 1.00 42.77 171 GLN F CA 1
ATOM 5605 C C . GLN F 1 67 ? 86.063 -2.513 57.763 1.00 49.25 171 GLN F C 1
ATOM 5606 O O . GLN F 1 67 ? 87.193 -2.980 57.555 1.00 50.09 171 GLN F O 1
ATOM 5612 N N . ASN F 1 68 ? 85.661 -2.045 58.967 1.00 45.95 172 ASN F N 1
ATOM 5613 C CA . ASN F 1 68 ? 86.567 -1.915 60.109 1.00 46.58 172 ASN F CA 1
ATOM 5614 C C . ASN F 1 68 ? 86.079 -2.647 61.370 1.00 51.36 172 ASN F C 1
ATOM 5615 O O . ASN F 1 68 ? 86.588 -2.383 62.466 1.00 51.14 172 ASN F O 1
ATOM 5620 N N . GLN F 1 69 ? 85.110 -3.565 61.228 1.00 47.57 173 GLN F N 1
ATOM 5621 C CA . GLN F 1 69 ? 84.568 -4.316 62.367 1.00 47.09 173 GLN F CA 1
ATOM 5622 C C . GLN F 1 69 ? 84.516 -5.789 62.036 1.00 47.98 173 GLN F C 1
ATOM 5623 O O . GLN F 1 69 ? 84.257 -6.125 60.873 1.00 47.01 173 GLN F O 1
ATOM 5629 N N . PRO F 1 70 ? 84.755 -6.693 63.016 1.00 43.00 174 PRO F N 1
ATOM 5630 C CA . PRO F 1 70 ? 84.671 -8.128 62.704 1.00 41.00 174 PRO F CA 1
ATOM 5631 C C . PRO F 1 70 ? 83.216 -8.575 62.544 1.00 39.45 174 PRO F C 1
ATOM 5632 O O . PRO F 1 70 ? 82.313 -7.988 63.150 1.00 38.04 174 PRO F O 1
ATOM 5636 N N . THR F 1 71 ? 82.989 -9.606 61.729 1.00 34.48 175 THR F N 1
ATOM 5637 C CA . THR F 1 71 ? 81.623 -10.110 61.543 1.00 32.66 175 THR F CA 1
ATOM 5638 C C . THR F 1 71 ? 81.261 -11.047 62.732 1.00 33.47 175 THR F C 1
ATOM 5639 O O . THR F 1 71 ? 82.141 -11.772 63.232 1.00 30.62 175 THR F O 1
ATOM 5643 N N . PRO F 1 72 ? 79.971 -11.066 63.150 1.00 27.97 176 PRO F N 1
ATOM 5644 C CA . PRO F 1 72 ? 79.545 -11.975 64.238 1.00 26.93 176 PRO F CA 1
ATOM 5645 C C . PRO F 1 72 ? 79.318 -13.399 63.698 1.00 27.87 176 PRO F C 1
ATOM 5646 O O . PRO F 1 72 ? 79.604 -13.667 62.533 1.00 25.87 176 PRO F O 1
ATOM 5650 N N . SER F 1 73 ? 78.717 -14.301 64.515 1.00 22.90 177 SER F N 1
ATOM 5651 C CA . SER F 1 73 ? 78.448 -15.679 64.065 1.00 21.98 177 SER F CA 1
ATOM 5652 C C . SER F 1 73 ? 77.521 -15.692 62.859 1.00 23.89 177 SER F C 1
ATOM 5653 O O . SER F 1 73 ? 77.707 -16.506 61.949 1.00 22.97 177 SER F O 1
ATOM 5656 N N . LEU F 1 74 ? 76.504 -14.806 62.878 1.00 20.84 178 LEU F N 1
ATOM 5657 C CA . LEU F 1 74 ? 75.463 -14.765 61.851 1.00 21.62 178 LEU F CA 1
ATOM 5658 C C . LEU F 1 74 ? 75.103 -13.352 61.500 1.00 24.83 178 LEU F C 1
ATOM 5659 O O . LEU F 1 74 ? 74.831 -12.552 62.389 1.00 24.69 178 LEU F O 1
ATOM 5664 N N . VAL F 1 75 ? 75.097 -13.047 60.206 1.00 21.61 179 VAL F N 1
ATOM 5665 C CA . VAL F 1 75 ? 74.712 -11.748 59.659 1.00 23.36 179 VAL F CA 1
ATOM 5666 C C . VAL F 1 75 ? 73.434 -11.948 58.846 1.00 27.86 179 VAL F C 1
ATOM 5667 O O . VAL F 1 75 ? 73.427 -12.760 57.918 1.00 25.59 179 VAL F O 1
ATOM 5671 N N . MET F 1 76 ? 72.376 -11.229 59.193 1.00 24.33 180 MET F N 1
ATOM 5672 C CA . MET F 1 76 ? 71.115 -11.282 58.455 1.00 24.42 180 MET F CA 1
ATOM 5673 C C . MET F 1 76 ? 70.988 -9.984 57.697 1.00 30.70 180 MET F C 1
ATOM 5674 O O . MET F 1 76 ? 71.157 -8.916 58.302 1.00 32.50 180 MET F O 1
ATOM 5679 N N . VAL F 1 77 ? 70.794 -10.041 56.375 1.00 26.63 181 VAL F N 1
ATOM 5680 C CA . VAL F 1 77 ? 70.752 -8.811 55.578 1.00 26.89 181 VAL F CA 1
ATOM 5681 C C . VAL F 1 77 ? 69.523 -8.772 54.668 1.00 33.11 181 VAL F C 1
ATOM 5682 O O . VAL F 1 77 ? 69.026 -9.805 54.195 1.00 30.01 181 VAL F O 1
ATOM 5686 N N . GLU F 1 78 ? 69.072 -7.547 54.401 1.00 31.73 182 GLU F N 1
ATOM 5687 C CA . GLU F 1 78 ? 67.933 -7.291 53.526 1.00 31.06 182 GLU F CA 1
ATOM 5688 C C . GLU F 1 78 ? 68.263 -6.110 52.611 1.00 37.21 182 GLU F C 1
ATOM 5689 O O . GLU F 1 78 ? 68.973 -5.221 53.050 1.00 36.22 182 GLU F O 1
ATOM 5695 N N . THR F 1 79 ? 67.730 -6.045 51.391 1.00 35.43 183 THR F N 1
ATOM 5696 C CA . THR F 1 79 ? 67.915 -4.867 50.532 1.00 36.77 183 THR F CA 1
ATOM 5697 C C . THR F 1 79 ? 66.573 -4.513 49.871 1.00 43.62 183 THR F C 1
ATOM 5698 O O . THR F 1 79 ? 65.747 -5.399 49.656 1.00 42.54 183 THR F O 1
ATOM 5702 N N . LEU F 1 80 ? 66.381 -3.243 49.515 1.00 44.24 184 LEU F N 1
ATOM 5703 C CA . LEU F 1 80 ? 65.189 -2.783 48.776 1.00 46.29 184 LEU F CA 1
ATOM 5704 C C . LEU F 1 80 ? 65.456 -2.666 47.259 1.00 52.58 184 LEU F C 1
ATOM 5705 O O . LEU F 1 80 ? 64.514 -2.436 46.494 1.00 51.98 184 LEU F O 1
ATOM 5710 N N . ASP F 1 81 ? 66.738 -2.766 46.837 1.00 51.04 185 ASP F N 1
ATOM 5711 C CA . 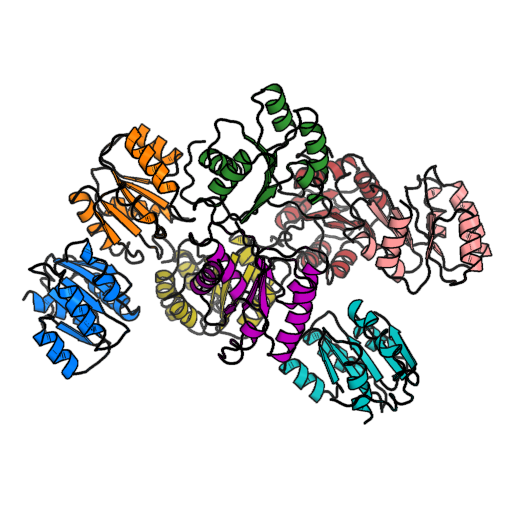ASP F 1 81 ? 67.198 -2.453 45.484 1.00 51.95 185 ASP F CA 1
ATOM 5712 C C . ASP F 1 81 ? 67.294 -3.588 44.430 1.00 56.98 185 ASP F C 1
ATOM 5713 O O . ASP F 1 81 ? 67.875 -3.354 43.369 1.00 57.08 185 ASP F O 1
ATOM 5718 N N . GLY F 1 82 ? 66.668 -4.739 44.658 1.00 53.44 186 GLY F N 1
ATOM 5719 C CA . GLY F 1 82 ? 66.637 -5.794 43.645 1.00 53.38 186 GLY F CA 1
ATOM 5720 C C . GLY F 1 82 ? 67.830 -6.724 43.566 1.00 57.66 186 GLY F C 1
ATOM 5721 O O . GLY F 1 82 ? 68.889 -6.444 44.133 1.00 57.36 186 GLY F O 1
ATOM 5722 N N . ALA F 1 83 ? 67.649 -7.832 42.820 1.00 54.74 187 ALA F N 1
ATOM 5723 C CA . ALA F 1 83 ? 68.571 -8.952 42.620 1.00 54.50 187 ALA F CA 1
ATOM 5724 C C . ALA F 1 83 ? 69.987 -8.547 42.185 1.00 59.73 187 ALA F C 1
ATOM 5725 O O . ALA F 1 83 ? 70.950 -9.011 42.799 1.00 59.36 187 ALA F O 1
ATOM 5727 N N . GLN F 1 84 ? 70.121 -7.704 41.141 1.00 57.28 188 GLN F N 1
ATOM 5728 C CA . GLN F 1 84 ? 71.411 -7.254 40.601 1.00 56.94 188 GLN F CA 1
ATOM 5729 C C . GLN F 1 84 ? 72.263 -6.548 41.664 1.00 57.72 188 GLN F C 1
ATOM 5730 O O . GLN F 1 84 ? 73.429 -6.902 41.850 1.00 57.24 188 GLN F O 1
ATOM 5736 N N . ARG F 1 85 ? 71.683 -5.556 42.356 1.00 53.14 189 ARG F N 1
ATOM 5737 C CA . ARG F 1 85 ? 72.384 -4.803 43.392 1.00 51.55 189 ARG F CA 1
ATOM 5738 C C . ARG F 1 85 ? 72.668 -5.710 44.595 1.00 52.65 189 ARG F C 1
ATOM 5739 O O . ARG F 1 85 ? 73.763 -5.628 45.149 1.00 52.08 189 ARG F O 1
ATOM 5747 N N . LEU F 1 86 ? 71.706 -6.597 44.969 1.00 45.84 190 LEU F N 1
ATOM 5748 C CA . LEU F 1 86 ? 71.899 -7.562 46.059 1.00 44.37 190 LEU F CA 1
ATOM 5749 C C . LEU F 1 86 ? 73.162 -8.414 45.791 1.00 48.94 190 LEU F C 1
ATOM 5750 O O . LEU F 1 86 ? 74.024 -8.492 46.661 1.00 49.05 190 LEU F O 1
ATOM 5755 N N . LEU F 1 87 ? 73.282 -9.000 44.585 1.00 47.57 191 LEU F N 1
ATOM 5756 C CA . LEU F 1 87 ? 74.419 -9.852 44.214 1.00 49.10 191 LEU F CA 1
ATOM 5757 C C . LEU F 1 87 ? 75.742 -9.083 44.215 1.00 56.36 191 LEU F C 1
ATOM 5758 O O . LEU F 1 87 ? 76.742 -9.615 44.696 1.00 54.79 191 LEU F O 1
ATOM 5763 N N . HIS F 1 88 ? 75.734 -7.822 43.741 1.00 56.61 192 HIS F N 1
ATOM 5764 C CA . HIS F 1 88 ? 76.935 -6.978 43.733 1.00 57.86 192 HIS F CA 1
ATOM 5765 C C . HIS F 1 88 ? 77.396 -6.678 45.170 1.00 58.96 192 HIS F C 1
ATOM 5766 O O . HIS F 1 88 ? 78.584 -6.803 45.488 1.00 58.21 192 HIS F O 1
ATOM 5773 N N . LEU F 1 89 ? 76.445 -6.306 46.038 1.00 54.07 193 LEU F N 1
ATOM 5774 C CA . LEU F 1 89 ? 76.724 -5.993 47.437 1.00 52.40 193 LEU F CA 1
ATOM 5775 C C . LEU F 1 89 ? 77.136 -7.243 48.221 1.00 52.97 193 LEU F C 1
ATOM 5776 O O . LEU F 1 89 ? 77.927 -7.115 49.156 1.00 51.78 193 LEU F O 1
ATOM 5781 N N . LEU F 1 90 ? 76.637 -8.443 47.837 1.00 47.78 194 LEU F N 1
ATOM 5782 C CA . LEU F 1 90 ? 77.047 -9.675 48.521 1.00 47.46 194 LEU F CA 1
ATOM 5783 C C . LEU F 1 90 ? 78.507 -9.995 48.208 1.00 54.90 194 LEU F C 1
ATOM 5784 O O . LEU F 1 90 ? 79.209 -10.470 49.100 1.00 55.89 194 LEU F O 1
ATOM 5789 N N . ASP F 1 91 ? 78.978 -9.671 46.977 1.00 52.74 195 ASP F N 1
ATOM 5790 C CA . ASP F 1 91 ? 80.385 -9.813 46.582 1.00 53.32 195 ASP F CA 1
ATOM 5791 C C . ASP F 1 91 ? 81.248 -8.944 47.503 1.00 56.91 195 ASP F C 1
ATOM 5792 O O . ASP F 1 91 ? 82.253 -9.425 48.033 1.00 57.37 195 ASP F O 1
ATOM 5797 N N . SER F 1 92 ? 80.810 -7.682 47.743 1.00 52.66 196 SER F N 1
ATOM 5798 C CA . SER F 1 92 ? 81.494 -6.732 48.629 1.00 52.13 196 SER F CA 1
ATOM 5799 C C . SER F 1 92 ? 81.464 -7.214 50.085 1.00 54.68 196 SER F C 1
ATOM 5800 O O . SER F 1 92 ? 82.467 -7.101 50.781 1.00 54.71 196 SER F O 1
ATOM 5803 N N . LEU F 1 93 ? 80.322 -7.772 50.539 1.00 48.53 197 LEU F N 1
ATOM 5804 C CA . LEU F 1 93 ? 80.207 -8.301 51.901 1.00 47.13 197 LEU F CA 1
ATOM 5805 C C . LEU F 1 93 ? 81.152 -9.486 52.095 1.00 50.70 197 LEU F C 1
ATOM 5806 O O . LEU F 1 93 ? 81.818 -9.555 53.119 1.00 49.80 197 LEU F O 1
ATOM 5811 N N . ALA F 1 94 ? 81.229 -10.399 51.112 1.00 49.54 198 ALA F N 1
ATOM 5812 C CA . ALA F 1 94 ? 82.088 -11.586 51.198 1.00 50.78 198 ALA F CA 1
ATOM 5813 C C . ALA F 1 94 ? 83.557 -11.212 51.456 1.00 58.86 198 ALA F C 1
ATOM 5814 O O . ALA F 1 94 ? 84.244 -11.934 52.176 1.00 59.26 198 ALA F O 1
ATOM 5816 N N . GLN F 1 95 ? 84.009 -10.056 50.928 1.00 57.04 199 GLN F N 1
ATOM 5817 C CA . GLN F 1 95 ? 85.380 -9.563 51.098 1.00 57.05 199 GLN F CA 1
ATOM 5818 C C . GLN F 1 95 ? 85.698 -9.177 52.548 1.00 60.12 199 GLN F C 1
ATOM 5819 O O . GLN F 1 95 ? 86.870 -9.176 52.931 1.00 59.67 199 GLN F O 1
ATOM 5825 N N . VAL F 1 96 ? 84.676 -8.860 53.354 1.00 55.26 200 VAL F N 1
ATOM 5826 C CA . VAL F 1 96 ? 84.876 -8.432 54.747 1.00 53.76 200 VAL F CA 1
ATOM 5827 C C . VAL F 1 96 ? 84.254 -9.435 55.751 1.00 55.91 200 VAL F C 1
ATOM 5828 O O . VAL F 1 96 ? 84.023 -9.098 56.917 1.00 54.95 200 VAL F O 1
ATOM 5832 N N . CYS F 1 97 ? 84.012 -10.664 55.287 1.00 51.47 201 CYS F N 1
ATOM 5833 C CA A CYS F 1 97 ? 83.460 -11.685 56.158 0.70 50.88 201 CYS F CA 1
ATOM 5834 C CA B CYS F 1 97 ? 83.432 -11.751 56.062 0.30 50.66 201 CYS F CA 1
ATOM 5835 C C . CYS F 1 97 ? 84.563 -12.512 56.748 1.00 53.21 201 CYS F C 1
ATOM 5836 O O . CYS F 1 97 ? 85.449 -13.012 56.043 1.00 53.21 201 CYS F O 1
ATOM 5841 N N . ASP F 1 98 ? 84.547 -12.595 58.073 1.00 46.96 202 ASP F N 1
ATOM 5842 C CA . ASP F 1 98 ? 85.565 -13.322 58.803 1.00 45.47 202 ASP F CA 1
ATOM 5843 C C . ASP F 1 98 ? 85.236 -14.819 58.770 1.00 43.68 202 ASP F C 1
ATOM 5844 O O . ASP F 1 98 ? 84.071 -15.174 58.571 1.00 41.34 202 ASP F O 1
ATOM 5849 N N . PRO F 1 99 ? 86.227 -15.728 58.872 1.00 38.05 203 PRO F N 1
ATOM 5850 C CA . PRO F 1 99 ? 85.890 -17.163 58.860 1.00 38.75 203 PRO F CA 1
ATOM 5851 C C . PRO F 1 99 ? 84.887 -17.537 59.959 1.00 41.97 203 PRO F C 1
ATOM 5852 O O . PRO F 1 99 ? 84.927 -16.998 61.072 1.00 44.15 203 PRO F O 1
ATOM 5856 N N . GLY F 1 100 ? 83.984 -18.433 59.617 1.00 36.92 204 GLY F N 1
ATOM 5857 C CA . GLY F 1 100 ? 82.959 -18.920 60.528 1.00 35.00 204 GLY F CA 1
ATOM 5858 C C . GLY F 1 100 ? 81.655 -18.153 60.448 1.00 33.99 204 GLY F C 1
ATOM 5859 O O . GLY F 1 100 ? 80.627 -18.647 60.910 1.00 35.30 204 GLY F O 1
ATOM 5860 N N . THR F 1 101 ? 81.669 -16.945 59.847 1.00 26.53 205 THR F N 1
ATOM 5861 C CA . THR F 1 101 ? 80.449 -16.150 59.737 1.00 24.63 205 THR F CA 1
ATOM 5862 C C . THR F 1 101 ? 79.501 -16.748 58.682 1.00 28.94 205 THR F C 1
ATOM 5863 O O . THR F 1 101 ? 79.926 -17.051 57.559 1.00 28.34 205 THR F O 1
ATOM 5867 N N . LYS F 1 102 ? 78.220 -16.886 59.060 1.00 23.44 206 LYS F N 1
ATOM 5868 C CA . LYS F 1 102 ? 77.155 -17.337 58.169 1.00 22.37 206 LYS F CA 1
ATOM 5869 C C . LYS F 1 102 ? 76.341 -16.124 57.759 1.00 24.57 206 LYS F C 1
ATOM 5870 O O . LYS F 1 102 ? 76.210 -15.169 58.538 1.00 22.87 206 LYS F O 1
ATOM 5876 N N . VAL F 1 103 ? 75.845 -16.125 56.539 1.00 22.53 207 VAL F N 1
ATOM 5877 C CA . VAL F 1 103 ? 75.041 -15.019 56.030 1.00 22.56 207 VAL F CA 1
ATOM 5878 C C . VAL F 1 103 ? 73.659 -15.562 55.617 1.00 26.23 207 VAL F C 1
ATOM 5879 O O . VAL F 1 103 ? 73.568 -16.563 54.898 1.00 26.20 207 VAL F O 1
ATOM 5883 N N . VAL F 1 104 ? 72.616 -14.878 56.071 1.00 23.32 208 VAL F N 1
ATOM 5884 C CA . VAL F 1 104 ? 71.228 -15.193 55.753 1.00 22.73 208 VAL F CA 1
ATOM 5885 C C . VAL F 1 104 ? 70.653 -13.963 55.070 1.00 26.76 208 VAL F C 1
ATOM 5886 O O . VAL F 1 104 ? 70.799 -12.852 55.579 1.00 27.58 208 VAL F O 1
ATOM 5890 N N . VAL F 1 105 ? 70.012 -14.159 53.908 1.00 22.90 209 VAL F N 1
ATOM 5891 C CA . VAL F 1 105 ? 69.411 -13.058 53.172 1.00 22.94 209 VAL F CA 1
ATOM 5892 C C . VAL F 1 105 ? 67.897 -13.124 53.340 1.00 26.31 209 VAL F C 1
ATOM 5893 O O . VAL F 1 105 ? 67.311 -14.204 53.232 1.00 25.41 209 VAL F O 1
ATOM 5897 N N . VAL F 1 106 ? 67.274 -11.975 53.621 1.00 24.19 210 VAL F N 1
ATOM 5898 C CA . VAL F 1 106 ? 65.823 -11.836 53.666 1.00 25.68 210 VAL F CA 1
ATOM 5899 C C . VAL F 1 106 ? 65.442 -11.046 52.428 1.00 31.19 210 VAL F C 1
ATOM 5900 O O . VAL F 1 106 ? 65.969 -9.961 52.219 1.00 32.41 210 VAL F O 1
ATOM 5904 N N . GLY F 1 107 ? 64.572 -11.605 51.596 1.00 29.08 211 GLY F N 1
ATOM 5905 C CA . GLY F 1 107 ? 64.150 -10.935 50.371 1.00 30.44 211 GLY F CA 1
ATOM 5906 C C . GLY F 1 107 ? 62.659 -10.988 50.141 1.00 37.19 211 GLY F C 1
ATOM 5907 O O . GLY F 1 107 ? 61.951 -11.675 50.869 1.00 35.81 211 GLY F O 1
ATOM 5908 N N . GLN F 1 108 ? 62.151 -10.291 49.123 1.00 36.77 212 GLN F N 1
ATOM 5909 C CA . GLN F 1 108 ? 60.704 -10.320 48.853 1.00 37.70 212 GLN F CA 1
ATOM 5910 C C . GLN F 1 108 ? 60.411 -11.142 47.596 1.00 40.32 212 GLN F C 1
ATOM 5911 O O . GLN F 1 108 ? 59.250 -11.419 47.299 1.00 42.35 212 GLN F O 1
ATOM 5917 N N . THR F 1 109 ? 61.475 -11.545 46.877 1.00 33.09 213 THR F N 1
ATOM 5918 C CA . THR F 1 109 ? 61.417 -12.195 45.582 1.00 32.19 213 THR F CA 1
ATOM 5919 C C . THR F 1 109 ? 61.478 -13.731 45.701 1.00 34.71 213 THR F C 1
ATOM 5920 O O . THR F 1 109 ? 62.453 -14.300 46.195 1.00 34.17 213 THR F O 1
ATOM 5924 N N . ASN F 1 110 ? 60.448 -14.387 45.159 1.00 28.82 214 ASN F N 1
ATOM 5925 C CA . ASN F 1 110 ? 60.375 -15.834 45.066 1.00 27.48 214 ASN F CA 1
ATOM 5926 C C . ASN F 1 110 ? 60.881 -16.201 43.670 1.00 32.74 214 ASN F C 1
ATOM 5927 O O . ASN F 1 110 ? 60.091 -16.260 42.732 1.00 34.45 214 ASN F O 1
ATOM 5932 N N . ASP F 1 111 ? 62.208 -16.321 43.510 1.00 29.50 215 ASP F N 1
ATOM 5933 C CA . ASP F 1 111 ? 62.844 -16.598 42.213 1.00 28.45 215 ASP F CA 1
ATOM 5934 C C . ASP F 1 111 ? 63.950 -17.634 42.355 1.00 28.93 215 ASP F C 1
ATOM 5935 O O . ASP F 1 111 ? 64.913 -17.411 43.091 1.00 26.07 215 ASP F O 1
ATOM 5940 N N . ILE F 1 112 ? 63.815 -18.754 41.641 1.00 24.32 216 ILE F N 1
ATOM 5941 C CA . ILE F 1 112 ? 64.780 -19.853 41.689 1.00 24.01 216 ILE F CA 1
ATOM 5942 C C . ILE F 1 112 ? 66.164 -19.408 41.195 1.00 28.20 216 ILE F C 1
ATOM 5943 O O . ILE F 1 112 ? 67.149 -19.814 41.796 1.00 27.46 216 ILE F O 1
ATOM 5948 N N . ALA F 1 113 ? 66.255 -18.606 40.113 1.00 28.31 217 ALA F N 1
ATOM 5949 C CA . ALA F 1 113 ? 67.577 -18.191 39.588 1.00 27.94 217 ALA F CA 1
ATOM 5950 C C . ALA F 1 113 ? 68.369 -17.415 40.658 1.00 30.49 217 ALA F C 1
ATOM 5951 O O . ALA F 1 113 ? 69.558 -17.679 40.850 1.00 29.20 217 ALA F O 1
ATOM 5953 N N . LEU F 1 114 ? 67.689 -16.517 41.385 1.00 26.41 218 LEU F N 1
ATOM 5954 C CA . LEU F 1 114 ? 68.306 -15.763 42.467 1.00 27.59 218 LEU F CA 1
ATOM 5955 C C . LEU F 1 114 ? 68.738 -16.716 43.576 1.00 28.34 218 LEU F C 1
ATOM 5956 O O . LEU F 1 114 ? 69.866 -16.624 44.042 1.00 27.80 218 LEU F O 1
ATOM 5961 N N . TYR F 1 115 ? 67.828 -17.615 43.996 1.00 25.36 219 TYR F N 1
ATOM 5962 C CA . TYR F 1 115 ? 68.083 -18.572 45.058 1.00 24.40 219 TYR F CA 1
ATOM 5963 C C . TYR F 1 115 ? 69.327 -19.428 44.728 1.00 28.16 219 TYR F C 1
ATOM 5964 O O . TYR F 1 115 ? 70.232 -19.569 45.561 1.00 25.40 219 TYR F O 1
ATOM 5973 N N . ARG F 1 116 ? 69.369 -19.989 43.521 1.00 25.83 220 ARG F N 1
ATOM 5974 C CA . ARG F 1 116 ? 70.473 -20.840 43.085 1.00 27.84 220 ARG F CA 1
ATOM 5975 C C . ARG F 1 116 ? 71.802 -20.085 43.150 1.00 33.35 220 ARG F C 1
ATOM 5976 O O . ARG F 1 116 ? 72.791 -20.640 43.640 1.00 33.61 220 ARG F O 1
ATOM 5984 N N . GLU F 1 117 ? 71.814 -18.825 42.676 1.00 30.56 221 GLU F N 1
ATOM 5985 C CA . GLU F 1 117 ? 73.009 -17.989 42.665 1.00 31.45 221 GLU F CA 1
ATOM 5986 C C . GLU F 1 117 ? 73.493 -17.714 44.089 1.00 33.91 221 GLU F C 1
ATOM 5987 O O . GLU F 1 117 ? 74.686 -17.867 44.359 1.00 33.26 221 GLU F O 1
ATOM 5993 N N . LEU F 1 118 ? 72.564 -17.370 45.002 1.00 28.01 222 LEU F N 1
ATOM 5994 C CA . LEU F 1 118 ? 72.895 -17.124 46.414 1.00 27.25 222 LEU F CA 1
ATOM 5995 C C . LEU F 1 118 ? 73.522 -18.367 47.050 1.00 30.29 222 LEU F C 1
ATOM 5996 O O . LEU F 1 118 ? 74.552 -18.245 47.719 1.00 32.72 222 LEU F O 1
ATOM 6001 N N . MET F 1 119 ? 72.933 -19.553 46.829 1.00 25.48 223 MET F N 1
ATOM 6002 C CA . MET F 1 119 ? 73.451 -20.799 47.395 1.00 27.18 223 MET F CA 1
ATOM 6003 C C . MET F 1 119 ? 74.853 -21.085 46.870 1.00 36.29 223 MET F C 1
ATOM 6004 O O . MET F 1 119 ? 75.725 -21.469 47.659 1.00 35.45 223 MET F O 1
ATOM 6009 N N . ARG F 1 120 ? 75.086 -20.838 45.562 1.00 34.96 224 ARG F N 1
ATOM 6010 C CA . ARG F 1 120 ? 76.393 -21.040 44.924 1.00 35.68 224 ARG F CA 1
ATOM 6011 C C . ARG F 1 120 ? 77.456 -20.107 45.526 1.00 40.28 224 ARG F C 1
ATOM 6012 O O . ARG F 1 120 ? 78.625 -20.507 45.632 1.00 41.30 224 ARG F O 1
ATOM 6020 N N . ARG F 1 121 ? 77.055 -18.887 45.931 1.00 34.54 225 ARG F N 1
ATOM 6021 C CA . ARG F 1 121 ? 77.938 -17.898 46.545 1.00 35.49 225 ARG F CA 1
ATOM 6022 C C . ARG F 1 121 ? 78.223 -18.173 48.031 1.00 39.77 225 ARG F C 1
ATOM 6023 O O . ARG F 1 121 ? 78.991 -17.425 48.644 1.00 39.19 225 ARG F O 1
ATOM 6031 N N . GLY F 1 122 ? 77.601 -19.205 48.598 1.00 35.55 226 GLY F N 1
ATOM 6032 C CA . GLY F 1 122 ? 77.832 -19.567 49.994 1.00 35.39 226 GLY F CA 1
ATOM 6033 C C . GLY F 1 122 ? 76.875 -18.971 51.006 1.00 37.21 226 GLY F C 1
ATOM 6034 O O . GLY F 1 122 ? 77.107 -19.102 52.206 1.00 37.32 226 GLY F O 1
ATOM 6035 N N . VAL F 1 123 ? 75.776 -18.334 50.544 1.00 30.84 227 VAL F N 1
ATOM 6036 C CA . VAL F 1 123 ? 74.736 -17.801 51.432 1.00 28.46 227 VAL F CA 1
ATOM 6037 C C . VAL F 1 123 ? 74.078 -19.008 52.108 1.00 28.50 227 VAL F C 1
ATOM 6038 O O . VAL F 1 123 ? 73.803 -20.010 51.437 1.00 27.30 227 VAL F O 1
ATOM 6042 N N . SER F 1 124 ? 73.921 -18.948 53.457 1.00 24.96 228 SER F N 1
ATOM 6043 C CA . SER F 1 124 ? 73.416 -20.089 54.230 1.00 24.89 228 SER F CA 1
ATOM 6044 C C . SER F 1 124 ? 71.954 -20.334 54.018 1.00 28.15 228 SER F C 1
ATOM 6045 O O . SER F 1 124 ? 71.537 -21.485 53.966 1.00 30.31 228 SER F O 1
ATOM 6048 N N . GLU F 1 125 ? 71.160 -19.269 53.903 1.00 23.41 229 GLU F N 1
ATOM 6049 C CA . GLU F 1 125 ? 69.728 -19.427 53.720 1.00 24.29 229 GLU F CA 1
ATOM 6050 C C . GLU F 1 125 ? 69.171 -18.170 53.093 1.00 25.90 229 GLU F C 1
ATOM 6051 O O . GLU F 1 125 ? 69.705 -17.077 53.291 1.00 24.41 229 GLU F O 1
ATOM 6057 N N . TYR F 1 126 ? 68.059 -18.324 52.386 1.00 21.24 230 TYR F N 1
ATOM 6058 C CA . TYR F 1 126 ? 67.350 -17.197 51.802 1.00 22.42 230 TYR F CA 1
ATOM 6059 C C . TYR F 1 126 ? 65.905 -17.299 52.274 1.00 28.85 230 TYR F C 1
ATOM 6060 O O . TYR F 1 126 ? 65.267 -18.329 52.054 1.00 28.79 230 TYR F O 1
ATOM 6069 N N . LEU F 1 127 ? 65.417 -16.268 52.979 1.00 25.35 231 LEU F N 1
ATOM 6070 C CA . LEU F 1 127 ? 64.062 -16.247 53.528 1.00 25.91 231 LEU F CA 1
ATOM 6071 C C . LEU F 1 127 ? 63.205 -15.281 52.772 1.00 30.50 231 LEU F C 1
ATOM 6072 O O . LEU F 1 127 ? 63.633 -14.166 52.481 1.00 29.62 231 LEU F O 1
ATOM 6077 N N . THR F 1 128 ? 61.977 -15.719 52.433 1.00 29.96 232 THR F N 1
ATOM 6078 C CA . THR F 1 128 ? 61.081 -14.882 51.672 1.00 31.16 232 THR F CA 1
ATOM 6079 C C . THR F 1 128 ? 59.900 -14.499 52.530 1.00 36.96 232 THR F C 1
ATOM 6080 O O . THR F 1 128 ? 59.251 -15.362 53.129 1.00 35.10 232 THR F O 1
ATOM 6084 N N . GLN F 1 129 ? 59.685 -13.191 52.625 1.00 38.49 233 GLN F N 1
ATOM 6085 C CA . GLN F 1 129 ? 58.580 -12.565 53.323 1.00 41.52 233 GLN F CA 1
ATOM 6086 C C . GLN F 1 129 ? 57.314 -12.827 52.520 1.00 52.14 233 GLN F C 1
ATOM 6087 O O . GLN F 1 129 ? 57.398 -12.861 51.288 1.00 53.05 233 GLN F O 1
ATOM 6093 N N . PRO F 1 130 ? 56.150 -13.076 53.148 1.00 52.45 234 PRO F N 1
ATOM 6094 C CA . PRO F 1 130 ? 55.868 -13.049 54.591 1.00 52.38 234 PRO F CA 1
ATOM 6095 C C . PRO F 1 130 ? 56.345 -14.297 55.325 1.00 54.03 234 PRO F C 1
ATOM 6096 O O . PRO F 1 130 ? 56.112 -15.437 54.912 1.00 54.10 234 PRO F O 1
ATOM 6100 N N . LEU F 1 131 ? 57.030 -14.028 56.428 1.00 47.10 235 LEU F N 1
ATOM 6101 C CA . LEU F 1 131 ? 57.600 -14.974 57.373 1.00 45.47 235 LEU F CA 1
ATOM 6102 C C . LEU F 1 131 ? 56.956 -14.785 58.725 1.00 43.83 235 LEU F C 1
ATOM 6103 O O . LEU F 1 131 ? 56.502 -13.678 59.047 1.00 41.41 235 LEU F O 1
ATOM 6108 N N . GLY F 1 132 ? 57.018 -15.834 59.529 1.00 38.06 236 GLY F N 1
ATOM 6109 C CA . GLY F 1 132 ? 56.624 -15.822 60.932 1.00 36.82 236 GLY F CA 1
ATOM 6110 C C . GLY F 1 132 ? 57.869 -15.996 61.797 1.00 39.83 236 GLY F C 1
ATOM 6111 O O . GLY F 1 132 ? 58.882 -16.511 61.307 1.00 38.25 236 GLY F O 1
ATOM 6112 N N . PRO F 1 133 ? 57.844 -15.601 63.094 1.00 36.01 237 PRO F N 1
ATOM 6113 C CA . PRO F 1 133 ? 59.041 -15.757 63.942 1.00 35.40 237 PRO F CA 1
ATOM 6114 C C . PRO F 1 133 ? 59.528 -17.209 64.065 1.00 34.77 237 PRO F C 1
ATOM 6115 O O . PRO F 1 133 ? 60.742 -17.416 64.112 1.00 32.07 237 PRO F O 1
ATOM 6119 N N . LEU F 1 134 ? 58.617 -18.219 64.057 1.00 30.41 238 LEU F N 1
ATOM 6120 C CA . LEU F 1 134 ? 59.037 -19.627 64.135 1.00 31.14 238 LEU F CA 1
ATOM 6121 C C . LEU F 1 134 ? 59.901 -20.037 62.918 1.00 31.78 238 LEU F C 1
ATOM 6122 O O . LEU F 1 134 ? 60.854 -20.797 63.079 1.00 30.65 238 LEU F O 1
ATOM 6127 N N . GLN F 1 135 ? 59.599 -19.505 61.731 1.00 27.88 239 GLN F N 1
ATOM 6128 C CA A GLN F 1 135 ? 60.363 -19.806 60.522 0.50 26.99 239 GLN F CA 1
ATOM 6129 C CA B GLN F 1 135 ? 60.371 -19.789 60.517 0.50 27.02 239 GLN F CA 1
ATOM 6130 C C . GLN F 1 135 ? 61.788 -19.233 60.642 1.00 29.41 239 GLN F C 1
ATOM 6131 O O . GLN F 1 135 ? 62.748 -19.857 60.172 1.00 28.28 239 GLN F O 1
ATOM 6142 N N . VAL F 1 136 ? 61.930 -18.064 61.301 1.00 25.10 240 VAL F N 1
ATOM 6143 C CA . VAL F 1 136 ? 63.253 -17.461 61.516 1.00 25.51 240 VAL F CA 1
ATOM 6144 C C . VAL F 1 136 ? 64.034 -18.342 62.516 1.00 26.58 240 VAL F C 1
ATOM 6145 O O . VAL F 1 136 ? 65.184 -18.691 62.243 1.00 23.85 240 VAL F O 1
ATOM 6149 N N . ILE F 1 137 ? 63.389 -18.749 63.637 1.00 22.97 241 ILE F N 1
ATOM 6150 C CA . ILE F 1 137 ? 64.018 -19.597 64.651 1.00 23.61 241 ILE F CA 1
ATOM 6151 C C . ILE F 1 137 ? 64.497 -20.919 64.013 1.00 28.14 241 ILE F C 1
ATOM 6152 O O . ILE F 1 137 ? 65.640 -21.329 64.247 1.00 26.94 241 ILE F O 1
ATOM 6157 N N . ARG F 1 138 ? 63.645 -21.559 63.188 1.00 26.24 242 ARG F N 1
ATOM 6158 C CA . ARG F 1 138 ? 64.006 -22.807 62.512 1.00 26.93 242 ARG F CA 1
ATOM 6159 C C . ARG F 1 138 ? 65.145 -22.596 61.524 1.00 29.97 242 ARG F C 1
ATOM 6160 O O . ARG F 1 138 ? 66.029 -23.437 61.453 1.00 30.20 242 ARG F O 1
ATOM 6168 N N . ALA F 1 139 ? 65.165 -21.464 60.794 1.00 28.28 243 ALA F N 1
ATOM 6169 C CA . ALA F 1 139 ? 66.261 -21.174 59.857 1.00 29.39 243 ALA F CA 1
ATOM 6170 C C . ALA F 1 139 ? 67.597 -21.042 60.599 1.00 30.86 243 ALA F C 1
ATOM 6171 O O . ALA F 1 139 ? 68.580 -21.650 60.194 1.00 31.77 243 ALA F O 1
ATOM 6173 N N . VAL F 1 140 ? 67.610 -20.305 61.732 1.00 26.75 244 VAL F N 1
ATOM 6174 C CA . VAL F 1 140 ? 68.818 -20.131 62.558 1.00 24.16 244 VAL F CA 1
ATOM 6175 C C . VAL F 1 140 ? 69.226 -21.496 63.183 1.00 27.20 244 VAL F C 1
ATOM 6176 O O . VAL F 1 140 ? 70.391 -21.887 63.075 1.00 27.59 244 VAL F O 1
ATOM 6180 N N . GLY F 1 141 ? 68.259 -22.206 63.774 1.00 22.91 245 GLY F N 1
ATOM 6181 C CA . GLY F 1 141 ? 68.506 -23.518 64.370 1.00 24.56 245 GLY F CA 1
ATOM 6182 C C . GLY F 1 141 ? 69.112 -24.527 63.413 1.00 28.25 245 GLY F C 1
ATOM 6183 O O . GLY F 1 141 ? 70.049 -25.232 63.782 1.00 29.36 245 GLY F O 1
ATOM 6184 N N . ALA F 1 142 ? 68.602 -24.583 62.175 1.00 26.47 246 ALA F N 1
ATOM 6185 C CA . ALA F 1 142 ? 69.059 -25.503 61.105 1.00 27.77 246 ALA F CA 1
ATOM 6186 C C . ALA F 1 142 ? 70.518 -25.279 60.705 1.00 34.41 246 ALA F C 1
ATOM 6187 O O . ALA F 1 142 ? 71.172 -26.213 60.240 1.00 36.12 246 ALA F O 1
ATOM 6189 N N . LEU F 1 143 ? 71.040 -24.060 60.891 1.00 30.94 247 LEU F N 1
ATOM 6190 C CA . LEU F 1 143 ? 72.417 -23.747 60.519 1.00 32.29 247 LEU F CA 1
ATOM 6191 C C . LEU F 1 143 ? 73.435 -24.361 61.490 1.00 36.72 247 LEU F C 1
ATOM 6192 O O . LEU F 1 143 ? 74.605 -24.510 61.135 1.00 36.06 247 LEU F O 1
ATOM 6197 N N . TYR F 1 144 ? 72.996 -24.730 62.691 1.00 33.73 248 TYR F N 1
ATOM 6198 C CA . TYR F 1 144 ? 73.905 -25.252 63.717 1.00 34.98 248 TYR F CA 1
ATOM 6199 C C . TYR F 1 144 ? 73.611 -26.730 64.051 1.00 43.63 248 TYR F C 1
ATOM 6200 O O . TYR F 1 144 ? 74.446 -27.375 64.687 1.00 43.82 248 TYR F O 1
ATOM 6209 N N . ALA F 1 145 ? 72.499 -27.285 63.527 1.00 41.79 249 ALA F N 1
ATOM 6210 C CA . ALA F 1 145 ? 72.099 -28.682 63.711 1.00 90.14 249 ALA F CA 1
ATOM 6211 C C . ALA F 1 145 ? 73.092 -29.653 63.048 1.00 133.74 249 ALA F C 1
ATOM 6212 O O . ALA F 1 145 ? 73.577 -29.409 61.942 1.00 97.80 249 ALA F O 1
ATOM 6214 N N . GLU G 1 13 ? 63.123 17.332 22.712 1.00 44.24 -6 GLU G N 1
ATOM 6215 C CA . GLU G 1 13 ? 63.871 17.737 23.913 1.00 43.22 -6 GLU G CA 1
ATOM 6216 C C . GLU G 1 13 ? 63.119 17.416 25.224 1.00 41.11 -6 GLU G C 1
ATOM 6217 O O . GLU G 1 13 ? 63.732 17.395 26.297 1.00 40.84 -6 GLU G O 1
ATOM 6223 N N . ASN G 1 14 ? 61.799 17.224 25.139 1.00 33.86 -5 ASN G N 1
ATOM 6224 C CA . ASN G 1 14 ? 60.951 16.983 26.302 1.00 32.71 -5 ASN G CA 1
ATOM 6225 C C . ASN G 1 14 ? 61.466 15.818 27.174 1.00 32.77 -5 ASN G C 1
ATOM 6226 O O . ASN G 1 14 ? 61.877 14.767 26.665 1.00 31.62 -5 ASN G O 1
ATOM 6231 N N . LEU G 1 15 ? 61.498 16.041 28.499 1.00 25.56 -4 LEU G N 1
ATOM 6232 C CA . LEU G 1 15 ? 61.975 15.010 29.434 1.00 25.29 -4 LEU G CA 1
ATOM 6233 C C . LEU G 1 15 ? 60.814 14.176 29.987 1.00 28.85 -4 LEU G C 1
ATOM 6234 O O . LEU G 1 15 ? 61.051 13.188 30.694 1.00 28.81 -4 LEU G O 1
ATOM 6239 N N . TYR G 1 16 ? 59.569 14.593 29.690 1.00 25.79 -3 TYR G N 1
ATOM 6240 C CA . TYR G 1 16 ? 58.332 13.902 30.080 1.00 26.44 -3 TYR G CA 1
ATOM 6241 C C . TYR G 1 16 ? 58.245 13.661 31.596 1.00 29.34 -3 TYR G C 1
ATOM 6242 O O . TYR G 1 16 ? 57.978 12.546 32.038 1.00 29.63 -3 TYR G O 1
ATOM 6251 N N . PHE G 1 17 ? 58.438 14.719 32.399 1.00 25.28 -2 PHE G N 1
ATOM 6252 C CA . PHE G 1 17 ? 58.288 14.592 33.852 1.00 24.32 -2 PHE G CA 1
ATOM 6253 C C . PHE G 1 17 ? 56.889 14.052 34.241 1.00 27.82 -2 PHE G C 1
ATOM 6254 O O . PHE G 1 17 ? 56.769 13.310 35.210 1.00 26.41 -2 PHE G O 1
ATOM 6262 N N . GLN G 1 18 ? 55.838 14.474 33.513 1.00 28.35 -1 GLN G N 1
ATOM 6263 C CA . GLN G 1 18 ? 54.449 14.052 33.786 1.00 30.07 -1 GLN G CA 1
ATOM 6264 C C . GLN G 1 18 ? 54.188 12.578 33.416 1.00 31.78 -1 GLN G C 1
ATOM 6265 O O . GLN G 1 18 ? 53.120 12.051 33.755 1.00 29.73 -1 GLN G O 1
ATOM 6271 N N . GLY G 1 19 ? 55.136 11.960 32.700 1.00 28.37 0 GLY G N 1
ATOM 6272 C CA . GLY G 1 19 ? 55.035 10.560 32.301 1.00 27.79 0 GLY G CA 1
ATOM 6273 C C . GLY G 1 19 ? 54.224 10.325 31.044 1.00 31.24 0 GLY G C 1
ATOM 6274 O O . GLY G 1 19 ? 53.541 11.220 30.525 1.00 29.30 0 GLY G O 1
ATOM 6275 N N . ILE G 1 20 ? 54.331 9.105 30.525 1.00 30.19 124 ILE G N 1
ATOM 6276 C CA . ILE G 1 20 ? 53.643 8.699 29.294 1.00 30.82 124 ILE G CA 1
ATOM 6277 C C . ILE G 1 20 ? 52.187 8.354 29.695 1.00 31.90 124 ILE G C 1
ATOM 6278 O O . ILE G 1 20 ? 51.981 7.892 30.826 1.00 28.80 124 ILE G O 1
ATOM 6283 N N . PRO G 1 21 ? 51.159 8.598 28.829 1.00 32.19 125 PRO G N 1
ATOM 6284 C CA . PRO G 1 21 ? 49.779 8.275 29.237 1.00 33.44 125 PRO G CA 1
ATOM 6285 C C . PRO G 1 21 ? 49.521 6.767 29.347 1.00 35.40 125 PRO G C 1
ATOM 6286 O O . PRO G 1 21 ? 50.416 5.957 29.057 1.00 33.47 125 PRO G O 1
ATOM 6290 N N . ARG G 1 22 ? 48.329 6.396 29.839 1.00 32.79 126 ARG G N 1
ATOM 6291 C CA . ARG G 1 22 ? 47.963 5.006 30.022 1.00 33.21 126 ARG G CA 1
ATOM 6292 C C . ARG G 1 22 ? 47.742 4.371 28.646 1.00 35.28 126 ARG G C 1
ATOM 6293 O O . ARG G 1 22 ? 46.778 4.676 27.951 1.00 34.82 126 ARG G O 1
ATOM 6301 N N . ILE G 1 23 ? 48.696 3.550 28.231 1.00 27.84 127 ILE G N 1
ATOM 6302 C CA . ILE G 1 23 ? 48.657 2.880 26.913 1.00 26.53 127 ILE G CA 1
ATOM 6303 C C . ILE G 1 23 ? 49.183 1.474 27.076 1.00 27.23 127 ILE G C 1
ATOM 6304 O O . ILE G 1 23 ? 49.762 1.146 28.122 1.00 26.44 127 ILE G O 1
ATOM 6309 N N . THR G 1 24 ? 48.951 0.636 26.065 1.00 22.11 128 THR G N 1
ATOM 6310 C CA . THR G 1 24 ? 49.505 -0.718 25.996 1.00 21.19 128 THR G CA 1
ATOM 6311 C C . THR G 1 24 ? 50.556 -0.712 24.879 1.00 22.89 128 THR G C 1
ATOM 6312 O O . THR G 1 24 ? 50.296 -0.222 23.775 1.00 23.09 128 THR G O 1
ATOM 6316 N N . ILE G 1 25 ? 51.743 -1.226 25.186 1.00 19.55 129 ILE G N 1
ATOM 6317 C CA . ILE G 1 25 ? 52.850 -1.323 24.247 1.00 19.19 129 ILE G CA 1
ATOM 6318 C C . ILE G 1 25 ? 53.252 -2.764 24.091 1.00 22.04 129 ILE G C 1
ATOM 6319 O O . ILE G 1 25 ? 53.495 -3.409 25.107 1.00 21.80 129 ILE G O 1
ATOM 6324 N N . HIS G 1 26 ? 53.347 -3.262 22.854 1.00 16.85 130 HIS G N 1
ATOM 6325 C CA . HIS G 1 26 ? 53.907 -4.608 22.612 1.00 17.16 130 HIS G CA 1
ATOM 6326 C C . HIS G 1 26 ? 55.196 -4.438 21.821 1.00 21.89 130 HIS G C 1
ATOM 6327 O O . HIS G 1 26 ? 55.175 -3.829 20.752 1.00 21.05 130 HIS G O 1
ATOM 6334 N N . ALA G 1 27 ? 56.306 -4.974 22.304 1.00 18.72 131 ALA G N 1
ATOM 6335 C CA . ALA G 1 27 ? 57.545 -4.883 21.547 1.00 20.04 131 ALA G CA 1
ATOM 6336 C C . ALA G 1 27 ? 57.976 -6.285 21.159 1.00 25.98 131 ALA G C 1
ATOM 6337 O O . ALA G 1 27 ? 57.932 -7.182 22.010 1.00 26.57 131 ALA G O 1
ATOM 6339 N N . PHE G 1 28 ? 58.276 -6.496 19.869 1.00 19.78 132 PHE G N 1
ATOM 6340 C CA . PHE G 1 28 ? 58.743 -7.786 19.346 1.00 19.87 132 PHE G CA 1
ATOM 6341 C C . PHE G 1 28 ? 60.167 -7.612 18.871 1.00 27.26 132 PHE G C 1
ATOM 6342 O O . PHE G 1 28 ? 60.412 -7.006 17.810 1.00 25.48 132 PHE G O 1
ATOM 6350 N N . CYS G 1 29 ? 61.098 -8.058 19.698 1.00 26.09 133 CYS G N 1
ATOM 6351 C CA . CYS G 1 29 ? 62.513 -7.853 19.443 1.00 28.76 133 CYS G CA 1
ATOM 6352 C C . CYS G 1 29 ? 63.155 -9.047 18.767 1.00 33.09 133 CYS G C 1
ATOM 6353 O O . CYS G 1 29 ? 62.718 -10.188 18.965 1.00 30.01 133 CYS G O 1
ATOM 6356 N N . ALA G 1 30 ? 64.219 -8.770 17.990 1.00 30.50 134 ALA G N 1
ATOM 6357 C CA . ALA G 1 30 ? 64.968 -9.784 17.276 1.00 31.22 134 ALA G CA 1
ATOM 6358 C C . ALA G 1 30 ? 66.383 -9.927 17.847 1.00 37.84 134 ALA G C 1
ATOM 6359 O O . ALA G 1 30 ? 67.042 -10.945 17.597 1.00 37.99 134 ALA G O 1
ATOM 6361 N N . ARG G 1 31 ? 66.853 -8.901 18.582 1.00 33.05 135 ARG G N 1
ATOM 6362 C CA . ARG G 1 31 ? 68.199 -8.881 19.166 1.00 34.05 135 ARG G CA 1
ATOM 6363 C C . ARG G 1 31 ? 68.130 -8.739 20.676 1.00 40.05 135 ARG G C 1
ATOM 6364 O O . ARG G 1 31 ? 67.340 -7.925 21.160 1.00 36.90 135 ARG G O 1
ATOM 6372 N N . PRO G 1 32 ? 68.966 -9.494 21.445 1.00 40.95 136 PRO G N 1
ATOM 6373 C CA . PRO G 1 32 ? 68.934 -9.374 22.917 1.00 40.90 136 PRO G CA 1
ATOM 6374 C C . PRO G 1 32 ? 69.239 -7.961 23.413 1.00 43.12 136 PRO G C 1
ATOM 6375 O O . PRO G 1 32 ? 68.664 -7.563 24.416 1.00 43.73 136 PRO G O 1
ATOM 6379 N N . GLU G 1 33 ? 70.095 -7.196 22.705 1.00 39.16 137 GLU G N 1
ATOM 6380 C CA . GLU G 1 33 ? 70.424 -5.816 23.093 1.00 39.63 137 GLU G CA 1
ATOM 6381 C C . GLU G 1 33 ? 69.187 -4.897 22.991 1.00 39.92 137 GLU G C 1
ATOM 6382 O O . GLU G 1 33 ? 69.013 -3.997 23.823 1.00 39.25 137 GLU G O 1
ATOM 6388 N N . THR G 1 34 ? 68.331 -5.133 21.995 1.00 33.91 138 THR G N 1
ATOM 6389 C CA . THR G 1 34 ? 67.099 -4.355 21.811 1.00 31.67 138 THR G CA 1
ATOM 6390 C C . THR G 1 34 ? 66.102 -4.699 22.912 1.00 33.18 138 THR G C 1
ATOM 6391 O O . THR G 1 34 ? 65.506 -3.785 23.470 1.00 31.72 138 THR G O 1
ATOM 6395 N N . ALA G 1 35 ? 65.916 -5.998 23.228 1.00 30.69 139 ALA G N 1
ATOM 6396 C CA . ALA G 1 35 ? 64.991 -6.425 24.282 1.00 31.09 139 ALA G CA 1
ATOM 6397 C C . ALA G 1 35 ? 65.393 -5.808 25.605 1.00 33.79 139 ALA G C 1
ATOM 6398 O O . ALA G 1 35 ? 64.522 -5.274 26.287 1.00 33.26 139 ALA G O 1
ATOM 6400 N N . ALA G 1 36 ? 66.712 -5.805 25.930 1.00 31.79 140 ALA G N 1
ATOM 6401 C CA . ALA G 1 36 ? 67.245 -5.213 27.169 1.00 33.17 140 ALA G CA 1
ATOM 6402 C C . ALA G 1 36 ? 66.989 -3.697 27.228 1.00 35.31 140 ALA G C 1
ATOM 6403 O O . ALA G 1 36 ? 66.604 -3.199 28.275 1.00 35.10 140 ALA G O 1
ATOM 6405 N N . LEU G 1 37 ? 67.203 -2.984 26.120 1.00 32.04 141 LEU G N 1
ATOM 6406 C CA . LEU G 1 37 ? 66.953 -1.544 25.985 1.00 32.86 141 LEU G CA 1
ATOM 6407 C C . LEU G 1 37 ? 65.474 -1.222 26.253 1.00 34.35 141 LEU G C 1
ATOM 6408 O O . LEU G 1 37 ? 65.173 -0.306 27.009 1.00 32.97 141 LEU G O 1
ATOM 6413 N N . ILE G 1 38 ? 64.556 -1.961 25.601 1.00 28.41 142 ILE G N 1
ATOM 6414 C CA . ILE G 1 38 ? 63.120 -1.706 25.764 1.00 27.70 142 ILE G CA 1
ATOM 6415 C C . ILE G 1 38 ? 62.675 -2.057 27.192 1.00 30.25 142 ILE G C 1
ATOM 6416 O O . ILE G 1 38 ? 61.904 -1.292 27.784 1.00 29.94 142 ILE G O 1
ATOM 6421 N N . GLU G 1 39 ? 63.206 -3.147 27.771 1.00 27.41 143 GLU G N 1
ATOM 6422 C CA . GLU G 1 39 ? 62.885 -3.524 29.153 1.00 28.34 143 GLU G CA 1
ATOM 6423 C C . GLU G 1 39 ? 63.356 -2.436 30.112 1.00 30.63 143 GLU G C 1
ATOM 6424 O O . GLU G 1 39 ? 62.636 -2.118 31.057 1.00 31.28 143 GLU G O 1
ATOM 6430 N N . LYS G 1 40 ? 64.506 -1.811 29.821 1.00 27.65 144 LYS G N 1
ATOM 6431 C CA . LYS G 1 40 ? 65.042 -0.709 30.630 1.00 29.58 144 LYS G CA 1
ATOM 6432 C C . LYS G 1 40 ? 64.113 0.508 30.530 1.00 33.95 144 LYS G C 1
ATOM 6433 O O . LYS G 1 40 ? 63.766 1.088 31.552 1.00 32.62 144 LYS G O 1
ATOM 6439 N N . ALA G 1 41 ? 63.656 0.847 29.310 1.00 30.00 145 ALA G N 1
ATOM 6440 C CA . ALA G 1 41 ? 62.717 1.930 29.091 1.00 29.50 145 ALA G CA 1
ATOM 6441 C C . ALA G 1 41 ? 61.388 1.635 29.805 1.00 34.01 145 ALA G C 1
ATOM 6442 O O . ALA G 1 41 ? 60.864 2.511 30.482 1.00 33.56 145 ALA G O 1
ATOM 6444 N N . ALA G 1 42 ? 60.882 0.380 29.741 1.00 30.71 146 ALA G N 1
ATOM 6445 C CA . ALA G 1 42 ? 59.615 0.005 30.376 1.00 31.72 146 ALA G CA 1
ATOM 6446 C C . ALA G 1 42 ? 59.650 0.122 31.900 1.00 34.47 146 ALA G C 1
ATOM 6447 O O . ALA G 1 42 ? 58.611 0.364 32.527 1.00 32.13 146 ALA G O 1
ATOM 6449 N N . ALA G 1 43 ? 60.846 -0.048 32.498 1.00 31.35 147 ALA G N 1
ATOM 6450 C CA . ALA G 1 43 ? 61.038 0.012 33.952 1.00 31.44 147 ALA G CA 1
ATOM 6451 C C . ALA G 1 43 ? 61.238 1.446 34.454 1.00 34.83 147 ALA G C 1
ATOM 6452 O O . ALA G 1 43 ? 61.279 1.655 35.668 1.00 36.37 147 ALA G O 1
ATOM 6454 N N . ASP G 1 44 ? 61.361 2.436 33.541 1.00 29.38 148 ASP G N 1
ATOM 6455 C CA . ASP G 1 44 ? 61.547 3.846 33.906 1.00 28.88 148 ASP G CA 1
ATOM 6456 C C . ASP G 1 44 ? 60.292 4.351 34.601 1.00 30.28 148 ASP G C 1
ATOM 6457 O O . ASP G 1 44 ? 59.182 3.981 34.216 1.00 27.95 148 ASP G O 1
ATOM 6462 N N . ARG G 1 45 ? 60.456 5.203 35.623 1.00 27.19 149 ARG G N 1
ATOM 6463 C CA . ARG G 1 45 ? 59.310 5.715 36.401 1.00 25.93 149 ARG G CA 1
ATOM 6464 C C . ARG G 1 45 ? 58.309 6.470 35.524 1.00 25.76 149 ARG G C 1
ATOM 6465 O O . ARG G 1 45 ? 57.110 6.441 35.805 1.00 26.82 149 ARG G O 1
ATOM 6473 N N . ARG G 1 46 ? 58.778 7.089 34.416 1.00 23.30 150 ARG G N 1
ATOM 6474 C CA . ARG G 1 46 ? 57.929 7.847 33.491 1.00 22.45 150 ARG G CA 1
ATOM 6475 C C . ARG G 1 46 ? 57.005 6.930 32.673 1.00 26.21 150 ARG G C 1
ATOM 6476 O O . ARG G 1 46 ? 56.030 7.409 32.103 1.00 25.22 150 ARG G O 1
ATOM 6484 N N . MET G 1 47 ? 57.321 5.630 32.629 1.00 24.68 151 MET G N 1
ATOM 6485 C CA . MET G 1 47 ? 56.554 4.638 31.846 1.00 24.18 151 MET G CA 1
ATOM 6486 C C . MET G 1 47 ? 55.644 3.777 32.714 1.00 29.53 151 MET G C 1
ATOM 6487 O O . MET G 1 47 ? 55.078 2.787 32.219 1.00 28.95 151 MET G O 1
ATOM 6492 N N . SER G 1 48 ? 55.452 4.152 33.999 1.00 26.40 152 SER G N 1
ATOM 6493 C CA . SER G 1 48 ? 54.668 3.314 34.900 1.00 28.68 152 SER G CA 1
ATOM 6494 C C . SER G 1 48 ? 53.151 3.224 34.544 1.00 33.79 152 SER G C 1
ATOM 6495 O O . SER G 1 48 ? 52.527 2.261 34.970 1.00 35.01 152 SER G O 1
ATOM 6498 N N . ARG G 1 49 ? 52.584 4.176 33.781 1.00 31.67 153 ARG G N 1
ATOM 6499 C CA . ARG G 1 49 ? 51.179 4.109 33.315 1.00 32.33 153 ARG G CA 1
ATOM 6500 C C . ARG G 1 49 ? 51.048 3.162 32.091 1.00 35.07 153 ARG G C 1
ATOM 6501 O O . ARG G 1 49 ? 49.929 2.764 31.741 1.00 36.48 153 ARG G O 1
ATOM 6509 N N . ALA G 1 50 ? 52.163 2.859 31.418 1.00 30.33 154 ALA G N 1
ATOM 6510 C CA . ALA G 1 50 ? 52.154 2.012 30.222 1.00 30.32 154 ALA G CA 1
ATOM 6511 C C . ALA G 1 50 ? 52.295 0.537 30.597 1.00 34.89 154 ALA G C 1
ATOM 6512 O O . ALA G 1 50 ? 53.150 0.170 31.422 1.00 36.35 154 ALA G O 1
ATOM 6514 N N . ALA G 1 51 ? 51.453 -0.316 29.998 1.00 26.94 155 ALA G N 1
ATOM 6515 C CA . ALA G 1 51 ? 51.600 -1.750 30.173 1.00 24.76 155 ALA G CA 1
ATOM 6516 C C . ALA G 1 51 ? 52.482 -2.177 29.013 1.00 27.91 155 ALA G C 1
ATOM 6517 O O . ALA G 1 51 ? 52.021 -2.138 27.871 1.00 26.34 155 ALA G O 1
ATOM 6519 N N . THR G 1 52 ? 53.772 -2.483 29.274 1.00 23.35 156 THR G N 1
ATOM 6520 C CA . THR G 1 52 ? 54.682 -2.868 28.198 1.00 23.61 156 THR G CA 1
ATOM 6521 C C . THR G 1 52 ? 54.983 -4.353 28.264 1.00 27.21 156 THR G C 1
ATOM 6522 O O . THR G 1 52 ? 55.448 -4.838 29.308 1.00 26.37 156 THR G O 1
ATOM 6526 N N . ILE G 1 53 ? 54.754 -5.053 27.153 1.00 22.16 157 ILE G N 1
ATOM 6527 C CA . ILE G 1 53 ? 55.045 -6.480 27.021 1.00 23.67 157 ILE G CA 1
ATOM 6528 C C . ILE G 1 53 ? 56.149 -6.625 25.980 1.00 26.62 157 ILE G C 1
ATOM 6529 O O . ILE G 1 53 ? 55.965 -6.248 24.812 1.00 24.47 157 ILE G O 1
ATOM 6534 N N . VAL G 1 54 ? 57.291 -7.172 26.399 1.00 24.16 158 VAL G N 1
ATOM 6535 C CA . VAL G 1 54 ? 58.411 -7.422 25.510 1.00 25.21 158 VAL G CA 1
ATOM 6536 C C . VAL G 1 54 ? 58.425 -8.912 25.177 1.00 29.93 158 VAL G C 1
ATOM 6537 O O . VAL G 1 54 ? 58.439 -9.759 26.083 1.00 28.13 158 VAL G O 1
ATOM 6541 N N . ARG G 1 55 ? 58.419 -9.217 23.876 1.00 27.73 159 ARG G N 1
ATOM 6542 C CA . ARG G 1 55 ? 58.462 -10.578 23.355 1.00 27.45 159 ARG G CA 1
ATOM 6543 C C . ARG G 1 55 ? 59.625 -10.709 22.384 1.00 31.67 159 ARG G C 1
ATOM 6544 O O . ARG G 1 55 ? 60.145 -9.717 21.869 1.00 29.33 159 ARG G O 1
ATOM 6552 N N . ASP G 1 56 ? 60.064 -11.950 22.142 1.00 30.92 160 ASP G N 1
ATOM 6553 C CA . ASP G 1 56 ? 61.131 -12.173 21.171 1.00 30.81 160 ASP G CA 1
ATOM 6554 C C . ASP G 1 56 ? 60.478 -12.589 19.850 1.00 30.84 160 ASP G C 1
ATOM 6555 O O . ASP G 1 56 ? 59.252 -12.646 19.752 1.00 32.34 160 ASP G O 1
ATOM 6560 N N . GLY G 1 57 ? 61.286 -12.896 18.856 1.00 26.48 161 GLY G N 1
ATOM 6561 C CA . GLY G 1 57 ? 60.758 -13.375 17.579 1.00 25.33 161 GLY G CA 1
ATOM 6562 C C . GLY G 1 57 ? 60.576 -12.303 16.527 1.00 28.03 161 GLY G C 1
ATOM 6563 O O . GLY G 1 57 ? 60.218 -12.619 15.386 1.00 27.84 161 GLY G O 1
ATOM 6564 N N . GLY G 1 58 ? 60.840 -11.044 16.917 1.00 23.31 162 GLY G N 1
ATOM 6565 C CA . GLY G 1 58 ? 60.810 -9.891 16.028 1.00 20.82 162 GLY G CA 1
ATOM 6566 C C . GLY G 1 58 ? 59.510 -9.655 15.285 1.00 22.21 162 GLY G C 1
ATOM 6567 O O . GLY G 1 58 ? 58.451 -10.160 15.673 1.00 22.30 162 GLY G O 1
ATOM 6568 N N . LEU G 1 59 ? 59.602 -8.918 14.175 1.00 20.08 163 LEU G N 1
ATOM 6569 C CA . LEU G 1 59 ? 58.450 -8.583 13.340 1.00 20.04 163 LEU G CA 1
ATOM 6570 C C . LEU G 1 59 ? 57.731 -9.839 12.829 1.00 23.78 163 LEU G C 1
ATOM 6571 O O . LEU G 1 59 ? 56.501 -9.855 12.785 1.00 20.73 163 LEU G O 1
ATOM 6576 N N . GLU G 1 60 ? 58.487 -10.918 12.519 1.00 22.72 164 GLU G N 1
ATOM 6577 C CA . GLU G 1 60 ? 57.866 -12.175 12.054 1.00 23.73 164 GLU G CA 1
ATOM 6578 C C . GLU G 1 60 ? 56.873 -12.725 13.095 1.00 24.86 164 GLU G C 1
ATOM 6579 O O . GLU G 1 60 ? 55.766 -13.116 12.744 1.00 24.02 164 GLU G O 1
ATOM 6585 N N . ALA G 1 61 ? 57.252 -12.703 14.383 1.00 21.68 165 ALA G N 1
ATOM 6586 C CA . ALA G 1 61 ? 56.390 -13.178 15.465 1.00 21.35 165 ALA G CA 1
ATOM 6587 C C . ALA G 1 61 ? 55.200 -12.241 15.653 1.00 23.65 165 ALA G C 1
ATOM 6588 O O . ALA G 1 61 ? 54.120 -12.704 15.979 1.00 22.24 165 ALA G O 1
ATOM 6590 N N . ALA G 1 62 ? 55.390 -10.915 15.416 1.00 20.59 166 ALA G N 1
ATOM 6591 C CA . ALA G 1 62 ? 54.293 -9.939 15.558 1.00 20.24 166 ALA G CA 1
ATOM 6592 C C . ALA G 1 62 ? 53.215 -10.218 14.514 1.00 21.97 166 ALA G C 1
ATOM 6593 O O . ALA G 1 62 ? 52.038 -10.300 14.846 1.00 20.12 166 ALA G O 1
ATOM 6595 N N . VAL G 1 63 ? 53.627 -10.438 13.259 1.00 22.09 167 VAL G N 1
ATOM 6596 C CA . VAL G 1 63 ? 52.676 -10.723 12.177 1.00 22.62 167 VAL G CA 1
ATOM 6597 C C . VAL G 1 63 ? 51.826 -11.968 12.546 1.00 25.59 167 VAL G C 1
ATOM 6598 O O . VAL G 1 63 ? 50.605 -11.929 12.422 1.00 24.56 167 VAL G O 1
ATOM 6602 N N . ASP G 1 64 ? 52.484 -13.031 13.041 1.00 24.07 168 ASP G N 1
ATOM 6603 C CA . ASP G 1 64 ? 51.774 -14.266 13.445 1.00 24.22 168 ASP G CA 1
ATOM 6604 C C . ASP G 1 64 ? 50.853 -14.017 14.622 1.00 26.74 168 ASP G C 1
ATOM 6605 O O . ASP G 1 64 ? 49.694 -14.431 14.588 1.00 25.72 168 ASP G O 1
ATOM 6610 N N . TYR G 1 65 ? 51.342 -13.295 15.644 1.00 22.99 169 TYR G N 1
ATOM 6611 C CA . TYR G 1 65 ? 50.575 -13.022 16.854 1.00 21.97 169 TYR G CA 1
ATOM 6612 C C . TYR G 1 65 ? 49.255 -12.274 16.573 1.00 23.69 169 TYR G C 1
ATOM 6613 O O . TYR G 1 65 ? 48.220 -12.655 17.123 1.00 22.92 169 TYR G O 1
ATOM 6622 N N . TYR G 1 66 ? 49.273 -11.236 15.721 1.00 18.51 170 TYR G N 1
ATOM 6623 C CA . TYR G 1 66 ? 48.076 -10.414 15.499 1.00 18.99 170 TYR G CA 1
ATOM 6624 C C . TYR G 1 66 ? 47.071 -11.008 14.504 1.00 22.70 170 TYR G C 1
ATOM 6625 O O . TYR G 1 66 ? 46.020 -10.413 14.265 1.00 21.12 170 TYR G O 1
ATOM 6634 N N . GLN G 1 67 ? 47.332 -12.222 14.006 1.00 21.24 171 GLN G N 1
ATOM 6635 C CA . GLN G 1 67 ? 46.339 -12.874 13.144 1.00 21.78 171 GLN G CA 1
ATOM 6636 C C . GLN G 1 67 ? 45.045 -13.126 13.934 1.00 28.89 171 GLN G C 1
ATOM 6637 O O . GLN G 1 67 ? 43.967 -12.890 13.399 1.00 31.10 171 GLN G O 1
ATOM 6643 N N . ASN G 1 68 ? 45.159 -13.486 15.244 1.00 27.11 172 ASN G N 1
ATOM 6644 C CA . ASN G 1 68 ? 43.995 -13.760 16.103 1.00 28.76 172 ASN G CA 1
ATOM 6645 C C . ASN G 1 68 ? 43.951 -12.902 17.374 1.00 31.10 172 ASN G C 1
ATOM 6646 O O . ASN G 1 68 ? 43.216 -13.225 18.312 1.00 32.35 172 ASN G O 1
ATOM 6651 N N . GLN G 1 69 ? 44.741 -11.825 17.430 1.00 23.96 173 GLN G N 1
ATOM 6652 C CA . GLN G 1 69 ? 44.755 -10.945 18.595 1.00 22.76 173 GLN G CA 1
ATOM 6653 C C . GLN G 1 69 ? 44.656 -9.489 18.148 1.00 24.75 173 GLN G C 1
ATOM 6654 O O . GLN G 1 69 ? 45.243 -9.151 17.121 1.00 23.74 173 GLN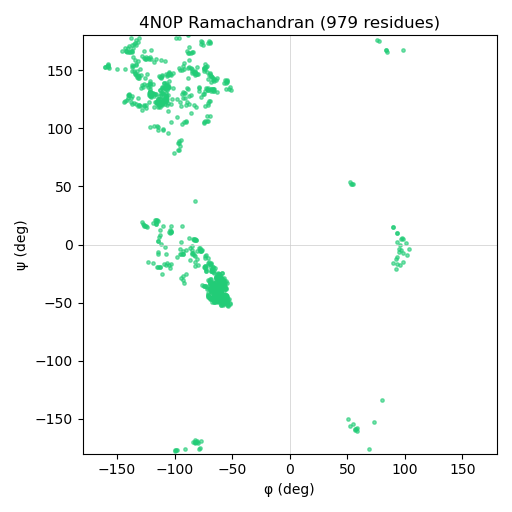 G O 1
ATOM 6660 N N . PRO G 1 70 ? 43.967 -8.613 18.901 1.00 23.95 174 PRO G N 1
ATOM 6661 C CA . PRO G 1 70 ? 43.929 -7.197 18.508 1.00 22.93 174 PRO G CA 1
ATOM 6662 C C . PRO G 1 70 ? 45.272 -6.504 18.750 1.00 22.64 174 PRO G C 1
ATOM 6663 O O . PRO G 1 70 ? 46.036 -6.921 19.608 1.00 21.75 174 PRO G O 1
ATOM 6667 N N . THR G 1 71 ? 45.567 -5.442 17.981 1.00 18.94 175 THR G N 1
ATOM 6668 C CA . THR G 1 71 ? 46.819 -4.729 18.191 1.00 17.85 175 THR G CA 1
ATOM 6669 C C . THR G 1 71 ? 46.629 -3.717 19.334 1.00 23.19 175 THR G C 1
ATOM 6670 O O . THR G 1 71 ? 45.534 -3.126 19.453 1.00 23.10 175 THR G O 1
ATOM 6674 N N . PRO G 1 72 ? 47.703 -3.460 20.118 1.00 20.17 176 PRO G N 1
ATOM 6675 C CA . PRO G 1 72 ? 47.609 -2.496 21.232 1.00 20.59 176 PRO G CA 1
ATOM 6676 C C . PRO G 1 72 ? 47.775 -1.051 20.729 1.00 22.82 176 PRO G C 1
ATOM 6677 O O . PRO G 1 72 ? 47.874 -0.834 19.526 1.00 20.73 176 PRO G O 1
ATOM 6681 N N . SER G 1 73 ? 47.949 -0.077 21.642 1.00 20.16 177 SER G N 1
ATOM 6682 C CA . SER G 1 73 ? 48.158 1.315 21.263 1.00 19.28 177 SER G CA 1
ATOM 6683 C C . SER G 1 73 ? 49.427 1.470 20.397 1.00 19.95 177 SER G C 1
ATOM 6684 O O . SER G 1 73 ? 49.431 2.182 19.386 1.00 20.27 177 SER G O 1
ATOM 6687 N N . LEU G 1 74 ? 50.483 0.760 20.782 1.00 16.31 178 LEU G N 1
ATOM 6688 C CA . LEU G 1 74 ? 51.768 0.887 20.118 1.00 16.70 178 LEU G CA 1
ATOM 6689 C C . LEU G 1 74 ? 52.443 -0.465 19.948 1.00 19.66 178 LEU G C 1
ATOM 6690 O O . LEU G 1 74 ? 52.535 -1.229 20.906 1.00 19.44 178 LEU G O 1
ATOM 6695 N N . VAL G 1 75 ? 52.860 -0.764 18.715 1.00 16.09 179 VAL G N 1
ATOM 6696 C CA . VAL G 1 75 ? 53.598 -1.983 18.373 1.00 15.68 179 VAL G CA 1
ATOM 6697 C C . VAL G 1 75 ? 55.031 -1.570 18.000 1.00 19.41 179 VAL G C 1
ATOM 6698 O O . VAL G 1 75 ? 55.220 -0.779 17.061 1.00 17.56 179 VAL G O 1
ATOM 6702 N N . MET G 1 76 ? 56.028 -2.096 18.703 1.00 17.36 180 MET G N 1
ATOM 6703 C CA . MET G 1 76 ? 57.436 -1.841 18.382 1.00 17.59 180 MET G CA 1
ATOM 6704 C C . MET G 1 76 ? 58.012 -3.116 17.774 1.00 21.70 180 MET G C 1
ATOM 6705 O O . MET G 1 76 ? 57.829 -4.198 18.344 1.00 21.90 180 MET G O 1
ATOM 6710 N N . VAL G 1 77 ? 58.629 -3.021 16.589 1.00 19.13 181 VAL G N 1
ATOM 6711 C CA . VAL G 1 77 ? 59.106 -4.252 15.915 1.00 18.09 181 VAL G CA 1
ATOM 6712 C C . VAL G 1 77 ? 60.546 -4.102 15.418 1.00 22.78 181 VAL G C 1
ATOM 6713 O O . VAL G 1 77 ? 61.005 -3.007 15.054 1.00 20.32 181 VAL G O 1
ATOM 6717 N N . GLU G 1 78 ? 61.255 -5.245 15.407 1.00 20.61 182 GLU G N 1
ATOM 6718 C CA . GLU G 1 78 ? 62.630 -5.326 14.903 1.00 19.20 182 GLU G CA 1
ATOM 6719 C C . GLU G 1 78 ? 62.774 -6.573 14.005 1.00 24.34 182 GLU G C 1
ATOM 6720 O O . GLU G 1 78 ? 62.113 -7.563 14.290 1.00 23.01 182 GLU G O 1
ATOM 6726 N N . THR G 1 79 ? 63.643 -6.566 12.991 1.00 24.28 183 THR G N 1
ATOM 6727 C CA . THR G 1 79 ? 63.931 -7.773 12.190 1.00 25.95 183 THR G CA 1
ATOM 6728 C C . THR G 1 79 ? 65.455 -7.904 12.022 1.00 33.45 183 THR G C 1
ATOM 6729 O O . THR G 1 79 ? 66.151 -6.886 12.030 1.00 30.93 183 THR G O 1
ATOM 6733 N N . LEU G 1 80 ? 65.954 -9.140 11.800 1.00 34.13 184 LEU G N 1
ATOM 6734 C CA . LEU G 1 80 ? 67.382 -9.382 11.526 1.00 36.79 184 LEU G CA 1
ATOM 6735 C C . LEU G 1 80 ? 67.685 -9.380 10.009 1.00 44.24 184 LEU G C 1
ATOM 6736 O O . LEU G 1 80 ? 68.850 -9.447 9.612 1.00 44.84 184 LEU G O 1
ATOM 6741 N N . ASP G 1 81 ? 66.637 -9.333 9.176 1.00 43.91 185 ASP G N 1
ATOM 6742 C CA . ASP G 1 81 ? 66.750 -9.295 7.718 1.00 45.26 185 ASP G CA 1
ATOM 6743 C C . ASP G 1 81 ? 66.896 -7.853 7.226 1.00 51.48 185 ASP G C 1
ATOM 6744 O O . ASP G 1 81 ? 66.741 -6.916 8.006 1.00 52.07 185 ASP G O 1
ATOM 6749 N N . GLY G 1 82 ? 67.204 -7.684 5.947 1.00 49.63 186 GLY G N 1
ATOM 6750 C CA . GLY G 1 82 ? 67.396 -6.360 5.362 1.00 49.11 186 GLY G CA 1
ATOM 6751 C C . GLY G 1 82 ? 66.116 -5.599 5.083 1.00 50.37 186 GLY G C 1
ATOM 6752 O O . GLY G 1 82 ? 65.021 -6.020 5.476 1.00 48.48 186 GLY G O 1
ATOM 6753 N N . ALA G 1 83 ? 66.265 -4.487 4.350 1.00 46.66 187 ALA G N 1
ATOM 6754 C CA . ALA G 1 83 ? 65.192 -3.571 3.952 1.00 45.54 187 ALA G CA 1
ATOM 6755 C C . ALA G 1 83 ? 64.036 -4.251 3.212 1.00 46.05 187 ALA G C 1
ATOM 6756 O O . ALA G 1 83 ? 62.876 -3.999 3.554 1.00 44.12 187 ALA G O 1
ATOM 6758 N N . GLN G 1 84 ? 64.344 -5.094 2.201 1.00 40.27 188 GLN G N 1
ATOM 6759 C CA . GLN G 1 84 ? 63.330 -5.743 1.384 1.00 40.08 188 GLN G CA 1
ATOM 6760 C C . GLN G 1 84 ? 62.419 -6.665 2.195 1.00 39.57 188 GLN G C 1
ATOM 6761 O O . GLN G 1 84 ? 61.203 -6.558 2.059 1.00 37.71 188 GLN G O 1
ATOM 6767 N N . ARG G 1 85 ? 62.988 -7.538 3.039 1.00 35.85 189 ARG G N 1
ATOM 6768 C CA . ARG G 1 85 ? 62.187 -8.429 3.859 1.00 34.79 189 ARG G CA 1
ATOM 6769 C C . ARG G 1 85 ? 61.437 -7.609 4.942 1.00 33.11 189 ARG G C 1
ATOM 6770 O O . ARG G 1 85 ? 60.285 -7.919 5.208 1.00 32.36 189 ARG G O 1
ATOM 6778 N N . LEU G 1 86 ? 62.057 -6.562 5.511 1.00 29.75 190 LEU G N 1
ATOM 6779 C CA . LEU G 1 86 ? 61.381 -5.683 6.486 1.00 28.30 190 LEU G CA 1
ATOM 6780 C C . LEU G 1 86 ? 60.111 -5.076 5.857 1.00 31.42 190 LEU G C 1
ATOM 6781 O O . LEU G 1 86 ? 59.032 -5.142 6.456 1.00 29.28 190 LEU G O 1
ATOM 6786 N N . LEU G 1 87 ? 60.236 -4.508 4.638 1.00 29.25 191 LEU G N 1
ATOM 6787 C CA . LEU G 1 87 ? 59.094 -3.868 3.959 1.00 28.08 191 LEU G CA 1
ATOM 6788 C C . LEU G 1 87 ? 57.977 -4.884 3.639 1.00 31.48 191 LEU G C 1
ATOM 6789 O O . LEU G 1 87 ? 56.789 -4.564 3.804 1.00 29.40 191 LEU G O 1
ATOM 6794 N N . HIS G 1 88 ? 58.346 -6.115 3.239 1.00 30.04 192 HIS G N 1
ATOM 6795 C CA A HIS G 1 88 ? 57.317 -7.111 2.941 0.50 30.85 192 HIS G CA 1
ATOM 6796 C CA B HIS G 1 88 ? 57.389 -7.191 2.955 0.50 30.20 192 HIS G CA 1
ATOM 6797 C C . HIS G 1 88 ? 56.607 -7.575 4.227 1.00 30.85 192 HIS G C 1
ATOM 6798 O O . HIS G 1 88 ? 55.385 -7.710 4.224 1.00 30.24 192 HIS G O 1
ATOM 6811 N N . LEU G 1 89 ? 57.329 -7.733 5.328 1.00 25.65 193 LEU G N 1
ATOM 6812 C CA . LEU G 1 89 ? 56.706 -8.113 6.595 1.00 25.17 193 LEU G CA 1
ATOM 6813 C C . LEU G 1 89 ? 55.819 -6.981 7.134 1.00 26.21 193 LEU G C 1
ATOM 6814 O O . LEU G 1 89 ? 54.770 -7.260 7.728 1.00 23.52 193 LEU G O 1
ATOM 6819 N N . LEU G 1 90 ? 56.219 -5.715 6.899 1.00 23.85 194 LEU G N 1
ATOM 6820 C CA . LEU G 1 90 ? 55.398 -4.566 7.344 1.00 24.53 194 LEU G CA 1
ATOM 6821 C C . LEU G 1 90 ? 54.076 -4.524 6.575 1.00 28.63 194 LEU G C 1
ATOM 6822 O O . LEU G 1 90 ? 53.044 -4.147 7.145 1.00 26.94 194 LEU G O 1
ATOM 6827 N N . ASP G 1 91 ? 54.091 -4.965 5.303 1.00 24.98 195 ASP G N 1
ATOM 6828 C CA . ASP G 1 91 ? 52.861 -5.063 4.506 1.00 26.12 195 ASP G CA 1
ATOM 6829 C C . ASP G 1 91 ? 51.901 -6.091 5.175 1.00 26.32 195 ASP G C 1
ATOM 6830 O O . ASP G 1 91 ? 50.711 -5.808 5.370 1.00 24.72 195 ASP G O 1
ATOM 6835 N N . SER G 1 92 ? 52.449 -7.249 5.617 1.00 22.02 196 SER G N 1
ATOM 6836 C CA . SER G 1 92 ? 51.667 -8.275 6.305 1.00 22.14 196 SER G CA 1
ATOM 6837 C C . SER G 1 92 ? 51.152 -7.745 7.659 1.00 22.73 196 SER G C 1
ATOM 6838 O O . SER G 1 92 ? 50.005 -7.993 8.031 1.00 22.76 196 SER G O 1
ATOM 6841 N N . LEU G 1 93 ? 51.989 -6.995 8.376 1.00 19.76 197 LEU G N 1
ATOM 6842 C CA . LEU G 1 93 ? 51.578 -6.422 9.677 1.00 20.04 197 LEU G CA 1
ATOM 6843 C C . LEU G 1 93 ? 50.429 -5.411 9.483 1.00 21.89 197 LEU G C 1
ATOM 6844 O O . LEU G 1 93 ? 49.462 -5.421 10.245 1.00 21.27 197 LEU G O 1
ATOM 6849 N N . ALA G 1 94 ? 50.527 -4.564 8.444 1.00 20.62 198 ALA G N 1
ATOM 6850 C CA . ALA G 1 94 ? 49.500 -3.541 8.174 1.00 20.84 198 ALA G CA 1
ATOM 6851 C C . ALA G 1 94 ? 48.122 -4.176 7.955 1.00 22.80 198 ALA G C 1
ATOM 6852 O O . ALA G 1 94 ? 47.102 -3.569 8.266 1.00 23.96 198 ALA G O 1
ATOM 6854 N N . GLN G 1 95 ? 48.090 -5.418 7.452 1.00 19.90 199 GLN G N 1
ATOM 6855 C CA . GLN G 1 95 ? 46.805 -6.107 7.224 1.00 21.37 199 GLN G CA 1
ATOM 6856 C C . GLN G 1 95 ? 46.074 -6.462 8.527 1.00 24.28 199 GLN G C 1
ATOM 6857 O O . GLN G 1 95 ? 44.867 -6.699 8.491 1.00 24.39 199 GLN G O 1
ATOM 6863 N N . VAL G 1 96 ? 46.796 -6.514 9.667 1.00 18.97 200 VAL G N 1
ATOM 6864 C CA . VAL G 1 96 ? 46.231 -6.952 10.934 1.00 18.84 200 VAL G CA 1
ATOM 6865 C C . VAL G 1 96 ? 46.306 -5.844 11.978 1.00 23.45 200 VAL G C 1
ATOM 6866 O O . VAL G 1 96 ? 46.146 -6.146 13.165 1.00 24.95 200 VAL G O 1
ATOM 6870 N N . CYS G 1 97 ? 46.495 -4.566 11.546 1.00 20.30 201 CYS G N 1
ATOM 6871 C CA . CYS G 1 97 ? 46.546 -3.449 12.500 1.00 21.18 201 CYS G CA 1
ATOM 6872 C C . CYS G 1 97 ? 45.173 -2.841 12.656 1.00 23.02 201 CYS G C 1
ATOM 6873 O O . CYS G 1 97 ? 44.558 -2.458 11.666 1.00 21.73 201 CYS G O 1
ATOM 6876 N N . ASP G 1 98 ? 44.718 -2.756 13.900 1.00 20.43 202 ASP G N 1
ATOM 6877 C CA . ASP G 1 98 ? 43.403 -2.243 14.256 1.00 20.89 202 ASP G CA 1
ATOM 6878 C C . ASP G 1 98 ? 43.425 -0.710 14.353 1.00 22.40 202 ASP G C 1
ATOM 6879 O O . ASP G 1 98 ? 44.506 -0.125 14.419 1.00 21.85 202 ASP G O 1
ATOM 6884 N N . PRO G 1 99 ? 42.258 -0.033 14.379 1.00 19.85 203 PRO G N 1
ATOM 6885 C CA . PRO G 1 99 ? 42.272 1.437 14.492 1.00 19.88 203 PRO G CA 1
ATOM 6886 C C . PRO G 1 99 ? 43.013 1.950 15.717 1.00 23.24 203 PRO G C 1
ATOM 6887 O O . PRO G 1 99 ? 42.959 1.334 16.794 1.00 24.87 203 PRO G O 1
ATOM 6891 N N . GLY G 1 100 ? 43.765 3.018 15.512 1.00 21.82 204 GLY G N 1
ATOM 6892 C CA . GLY G 1 100 ? 44.498 3.679 16.582 1.00 23.57 204 GLY G CA 1
ATOM 6893 C C . GLY G 1 100 ? 45.914 3.188 16.772 1.00 28.20 204 GLY G C 1
ATOM 6894 O O . GLY G 1 100 ? 46.729 3.903 17.358 1.00 30.10 204 GLY G O 1
ATOM 6895 N N . THR G 1 101 ? 46.234 1.977 16.298 1.00 19.17 205 THR G N 1
ATOM 6896 C CA . THR G 1 101 ? 47.565 1.419 16.506 1.00 18.37 205 THR G CA 1
ATOM 6897 C C . THR G 1 101 ? 48.650 2.164 15.737 1.00 20.79 205 THR G C 1
ATOM 6898 O O . THR G 1 101 ? 48.519 2.404 14.537 1.00 21.37 205 THR G O 1
ATOM 6902 N N . LYS G 1 102 ? 49.729 2.479 16.439 1.00 17.23 206 LYS G N 1
ATOM 6903 C CA . LYS G 1 102 ? 50.919 3.121 15.900 1.00 15.90 206 LYS G CA 1
ATOM 6904 C C . LYS G 1 102 ? 52.010 2.073 15.837 1.00 20.20 206 LYS G C 1
ATOM 6905 O O . LYS G 1 102 ? 52.084 1.205 16.712 1.00 20.46 206 LYS G O 1
ATOM 6911 N N . VAL G 1 103 ? 52.855 2.151 14.817 1.00 16.69 207 VAL G N 1
ATOM 6912 C CA . VAL G 1 103 ? 53.952 1.187 14.621 1.00 16.92 207 VAL G CA 1
ATOM 6913 C C . VAL G 1 103 ? 55.290 1.929 14.634 1.00 19.88 207 VAL G C 1
ATOM 6914 O O . VAL G 1 103 ? 55.458 2.942 13.940 1.00 17.77 207 VAL G O 1
ATOM 6918 N N . VAL G 1 104 ? 56.234 1.408 15.434 1.00 17.79 208 VAL G N 1
ATOM 6919 C CA . VAL G 1 104 ? 57.589 1.955 15.541 1.00 18.16 208 VAL G CA 1
ATOM 6920 C C . VAL G 1 104 ? 58.554 0.834 15.141 1.00 21.42 208 VAL G C 1
ATOM 6921 O O . VAL G 1 104 ? 58.417 -0.290 15.640 1.00 19.17 208 VAL G O 1
ATOM 6925 N N . VAL G 1 105 ? 59.488 1.131 14.232 1.00 17.36 209 VAL G N 1
ATOM 6926 C CA . VAL G 1 105 ? 60.458 0.140 13.779 1.00 18.96 209 VAL G CA 1
ATOM 6927 C C . VAL G 1 105 ? 61.800 0.444 14.414 1.00 23.72 209 VAL G C 1
ATOM 6928 O O . VAL G 1 105 ? 62.209 1.611 14.438 1.00 22.23 209 VAL G O 1
ATOM 6932 N N . VAL G 1 106 ? 62.491 -0.604 14.913 1.00 20.67 210 VAL G N 1
ATOM 6933 C CA . VAL G 1 106 ? 63.847 -0.500 15.437 1.00 22.15 210 VAL G CA 1
ATOM 6934 C C . VAL G 1 106 ? 64.731 -1.205 14.422 1.00 25.59 210 VAL G C 1
ATOM 6935 O O . VAL G 1 106 ? 64.475 -2.361 14.099 1.00 25.78 210 VAL G O 1
ATOM 6939 N N . GLY G 1 107 ? 65.717 -0.501 13.881 1.00 23.16 211 GLY G N 1
ATOM 6940 C CA . GLY G 1 107 ? 66.564 -1.098 12.863 1.00 25.45 211 GLY G CA 1
ATOM 6941 C C . GLY G 1 107 ? 68.027 -0.784 13.040 1.00 29.64 211 GLY G C 1
ATOM 6942 O O . GLY G 1 107 ? 68.392 0.039 13.888 1.00 29.57 211 GLY G O 1
ATOM 6943 N N . GLN G 1 108 ? 68.857 -1.443 12.254 1.00 27.49 212 GLN G N 1
ATOM 6944 C CA . GLN G 1 108 ? 70.316 -1.234 12.316 1.00 29.10 212 GLN G CA 1
ATOM 6945 C C . GLN G 1 108 ? 70.805 -0.369 11.170 1.00 33.08 212 GLN G C 1
ATOM 6946 O O . GLN G 1 108 ? 71.915 0.139 11.222 1.00 34.43 212 GLN G O 1
ATOM 6952 N N . THR G 1 109 ? 69.976 -0.219 10.136 1.00 29.52 213 THR G N 1
ATOM 6953 C CA . THR G 1 109 ? 70.326 0.402 8.871 1.00 31.10 213 THR G CA 1
ATOM 6954 C C . THR G 1 109 ? 70.088 1.918 8.882 1.00 33.94 213 THR G C 1
ATOM 6955 O O . THR G 1 109 ? 68.975 2.400 9.110 1.00 36.36 213 THR G O 1
ATOM 6959 N N . ASN G 1 110 ? 71.156 2.650 8.605 1.00 26.09 214 ASN G N 1
ATOM 6960 C CA . ASN G 1 110 ? 71.139 4.098 8.481 1.00 24.41 214 ASN G CA 1
ATOM 6961 C C . ASN G 1 110 ? 71.010 4.412 6.990 1.00 30.25 214 ASN G C 1
ATOM 6962 O O . ASN G 1 110 ? 72.016 4.626 6.313 1.00 33.63 214 ASN G O 1
ATOM 6967 N N . ASP G 1 111 ? 69.795 4.361 6.453 1.00 26.14 215 ASP G N 1
ATOM 6968 C CA . ASP G 1 111 ? 69.581 4.549 5.012 1.00 25.55 215 ASP G CA 1
ATOM 6969 C C . ASP G 1 111 ? 68.367 5.436 4.771 1.00 27.45 215 ASP G C 1
ATOM 6970 O O . ASP G 1 111 ? 67.276 5.114 5.238 1.00 26.70 215 ASP G O 1
ATOM 6975 N N . ILE G 1 112 ? 68.561 6.556 4.053 1.00 22.74 216 ILE G N 1
ATOM 6976 C CA . ILE G 1 112 ? 67.484 7.503 3.786 1.00 22.51 216 ILE G CA 1
ATOM 6977 C C . ILE G 1 112 ? 66.363 6.857 2.943 1.00 26.02 216 ILE G C 1
ATOM 6978 O O . ILE G 1 112 ? 65.195 7.126 3.227 1.00 24.29 216 ILE G O 1
ATOM 6983 N N . ALA G 1 113 ? 66.697 6.029 1.933 1.00 24.94 217 ALA G N 1
ATOM 6984 C CA . ALA G 1 113 ? 65.665 5.418 1.076 1.00 26.17 217 ALA G CA 1
ATOM 6985 C C . ALA G 1 113 ? 64.723 4.550 1.924 1.00 28.53 217 ALA G C 1
ATOM 6986 O O . ALA G 1 113 ? 63.522 4.654 1.769 1.00 28.10 217 ALA G O 1
ATOM 6988 N N . LEU G 1 114 ? 65.271 3.781 2.867 1.00 24.98 218 LEU G N 1
ATOM 6989 C CA . LEU G 1 114 ? 64.463 2.955 3.761 1.00 23.69 218 LEU G CA 1
ATOM 6990 C C . LEU G 1 114 ? 63.612 3.856 4.645 1.00 23.09 218 LEU G C 1
ATOM 6991 O O . LEU G 1 114 ? 62.406 3.622 4.762 1.00 23.57 218 LEU G O 1
ATOM 6996 N N . TYR G 1 115 ? 64.226 4.874 5.256 1.00 19.63 219 TYR G N 1
ATOM 6997 C CA . TYR G 1 115 ? 63.538 5.804 6.145 1.00 20.06 219 TYR G CA 1
ATOM 6998 C C . TYR G 1 115 ? 62.353 6.467 5.421 1.00 23.05 219 TYR G C 1
ATOM 6999 O O . TYR G 1 115 ? 61.231 6.492 5.937 1.00 21.50 219 TYR G O 1
ATOM 7008 N N . ARG G 1 116 ? 62.593 6.987 4.211 1.00 21.05 220 ARG G N 1
ATOM 7009 C CA . ARG G 1 116 ? 61.549 7.639 3.419 1.00 20.68 220 ARG G CA 1
ATOM 7010 C C . ARG G 1 116 ? 60.387 6.669 3.130 1.00 23.83 220 ARG G C 1
ATOM 7011 O O . ARG G 1 116 ? 59.220 7.061 3.244 1.00 22.67 220 ARG G O 1
ATOM 7019 N N . GLU G 1 117 ? 60.701 5.432 2.746 1.00 23.58 221 GLU G N 1
ATOM 7020 C CA . GLU G 1 117 ? 59.683 4.422 2.431 1.00 23.96 221 GLU G CA 1
ATOM 7021 C C . GLU G 1 117 ? 58.849 4.081 3.681 1.00 27.00 221 GLU G C 1
ATOM 7022 O O . GLU G 1 117 ? 57.612 4.038 3.596 1.00 25.60 221 GLU G O 1
ATOM 7028 N N . LEU G 1 118 ? 59.502 3.914 4.839 1.00 22.68 222 LEU G N 1
ATOM 7029 C CA . LEU G 1 118 ? 58.784 3.628 6.088 1.00 20.60 222 LEU G CA 1
ATOM 7030 C C . LEU G 1 118 ? 57.816 4.772 6.433 1.00 23.40 222 LEU G C 1
ATOM 7031 O O . LEU G 1 118 ? 56.658 4.528 6.758 1.00 23.37 222 LEU G O 1
ATOM 7036 N N . MET G 1 119 ? 58.284 6.027 6.322 1.00 21.76 223 MET G N 1
ATOM 7037 C CA . MET G 1 119 ? 57.448 7.185 6.632 1.00 22.32 223 MET G CA 1
ATOM 7038 C C . MET G 1 119 ? 56.280 7.295 5.660 1.00 25.30 223 MET G C 1
ATOM 7039 O O . MET G 1 119 ? 55.179 7.621 6.098 1.00 25.93 223 MET G O 1
ATOM 7044 N N . ARG G 1 120 ? 56.500 6.965 4.369 1.00 23.61 224 ARG G N 1
ATOM 7045 C CA . ARG G 1 120 ? 55.460 6.988 3.334 1.00 25.12 224 ARG G CA 1
ATOM 7046 C C . ARG G 1 120 ? 54.381 5.925 3.640 1.00 28.58 224 ARG G C 1
ATOM 7047 O O . ARG G 1 120 ? 53.197 6.168 3.382 1.00 27.69 224 ARG G O 1
ATOM 7055 N N . ARG G 1 121 ? 54.798 4.773 4.206 1.00 25.30 225 ARG G N 1
ATOM 7056 C CA . ARG G 1 121 ? 53.886 3.691 4.587 1.00 25.28 225 ARG G CA 1
ATOM 7057 C C . ARG G 1 121 ? 53.108 3.985 5.891 1.00 26.97 225 ARG G C 1
ATOM 7058 O O . ARG G 1 121 ? 52.244 3.186 6.258 1.00 27.49 225 ARG G O 1
ATOM 7066 N N . GLY G 1 122 ? 53.401 5.096 6.576 1.00 23.08 226 GLY G N 1
ATOM 7067 C CA . GLY G 1 122 ? 52.689 5.432 7.808 1.00 23.44 226 GLY G CA 1
ATOM 7068 C C . GLY G 1 122 ? 53.300 4.883 9.090 1.00 25.60 226 GLY G C 1
ATOM 7069 O O . GLY G 1 122 ? 52.646 4.890 10.145 1.00 23.86 226 GLY G O 1
ATOM 7070 N N . VAL G 1 123 ? 54.582 4.420 9.021 1.00 21.36 227 VAL G N 1
ATOM 7071 C CA . VAL G 1 123 ? 55.324 4.024 10.221 1.00 20.14 227 VAL G CA 1
ATOM 7072 C C . VAL G 1 123 ? 55.546 5.309 11.035 1.00 24.79 227 VAL G C 1
ATOM 7073 O O . VAL G 1 123 ? 55.918 6.339 10.446 1.00 23.11 227 VAL G O 1
ATOM 7077 N N . SER G 1 124 ? 55.262 5.274 12.359 1.00 20.14 228 SER G N 1
ATOM 7078 C CA . SER G 1 124 ? 55.305 6.453 13.232 1.00 21.48 228 SER G CA 1
ATOM 7079 C C . SER G 1 124 ? 56.695 6.925 13.499 1.00 25.83 228 SER G C 1
ATOM 7080 O O . SER G 1 124 ? 56.917 8.124 13.585 1.00 24.49 228 SER G O 1
ATOM 7083 N N . GLU G 1 125 ? 57.649 6.005 13.638 1.00 22.40 229 GLU G N 1
ATOM 7084 C CA . GLU G 1 125 ? 59.029 6.378 13.918 1.00 22.62 229 GLU G CA 1
ATOM 7085 C C . GLU G 1 125 ? 59.925 5.227 13.550 1.00 26.14 229 GLU G C 1
ATOM 7086 O O . GLU G 1 125 ? 59.507 4.065 13.619 1.00 23.65 229 GLU G O 1
ATOM 7092 N N . TYR G 1 126 ? 61.178 5.554 13.202 1.00 23.30 230 TYR G N 1
ATOM 7093 C CA . TYR G 1 126 ? 62.207 4.582 12.906 1.00 22.73 230 TYR G CA 1
ATOM 7094 C C . TYR G 1 126 ? 63.374 4.887 13.814 1.00 26.84 230 TYR G C 1
ATOM 7095 O O . TYR G 1 126 ? 63.896 6.002 13.781 1.00 26.75 230 TYR G O 1
ATOM 7104 N N . LEU G 1 127 ? 63.725 3.947 14.698 1.00 24.51 231 LEU G N 1
ATOM 7105 C CA . LEU G 1 127 ? 64.802 4.137 15.660 1.00 26.07 231 LEU G CA 1
ATOM 7106 C C . LEU G 1 127 ? 66.010 3.321 15.269 1.00 31.36 231 LEU G C 1
ATOM 7107 O O . LEU G 1 127 ? 65.877 2.153 14.924 1.00 31.13 231 LEU G O 1
ATOM 7112 N N . THR G 1 128 ? 67.185 3.945 15.294 1.00 33.64 232 THR G N 1
ATOM 7113 C CA . THR G 1 128 ? 68.435 3.254 14.962 1.00 35.78 232 THR G CA 1
ATOM 7114 C C . THR G 1 128 ? 69.519 3.690 15.962 1.00 43.19 232 THR G C 1
ATOM 7115 O O . THR G 1 128 ? 69.280 4.555 16.807 1.00 42.42 232 THR G O 1
ATOM 7119 N N . GLN G 1 129 ? 70.718 3.118 15.833 1.00 43.05 233 GLN G N 1
ATOM 7120 C CA . GLN G 1 129 ? 71.861 3.440 16.687 1.00 44.65 233 GLN G CA 1
ATOM 7121 C C . GLN G 1 129 ? 72.378 4.878 16.447 1.00 52.86 233 GLN G C 1
ATOM 7122 O O . GLN G 1 129 ? 72.333 5.352 15.306 1.00 51.60 233 GLN G O 1
ATOM 7128 N N . PRO G 1 130 ? 72.843 5.611 17.495 1.00 53.29 234 PRO G N 1
ATOM 7129 C CA . PRO G 1 130 ? 72.952 5.216 18.922 1.00 53.55 234 PRO G CA 1
ATOM 7130 C C . PRO G 1 130 ? 71.586 5.223 19.623 1.00 58.30 234 PRO G C 1
ATOM 7131 O O . PRO G 1 130 ? 70.846 6.204 19.511 1.00 59.15 234 PRO G O 1
ATOM 7135 N N . LEU G 1 131 ? 71.247 4.120 20.324 1.00 53.62 235 LEU G N 1
ATOM 7136 C CA . LEU G 1 131 ? 69.970 3.998 21.020 1.00 52.87 235 LEU G CA 1
ATOM 7137 C C . LEU G 1 131 ? 70.107 3.779 22.523 1.00 56.77 235 LEU G C 1
ATOM 7138 O O . LEU G 1 131 ? 70.763 2.838 22.973 1.00 57.01 235 LEU G O 1
ATOM 7143 N N . GLY G 1 132 ? 69.424 4.640 23.267 1.00 52.23 236 GLY G N 1
ATOM 7144 C CA . GLY G 1 132 ? 69.331 4.635 24.720 1.00 50.41 236 GLY G CA 1
ATOM 7145 C C . GLY G 1 132 ? 67.880 4.602 25.178 1.00 50.71 236 GLY G C 1
ATOM 7146 O O . GLY G 1 132 ? 66.976 4.907 24.386 1.00 51.19 236 GLY G O 1
ATOM 7147 N N . PRO G 1 133 ? 67.604 4.215 26.449 1.00 42.70 237 PRO G N 1
ATOM 7148 C CA . PRO G 1 133 ? 66.202 4.160 26.921 1.00 40.52 237 PRO G CA 1
ATOM 7149 C C . PRO G 1 133 ? 65.459 5.496 26.809 1.00 40.75 237 PRO G C 1
ATOM 7150 O O . PRO G 1 133 ? 64.257 5.488 26.534 1.00 38.00 237 PRO G O 1
ATOM 7154 N N . LEU G 1 134 ? 66.159 6.644 26.998 1.00 37.24 238 LEU G N 1
ATOM 7155 C CA . LEU G 1 134 ? 65.534 7.967 26.880 1.00 36.84 238 LEU G CA 1
ATOM 7156 C C . LEU G 1 134 ? 64.985 8.194 25.464 1.00 36.63 238 LEU G C 1
ATOM 7157 O O . LEU G 1 134 ? 63.914 8.784 25.328 1.00 33.05 238 LEU G O 1
ATOM 7162 N N . GLN G 1 135 ? 65.681 7.695 24.419 1.00 33.96 239 GLN G N 1
ATOM 7163 C CA . GLN G 1 135 ? 65.207 7.842 23.029 1.00 33.51 239 GLN G CA 1
ATOM 7164 C C . GLN G 1 135 ? 63.915 7.058 22.815 1.00 33.95 239 GLN G C 1
ATOM 7165 O O . GLN G 1 135 ? 63.039 7.518 22.093 1.00 33.56 239 GLN G O 1
ATOM 7171 N N . VAL G 1 136 ? 63.775 5.902 23.479 1.00 29.30 240 VAL G N 1
ATOM 7172 C CA . VAL G 1 136 ? 62.552 5.115 23.386 1.00 28.66 240 VAL G CA 1
ATOM 7173 C C . VAL G 1 136 ? 61.404 5.875 24.090 1.00 32.26 240 VAL G C 1
ATOM 7174 O O . VAL G 1 136 ? 60.313 6.009 23.535 1.00 30.72 240 VAL G O 1
ATOM 7178 N N . ILE G 1 137 ? 61.661 6.387 25.307 1.00 29.59 241 ILE G N 1
ATOM 7179 C CA . ILE G 1 137 ? 60.655 7.123 26.089 1.00 28.93 241 ILE G CA 1
ATOM 7180 C C . ILE G 1 137 ? 60.205 8.362 25.299 1.00 31.44 241 ILE G C 1
ATOM 7181 O O . ILE G 1 137 ? 59.009 8.617 25.215 1.00 30.88 241 ILE G O 1
ATOM 7186 N N . ARG G 1 138 ? 61.152 9.106 24.699 1.00 31.92 242 ARG G N 1
ATOM 7187 C CA . ARG G 1 138 ? 60.828 10.307 23.914 1.00 32.40 242 ARG G CA 1
ATOM 7188 C C . ARG G 1 138 ? 60.052 9.955 22.668 1.00 38.29 242 ARG G C 1
ATOM 7189 O O . ARG G 1 138 ? 59.135 10.687 22.320 1.00 39.08 242 ARG G O 1
ATOM 7197 N N . ALA G 1 139 ? 60.379 8.823 22.003 1.00 35.10 243 ALA G N 1
ATOM 7198 C CA . ALA G 1 139 ? 59.658 8.387 20.803 1.00 34.27 243 ALA G CA 1
ATOM 7199 C C . ALA G 1 139 ? 58.210 8.083 21.168 1.00 35.93 243 ALA G C 1
ATOM 7200 O O . ALA G 1 139 ? 57.318 8.569 20.480 1.00 36.35 243 ALA G O 1
ATOM 7202 N N . VAL G 1 140 ? 57.965 7.378 22.300 1.00 29.54 244 VAL G N 1
ATOM 7203 C CA . VAL G 1 140 ? 56.621 7.037 22.751 1.00 29.72 244 VAL G CA 1
ATOM 7204 C C . VAL G 1 140 ? 55.874 8.323 23.163 1.00 34.47 244 VAL G C 1
ATOM 7205 O O . VAL G 1 140 ? 54.763 8.555 22.693 1.00 35.81 244 VAL G O 1
ATOM 7209 N N . GLY G 1 141 ? 56.512 9.147 23.987 1.00 32.17 245 GLY G N 1
ATOM 7210 C CA . GLY G 1 141 ? 55.944 10.402 24.458 1.00 33.01 245 GLY G CA 1
ATOM 7211 C C . GLY G 1 141 ? 55.506 11.331 23.345 1.00 37.99 245 GLY G C 1
ATOM 7212 O O . GLY G 1 141 ? 54.401 11.877 23.404 1.00 37.78 245 GLY G O 1
ATOM 7213 N N . ALA G 1 142 ? 56.347 11.476 22.303 1.00 36.45 246 ALA G N 1
ATOM 7214 C CA . ALA G 1 142 ? 56.108 12.352 21.145 1.00 38.20 246 ALA G CA 1
ATOM 7215 C C . ALA G 1 142 ? 54.894 11.937 20.328 1.00 45.06 246 ALA G C 1
ATOM 7216 O O . ALA G 1 142 ? 54.254 12.797 19.722 1.00 45.92 246 ALA G O 1
ATOM 7218 N N . LEU G 1 143 ? 54.551 10.641 20.330 1.00 42.11 247 LEU G N 1
ATOM 7219 C CA . LEU G 1 143 ? 53.421 10.137 19.563 1.00 42.66 247 LEU G CA 1
ATOM 7220 C C . LEU G 1 143 ? 52.077 10.506 20.176 1.00 49.40 247 LEU G C 1
ATOM 7221 O O . LEU G 1 143 ? 51.070 10.469 19.479 1.00 50.39 247 LEU G O 1
ATOM 7226 N N . TYR G 1 144 ? 52.053 10.883 21.463 1.00 47.17 248 TYR G N 1
ATOM 7227 C CA . TYR G 1 144 ? 50.809 11.245 22.166 1.00 61.45 248 TYR G CA 1
ATOM 7228 C C . TYR G 1 144 ? 50.781 12.713 22.612 1.00 101.22 248 TYR G C 1
ATOM 7229 O O . TYR G 1 144 ? 51.736 13.217 23.199 1.00 64.95 248 TYR G O 1
ATOM 7238 N N . PRO H 1 21 ? 46.447 19.050 61.896 1.00 68.33 125 PRO H N 1
ATOM 7239 C CA . PRO H 1 21 ? 45.820 20.275 61.371 1.00 67.73 125 PRO H CA 1
ATOM 7240 C C . PRO H 1 21 ? 46.800 21.162 60.600 1.00 69.17 125 PRO H C 1
ATOM 7241 O O . PRO H 1 21 ? 47.988 20.840 60.508 1.00 70.06 125 PRO H O 1
ATOM 7245 N N . ARG H 1 22 ? 46.294 22.270 60.025 1.00 61.71 126 ARG H N 1
ATOM 7246 C CA . ARG H 1 22 ? 47.124 23.177 59.240 1.00 59.24 126 ARG H CA 1
ATOM 7247 C C . ARG H 1 22 ? 48.056 23.946 60.173 1.00 54.79 126 ARG H C 1
ATOM 7248 O O . ARG H 1 22 ? 47.625 24.818 60.929 1.00 55.40 126 ARG H O 1
ATOM 7256 N N . ILE H 1 23 ? 49.329 23.572 60.143 1.00 42.53 127 ILE H N 1
ATOM 7257 C CA . ILE H 1 23 ? 50.369 24.166 60.977 1.00 38.29 127 ILE H CA 1
ATOM 7258 C C . ILE H 1 23 ? 51.632 24.364 60.170 1.00 33.27 127 ILE H C 1
ATOM 7259 O O . ILE H 1 23 ? 51.779 23.800 59.077 1.00 31.32 127 ILE H O 1
ATOM 7264 N N . THR H 1 24 ? 52.537 25.153 60.729 1.00 24.46 128 THR H N 1
ATOM 7265 C CA A THR H 1 24 ? 53.851 25.394 60.147 0.50 22.94 128 THR H CA 1
ATOM 7266 C CA B THR H 1 24 ? 53.848 25.390 60.137 0.50 23.72 128 THR H CA 1
ATOM 7267 C C . THR H 1 24 ? 54.868 24.774 61.090 1.00 24.36 128 THR H C 1
ATOM 7268 O O . THR H 1 24 ? 54.774 24.972 62.311 1.00 21.86 128 THR H O 1
ATOM 7275 N N . ILE H 1 25 ? 55.782 23.985 60.557 1.00 18.76 129 ILE H N 1
ATOM 7276 C CA . ILE H 1 25 ? 56.837 23.332 61.339 1.00 17.46 129 ILE H CA 1
ATOM 7277 C C . ILE H 1 25 ? 58.199 23.768 60.829 1.00 20.64 129 ILE H C 1
ATOM 7278 O O . ILE H 1 25 ? 58.449 23.692 59.624 1.00 18.92 129 ILE H O 1
ATOM 7283 N N . HIS H 1 26 ? 59.088 24.208 61.739 1.00 15.81 130 HIS H N 1
ATOM 7284 C CA . HIS H 1 26 ? 60.475 24.462 61.368 1.00 15.20 130 HIS H CA 1
ATOM 7285 C C . HIS H 1 26 ? 61.333 23.480 62.135 1.00 18.50 130 HIS H C 1
ATOM 7286 O O . HIS H 1 26 ? 61.248 23.437 63.373 1.00 18.54 130 HIS H O 1
ATOM 7293 N N . ALA H 1 27 ? 62.145 22.682 61.446 1.00 14.87 131 ALA H N 1
ATOM 7294 C CA . ALA H 1 27 ? 63.042 21.767 62.137 1.00 15.89 131 ALA H CA 1
ATOM 7295 C C . ALA H 1 27 ? 64.479 22.242 61.936 1.00 20.35 131 ALA H C 1
ATOM 7296 O O . ALA H 1 27 ? 64.855 22.618 60.813 1.00 18.69 131 ALA H O 1
ATOM 7298 N N . PHE H 1 28 ? 65.276 22.237 63.018 1.00 16.26 132 PHE H N 1
ATOM 7299 C CA . PHE H 1 28 ? 66.693 22.617 62.964 1.00 17.02 132 PHE H CA 1
ATOM 7300 C C . PHE H 1 28 ? 67.497 21.437 63.457 1.00 22.46 132 PHE H C 1
ATOM 7301 O O . PHE H 1 28 ? 67.509 21.142 64.658 1.00 21.08 132 PHE H O 1
ATOM 7309 N N . CYS H 1 29 ? 68.058 20.704 62.529 1.00 22.00 133 CYS H N 1
ATOM 7310 C CA . CYS H 1 29 ? 68.770 19.462 62.825 1.00 23.28 133 CYS H CA 1
ATOM 7311 C C . CYS H 1 29 ? 70.279 19.660 63.014 1.00 27.83 133 CYS H C 1
ATOM 7312 O O . CYS H 1 29 ? 70.856 20.549 62.400 1.00 28.52 133 CYS H O 1
ATOM 7315 N N . ALA H 1 30 ? 70.912 18.808 63.851 1.00 24.91 134 ALA H N 1
ATOM 7316 C CA . ALA H 1 30 ? 72.359 18.844 64.135 1.00 25.92 134 ALA H CA 1
ATOM 7317 C C . ALA H 1 30 ? 73.079 17.679 63.466 1.00 32.06 134 ALA H C 1
ATOM 7318 O O . ALA H 1 30 ? 74.306 17.719 63.316 1.00 32.88 134 ALA H O 1
ATOM 7320 N N . ARG H 1 31 ? 72.319 16.646 63.061 1.00 28.18 135 ARG H N 1
ATOM 7321 C CA . ARG H 1 31 ? 72.819 15.443 62.394 1.00 28.04 135 ARG H CA 1
ATOM 7322 C C . ARG H 1 31 ? 72.112 15.247 61.049 1.00 33.25 135 ARG H C 1
ATOM 7323 O O . ARG H 1 31 ? 70.880 15.329 60.979 1.00 29.11 135 ARG H O 1
ATOM 7331 N N . PRO H 1 32 ? 72.859 14.914 59.969 1.00 34.19 136 PRO H N 1
ATOM 7332 C CA . PRO H 1 32 ? 72.198 14.690 58.658 1.00 33.58 136 PRO H CA 1
ATOM 7333 C C . PRO H 1 32 ? 71.173 13.542 58.694 1.00 32.72 136 PRO H C 1
ATOM 7334 O O . PRO H 1 32 ? 70.163 13.613 57.990 1.00 32.37 136 PRO H O 1
ATOM 7338 N N . GLU H 1 33 ? 71.395 12.526 59.548 1.00 26.61 137 GLU H N 1
ATOM 7339 C CA . GLU H 1 33 ? 70.462 11.387 59.709 1.00 28.41 137 GLU H CA 1
ATOM 7340 C C . GLU H 1 33 ? 69.128 11.849 60.277 1.00 30.50 137 GLU H C 1
ATOM 7341 O O . GLU H 1 33 ? 68.088 11.322 59.888 1.00 30.12 137 GLU H O 1
ATOM 7347 N N . THR H 1 34 ? 69.142 12.855 61.186 1.00 25.61 138 THR H N 1
ATOM 7348 C CA . THR H 1 34 ? 67.900 13.395 61.763 1.00 24.21 138 THR H CA 1
ATOM 7349 C C . THR H 1 34 ? 67.147 14.199 60.694 1.00 25.90 138 THR H C 1
ATOM 7350 O O . THR H 1 34 ? 65.933 14.076 60.591 1.00 23.65 138 THR H O 1
ATOM 7354 N N . ALA H 1 35 ? 67.866 15.025 59.911 1.00 24.67 139 ALA H N 1
ATOM 7355 C CA . ALA H 1 35 ? 67.223 15.813 58.831 1.00 24.76 139 ALA H CA 1
ATOM 7356 C C . ALA H 1 35 ? 66.511 14.873 57.845 1.00 28.86 139 ALA H C 1
ATOM 7357 O O . ALA H 1 35 ? 65.352 15.116 57.490 1.00 27.35 139 ALA H O 1
ATOM 7359 N N . ALA H 1 36 ? 67.170 13.758 57.470 1.00 26.09 140 ALA H N 1
ATOM 7360 C CA . ALA H 1 36 ? 66.585 12.761 56.545 1.00 27.61 140 ALA H CA 1
ATOM 7361 C C . ALA H 1 36 ? 65.313 12.129 57.131 1.00 31.62 140 ALA H C 1
ATOM 7362 O O . ALA H 1 36 ? 64.308 11.996 56.430 1.00 29.77 140 ALA H O 1
ATOM 7364 N N . LEU H 1 37 ? 65.337 11.774 58.431 1.00 28.68 141 LEU H N 1
ATOM 7365 C CA A LEU H 1 37 ? 64.163 11.140 59.017 0.50 28.01 141 LEU H CA 1
ATOM 7366 C CA B LEU H 1 37 ? 64.193 11.183 59.125 0.50 28.72 141 LEU H CA 1
ATOM 7367 C C . LEU H 1 37 ? 63.011 12.154 59.178 1.00 29.74 141 LEU H C 1
ATOM 7368 O O . LEU H 1 37 ? 61.863 11.762 58.964 1.00 27.48 141 LEU H O 1
ATOM 7377 N N . ILE H 1 38 ? 63.284 13.435 59.480 1.00 23.75 142 ILE H N 1
ATOM 7378 C CA . ILE H 1 38 ? 62.201 14.409 59.596 1.00 23.14 142 ILE H CA 1
ATOM 7379 C C . ILE H 1 38 ? 61.590 14.652 58.207 1.00 28.09 142 ILE H C 1
ATOM 7380 O O . ILE H 1 38 ? 60.362 14.678 58.089 1.00 27.06 142 ILE H O 1
ATOM 7385 N N . GLU H 1 39 ? 62.435 14.736 57.165 1.00 28.70 143 GLU H N 1
ATOM 7386 C CA . GLU H 1 39 ? 61.944 14.927 55.788 1.00 30.80 143 GLU H CA 1
ATOM 7387 C C . GLU H 1 39 ? 61.029 13.756 55.377 1.00 38.78 143 GLU H C 1
ATOM 7388 O O . GLU H 1 39 ? 59.952 13.984 54.803 1.00 40.34 143 GLU H O 1
ATOM 7394 N N . LYS H 1 40 ? 61.420 12.524 55.751 1.00 36.57 144 LYS H N 1
ATOM 7395 C CA . LYS H 1 40 ? 60.642 11.296 55.507 1.00 38.08 144 LYS H CA 1
ATOM 7396 C C . LYS H 1 40 ? 59.288 11.347 56.211 1.00 40.04 144 LYS H C 1
ATOM 7397 O O . LYS H 1 40 ? 58.255 11.059 55.602 1.00 39.42 144 LYS H O 1
ATOM 7403 N N . ALA H 1 41 ? 59.294 11.734 57.489 1.00 34.61 145 ALA H N 1
ATOM 7404 C CA . ALA H 1 41 ? 58.090 11.902 58.290 1.00 34.09 145 ALA H CA 1
ATOM 7405 C C . ALA H 1 41 ? 57.177 12.966 57.711 1.00 37.28 145 ALA H C 1
ATOM 7406 O O . ALA H 1 41 ? 55.966 12.754 57.631 1.00 36.39 145 ALA H O 1
ATOM 7408 N N . ALA H 1 42 ? 57.759 14.106 57.297 1.00 34.16 146 ALA H N 1
ATOM 7409 C CA . ALA H 1 42 ? 57.019 15.236 56.725 1.00 36.04 146 ALA H CA 1
ATOM 7410 C C . ALA H 1 42 ? 56.261 14.820 55.438 1.00 44.64 146 ALA H C 1
ATOM 7411 O O . ALA H 1 42 ? 55.232 15.418 55.137 1.00 44.61 146 ALA H O 1
ATOM 7413 N N . ALA H 1 43 ? 56.766 13.793 54.710 1.00 45.00 147 ALA H N 1
ATOM 7414 C CA . ALA H 1 43 ? 56.176 13.302 53.453 1.00 47.39 147 ALA H CA 1
ATOM 7415 C C . ALA H 1 43 ? 55.039 12.304 53.676 1.00 58.70 147 ALA H C 1
ATOM 7416 O O . ALA H 1 43 ? 54.352 11.950 52.714 1.00 59.55 147 ALA H O 1
ATOM 7418 N N . ASP H 1 44 ? 54.803 11.882 54.927 1.00 58.92 148 ASP H N 1
ATOM 7419 C CA . ASP H 1 44 ? 53.702 10.969 55.247 1.00 60.34 148 ASP H CA 1
ATOM 7420 C C . ASP H 1 44 ? 52.329 11.652 55.057 1.00 66.38 148 ASP H C 1
ATOM 7421 O O . ASP H 1 44 ? 52.197 12.848 55.322 1.00 65.37 148 ASP H O 1
ATOM 7426 N N . ARG H 1 45 ? 51.310 10.876 54.607 1.00 65.43 149 ARG H N 1
ATOM 7427 C CA . ARG H 1 45 ? 49.929 11.338 54.383 1.00 66.22 149 ARG H CA 1
ATOM 7428 C C . ARG H 1 45 ? 49.320 11.987 55.651 1.00 70.86 149 ARG H C 1
ATOM 7429 O O . ARG H 1 45 ? 48.513 12.909 55.526 1.00 70.53 149 ARG H O 1
ATOM 7437 N N . ARG H 1 46 ? 49.727 11.536 56.857 1.00 67.84 150 ARG H N 1
ATOM 7438 C CA . ARG H 1 46 ? 49.235 12.076 58.130 1.00 67.77 150 ARG H CA 1
ATOM 7439 C C . ARG H 1 46 ? 49.743 13.510 58.387 1.00 71.72 150 ARG H C 1
ATOM 7440 O O . ARG H 1 46 ? 49.170 14.220 59.219 1.00 71.61 150 ARG H O 1
ATOM 7448 N N . MET H 1 47 ? 50.792 13.938 57.665 1.00 67.39 151 MET H N 1
ATOM 7449 C CA . MET H 1 47 ? 51.409 15.268 57.839 1.00 66.85 151 MET H CA 1
ATOM 7450 C C . MET H 1 47 ? 51.044 16.267 56.707 1.00 71.94 151 MET H C 1
ATOM 7451 O O . MET H 1 47 ? 51.634 17.353 56.617 1.00 71.96 151 MET H O 1
ATOM 7456 N N . SER H 1 48 ? 50.056 15.892 55.863 1.00 68.25 152 SER H N 1
ATOM 7457 C CA . SER H 1 48 ? 49.591 16.651 54.697 1.00 67.44 152 SER H CA 1
ATOM 7458 C C . SER H 1 48 ? 49.068 18.058 55.007 1.00 69.11 152 SER H C 1
ATOM 7459 O O . SER H 1 48 ? 49.042 18.876 54.096 1.00 70.51 152 SER H O 1
ATOM 7462 N N . ARG H 1 49 ? 48.599 18.361 56.203 1.00 61.70 153 ARG H N 1
ATOM 7463 C CA . ARG H 1 49 ? 48.141 19.745 56.351 1.00 59.92 153 ARG H CA 1
ATOM 7464 C C . ARG H 1 49 ? 49.299 20.669 56.828 1.00 57.11 153 ARG H C 1
ATOM 7465 O O . ARG H 1 49 ? 49.127 21.896 56.895 1.00 57.80 153 ARG H O 1
ATOM 7473 N N . ALA H 1 50 ? 50.473 20.082 57.120 1.00 46.53 154 ALA H N 1
ATOM 7474 C CA . ALA H 1 50 ? 51.608 20.848 57.608 1.00 43.47 154 ALA H CA 1
ATOM 7475 C C . ALA H 1 50 ? 52.497 21.404 56.474 1.00 40.01 154 ALA H C 1
ATOM 7476 O O . ALA H 1 50 ? 52.599 20.801 55.395 1.00 39.30 154 ALA H O 1
ATOM 7478 N N . ALA H 1 51 ? 53.027 22.629 56.693 1.00 30.20 155 ALA H N 1
ATOM 7479 C CA . ALA H 1 51 ? 54.051 23.283 55.865 1.00 27.49 155 ALA H CA 1
ATOM 7480 C C . ALA H 1 51 ? 55.379 23.149 56.656 1.00 27.35 155 ALA H C 1
ATOM 7481 O O . ALA H 1 51 ? 55.515 23.790 57.701 1.00 25.25 155 ALA H O 1
ATOM 7483 N N . THR H 1 52 ? 56.277 22.267 56.232 1.00 20.00 156 THR H N 1
ATOM 7484 C CA . THR H 1 52 ? 57.500 21.956 57.014 1.00 19.39 156 THR H CA 1
ATOM 7485 C C . THR H 1 52 ? 58.774 22.518 56.308 1.00 21.85 156 THR H C 1
ATOM 7486 O O . THR H 1 52 ? 58.922 22.428 55.080 1.00 22.02 156 THR H O 1
ATOM 7490 N N . ILE H 1 53 ? 59.662 23.139 57.084 1.00 16.84 157 ILE H N 1
ATOM 7491 C CA . ILE H 1 53 ? 60.962 23.596 56.565 1.00 18.09 157 ILE H CA 1
ATOM 7492 C C . ILE H 1 53 ? 62.040 22.920 57.411 1.00 20.25 157 ILE H C 1
ATOM 7493 O O . ILE H 1 53 ? 62.035 23.091 58.639 1.00 19.21 157 ILE H O 1
ATOM 7498 N N . VAL H 1 54 ? 62.935 22.172 56.781 1.00 16.23 158 VAL H N 1
ATOM 7499 C CA . VAL H 1 54 ? 64.004 21.490 57.489 1.00 16.95 158 VAL 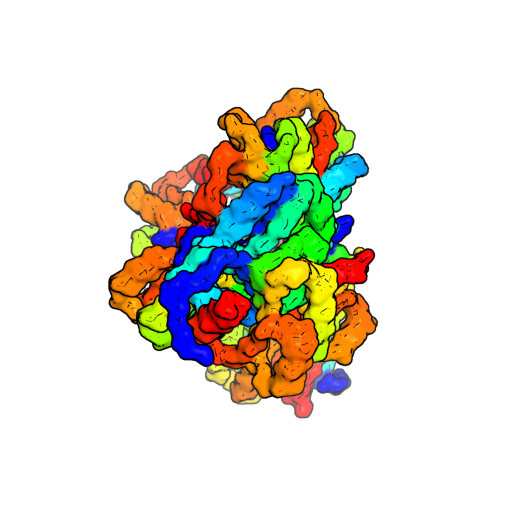H CA 1
ATOM 7500 C C . VAL H 1 54 ? 65.329 22.217 57.217 1.00 21.28 158 VAL H C 1
ATOM 7501 O O . VAL H 1 54 ? 65.733 22.369 56.059 1.00 18.95 158 VAL H O 1
ATOM 7505 N N . ARG H 1 55 ? 66.034 22.615 58.284 1.00 19.11 159 ARG H N 1
ATOM 7506 C CA . ARG H 1 55 ? 67.314 23.325 58.198 1.00 19.15 159 ARG H CA 1
ATOM 7507 C C . ARG H 1 55 ? 68.381 22.618 59.022 1.00 22.28 159 ARG H C 1
ATOM 7508 O O . ARG H 1 55 ? 68.041 21.784 59.865 1.00 22.29 159 ARG H O 1
ATOM 7516 N N . ASP H 1 56 ? 69.666 22.978 58.818 1.00 21.56 160 ASP H N 1
ATOM 7517 C CA . ASP H 1 56 ? 70.720 22.388 59.653 1.00 21.49 160 ASP H CA 1
ATOM 7518 C C . ASP H 1 56 ? 71.100 23.406 60.761 1.00 23.41 160 ASP H C 1
ATOM 7519 O O . ASP H 1 56 ? 70.507 24.484 60.851 1.00 23.60 160 ASP H O 1
ATOM 7524 N N . GLY H 1 57 ? 72.081 23.083 61.586 1.00 21.57 161 GLY H N 1
ATOM 7525 C CA . GLY H 1 57 ? 72.562 24.022 62.594 1.00 22.13 161 GLY H CA 1
ATOM 7526 C C . GLY H 1 57 ? 72.025 23.843 64.006 1.00 24.55 161 GLY H C 1
ATOM 7527 O O . GLY H 1 57 ? 72.473 24.519 64.934 1.00 25.68 161 GLY H O 1
ATOM 7528 N N . GLY H 1 58 ? 71.059 22.946 64.157 1.00 21.14 162 GLY H N 1
ATOM 7529 C CA . GLY H 1 58 ? 70.468 22.594 65.448 1.00 20.65 162 GLY H CA 1
ATOM 7530 C C . GLY H 1 58 ? 69.847 23.725 66.237 1.00 21.36 162 GLY H C 1
ATOM 7531 O O . GLY H 1 58 ? 69.535 24.789 65.691 1.00 18.09 162 GLY H O 1
ATOM 7532 N N . LEU H 1 59 ? 69.712 23.505 67.558 1.00 19.11 163 LEU H N 1
ATOM 7533 C CA . LEU H 1 59 ? 69.123 24.494 68.470 1.00 18.53 163 LEU H CA 1
ATOM 7534 C C . LEU H 1 59 ? 69.859 25.854 68.413 1.00 21.37 163 LEU H C 1
ATOM 7535 O O . LEU H 1 59 ? 69.223 26.901 68.431 1.00 20.83 163 LEU H O 1
ATOM 7540 N N . GLU H 1 60 ? 71.176 25.819 68.286 1.00 19.55 164 GLU H N 1
ATOM 7541 C CA . GLU H 1 60 ? 71.966 27.071 68.178 1.00 22.22 164 GLU H CA 1
ATOM 7542 C C . GLU H 1 60 ? 71.532 27.905 66.967 1.00 23.26 164 GLU H C 1
ATOM 7543 O O . GLU H 1 60 ? 71.345 29.122 67.099 1.00 22.70 164 GLU H O 1
ATOM 7549 N N . ALA H 1 61 ? 71.312 27.261 65.805 1.00 19.91 165 ALA H N 1
ATOM 7550 C CA . ALA H 1 61 ? 70.885 27.989 64.605 1.00 20.74 165 ALA H CA 1
ATOM 7551 C C . ALA H 1 61 ? 69.467 28.509 64.756 1.00 24.04 165 ALA H C 1
ATOM 7552 O O . ALA H 1 61 ? 69.152 29.588 64.223 1.00 22.42 165 ALA H O 1
ATOM 7554 N N . ALA H 1 62 ? 68.611 27.768 65.493 1.00 19.86 166 ALA H N 1
ATOM 7555 C CA . ALA H 1 62 ? 67.226 28.211 65.712 1.00 19.50 166 ALA H CA 1
ATOM 7556 C C . ALA H 1 62 ? 67.214 29.489 66.550 1.00 21.24 166 ALA H C 1
ATOM 7557 O O . ALA H 1 62 ? 66.556 30.461 66.185 1.00 20.44 166 ALA H O 1
ATOM 7559 N N . VAL H 1 63 ? 68.010 29.527 67.637 1.00 17.98 167 VAL H N 1
ATOM 7560 C CA . VAL H 1 63 ? 68.108 30.726 68.483 1.00 18.42 167 VAL H CA 1
ATOM 7561 C C . VAL H 1 63 ? 68.526 31.941 67.617 1.00 23.02 167 VAL H C 1
ATOM 7562 O O . VAL H 1 63 ? 67.905 32.998 67.731 1.00 21.57 167 VAL H O 1
ATOM 7566 N N . ASP H 1 64 ? 69.535 31.768 66.747 1.00 22.54 168 ASP H N 1
ATOM 7567 C CA A ASP H 1 64 ? 70.013 32.851 65.867 0.50 23.50 168 ASP H CA 1
ATOM 7568 C CA B ASP H 1 64 ? 70.007 32.856 65.875 0.50 22.70 168 ASP H CA 1
ATOM 7569 C C . ASP H 1 64 ? 68.940 33.256 64.867 1.00 26.39 168 ASP H C 1
ATOM 7570 O O . ASP H 1 64 ? 68.670 34.448 64.699 1.00 25.18 168 ASP H O 1
ATOM 7579 N N . TYR H 1 65 ? 68.307 32.263 64.217 1.00 22.24 169 TYR H N 1
ATOM 7580 C CA . TYR H 1 65 ? 67.281 32.517 63.212 1.00 20.29 169 TYR H CA 1
ATOM 7581 C C . TYR H 1 65 ? 66.102 33.373 63.737 1.00 23.74 169 TYR H C 1
ATOM 7582 O O . TYR H 1 65 ? 65.694 34.324 63.073 1.00 23.26 169 TYR H O 1
ATOM 7591 N N . TYR H 1 66 ? 65.576 33.046 64.929 1.00 19.41 170 TYR H N 1
ATOM 7592 C CA . TYR H 1 66 ? 64.392 33.735 65.448 1.00 19.48 170 TYR H CA 1
ATOM 7593 C C . TYR H 1 66 ? 64.693 35.071 66.099 1.00 23.30 170 TYR H C 1
ATOM 7594 O O . TYR H 1 66 ? 63.760 35.730 66.525 1.00 23.34 170 TYR H O 1
ATOM 7603 N N . GLN H 1 67 ? 65.947 35.538 66.076 1.00 22.42 171 GLN H N 1
ATOM 7604 C CA . GLN H 1 67 ? 66.235 36.889 66.611 1.00 23.66 171 GLN H CA 1
ATOM 7605 C C . GLN H 1 67 ? 65.427 37.946 65.830 1.00 28.21 171 GLN H C 1
ATOM 7606 O O . GLN H 1 67 ? 64.829 38.852 66.433 1.00 27.15 171 GLN H O 1
ATOM 7612 N N . ASN H 1 68 ? 65.311 37.760 64.504 1.00 26.52 172 ASN H N 1
ATOM 7613 C CA . ASN H 1 68 ? 64.622 38.722 63.641 1.00 27.37 172 ASN H CA 1
ATOM 7614 C C . ASN H 1 68 ? 63.540 38.087 62.771 1.00 29.69 172 ASN H C 1
ATOM 7615 O O . ASN H 1 68 ? 63.115 38.696 61.791 1.00 31.03 172 ASN H O 1
ATOM 7620 N N . GLN H 1 69 ? 63.085 36.872 63.119 1.00 23.77 173 GLN H N 1
ATOM 7621 C CA . GLN H 1 69 ? 62.049 36.169 62.351 1.00 22.39 173 GLN H CA 1
ATOM 7622 C C . GLN H 1 69 ? 61.009 35.598 63.291 1.00 25.11 173 GLN H C 1
ATOM 7623 O O . GLN H 1 69 ? 61.394 35.169 64.378 1.00 20.55 173 GLN H O 1
ATOM 7629 N N . PRO H 1 70 ? 59.722 35.529 62.874 1.00 26.16 174 PRO H N 1
ATOM 7630 C CA . PRO H 1 70 ? 58.689 34.981 63.776 1.00 26.02 174 PRO H CA 1
ATOM 7631 C C . PRO H 1 70 ? 58.773 33.464 63.899 1.00 26.43 174 PRO H C 1
ATOM 7632 O O . PRO H 1 70 ? 59.177 32.791 62.949 1.00 24.29 174 PRO H O 1
ATOM 7636 N N . THR H 1 71 ? 58.364 32.911 65.051 1.00 22.36 175 THR H N 1
ATOM 7637 C CA . THR H 1 71 ? 58.370 31.459 65.213 1.00 20.67 175 THR H CA 1
ATOM 7638 C C . THR H 1 71 ? 57.094 30.859 64.614 1.00 26.80 175 THR H C 1
ATOM 7639 O O . THR H 1 71 ? 56.021 31.474 64.645 1.00 27.91 175 THR H O 1
ATOM 7643 N N . PRO H 1 72 ? 57.191 29.630 64.091 1.00 22.47 176 PRO H N 1
ATOM 7644 C CA . PRO H 1 72 ? 56.007 28.958 63.541 1.00 21.56 176 PRO H CA 1
ATOM 7645 C C . PRO H 1 72 ? 55.186 28.245 64.629 1.00 24.31 176 PRO H C 1
ATOM 7646 O O . PRO H 1 72 ? 55.522 28.383 65.799 1.00 22.08 176 PRO H O 1
ATOM 7650 N N . SER H 1 73 ? 54.184 27.420 64.231 1.00 20.58 177 SER H N 1
ATOM 7651 C CA . SER H 1 73 ? 53.349 26.658 65.194 1.00 19.89 177 SER H CA 1
ATOM 7652 C C . SER H 1 73 ? 54.210 25.714 66.022 1.00 23.51 177 SER H C 1
ATOM 7653 O O . SER H 1 73 ? 53.995 25.574 67.224 1.00 24.44 177 SER H O 1
ATOM 7656 N N . LEU H 1 74 ? 55.171 25.048 65.364 1.00 17.78 178 LEU H N 1
ATOM 7657 C CA . LEU H 1 74 ? 56.000 24.039 65.997 1.00 18.03 178 LEU H CA 1
ATOM 7658 C C . LEU H 1 74 ? 57.456 24.196 65.583 1.00 19.20 178 LEU H C 1
ATOM 7659 O O . LEU H 1 74 ? 57.789 24.240 64.386 1.00 17.62 178 LEU H O 1
ATOM 7664 N N . VAL H 1 75 ? 58.332 24.256 66.586 1.00 16.11 179 VAL H N 1
ATOM 7665 C CA . VAL H 1 75 ? 59.782 24.345 66.363 1.00 17.05 179 VAL H CA 1
ATOM 7666 C C . VAL H 1 75 ? 60.368 23.028 66.825 1.00 21.79 179 VAL H C 1
ATOM 7667 O O . VAL H 1 75 ? 60.157 22.652 67.975 1.00 19.90 179 VAL H O 1
ATOM 7671 N N . MET H 1 76 ? 61.075 22.317 65.939 1.00 16.51 180 MET H N 1
ATOM 7672 C CA A MET H 1 76 ? 61.732 21.056 66.298 0.60 16.39 180 MET H CA 1
ATOM 7673 C CA B MET H 1 76 ? 61.723 21.054 66.285 0.40 16.64 180 MET H CA 1
ATOM 7674 C C . MET H 1 76 ? 63.216 21.319 66.293 1.00 20.13 180 MET H C 1
ATOM 7675 O O . MET H 1 76 ? 63.723 21.823 65.300 1.00 18.43 180 MET H O 1
ATOM 7684 N N . VAL H 1 77 ? 63.893 21.094 67.422 1.00 15.90 181 VAL H N 1
ATOM 7685 C CA . VAL H 1 77 ? 65.309 21.431 67.500 1.00 16.85 181 VAL H CA 1
ATOM 7686 C C . VAL H 1 77 ? 66.127 20.249 67.962 1.00 22.21 181 VAL H C 1
ATOM 7687 O O . VAL H 1 77 ? 65.736 19.535 68.888 1.00 19.88 181 VAL H O 1
ATOM 7691 N N . GLU H 1 78 ? 67.274 20.054 67.326 1.00 19.46 182 GLU H N 1
ATOM 7692 C CA . GLU H 1 78 ? 68.148 18.978 67.741 1.00 19.81 182 GLU H CA 1
ATOM 7693 C C . GLU H 1 78 ? 69.379 19.545 68.413 1.00 21.98 182 GLU H C 1
ATOM 7694 O O . GLU H 1 78 ? 69.933 20.575 68.017 1.00 19.64 182 GLU H O 1
ATOM 7700 N N . THR H 1 79 ? 69.746 18.862 69.490 1.00 21.74 183 THR H N 1
ATOM 7701 C CA . THR H 1 79 ? 70.851 19.214 70.343 1.00 22.68 183 THR H CA 1
ATOM 7702 C C . THR H 1 79 ? 71.759 17.985 70.589 1.00 25.34 183 THR H C 1
ATOM 7703 O O . THR H 1 79 ? 71.293 16.852 70.672 1.00 24.40 183 THR H O 1
ATOM 7707 N N . LEU H 1 80 ? 73.051 18.225 70.651 1.00 22.25 184 LEU H N 1
ATOM 7708 C CA . LEU H 1 80 ? 74.013 17.188 70.982 1.00 23.42 184 LEU H CA 1
ATOM 7709 C C . LEU H 1 80 ? 74.615 17.550 72.351 1.00 27.90 184 LEU H C 1
ATOM 7710 O O . LEU H 1 80 ? 75.600 16.949 72.763 1.00 29.48 184 LEU H O 1
ATOM 7715 N N . ASP H 1 81 ? 74.058 18.569 73.028 1.00 23.79 185 ASP H N 1
ATOM 7716 C CA . ASP H 1 81 ? 74.600 19.070 74.301 1.00 23.94 185 ASP H CA 1
ATOM 7717 C C . ASP H 1 81 ? 74.117 18.339 75.539 1.00 27.74 185 ASP H C 1
ATOM 7718 O O . ASP H 1 81 ? 73.105 17.648 75.507 1.00 28.94 185 ASP H O 1
ATOM 7723 N N . GLY H 1 82 ? 74.816 18.566 76.650 1.00 22.29 186 GLY H N 1
ATOM 7724 C CA . GLY H 1 82 ? 74.394 18.091 77.956 1.00 22.41 186 GLY H CA 1
ATOM 7725 C C . GLY H 1 82 ? 73.275 18.971 78.481 1.00 28.68 186 GLY H C 1
ATOM 7726 O O . GLY H 1 82 ? 72.962 19.995 77.870 1.00 24.11 186 GLY H O 1
ATOM 7727 N N . ALA H 1 83 ? 72.694 18.596 79.642 1.00 29.26 187 ALA H N 1
ATOM 7728 C CA . ALA H 1 83 ? 71.536 19.269 80.213 1.00 30.24 187 ALA H CA 1
ATOM 7729 C C . ALA H 1 83 ? 71.740 20.764 80.422 1.00 31.36 187 ALA H C 1
ATOM 7730 O O . ALA H 1 83 ? 70.837 21.530 80.082 1.00 29.42 187 ALA H O 1
ATOM 7732 N N . GLN H 1 84 ? 72.894 21.187 81.007 1.00 27.71 188 GLN H N 1
ATOM 7733 C CA . GLN H 1 84 ? 73.141 22.591 81.346 1.00 28.22 188 GLN H CA 1
ATOM 7734 C C . GLN H 1 84 ? 73.110 23.498 80.113 1.00 27.59 188 GLN H C 1
ATOM 7735 O O . GLN H 1 84 ? 72.406 24.517 80.140 1.00 26.91 188 GLN H O 1
ATOM 7741 N N . ARG H 1 85 ? 73.854 23.142 79.051 1.00 22.65 189 ARG H N 1
ATOM 7742 C CA . ARG H 1 85 ? 73.889 23.950 77.834 1.00 22.53 189 ARG H CA 1
ATOM 7743 C C . ARG H 1 85 ? 72.522 23.873 77.129 1.00 24.36 189 ARG H C 1
ATOM 7744 O O . ARG H 1 85 ? 72.078 24.875 76.594 1.00 24.04 189 ARG H O 1
ATOM 7752 N N . LEU H 1 86 ? 71.863 22.696 77.148 1.00 19.69 190 LEU H N 1
ATOM 7753 C CA . LEU H 1 86 ? 70.540 22.577 76.517 1.00 20.02 190 LEU H CA 1
ATOM 7754 C C . LEU H 1 86 ? 69.557 23.544 77.181 1.00 24.13 190 LEU H C 1
ATOM 7755 O O . LEU H 1 86 ? 68.860 24.293 76.490 1.00 21.01 190 LEU H O 1
ATOM 7760 N N . LEU H 1 87 ? 69.518 23.548 78.529 1.00 22.37 191 LEU H N 1
ATOM 7761 C CA . LEU H 1 87 ? 68.576 24.406 79.256 1.00 22.76 191 LEU H CA 1
ATOM 7762 C C . LEU H 1 87 ? 68.883 25.881 79.047 1.00 25.64 191 LEU H C 1
ATOM 7763 O O . LEU H 1 87 ? 67.952 26.673 78.947 1.00 24.84 191 LEU H O 1
ATOM 7768 N N . HIS H 1 88 ? 70.168 26.257 78.957 1.00 23.62 192 HIS H N 1
ATOM 7769 C CA . HIS H 1 88 ? 70.590 27.635 78.680 1.00 26.23 192 HIS H CA 1
ATOM 7770 C C . HIS H 1 88 ? 70.120 28.060 77.286 1.00 26.43 192 HIS H C 1
ATOM 7771 O O . HIS H 1 88 ? 69.554 29.137 77.143 1.00 24.93 192 HIS H O 1
ATOM 7778 N N . LEU H 1 89 ? 70.325 27.213 76.271 1.00 21.51 193 LEU H N 1
ATOM 7779 C CA . LEU H 1 89 ? 69.900 27.529 74.894 1.00 19.36 193 LEU H CA 1
ATOM 7780 C C . LEU H 1 89 ? 68.379 27.578 74.787 1.00 21.54 193 LEU H C 1
ATOM 7781 O O . LEU H 1 89 ? 67.852 28.423 74.062 1.00 21.21 193 LEU H O 1
ATOM 7786 N N . LEU H 1 90 ? 67.661 26.698 75.530 1.00 18.60 194 LEU H N 1
ATOM 7787 C CA . LEU H 1 90 ? 66.184 26.739 75.521 1.00 18.89 194 LEU H CA 1
ATOM 7788 C C . LEU H 1 90 ? 65.648 28.018 76.158 1.00 21.91 194 LEU H C 1
ATOM 7789 O O . LEU H 1 90 ? 64.644 28.563 75.676 1.00 21.42 194 LEU H O 1
ATOM 7794 N N . ASP H 1 91 ? 66.342 28.543 77.180 1.00 19.45 195 ASP H N 1
ATOM 7795 C CA . ASP H 1 91 ? 66.001 29.837 77.786 1.00 21.68 195 ASP H CA 1
ATOM 7796 C C . ASP H 1 91 ? 66.153 30.936 76.716 1.00 23.42 195 ASP H C 1
ATOM 7797 O O . ASP H 1 91 ? 65.267 31.778 76.588 1.00 23.61 195 ASP H O 1
ATOM 7802 N N . SER H 1 92 ? 67.238 30.896 75.909 1.00 19.44 196 SER H N 1
ATOM 7803 C CA . SER H 1 92 ? 67.469 31.881 74.823 1.00 20.29 196 SER H CA 1
ATOM 7804 C C . SER H 1 92 ? 66.406 31.754 73.752 1.00 23.78 196 SER H C 1
ATOM 7805 O O . SER H 1 92 ? 65.958 32.769 73.227 1.00 24.45 196 SER H O 1
ATOM 7808 N N . LEU H 1 93 ? 65.993 30.517 73.432 1.00 19.19 197 LEU H N 1
ATOM 7809 C CA . LEU H 1 93 ? 64.953 30.283 72.418 1.00 18.10 197 LEU H CA 1
ATOM 7810 C C . LEU H 1 93 ? 63.616 30.843 72.916 1.00 21.73 197 LEU H C 1
ATOM 7811 O O . LEU H 1 93 ? 62.914 31.507 72.159 1.00 20.67 197 LEU H O 1
ATOM 7816 N N . ALA H 1 94 ? 63.291 30.607 74.195 1.00 20.41 198 ALA H N 1
ATOM 7817 C CA . ALA H 1 94 ? 62.014 31.067 74.768 1.00 21.13 198 ALA H CA 1
ATOM 7818 C C . ALA H 1 94 ? 61.868 32.574 74.659 1.00 24.61 198 ALA H C 1
ATOM 7819 O O . ALA H 1 94 ? 60.761 33.037 74.423 1.00 24.55 198 ALA H O 1
ATOM 7821 N N . GLN H 1 95 ? 62.983 33.325 74.741 1.00 25.34 199 GLN H N 1
ATOM 7822 C CA . GLN H 1 95 ? 62.976 34.801 74.650 1.00 25.33 199 GLN H CA 1
ATOM 7823 C C . GLN H 1 95 ? 62.550 35.301 73.265 1.00 29.70 199 GLN H C 1
ATOM 7824 O O . GLN H 1 95 ? 62.085 36.422 73.157 1.00 30.32 199 GLN H O 1
ATOM 7830 N N . VAL H 1 96 ? 62.677 34.460 72.217 1.00 24.78 200 VAL H N 1
ATOM 7831 C CA . VAL H 1 96 ? 62.322 34.858 70.852 1.00 23.28 200 VAL H CA 1
ATOM 7832 C C . VAL H 1 96 ? 61.154 34.010 70.304 1.00 27.19 200 VAL H C 1
ATOM 7833 O O . VAL H 1 96 ? 60.937 33.944 69.093 1.00 27.25 200 VAL H O 1
ATOM 7837 N N . CYS H 1 97 ? 60.368 33.389 71.210 1.00 24.20 201 CYS H N 1
ATOM 7838 C CA . CYS H 1 97 ? 59.202 32.628 70.804 1.00 23.34 201 CYS H CA 1
ATOM 7839 C C . CYS H 1 97 ? 57.977 33.517 70.815 1.00 25.38 201 CYS H C 1
ATOM 7840 O O . CYS H 1 97 ? 57.688 34.179 71.812 1.00 25.83 201 CYS H O 1
ATOM 7843 N N . ASP H 1 98 ? 57.240 33.471 69.710 1.00 23.43 202 ASP H N 1
ATOM 7844 C CA . ASP H 1 98 ? 56.003 34.211 69.556 1.00 24.20 202 ASP H CA 1
ATOM 7845 C C . ASP H 1 98 ? 54.840 33.364 70.082 1.00 28.21 202 ASP H C 1
ATOM 7846 O O . ASP H 1 98 ? 54.924 32.136 70.072 1.00 26.72 202 ASP H O 1
ATOM 7851 N N . PRO H 1 99 ? 53.754 34.000 70.572 1.00 25.92 203 PRO H N 1
ATOM 7852 C CA . PRO H 1 99 ? 52.677 33.224 71.200 1.00 25.32 203 PRO H CA 1
ATOM 7853 C C . PRO H 1 99 ? 52.123 32.107 70.321 1.00 27.78 203 PRO H C 1
ATOM 7854 O O . PRO H 1 99 ? 52.014 32.248 69.111 1.00 28.24 203 PRO H O 1
ATOM 7858 N N . GLY H 1 100 ? 51.838 30.984 70.957 1.00 23.13 204 GLY H N 1
ATOM 7859 C CA . GLY H 1 100 ? 51.274 29.816 70.291 1.00 24.40 204 GLY H CA 1
ATOM 7860 C C . GLY H 1 100 ? 52.301 28.764 69.931 1.00 26.40 204 GLY H C 1
ATOM 7861 O O . GLY H 1 100 ? 51.941 27.629 69.613 1.00 28.57 204 GLY H O 1
ATOM 7862 N N . THR H 1 101 ? 53.584 29.126 69.970 1.00 21.12 205 THR H N 1
ATOM 7863 C CA . THR H 1 101 ? 54.636 28.192 69.540 1.00 20.34 205 THR H CA 1
ATOM 7864 C C . THR H 1 101 ? 54.832 27.019 70.531 1.00 22.33 205 THR H C 1
ATOM 7865 O O . THR H 1 101 ? 54.937 27.248 71.729 1.00 23.66 205 THR H O 1
ATOM 7869 N N . LYS H 1 102 ? 54.907 25.779 70.012 1.00 17.80 206 LYS H N 1
ATOM 7870 C CA . LYS H 1 102 ? 55.265 24.565 70.745 1.00 17.80 206 LYS H CA 1
ATOM 7871 C C . LYS H 1 102 ? 56.701 24.197 70.366 1.00 20.40 206 LYS H C 1
ATOM 7872 O O . LYS H 1 102 ? 57.084 24.401 69.227 1.00 18.95 206 LYS H O 1
ATOM 7878 N N . VAL H 1 103 ? 57.464 23.636 71.292 1.00 17.75 207 VAL H N 1
ATOM 7879 C CA . VAL H 1 103 ? 58.850 23.228 71.023 1.00 18.18 207 VAL H CA 1
ATOM 7880 C C . VAL H 1 103 ? 59.017 21.714 71.278 1.00 21.23 207 VAL H C 1
ATOM 7881 O O . VAL H 1 103 ? 58.593 21.210 72.326 1.00 19.96 207 VAL H O 1
ATOM 7885 N N . VAL H 1 104 ? 59.644 21.014 70.324 1.00 15.29 208 VAL H N 1
ATOM 7886 C CA . VAL H 1 104 ? 59.971 19.598 70.393 1.00 15.44 208 VAL H CA 1
ATOM 7887 C C . VAL H 1 104 ? 61.483 19.494 70.338 1.00 19.17 208 VAL H C 1
ATOM 7888 O O . VAL H 1 104 ? 62.085 20.079 69.434 1.00 19.30 208 VAL H O 1
ATOM 7892 N N . VAL H 1 105 ? 62.096 18.787 71.297 1.00 16.34 209 VAL H N 1
ATOM 7893 C CA . VAL H 1 105 ? 63.560 18.659 71.328 1.00 15.44 209 VAL H CA 1
ATOM 7894 C C . VAL H 1 105 ? 63.922 17.243 70.887 1.00 20.35 209 VAL H C 1
ATOM 7895 O O . VAL H 1 105 ? 63.308 16.280 71.338 1.00 20.08 209 VAL H O 1
ATOM 7899 N N . VAL H 1 106 ? 64.955 17.118 70.049 1.00 16.41 210 VAL H N 1
ATOM 7900 C CA . VAL H 1 106 ? 65.530 15.833 69.657 1.00 17.97 210 VAL H CA 1
ATOM 7901 C C . VAL H 1 106 ? 66.931 15.818 70.307 1.00 21.85 210 VAL H C 1
ATOM 7902 O O . VAL H 1 106 ? 67.708 16.725 70.049 1.00 21.42 210 VAL H O 1
ATOM 7906 N N . GLY H 1 107 ? 67.223 14.857 71.162 1.00 19.96 211 GLY H N 1
ATOM 7907 C CA . GLY H 1 107 ? 68.502 14.849 71.867 1.00 21.03 211 GLY H CA 1
ATOM 7908 C C . GLY H 1 107 ? 69.177 13.500 71.863 1.00 27.11 211 GLY H C 1
ATOM 7909 O O . GLY H 1 107 ? 68.625 12.524 71.341 1.00 27.06 211 GLY H O 1
ATOM 7910 N N . GLN H 1 108 ? 70.392 13.465 72.431 1.00 26.66 212 GLN H N 1
ATOM 7911 C CA . GLN H 1 108 ? 71.194 12.247 72.485 1.00 27.53 212 GLN H CA 1
ATOM 7912 C C . GLN H 1 108 ? 71.004 11.491 73.798 1.00 30.90 212 GLN H C 1
ATOM 7913 O O . GLN H 1 108 ? 71.151 10.280 73.808 1.00 32.60 212 GLN H O 1
ATOM 7919 N N . THR H 1 109 ? 70.684 12.189 74.892 1.00 26.36 213 THR H N 1
ATOM 7920 C CA . THR H 1 109 ? 70.587 11.536 76.209 1.00 24.76 213 THR H CA 1
ATOM 7921 C C . THR H 1 109 ? 69.236 10.828 76.419 1.00 26.69 213 THR H C 1
ATOM 7922 O O . THR H 1 109 ? 68.186 11.468 76.395 1.00 27.80 213 THR H O 1
ATOM 7926 N N . ASN H 1 110 ? 69.273 9.527 76.614 1.00 22.13 214 ASN H N 1
ATOM 7927 C CA . ASN H 1 110 ? 68.064 8.743 76.860 1.00 22.29 214 ASN H CA 1
ATOM 7928 C C . ASN H 1 110 ? 67.941 8.589 78.389 1.00 26.18 214 ASN H C 1
ATOM 7929 O O . ASN H 1 110 ? 68.519 7.660 78.965 1.00 26.21 214 ASN H O 1
ATOM 7934 N N . ASP H 1 111 ? 67.272 9.550 79.038 1.00 21.50 215 ASP H N 1
ATOM 7935 C CA . ASP H 1 111 ? 67.143 9.631 80.502 1.00 20.78 215 ASP H CA 1
ATOM 7936 C C . ASP H 1 111 ? 65.745 10.155 80.910 1.00 23.86 215 ASP H C 1
ATOM 7937 O O . ASP H 1 111 ? 65.346 11.244 80.521 1.00 21.48 215 ASP H O 1
ATOM 7942 N N . ILE H 1 112 ? 65.013 9.387 81.735 1.00 21.33 216 ILE H N 1
ATOM 7943 C CA . ILE H 1 112 ? 63.670 9.822 82.166 1.00 22.42 216 ILE H CA 1
ATOM 7944 C C . ILE H 1 112 ? 63.711 11.105 83.037 1.00 23.17 216 ILE H C 1
ATOM 7945 O O . ILE H 1 112 ? 62.825 11.961 82.887 1.00 21.31 216 ILE H O 1
ATOM 7950 N N . ALA H 1 113 ? 64.707 11.260 83.937 1.00 22.31 217 ALA H N 1
ATOM 7951 C CA . ALA H 1 113 ? 64.799 12.473 84.766 1.00 24.09 217 ALA H CA 1
ATOM 7952 C C . ALA H 1 113 ? 64.942 13.732 83.886 1.00 28.21 217 ALA H C 1
ATOM 7953 O O . ALA H 1 113 ? 64.302 14.748 84.167 1.00 27.69 217 ALA H O 1
ATOM 7955 N N . LEU H 1 114 ? 65.749 13.656 82.801 1.00 24.52 218 LEU H N 1
ATOM 7956 C CA . LEU H 1 114 ? 65.890 14.767 81.851 1.00 23.46 218 LEU H CA 1
ATOM 7957 C C . LEU H 1 114 ? 64.559 15.025 81.147 1.00 24.13 218 LEU H C 1
ATOM 7958 O O . LEU H 1 114 ? 64.144 16.169 81.029 1.00 22.03 218 LEU H O 1
ATOM 7963 N N . TYR H 1 115 ? 63.887 13.953 80.695 1.00 20.91 219 TYR H N 1
ATOM 7964 C CA . TYR H 1 115 ? 62.584 14.051 80.036 1.00 19.93 219 TYR H CA 1
ATOM 7965 C C . TYR H 1 115 ? 61.607 14.816 80.921 1.00 22.78 219 TYR H C 1
ATOM 7966 O O . TYR H 1 115 ? 60.976 15.772 80.457 1.00 20.96 219 TYR H O 1
ATOM 7975 N N . ARG H 1 116 ? 61.474 14.393 82.195 1.00 20.65 220 ARG H N 1
ATOM 7976 C CA . ARG H 1 116 ? 60.566 15.050 83.151 1.00 21.94 220 ARG H CA 1
ATOM 7977 C C . ARG H 1 116 ? 60.911 16.538 83.372 1.00 23.51 220 ARG H C 1
ATOM 7978 O O . ARG H 1 116 ? 60.011 17.388 83.412 1.00 24.69 220 ARG H O 1
ATOM 7986 N N . GLU H 1 117 ? 62.207 16.861 83.493 1.00 20.98 221 GLU H N 1
ATOM 7987 C CA . GLU H 1 117 ? 62.679 18.242 83.655 1.00 23.21 221 GLU H CA 1
ATOM 7988 C C . GLU H 1 117 ? 62.303 19.101 82.436 1.00 25.95 221 GLU H C 1
ATOM 7989 O O . GLU H 1 117 ? 61.803 20.217 82.606 1.00 26.15 221 GLU H O 1
ATOM 7995 N N . LEU H 1 118 ? 62.487 18.557 81.222 1.00 21.48 222 LEU H N 1
ATOM 7996 C CA . LEU H 1 118 ? 62.134 19.280 79.991 1.00 19.64 222 LEU H CA 1
ATOM 7997 C C . LEU H 1 118 ? 60.623 19.551 79.958 1.00 21.63 222 LEU H C 1
ATOM 7998 O O . LEU H 1 118 ? 60.225 20.654 79.584 1.00 20.99 222 LEU H O 1
ATOM 8003 N N . MET H 1 119 ? 59.795 18.571 80.366 1.00 20.71 223 MET H N 1
ATOM 8004 C CA . MET H 1 119 ? 58.330 18.729 80.386 1.00 22.43 223 MET H CA 1
ATOM 8005 C C . MET H 1 119 ? 57.956 19.852 81.353 1.00 26.41 223 MET H C 1
ATOM 8006 O O . MET H 1 119 ? 57.130 20.707 81.029 1.00 24.50 223 MET H O 1
ATOM 8011 N N . ARG H 1 120 ? 58.619 19.896 82.514 1.00 24.88 224 ARG H N 1
ATOM 8012 C CA . ARG H 1 120 ? 58.380 20.935 83.522 1.00 25.87 224 ARG H CA 1
ATOM 8013 C C . ARG H 1 120 ? 58.738 22.345 82.989 1.00 30.64 224 ARG H C 1
ATOM 8014 O O . ARG H 1 120 ? 58.070 23.330 83.335 1.00 32.21 224 ARG H O 1
ATOM 8022 N N . ARG H 1 121 ? 59.776 22.432 82.143 1.00 24.60 225 ARG H N 1
ATOM 8023 C CA . ARG H 1 121 ? 60.245 23.684 81.518 1.00 23.87 225 ARG H CA 1
ATOM 8024 C C . ARG H 1 121 ? 59.334 24.127 80.353 1.00 24.60 225 ARG H C 1
ATOM 8025 O O . ARG H 1 121 ? 59.523 25.212 79.822 1.00 25.35 225 ARG H O 1
ATOM 8033 N N . GLY H 1 122 ? 58.351 23.322 79.980 1.00 21.59 226 GLY H N 1
ATOM 8034 C CA . GLY H 1 122 ? 57.439 23.731 78.919 1.00 21.85 226 GLY H CA 1
ATOM 8035 C C . GLY H 1 122 ? 57.690 23.141 77.543 1.00 23.41 226 GLY H C 1
ATOM 8036 O O . GLY H 1 122 ? 56.935 23.434 76.617 1.00 22.05 226 GLY H O 1
ATOM 8037 N N . VAL H 1 123 ? 58.709 22.269 77.410 1.00 20.58 227 VAL H N 1
ATOM 8038 C CA . VAL H 1 123 ? 58.986 21.554 76.154 1.00 19.96 227 VAL H CA 1
ATOM 8039 C C . VAL H 1 123 ? 57.818 20.579 75.890 1.00 23.26 227 VAL H C 1
ATOM 8040 O O . VAL H 1 123 ? 57.378 19.900 76.816 1.00 23.21 227 VAL H O 1
ATOM 8044 N N . SER H 1 124 ? 57.279 20.533 74.663 1.00 19.27 228 SER H N 1
ATOM 8045 C CA . SER H 1 124 ? 56.121 19.689 74.376 1.00 20.19 228 SER H CA 1
ATOM 8046 C C . SER H 1 124 ? 56.443 18.204 74.276 1.00 24.01 228 SER H C 1
ATOM 8047 O O . SER H 1 124 ? 55.624 17.385 74.646 1.00 24.52 228 SER H O 1
ATOM 8050 N N . GLU H 1 125 ? 57.613 17.848 73.742 1.00 19.77 229 GLU H N 1
ATOM 8051 C CA . GLU H 1 125 ? 58.010 16.457 73.609 1.00 19.18 229 GLU H CA 1
ATOM 8052 C C . GLU H 1 125 ? 59.516 16.398 73.499 1.00 20.42 229 GLU H C 1
ATOM 8053 O O . GLU H 1 125 ? 60.137 17.350 73.030 1.00 20.23 229 GLU H O 1
ATOM 8059 N N . TYR H 1 126 ? 60.100 15.275 73.921 1.00 18.63 230 TYR H N 1
ATOM 8060 C CA . TYR H 1 126 ? 61.546 15.072 73.834 1.00 17.95 230 TYR H CA 1
ATOM 8061 C C . TYR H 1 126 ? 61.757 13.720 73.218 1.00 24.29 230 TYR H C 1
ATOM 8062 O O . TYR H 1 126 ? 61.234 12.731 73.737 1.00 24.65 230 TYR H O 1
ATOM 8071 N N . LEU H 1 127 ? 62.430 13.678 72.061 1.00 21.23 231 LEU H N 1
ATOM 8072 C CA . LEU H 1 127 ? 62.689 12.444 71.317 1.00 22.74 231 LEU H CA 1
ATOM 8073 C C . LEU H 1 127 ? 64.171 12.092 71.335 1.00 27.99 231 LEU H C 1
ATOM 8074 O O . LEU H 1 127 ? 65.020 12.979 71.237 1.00 26.80 231 LEU H O 1
ATOM 8079 N N . THR H 1 128 ? 64.502 10.815 71.409 1.00 25.37 232 THR H N 1
ATOM 8080 C CA . THR H 1 128 ? 65.918 10.443 71.351 1.00 27.46 232 THR H CA 1
ATOM 8081 C C . THR H 1 128 ? 66.083 9.204 70.411 1.00 35.12 232 THR H C 1
ATOM 8082 O O . THR H 1 128 ? 65.100 8.565 70.051 1.00 35.73 232 THR H O 1
ATOM 8086 N N . GLN H 1 129 ? 67.322 8.858 70.054 1.00 35.64 233 GLN H N 1
ATOM 8087 C CA . GLN H 1 129 ? 67.598 7.679 69.217 1.00 37.05 233 GLN H CA 1
ATOM 8088 C C . GLN H 1 129 ? 67.363 6.373 70.034 1.00 43.05 233 GLN H C 1
ATOM 8089 O O . GLN H 1 129 ? 67.560 6.385 71.257 1.00 41.65 233 GLN H O 1
ATOM 8095 N N . PRO H 1 130 ? 66.924 5.247 69.422 1.00 42.49 234 PRO H N 1
ATOM 8096 C CA . PRO H 1 130 ? 66.603 5.033 67.992 1.00 42.78 234 PRO H CA 1
ATOM 8097 C C . PRO H 1 130 ? 65.346 5.801 67.597 1.00 47.04 234 PRO H C 1
ATOM 8098 O O . PRO H 1 130 ? 64.293 5.658 68.229 1.00 46.86 234 PRO H O 1
ATOM 8102 N N . LEU H 1 131 ? 65.482 6.661 66.574 1.00 43.47 235 LEU H N 1
ATOM 8103 C CA . LEU H 1 131 ? 64.387 7.502 66.098 1.00 43.56 235 LEU H CA 1
ATOM 8104 C C . LEU H 1 131 ? 63.950 7.072 64.687 1.00 45.31 235 LEU H C 1
ATOM 8105 O O . LEU H 1 131 ? 64.791 6.828 63.826 1.00 41.28 235 LEU H O 1
ATOM 8110 N N . GLY H 1 132 ? 62.640 6.946 64.505 1.00 43.12 236 GLY H N 1
ATOM 8111 C CA . GLY H 1 132 ? 62.027 6.563 63.239 1.00 42.89 236 GLY H CA 1
ATOM 8112 C C . GLY H 1 132 ? 60.976 7.563 62.804 1.00 46.03 236 GLY H C 1
ATOM 8113 O O . GLY H 1 132 ? 60.468 8.313 63.647 1.00 45.06 236 GLY H O 1
ATOM 8114 N N . PRO H 1 133 ? 60.603 7.597 61.498 1.00 42.92 237 PRO H N 1
ATOM 8115 C CA . PRO H 1 133 ? 59.594 8.581 61.055 1.00 42.62 237 PRO H CA 1
ATOM 8116 C C . PRO H 1 133 ? 58.258 8.475 61.794 1.00 44.79 237 PRO H C 1
ATOM 8117 O O . PRO H 1 133 ? 57.640 9.504 62.065 1.00 42.21 237 PRO H O 1
ATOM 8121 N N . LEU H 1 134 ? 57.824 7.249 62.142 1.00 42.49 238 LEU H N 1
ATOM 8122 C CA . LEU H 1 134 ? 56.551 7.049 62.836 1.00 43.11 238 LEU H CA 1
ATOM 8123 C C . LEU H 1 134 ? 56.538 7.741 64.206 1.00 44.47 238 LEU H C 1
ATOM 8124 O O . LEU H 1 134 ? 55.520 8.316 64.571 1.00 43.88 238 LEU H O 1
ATOM 8129 N N . GLN H 1 135 ? 57.674 7.734 64.930 1.00 40.63 239 GLN H N 1
ATOM 8130 C CA . GLN H 1 135 ? 57.779 8.413 66.230 1.00 38.67 239 GLN H CA 1
ATOM 8131 C C . GLN H 1 135 ? 57.606 9.919 66.070 1.00 38.17 239 GLN H C 1
ATOM 8132 O O . GLN H 1 135 ? 56.979 10.547 66.913 1.00 38.71 239 GLN H O 1
ATOM 8138 N N . VAL H 1 136 ? 58.122 10.495 64.968 1.00 31.42 240 VAL H N 1
ATOM 8139 C CA . VAL H 1 136 ? 57.982 11.927 64.706 1.00 29.75 240 VAL H CA 1
ATOM 8140 C C . VAL H 1 136 ? 56.507 12.241 64.401 1.00 34.37 240 VAL H C 1
ATOM 8141 O O . VAL H 1 136 ? 55.952 13.194 64.953 1.00 34.05 240 VAL H O 1
ATOM 8145 N N . ILE H 1 137 ? 55.865 11.420 63.541 1.00 31.23 241 ILE H N 1
ATOM 8146 C CA . ILE H 1 137 ? 54.459 11.620 63.166 1.00 29.87 241 ILE H CA 1
ATOM 8147 C C . ILE H 1 137 ? 53.561 11.560 64.400 1.00 35.14 241 ILE H C 1
ATOM 8148 O O . ILE H 1 137 ? 52.708 12.444 64.580 1.00 34.12 241 ILE H O 1
ATOM 8153 N N . ARG H 1 138 ? 53.786 10.547 65.264 1.00 35.02 242 ARG H N 1
ATOM 8154 C CA . ARG H 1 138 ? 53.008 10.367 66.480 1.00 36.93 242 ARG H CA 1
ATOM 8155 C C . ARG H 1 138 ? 53.218 11.527 67.425 1.00 43.47 242 ARG H C 1
ATOM 8156 O O . ARG H 1 138 ? 52.236 11.972 68.017 1.00 43.58 242 ARG H O 1
ATOM 8164 N N . ALA H 1 139 ? 54.474 12.044 67.538 1.00 40.43 243 ALA H N 1
ATOM 8165 C CA . ALA H 1 139 ? 54.798 13.184 68.403 1.00 40.53 243 ALA H CA 1
ATOM 8166 C C . ALA H 1 139 ? 54.047 14.421 67.951 1.00 44.08 243 ALA H C 1
ATOM 8167 O O . ALA H 1 139 ? 53.420 15.064 68.781 1.00 45.38 243 ALA H O 1
ATOM 8169 N N . VAL H 1 140 ? 54.041 14.720 66.634 1.00 38.20 244 VAL H N 1
ATOM 8170 C CA . VAL H 1 140 ? 53.334 15.881 66.083 1.00 37.05 244 VAL H CA 1
ATOM 8171 C C . VAL H 1 140 ? 51.812 15.708 66.286 1.00 42.47 244 VAL H C 1
ATOM 8172 O O . VAL H 1 140 ? 51.156 16.621 66.801 1.00 42.09 244 VAL H O 1
ATOM 8176 N N . GLY H 1 141 ? 51.293 14.530 65.917 1.00 39.81 245 GLY H N 1
ATOM 8177 C CA . GLY H 1 141 ? 49.875 14.203 66.056 1.00 40.03 245 GLY H CA 1
ATOM 8178 C C . GLY H 1 141 ? 49.345 14.376 67.466 1.00 43.83 245 GLY H C 1
ATOM 8179 O O . GLY H 1 141 ? 48.291 14.992 67.663 1.00 43.84 245 GLY H O 1
ATOM 8180 N N . ALA H 1 142 ? 50.105 13.873 68.457 1.00 40.63 246 ALA H N 1
ATOM 8181 C CA . ALA H 1 142 ? 49.761 13.914 69.885 1.00 41.62 246 ALA H CA 1
ATOM 8182 C C . ALA H 1 142 ? 49.667 15.333 70.441 1.00 45.87 246 ALA H C 1
ATOM 8183 O O . ALA H 1 142 ? 48.923 15.545 71.393 1.00 45.81 246 ALA H O 1
ATOM 8185 N N . LEU H 1 143 ? 50.410 16.295 69.859 1.00 42.05 247 LEU H N 1
ATOM 8186 C CA . LEU H 1 143 ? 50.398 17.683 70.336 1.00 42.47 247 LEU H CA 1
ATOM 8187 C C . LEU H 1 143 ? 49.114 18.417 69.988 1.00 47.65 247 LEU H C 1
ATOM 8188 O O . LEU H 1 143 ? 48.800 19.421 70.631 1.00 47.63 247 LEU H O 1
ATOM 8193 N N . TYR H 1 144 ? 48.375 17.925 68.980 1.00 44.96 248 TYR H N 1
ATOM 8194 C CA . TYR H 1 144 ? 47.152 18.579 68.526 1.00 55.44 248 TYR H CA 1
ATOM 8195 C C . TYR H 1 144 ? 45.897 17.726 68.746 1.00 103.32 248 TYR H C 1
ATOM 8196 O O . TYR H 1 144 ? 45.863 16.552 68.401 1.00 75.66 248 TYR H O 1
#

Foldseek 3Di:
DPDQQPVAFAQWEEEEEEADPLVLVQQVVLCPDPSNVNYHYHYHYDFLVVLLVVLVPPAAIQEYETEDPPDLVVVVVSVVSNVVSHDVNYAYEYEYQDPDVVSVVVCVVVRHQYYHHPPDHSSVVRVSSRVSVD/DVAFFAQWEEEEEAADPVVLVQVVVLCPDPSNVSYHYHYHYDFLVVLLVVLVPPADIQEYEGEDADDLVVVVVSVVSNVVSHDPNYAYEYEYADDDVVSQVVCVVVRHQYYHYPVDHSVVVSVSSRVSGGD/DPDQQPVAFAQWEEEEEAADPVVLVQVVVLCPDPSNVNYHYHYHYPFLVVLLVVLVPPAAILEYEGEDPPDLVVVVVSVVSNVVRHDPNYAYEYEYADPDVVSVVVCVVVRHQYYHYPPDHSSVVRVSSRVVD/DDDPAFFAQWEEEEEAADPVVQVQQVVLCVDPSNVSYHYDYYYDFLVVLLVVLPPPADIQEYEGEDADDDVVVVVSVVSNVVSHDPNYAYEYEYADDDVVSQVVCVVVRHQYYHYPVDHSVNVRVSSSVSRD/DWEEEEEAADPVVLVQQVVLCPDPLNVVYDYHYHYDFLNVLLVVLVPPADIQEYEGEDADDLVVVVVSVVSNVVSYDPNYAYEYEYADDDVVSQVVCVVVRHQYYHYPVDHSVVVSVSVVVSD/DPDQQPVAFAQWEEEEEAADPVVLVQVVVLCPDPSNVNYHYHYHYDFLVVLLVVLPPPAAIQEYEGEDPPDLVVVLVSVVSNVVSHDPNYAYEYEYQDPDPVSVVSCVVSRHQYYHHPPDHSSRVRVSSRVSVD/DDQQPVAFAQWEEEEEAADPVVLVQQVVLCPDPSNVSYHYHYHYPFLVVLLVVLVPPAAIQEYEGEDPDDLVVVVVSVVSNVVRHDPNYAYEYEYADPDVVSVVVCVVVRHQYYHHPPDHSSVVRVSSRVVD/DQWEEEEEAADPVVLVQQVVLCPDPLNVNYHYHYHYDFLNVLLVVLPPPADILEYEGEDADDLVVVVVSVVSNVVSYDPNYAYEYEYADDDVVSQVVCVVVRHQYYHYPVDHSVVVSVSVVVSD

Sequence (1043 aa):
HENLYFQGIPRITIHAFCARPETAALIEKAAADRRMSRAATIVRDDGGLEAAVDDYYQNQPTPSLVMVETLDGAQQRLLHLLDSLAQVCCDPPGGTKVVVVGQTTNDIALYRELMRRGVSEYLTQPLGPLQVIRAVGALYAYFQGIPRITTIHAFCARPETAALIIEKAAADRRMSRRAATTIVRDGGLEEAAVDDYYQNQPTPSLVMVETLDGAQRLLHLLDSLAQVCCDPGTKVVVVGQTNDIALYRELMRRGVSEYLTQQPLGPLQVIRAVGALYADHENLYFQGIPRITTIHAFCARPETAALIEKAAADRRMSRAATIVRDGGLEAAVDDYYQNQPTPSLVMVETLDDGGAQQRLLHLLDSLAQVCDPGTKVVVVGQTNDIALYRELMRRGVSEYLTQPLGPLQVIRAVGALYNLYFQGIPRITIHAFCARPETAALIEKAAADRRRMSRRAATTIVRDGGLLEAAVDYYQNQPTPSLLVMVETLDGAQRLLHLLDSLAQVCCDPGTKVVVVGQTNDIALYRELMRRGVSEYLTQPLGPLQVIRAVGALYARITTIHAFCARPETAALIEKAAADRRRMSRAATIIVRDGGLEAAVDYYQNQPTPSLLVMVETLDGAQRLLHLLDSLAQVCDPGTKVVVVGQTNDIALYRRELMRRGVSEYLTTQPLGPLQVIRAVGALYHENLYFQGIPRITIHAFCCARPETAALIIEEKAAADRRMSRAATIVRDGGLEAAVDYYQNQPTPSLVMVETLDGAQRLLHLLDSLAQVCCDPGTKVVVVGQTNDIALYRELMRRGVSEYLTQPLGPLQQVIRAVGALYAENLYFQGIPRITIHAFCARPETAALIEKAAADRRMSRAATIVRDGGLEAAVDYYQNQPTPSLVMVETLDGAQRLLHHLLDSLAQVCDPGTKVVVVGQTNDIALYRELMRRGVSEYLTQPLGPLQVIRAVGALYPRITTIHAFCARPETAALLIEKAAADRRMSRAATIVRDGGLEAAVDDYYQNQPTPSLVMMVETLDGAQRLLHLLDSLAQVCDPGTKVVVVGQTNDIALYRELMRRGVSEYLTQPLGPLQVIRAVGALY

CATH classification: 3.40.50.2300

Secondary structure (DSSP, 8-state):
-----TT---S-EEEEE-SSHHHHHHHHHHHTSGGGTTSEEEEESSHHHHHHHHTTTS---SEEEE--SS-HHHHHHHHHHHHTTPPTT-EEEEEES---HHHHHHHHHTT-SEEEESS--HHHHHHHHHHHH-/--SSS-SEEEEEEESSHHHHHHHHHHHHSGGGTTEEEEEEESHHHHHHHHTTSS---SEEEEE--S-HHHHHHHHHHHHHTPPTT-EEEEEES---HHHHHHHHHTT-SEEEESS--HHHHHHHHHHHH--/-----TT---S-EEEEEESSHHHHHHHHHHHTSGGGTTSEEEEEESHHHHHHHHTTSS---SEEEE--SS-HHHHHHHHHHHHTTPPTT-EEEEE-S---HHHHHHHHHTT-SEEE-SS--HHHHHHHHHHH-/--SSSSS-SEEEEEEESSHHHHHHHHHHHHSGGGTTEEEEEEESHHHHHHHHTTSS---SEEEEE--S-HHHHHHHHHHHHHTPPTT-EEEEEES---HHHHHHHHHTT-SEEEESSP-HHHHHHHHHHHH-/-EEEEEEESSHHHHHHHHHHHTSGGGTTEEEEEEESHHHHHHHHTTSS---SEEEEE--S-HHHHHHHHHHHHTTPPTT-EEEEEES---HHHHHHHHHTT-SEEEESS--HHHHHHHHHHH-/-----TT---S-EEEEEESSHHHHHHHHHHHTSGGGTTSEEEEEESHHHHHHHHTTSS---SEEEEE-SSHHHHHHHHHHHHHTTPPTT-EEEEEES---HHHHHHHHHTT-SEEEESS--HHHHHHHHHHHH-/----TT---S-EEEEEESSHHHHHHHHHHHTSGGGTTSEEEEEESHHHHHHHHTTSS---SEEEEE-SS-HHHHHHHHHHHHTTPPTT-EEEEE-S---HHHHHHHHHTT-SEEE-SS--HHHHHHHHHHH-/---EEEEEESSHHHHHHHHHHHTSGGGTT-EEEEEESHHHHHHHHTTSS---SEEEEE--S-HHHHHHHHHHHHTTPPTT-EEEEEES---HHHHHHHHHTT-SEEEESS--HHHHHHHHHHH-

B-factor: mean 33.93, std 15.05, range [14.71, 133.74]

Solvent-accessible surface area: 47846 Å² total; per-residue (Å²): 108,158,80,80,12,177,132,12,2,55,211,15,60,2,13,0,3,8,27,62,57,98,0,29,57,14,5,29,131,0,23,54,38,218,66,4,94,162,12,28,8,7,22,10,98,44,0,0,48,28,0,16,95,16,6,113,84,14,87,16,15,35,0,0,3,1,1,16,114,88,42,50,146,110,8,24,100,13,12,74,30,2,70,156,31,38,52,136,71,26,66,19,2,1,3,11,74,78,144,69,130,62,12,93,151,40,0,60,181,92,57,13,37,50,18,16,47,19,137,34,22,44,54,82,2,0,40,9,3,4,53,38,72,112,106,38,101,41,11,21,54,4,58,1,20,1,4,5,40,57,112,83,10,12,58,19,5,50,131,0,8,24,40,123,137,5,35,34,7,21,2,47,0,40,89,42,0,0,71,31,0,21,108,69,0,93,105,74,68,16,12,31,0,0,6,0,7,5,104,40,52,50,162,142,2,29,122,25,0,38,27,0,0,85,12,0,17,31,41,4,62,0,2,0,6,5,102,67,119,63,123,67,25,79,144,39,0,59,129,60,24,5,36,38,16,20,26,85,133,36,18,37,71,87,1,9,173,9,2,16,69,34,35,73,149,111,34,48,2,25,4,106,5,0,54,110,17,45,1,21,0,3,3,28,36,109,111,8,27,53,23,4,68,139,1,6,36,19,20,3,4,14,79,9,10,2,22,31,78,123,42,0,0,57,34,0,20,108,67,0,61,112,30,92,17,14,33,0,0,3,2,2,11,121,66,48,42,123,116,8,28,111,17,1,50,43,0,2,62,11,9,28,61,69,25,66,2,0,1,4,9,82,65,142,70,130,63,10,95,147,40,0,58,135,29,25,5,37,52,19,18,34,85,125,38,19,44,40,73,2,1,42,9,2,3,67,40,101,41,111,53,45,92,33,2,20,23,4,52,2,10,0,2,4,41,71,118,81,0,10,31,40,6,28,134,0,2,43,50,85,114,3,32,14,1,7,1,8,2,7,82,39,4,3,81,31,0,24,106,26,0,89,96,50,98,17,12,30,0,0,4,0,3,8,102,49,53,50,166,140,2,31,123,20,0,38,26,0,0,84,12,0,31,38,40,4,62,0,2,0,1,0,82,72,133,62,123,65,29,80,143,34,0,58,121,55,18,5,36,35,16,20,38,20,135,9,18,34,65,84,2,11,138,8,2,18,68,36,40,122,85,29,25,0,22,0,3,3,44,65,58,55,5,12,24,18,4,42,113,0,19,33,31,58,120,8,28,179,14,1,15,36,33,78,105,45,2,2,63,29,0,18,100,66,5,97,131,48,95,16,17,36,0,0,4,0,3,6,97,16,44,49,163,32,2,32,79,3,20,84,21,2,67,140,26,41,58,140,71,30,67,18,1,0,1,1,98,63,117,64,123,66,21,78,144,47,0,57,168,144,60,12,35,35,16,17,26,51,125,35,27,42,93,85,1,10,175,5,11,50,85,37,132,113,88,79,84,12,176,124,9,1,52,208,14,62,1,21,0,3,7,28,58,111,99,1,28,64,15,4,97,138,0,24,87,40,221,65,5,96,121,12,56,35,78,34,75,122,42,0,0,44,31,0,16,103,76,5,99,135,85,99,16,14,36,0,0,6,1,2,16,93,65,44,48,162,107,7,34,110,12,11,72,29,2,69,157,28,38,59,139,69,27,65,18,2,1,4,11,63,70,81,62,129,62,12,95,150,41,0,61,182,89,58,13,38,52,18,18,36,16,48,28,22,36,54,86,1,0,41,12,2,3,51,39,72,112,108,46,2,25,2,80,4,0,55,129,17,31,1,15,0,3,4,27,39,111,116,10,30,63,21,5,98,143,0,25,86,22,55,2,3,64,89,14,20,15,13,34,68,122,42,0,0,52,32,0,16,103,75,0,51,126,78,61,14,15,36,0,0,4,2,4,11,122,68,49,42,120,122,8,21,112,18,1,44,47,0,2,88,10,9,29,59,68,24,62,2,2,1,6,10,110,65,144,63,129,62,9,97,148,40,0,59,134,24,21,6,39,55,20,18,38,105,131,31,19,40,35,75,2,0,59,10,2,3,75,41,102,87,74,15,26,1,4,0,3,4,42,89,112,116,2,20,41,25,6,24,82,0,7,44,54,114,159,13,23,136,6,2,3,1,5,35,106,40,0,0,66,32,0,21,107,54,4,97,133,84,96,16,11,35,0,0,3,0,2,3,93,36,50,50,162,119,2,33,122,19,19,85,28,2,67,138,30,42,61,140,72,31,68,19,0,0,1,2,84,65,125,66,124,68,21,80,145,45,0,60,166,144,58,12,34,38,16,19,27,55,127,24,25,55,84,84,1,8,142,6,8,39,87,37,96

Organism: Caulobacter vibrioides (strain ATCC 19089 / CIP 103742 / CB 15) (NCBI:txid190650)

Nearest PDB structures (foldseek):
  4n0p-assembly2_B  TM=9.655E-01  e=4.141E-24  Caulobacter vibrioides CB15
  4n0p-assembly5_E  TM=9.678E-01  e=1.227E-22  Caulobacter vibrioides CB15
  4myr-assembly4_D  TM=9.577E-01  e=2.088E-14  Sinorhizobium meliloti 1021
  5wq0-assembly5_E  TM=8.086E-01  e=1.354E-04  Paenisporosarcina sp. TG-14
  5o8z-assembly1_A  TM=7.969E-01  e=3.934E-04  Salmonella enterica subsp. enterica serovar Typhimurium str. LT2